Protein AF-0000000079727225 (afdb_homodimer)

Solvent-accessible surface area (backbone atoms only — not comparable to full-atom values): 52688 Å² total; per-residue (Å²): 137,75,89,69,78,77,81,80,72,80,73,79,75,78,78,81,75,81,82,76,79,78,75,78,70,72,70,68,65,68,72,63,69,74,69,68,72,76,72,72,73,70,74,70,75,73,70,70,72,76,72,73,74,66,84,67,77,77,66,85,70,72,76,70,79,67,77,74,70,81,67,80,70,71,79,64,81,68,39,66,40,71,60,50,73,67,57,44,50,53,45,14,68,73,59,11,62,71,57,50,56,55,53,46,53,43,55,54,35,50,50,49,28,54,58,34,61,52,75,71,73,68,43,81,42,82,45,74,48,79,50,81,36,58,94,89,49,74,53,50,53,57,29,42,28,49,28,41,35,35,59,41,75,83,80,51,49,45,66,47,39,24,52,33,31,44,30,50,32,54,17,40,49,24,48,44,50,34,46,48,45,52,49,52,36,52,45,52,42,37,49,47,49,38,51,43,28,49,51,48,30,54,51,32,45,52,51,36,54,51,41,51,54,49,48,57,53,45,51,54,37,35,76,73,64,77,44,59,67,65,57,50,54,52,52,50,52,51,38,52,53,39,42,51,53,26,53,50,31,47,53,52,33,51,56,40,47,52,50,42,26,67,56,38,52,52,49,74,87,74,25,41,87,35,65,68,67,77,67,78,52,94,67,55,52,72,77,71,66,54,63,87,78,63,75,68,65,74,71,73,24,34,64,52,45,16,44,53,30,44,39,52,22,33,52,47,43,31,56,44,36,53,45,56,28,56,60,53,41,33,37,32,40,34,39,33,36,37,65,86,34,45,29,40,29,41,35,41,35,39,50,45,58,72,60,39,54,33,60,17,58,31,48,21,31,50,31,49,32,52,21,41,52,26,40,44,55,35,46,53,51,40,48,51,36,47,37,51,37,31,49,52,41,36,51,53,41,50,36,25,51,51,28,44,60,71,68,39,54,66,62,55,34,48,50,48,29,52,52,34,47,54,32,36,76,71,66,75,43,55,64,67,61,30,52,51,35,44,52,50,32,51,51,51,51,52,38,50,47,50,52,50,40,52,37,54,42,32,50,43,48,32,31,42,54,65,54,55,66,79,67,66,77,72,78,76,70,75,83,72,73,87,115,129,85,75,80,76,90,86,79,86,74,78,75,79,83,77,89,76,84,85,80,83,81,84,85,74,86,75,72,75,83,72,71,79,70,75,72,74,77,74,71,76,70,74,73,72,76,68,66,75,74,72,74,76,66,81,68,75,75,68,84,67,53,36,43,50,26,88,75,80,86,76,88,72,79,77,69,83,67,43,68,41,74,58,52,73,67,58,44,50,54,46,14,70,74,59,10,31,57,56,52,24,56,54,28,54,43,48,31,35,49,15,48,28,49,47,34,61,40,52,72,46,39,34,42,35,38,36,37,35,39,38,50,39,53,96,88,50,77,51,50,51,57,29,42,30,51,28,44,36,37,60,40,75,83,78,50,48,46,66,47,42,25,51,34,31,46,28,49,34,54,17,41,50,23,48,44,50,34,48,50,44,52,51,52,38,53,46,53,41,38,48,46,48,38,50,42,29,49,51,48,29,52,52,30,46,52,51,33,54,50,40,52,52,48,47,55,52,42,51,54,35,35,76,71,64,76,44,57,68,63,57,50,53,54,52,49,52,51,36,20,33,39,21,13,46,25,52,50,31,46,44,52,33,39,53,40,47,34,50,40,26,56,56,37,53,54,49,76,90,74,26,38,86,36,66,66,69,77,68,79,53,94,68,55,53,73,78,72,68,55,61,82,81,66,65,66,64,75,69,73,24,34,64,51,45,17,44,52,31,44,38,51,23,34,53,48,42,30,56,44,36,53,42,54,28,54,59,52,41,34,38,33,40,36,39,35,36,39,65,92,47,75,47,77,45,73,49,75,47,65,64,77,59,79,86,63,54,34,60,67,61,31,51,50,30,49,52,50,31,52,52,42,51,51,49,44,54,51,48,54,53,50,50,52,51,47,38,51,52,32,50,52,51,34,52,53,42,49,52,51,50,52,50,48,58,71,66,37,53,65,62,53,34,48,51,47,30,54,53,35,49,54,33,36,77,73,65,75,43,53,67,66,59,31,52,50,36,43,49,49,33,51,51,52,50,53,47,50,49,49,50,52,40,52,39,55,43,32,51,44,48,35,31,41,56,62,54,55,66,80,67,66,77,71,76,75,69,76,82,71,73,86,114

Structure (mmCIF, N/CA/C/O backbone):
data_AF-0000000079727225-model_v1
#
loop_
_entity.id
_entity.type
_entity.pdbx_description
1 polymer 'TolC family protein'
#
loop_
_atom_site.group_PDB
_atom_site.id
_atom_site.type_symbol
_atom_site.label_atom_id
_atom_site.label_alt_id
_atom_site.label_comp_id
_atom_site.label_asym_id
_atom_site.label_entity_id
_atom_site.label_seq_id
_atom_site.pdbx_PDB_ins_code
_atom_site.Cartn_x
_atom_site.Cartn_y
_atom_site.Cartn_z
_atom_site.occupancy
_atom_site.B_iso_or_equiv
_atom_site.auth_seq_id
_atom_site.auth_comp_id
_atom_site.auth_asym_id
_atom_site.auth_atom_id
_atom_site.pdbx_PDB_model_num
ATOM 1 N N . MET A 1 1 ? -69.375 -62.938 -2.881 1 18.83 1 MET A N 1
ATOM 2 C CA . MET A 1 1 ? -69.438 -63.969 -3.912 1 18.83 1 MET A CA 1
ATOM 3 C C . MET A 1 1 ? -68.75 -63.469 -5.195 1 18.83 1 MET A C 1
ATOM 5 O O . MET A 1 1 ? -67.938 -64.188 -5.781 1 18.83 1 MET A O 1
ATOM 9 N N . ARG A 1 2 ? -69.5 -62.625 -5.953 1 15.84 2 ARG A N 1
ATOM 10 C CA . ARG A 1 2 ? -69.75 -62.938 -7.359 1 15.84 2 ARG A CA 1
ATOM 11 C C . ARG A 1 2 ? -68.5 -62.625 -8.188 1 15.84 2 ARG A C 1
ATOM 13 O O . ARG A 1 2 ? -68.125 -63.406 -9.07 1 15.84 2 ARG A O 1
ATOM 20 N N . VAL A 1 3 ? -68.312 -61.344 -8.43 1 19.22 3 VAL A N 1
ATOM 21 C CA . VAL A 1 3 ? -68.125 -60.75 -9.75 1 19.22 3 VAL A CA 1
ATOM 22 C C . VAL A 1 3 ? -66.688 -61.062 -10.273 1 19.22 3 VAL A C 1
ATOM 24 O O . VAL A 1 3 ? -65.688 -60.625 -9.703 1 19.22 3 VAL A O 1
ATOM 27 N N . HIS A 1 4 ? -66.562 -62.25 -10.906 1 19.44 4 HIS A N 1
ATOM 28 C CA . HIS A 1 4 ? -65.5 -62.938 -11.609 1 19.44 4 HIS A CA 1
ATOM 29 C C . HIS A 1 4 ? -65.062 -62.188 -12.867 1 19.44 4 HIS A C 1
ATOM 31 O O . HIS A 1 4 ? -64.375 -62.75 -13.719 1 19.44 4 HIS A O 1
ATOM 37 N N . ARG A 1 5 ? -65.688 -60.906 -12.953 1 19.59 5 ARG A N 1
ATOM 38 C CA . ARG A 1 5 ? -65.688 -60.562 -14.367 1 19.59 5 ARG A CA 1
ATOM 39 C C . ARG A 1 5 ? -64.312 -60.875 -15.016 1 19.59 5 ARG A C 1
ATOM 41 O O . ARG A 1 5 ? -63.312 -60.812 -14.367 1 19.59 5 ARG A O 1
ATOM 48 N N . SER A 1 6 ? -64.5 -61.406 -16.266 1 18.83 6 SER A N 1
ATOM 49 C CA . SER A 1 6 ? -63.844 -61.969 -17.438 1 18.83 6 SER A CA 1
ATOM 50 C C . SER A 1 6 ? -62.688 -61.125 -17.922 1 18.83 6 SER A C 1
ATOM 52 O O . SER A 1 6 ? -62.75 -59.875 -17.875 1 18.83 6 SER A O 1
ATOM 54 N N . LEU A 1 7 ? -61.438 -61.656 -18.016 1 20.05 7 LEU A N 1
ATOM 55 C CA . LEU A 1 7 ? -60 -61.5 -18.266 1 20.05 7 LEU A CA 1
ATOM 56 C C . LEU A 1 7 ? -59.719 -61.188 -19.734 1 20.05 7 LEU A C 1
ATOM 58 O O . LEU A 1 7 ? -59.25 -62.062 -20.469 1 20.05 7 LEU A O 1
ATOM 62 N N . GLN A 1 8 ? -60.906 -60.656 -20.469 1 18.94 8 GLN A N 1
ATOM 63 C CA . GLN A 1 8 ? -60.656 -60.781 -21.906 1 18.94 8 GLN A CA 1
ATOM 64 C C . GLN A 1 8 ? -59.344 -60.125 -22.297 1 18.94 8 GLN A C 1
ATOM 66 O O . GLN A 1 8 ? -59.031 -59.031 -21.891 1 18.94 8 GLN A O 1
ATOM 71 N N . GLN A 1 9 ? -58.375 -60.938 -22.859 1 19.84 9 GLN A N 1
ATOM 72 C CA . GLN A 1 9 ? -57 -60.969 -23.297 1 19.84 9 GLN A CA 1
ATOM 73 C C . GLN A 1 9 ? -56.781 -60.188 -24.594 1 19.84 9 GLN A C 1
ATOM 75 O O . GLN A 1 9 ? -56.656 -60.781 -25.656 1 19.84 9 GLN A O 1
ATOM 80 N N . ASN A 1 10 ? -57.781 -59.188 -24.875 1 19.62 10 ASN A N 1
ATOM 81 C CA . ASN A 1 10 ? -57.625 -58.781 -26.266 1 19.62 10 ASN A CA 1
ATOM 82 C C . ASN A 1 10 ? -56.188 -58.438 -26.625 1 19.62 10 ASN A C 1
ATOM 84 O O . ASN A 1 10 ? -55.5 -57.75 -25.875 1 19.62 10 ASN A O 1
ATOM 88 N N . GLU A 1 11 ? -55.594 -59.25 -27.547 1 20.03 11 GLU A N 1
ATOM 89 C CA . GLU A 1 11 ? -54.312 -59.438 -28.25 1 20.03 11 GLU A CA 1
ATOM 90 C C . GLU A 1 11 ? -54.031 -58.281 -29.188 1 20.03 11 GLU A C 1
ATOM 92 O O . GLU A 1 11 ? -54.219 -58.375 -30.391 1 20.03 11 GLU A O 1
ATOM 97 N N . THR A 1 12 ? -54.469 -57.031 -28.828 1 20.53 12 THR A N 1
ATOM 98 C CA . THR A 1 12 ? -54.312 -56.094 -29.922 1 20.53 12 THR A CA 1
ATOM 99 C C . THR A 1 12 ? -52.906 -56.125 -30.469 1 20.53 12 THR A C 1
ATOM 101 O O . THR A 1 12 ? -51.938 -56.094 -29.703 1 20.53 12 THR A O 1
ATOM 104 N N . ARG A 1 13 ? -52.75 -56.719 -31.719 1 21.73 13 ARG A N 1
ATOM 105 C CA . ARG A 1 13 ? -51.75 -56.938 -32.719 1 21.73 13 ARG A CA 1
ATOM 106 C C . ARG A 1 13 ? -51.031 -55.625 -33.125 1 21.73 13 ARG A C 1
ATOM 108 O O . ARG A 1 13 ? -51.688 -54.719 -33.656 1 21.73 13 ARG A O 1
ATOM 115 N N . PHE A 1 14 ? -50.25 -55 -32.25 1 20.84 14 PHE A N 1
ATOM 116 C CA . PHE A 1 14 ? -49.531 -53.781 -32.562 1 20.84 14 PHE A CA 1
ATOM 117 C C . PHE A 1 14 ? -48.75 -53.938 -33.844 1 20.84 14 PHE A C 1
ATOM 119 O O . PHE A 1 14 ? -47.969 -54.906 -34 1 20.84 14 PHE A O 1
ATOM 126 N N . ARG A 1 15 ? -49.406 -53.562 -35.031 1 19.38 15 ARG A N 1
ATOM 127 C CA . ARG A 1 15 ? -48.969 -53.438 -36.406 1 19.38 15 ARG A CA 1
ATOM 128 C C . ARG A 1 15 ? -47.594 -52.75 -36.469 1 19.38 15 ARG A C 1
ATOM 130 O O . ARG A 1 15 ? -47.438 -51.625 -36.031 1 19.38 15 ARG A O 1
ATOM 137 N N . CYS A 1 16 ? -46.469 -53.531 -36.5 1 19.56 16 CYS A N 1
ATOM 138 C CA . CYS A 1 16 ? -45.062 -53.219 -36.625 1 19.56 16 CYS A CA 1
ATOM 139 C C . CYS A 1 16 ? -44.781 -52.5 -37.938 1 19.56 16 CYS A C 1
ATOM 141 O O . CYS A 1 16 ? -44.75 -53.125 -39 1 19.56 16 CYS A O 1
ATOM 143 N N . SER A 1 17 ? -45.625 -51.469 -38.281 1 20.62 17 SER A N 1
ATOM 144 C CA . SER A 1 17 ? -45.406 -50.812 -39.594 1 20.62 17 SER A CA 1
ATOM 145 C C . SER A 1 17 ? -43.938 -50.594 -39.844 1 20.62 17 SER A C 1
ATOM 147 O O . SER A 1 17 ? -43.125 -50.562 -38.938 1 20.62 17 SER A O 1
ATOM 149 N N . GLY A 1 18 ? -43.594 -50.594 -41.25 1 19.61 18 GLY A N 1
ATOM 150 C CA . GLY A 1 18 ? -42.531 -50.688 -42.219 1 19.61 18 GLY A CA 1
ATOM 151 C C . GLY A 1 18 ? -41.5 -49.594 -42.062 1 19.61 18 GLY A C 1
ATOM 152 O O . GLY A 1 18 ? -41.781 -48.531 -41.531 1 19.61 18 GLY A O 1
ATOM 153 N N . GLU A 1 19 ? -40.188 -50.031 -42.094 1 23.97 19 GLU A N 1
ATOM 154 C CA . GLU A 1 19 ? -38.781 -49.594 -41.938 1 23.97 19 GLU A CA 1
ATOM 155 C C . GLU A 1 19 ? -38.438 -48.531 -43 1 23.97 19 GLU A C 1
ATOM 157 O O . GLU A 1 19 ? -38.25 -48.844 -44.156 1 23.97 19 GLU A O 1
ATOM 162 N N . ARG A 1 20 ? -39.406 -47.5 -43.25 1 24.22 20 ARG A N 1
ATOM 163 C CA . ARG A 1 20 ? -38.938 -46.562 -44.281 1 24.22 20 ARG A CA 1
ATOM 164 C C . ARG A 1 20 ? -37.469 -46.219 -44.094 1 24.22 20 ARG A C 1
ATOM 166 O O . ARG A 1 20 ? -37 -46.094 -42.969 1 24.22 20 ARG A O 1
ATOM 173 N N . GLY A 1 21 ? -36.688 -46.531 -45.219 1 20.44 21 GLY A N 1
ATOM 174 C CA . GLY A 1 21 ? -35.281 -46.375 -45.625 1 20.44 21 GLY A CA 1
ATOM 175 C C . GLY A 1 21 ? -34.75 -44.969 -45.438 1 20.44 21 GLY A C 1
ATOM 176 O O . GLY A 1 21 ? -35.094 -44.062 -46.188 1 20.44 21 GLY A O 1
ATOM 177 N N . ILE A 1 22 ? -35 -44.312 -44.281 1 23.67 22 ILE A N 1
ATOM 178 C CA . ILE A 1 22 ? -34.531 -42.938 -44.188 1 23.67 22 ILE A CA 1
ATOM 179 C C . ILE A 1 22 ? -33.062 -42.844 -44.625 1 23.67 22 ILE A C 1
ATOM 181 O O . ILE A 1 22 ? -32.219 -43.594 -44.125 1 23.67 22 ILE A O 1
ATOM 185 N N . SER A 1 23 ? -32.844 -42.375 -45.906 1 21.91 23 SER A N 1
ATOM 186 C CA . SER A 1 23 ? -31.703 -42 -46.75 1 21.91 23 SER A CA 1
ATOM 187 C C . SER A 1 23 ? -30.656 -41.219 -45.906 1 21.91 23 SER A C 1
ATOM 189 O O . SER A 1 23 ? -31 -40.438 -45.062 1 21.91 23 SER A O 1
ATOM 191 N N . PHE A 1 24 ? -29.359 -41.812 -45.875 1 24.41 24 PHE A N 1
ATOM 192 C CA . PHE A 1 24 ? -28.062 -41.562 -45.25 1 24.41 24 PHE A CA 1
ATOM 193 C C . PHE A 1 24 ? -27.547 -40.188 -45.594 1 24.41 24 PHE A C 1
ATOM 195 O O . PHE A 1 24 ? -26.391 -39.844 -45.281 1 24.41 24 PHE A O 1
ATOM 202 N N . SER A 1 25 ? -28.297 -39.406 -46.531 1 22.72 25 SER A N 1
ATOM 203 C CA . SER A 1 25 ? -27.562 -38.312 -47.125 1 22.72 25 SER A CA 1
ATOM 204 C C . SER A 1 25 ? -27.141 -37.281 -46.062 1 22.72 25 SER A C 1
ATOM 206 O O . SER A 1 25 ? -26.375 -36.375 -46.375 1 22.72 25 SER A O 1
ATOM 208 N N . ILE A 1 26 ? -27.984 -37.156 -45.094 1 22.94 26 ILE A N 1
ATOM 209 C CA . ILE A 1 26 ? -27.859 -35.812 -44.531 1 22.94 26 ILE A CA 1
ATOM 210 C C . ILE A 1 26 ? -26.562 -35.719 -43.719 1 22.94 26 ILE A C 1
ATOM 212 O O . ILE A 1 26 ? -26.328 -34.75 -43.031 1 22.94 26 ILE A O 1
ATOM 216 N N . LEU A 1 27 ? -25.828 -36.906 -43.625 1 21.53 27 LEU A N 1
ATOM 217 C CA . LEU A 1 27 ? -24.859 -36.812 -42.531 1 21.53 27 LEU A CA 1
ATOM 218 C C . LEU A 1 27 ? -23.812 -35.75 -42.812 1 21.53 27 LEU A C 1
ATOM 220 O O . LEU A 1 27 ? -22.984 -35.438 -41.938 1 21.53 27 LEU A O 1
ATOM 224 N N . LEU A 1 28 ? -23.641 -35.469 -44.156 1 22.44 28 LEU A N 1
ATOM 225 C CA . LEU A 1 28 ? -22.375 -34.812 -44.5 1 22.44 28 LEU A CA 1
ATOM 226 C C . LEU A 1 28 ? -22.281 -33.406 -43.906 1 22.44 28 LEU A C 1
ATOM 228 O O . LEU A 1 28 ? -21.188 -32.875 -43.75 1 22.44 28 LEU A O 1
ATOM 232 N N . VAL A 1 29 ? -23.484 -32.781 -43.969 1 22.5 29 VAL A N 1
ATOM 233 C CA . VAL A 1 29 ? -23.312 -31.328 -44.062 1 22.5 29 VAL A CA 1
ATOM 234 C C . VAL A 1 29 ? -22.703 -30.812 -42.75 1 22.5 29 VAL A C 1
ATOM 236 O O . VAL A 1 29 ? -22.188 -29.688 -42.719 1 22.5 29 VAL A O 1
ATOM 239 N N . VAL A 1 30 ? -22.938 -31.594 -41.719 1 23.19 30 VAL A N 1
ATOM 240 C CA . VAL A 1 30 ? -22.953 -30.734 -40.562 1 23.19 30 VAL A CA 1
ATOM 241 C C . VAL A 1 30 ? -21.531 -30.281 -40.219 1 23.19 30 VAL A C 1
ATOM 243 O O . VAL A 1 30 ? -21.297 -29.594 -39.25 1 23.19 30 VAL A O 1
ATOM 246 N N . CYS A 1 31 ? -20.547 -30.938 -40.906 1 23.95 31 CYS A N 1
ATOM 247 C CA . CYS A 1 31 ? -19.266 -30.734 -40.219 1 23.95 31 CYS A CA 1
ATOM 248 C C . CYS A 1 31 ? -18.859 -29.266 -40.25 1 23.95 31 CYS A C 1
ATOM 250 O O . CYS A 1 31 ? -17.766 -28.906 -39.812 1 23.95 31 CYS A O 1
ATOM 252 N N . GLY A 1 32 ? -19.531 -28.531 -41.25 1 20.78 32 GLY A N 1
ATOM 253 C CA . GLY A 1 32 ? -18.797 -27.344 -41.594 1 20.78 32 GLY A CA 1
ATOM 254 C C . GLY A 1 32 ? -18.547 -26.422 -40.406 1 20.78 32 GLY A C 1
ATOM 255 O O . GLY A 1 32 ? -17.469 -25.844 -40.281 1 20.78 32 GLY A O 1
ATOM 256 N N . PHE A 1 33 ? -19.672 -25.953 -39.906 1 23.08 33 PHE A N 1
ATOM 257 C CA . PHE A 1 33 ? -19.641 -24.531 -39.562 1 23.08 33 PHE A CA 1
ATOM 258 C C . PHE A 1 33 ? -18.859 -24.297 -38.281 1 23.08 33 PHE A C 1
ATOM 260 O O . PHE A 1 33 ? -18.859 -23.188 -37.75 1 23.08 33 PHE A O 1
ATOM 267 N N . LEU A 1 34 ? -18.422 -25.359 -37.594 1 23.19 34 LEU A N 1
ATOM 268 C CA . LEU A 1 34 ? -18.266 -24.938 -36.219 1 23.19 34 LEU A CA 1
ATOM 269 C C . LEU A 1 34 ? -17.125 -23.922 -36.094 1 23.19 34 LEU A C 1
ATOM 271 O O . LEU A 1 34 ? -16.688 -23.609 -34.969 1 23.19 34 LEU A O 1
ATOM 275 N N . PHE A 1 35 ? -16.516 -23.594 -37.219 1 23.83 35 PHE A N 1
ATOM 276 C CA . PHE A 1 35 ? -15.281 -22.859 -36.969 1 23.83 35 PHE A CA 1
ATOM 277 C C . PHE A 1 35 ? -15.562 -21.531 -36.281 1 23.83 35 PHE A C 1
ATOM 279 O O . PHE A 1 35 ? -15.875 -20.531 -36.938 1 23.83 35 PHE A O 1
ATOM 286 N N . PHE A 1 36 ? -16.516 -21.5 -35.375 1 22.73 36 PHE A N 1
ATOM 287 C CA . PHE A 1 36 ? -16.625 -20.156 -34.781 1 22.73 36 PHE A CA 1
ATOM 288 C C . PHE A 1 36 ? -15.273 -19.656 -34.312 1 22.73 36 PHE A C 1
ATOM 290 O O . PHE A 1 36 ? -14.68 -20.25 -33.406 1 22.73 36 PHE A O 1
ATOM 297 N N . SER A 1 37 ? -14.516 -19.156 -35.25 1 21.95 37 SER A N 1
ATOM 298 C CA . SER A 1 37 ? -13.305 -18.359 -35.062 1 21.95 37 SER A CA 1
ATOM 299 C C . SER A 1 37 ? -13.484 -17.359 -33.906 1 21.95 37 SER A C 1
ATOM 301 O O . SER A 1 37 ? -14.383 -16.516 -33.969 1 21.95 37 SER A O 1
ATOM 303 N N . SER A 1 38 ? -13.469 -17.875 -32.719 1 24.16 38 SER A N 1
ATOM 304 C CA . SER A 1 38 ? -13.414 -16.906 -31.609 1 24.16 38 SER A CA 1
ATOM 305 C C . SER A 1 38 ? -12.344 -15.844 -31.859 1 24.16 38 SER A C 1
ATOM 307 O O . SER A 1 38 ? -11.172 -16.172 -32.062 1 24.16 38 SER A O 1
ATOM 309 N N . SER A 1 39 ? -12.633 -14.93 -32.75 1 22.2 39 SER A N 1
ATOM 310 C CA . SER A 1 39 ? -11.867 -13.703 -32.938 1 22.2 39 SER A CA 1
ATOM 311 C C . SER A 1 39 ? -11.492 -13.07 -31.609 1 22.2 39 SER A C 1
ATOM 313 O O . SER A 1 39 ? -12.359 -12.734 -30.812 1 22.2 39 SER A O 1
ATOM 315 N N . GLY A 1 40 ? -10.469 -13.656 -31 1 22.12 40 GLY A N 1
ATOM 316 C CA . GLY A 1 40 ? -9.805 -12.969 -29.906 1 22.12 40 GLY A CA 1
ATOM 317 C C . GLY A 1 40 ? -9.539 -11.5 -30.188 1 22.12 40 GLY A C 1
ATOM 318 O O . GLY A 1 40 ? -8.773 -11.164 -31.094 1 22.12 40 GLY A O 1
ATOM 319 N N . ARG A 1 41 ? -10.602 -10.641 -30.375 1 25.05 41 ARG A N 1
ATOM 320 C CA . ARG A 1 41 ? -10.266 -9.219 -30.422 1 25.05 41 ARG A CA 1
ATOM 321 C C . ARG A 1 41 ? -9.148 -8.891 -29.438 1 25.05 41 ARG A C 1
ATOM 323 O O . ARG A 1 41 ? -9.273 -9.148 -28.234 1 25.05 41 ARG A O 1
ATOM 330 N N . LEU A 1 42 ? -7.926 -9.031 -29.891 1 22.59 42 LEU A N 1
ATOM 331 C CA . LEU A 1 42 ? -6.754 -8.336 -29.375 1 22.59 42 LEU A CA 1
ATOM 332 C C . LEU A 1 42 ? -7.102 -6.906 -28.969 1 22.59 42 LEU A C 1
ATOM 334 O O . LEU A 1 42 ? -7.566 -6.117 -29.797 1 22.59 42 LEU A O 1
ATOM 338 N N . LEU A 1 43 ? -7.848 -6.789 -27.875 1 23 43 LEU A N 1
ATOM 339 C CA . LEU A 1 43 ? -8.023 -5.414 -27.438 1 23 43 LEU A CA 1
ATOM 340 C C . LEU A 1 43 ? -6.723 -4.629 -27.578 1 23 43 LEU A C 1
ATOM 342 O O . LEU A 1 43 ? -5.664 -5.086 -27.141 1 23 43 LEU A O 1
ATOM 346 N N . SER A 1 44 ? -6.559 -4.055 -28.781 1 21.91 44 SER A N 1
ATOM 347 C CA . SER A 1 44 ? -5.527 -3.062 -29.078 1 21.91 44 SER A CA 1
ATOM 348 C C . SER A 1 44 ? -5.23 -2.188 -27.875 1 21.91 44 SER A C 1
ATOM 350 O O . SER A 1 44 ? -6.148 -1.773 -27.156 1 21.91 44 SER A O 1
ATOM 352 N N . SER A 1 45 ? -4.102 -2.537 -27.328 1 22.81 45 SER A N 1
ATOM 353 C CA . SER A 1 45 ? -3.416 -1.7 -26.359 1 22.81 45 SER A CA 1
ATOM 354 C C . SER A 1 45 ? -3.393 -0.24 -26.797 1 22.81 45 SER A C 1
ATOM 356 O O . SER A 1 45 ? -2.836 0.089 -27.844 1 22.81 45 SER A O 1
ATOM 358 N N . GLU A 1 46 ? -4.602 0.389 -26.875 1 24.88 46 GLU A N 1
ATOM 359 C CA . GLU A 1 46 ? -4.512 1.817 -27.172 1 24.88 46 GLU A CA 1
ATOM 360 C C . GLU A 1 46 ? -3.371 2.467 -26.391 1 24.88 46 GLU A C 1
ATOM 362 O O . GLU A 1 46 ? -3.332 2.395 -25.156 1 24.88 46 GLU A O 1
ATOM 367 N N . THR A 1 47 ? -2.229 2.311 -27.016 1 23.47 47 THR A N 1
ATOM 368 C CA . THR A 1 47 ? -1.063 3.092 -26.625 1 23.47 47 THR A CA 1
ATOM 369 C C . THR A 1 47 ? -1.463 4.523 -26.281 1 23.47 47 THR A C 1
ATOM 371 O O . THR A 1 47 ? -2.064 5.219 -27.109 1 23.47 47 THR A O 1
ATOM 374 N N . ILE A 1 48 ? -1.923 4.695 -25.094 1 25.3 48 ILE A N 1
ATOM 375 C CA . ILE A 1 48 ? -2.205 6.078 -24.734 1 25.3 48 ILE A CA 1
ATOM 376 C C . ILE A 1 48 ? -1.01 6.961 -25.094 1 25.3 48 ILE A C 1
ATOM 378 O O . ILE A 1 48 ? 0.11 6.715 -24.641 1 25.3 48 ILE A O 1
ATOM 382 N N . PRO A 1 49 ? -1.012 7.535 -26.297 1 24.44 49 PRO A N 1
ATOM 383 C CA . PRO A 1 49 ? 0.075 8.461 -26.625 1 24.44 49 PRO A CA 1
ATOM 384 C C . PRO A 1 49 ? 0.459 9.367 -25.453 1 24.44 49 PRO A C 1
ATOM 386 O O . PRO A 1 49 ? -0.407 9.781 -24.688 1 24.44 49 PRO A O 1
ATOM 389 N N . PHE A 1 50 ? 1.537 9.047 -24.922 1 25.45 50 PHE A N 1
ATOM 390 C CA . PHE A 1 50 ? 2.188 9.945 -23.969 1 25.45 50 PHE A CA 1
ATOM 391 C C . PHE A 1 50 ? 2.324 11.344 -24.562 1 25.45 50 PHE A C 1
ATOM 393 O O . PHE A 1 50 ? 3.156 11.57 -25.438 1 25.45 50 PHE A O 1
ATOM 400 N N . GLU A 1 51 ? 1.203 11.969 -25.094 1 24.22 51 GLU A N 1
ATOM 401 C CA . GLU A 1 51 ? 1.457 13.344 -25.516 1 24.22 51 GLU A CA 1
ATOM 402 C C . GLU A 1 51 ? 2.262 14.109 -24.469 1 24.22 51 GLU A C 1
ATOM 404 O O . GLU A 1 51 ? 1.902 14.117 -23.281 1 24.22 51 GLU A O 1
ATOM 409 N N . SER A 1 52 ? 3.57 14.148 -24.672 1 24.02 52 SER A N 1
ATOM 410 C CA . SER A 1 52 ? 4.516 15.062 -24.047 1 24.02 52 SER A CA 1
ATOM 411 C C . SER A 1 52 ? 3.961 16.484 -24 1 24.02 52 SER A C 1
ATOM 413 O O . SER A 1 52 ? 3.707 17.094 -25.031 1 24.02 52 SER A O 1
ATOM 415 N N . SER A 1 53 ? 2.879 16.719 -23.219 1 25.78 53 SER A N 1
ATOM 416 C CA . SER A 1 53 ? 2.418 18.094 -23.188 1 25.78 53 SER A CA 1
ATOM 417 C C . SER A 1 53 ? 3.58 19.062 -23 1 25.78 53 SER A C 1
ATOM 419 O O . SER A 1 53 ? 4.387 18.891 -22.078 1 25.78 53 SER A O 1
ATOM 421 N N . GLY A 1 54 ? 4.203 19.453 -24.078 1 23.05 54 GLY A N 1
ATOM 422 C CA . GLY A 1 54 ? 5.102 20.594 -24.172 1 23.05 54 GLY A CA 1
ATOM 423 C C . GLY A 1 54 ? 4.754 21.703 -23.203 1 23.05 54 GLY A C 1
ATOM 424 O O . GLY A 1 54 ? 3.623 21.781 -22.719 1 23.05 54 GLY A O 1
ATOM 425 N N . SER A 1 55 ? 5.793 22.141 -22.469 1 23.89 55 SER A N 1
ATOM 426 C CA . SER A 1 55 ? 5.828 23.312 -21.594 1 23.89 55 SER A CA 1
ATOM 427 C C . SER A 1 55 ? 5.238 24.531 -22.297 1 23.89 55 SER A C 1
ATOM 429 O O . SER A 1 55 ? 5.938 25.234 -23.031 1 23.89 55 SER A O 1
ATOM 431 N N . GLU A 1 56 ? 4.215 24.375 -23.188 1 25.08 56 GLU A N 1
ATOM 432 C CA . GLU A 1 56 ? 3.885 25.672 -23.75 1 25.08 56 GLU A CA 1
ATOM 433 C C . GLU A 1 56 ? 3.711 26.719 -22.656 1 25.08 56 GLU A C 1
ATOM 435 O O . GLU A 1 56 ? 3.182 26.422 -21.578 1 25.08 56 GLU A O 1
ATOM 440 N N . LYS A 1 57 ? 4.551 27.797 -22.812 1 27.38 57 LYS A N 1
ATOM 441 C CA . LYS A 1 57 ? 4.426 29.125 -22.219 1 27.38 57 LYS A CA 1
ATOM 442 C C . LYS A 1 57 ? 2.965 29.562 -22.141 1 27.38 57 LYS A C 1
ATOM 444 O O . LYS A 1 57 ? 2.277 29.609 -23.156 1 27.38 57 LYS A O 1
ATOM 449 N N . VAL A 1 58 ? 2.266 29.125 -21.188 1 26.84 58 VAL A N 1
ATOM 450 C CA . VAL A 1 58 ? 0.905 29.609 -20.969 1 26.84 58 VAL A CA 1
ATOM 451 C C . VAL A 1 58 ? 0.834 31.094 -21.266 1 26.84 58 VAL A C 1
ATOM 453 O O . VAL A 1 58 ? 1.501 31.906 -20.594 1 26.84 58 VAL A O 1
ATOM 456 N N . GLU A 1 59 ? 0.811 31.438 -22.531 1 23.95 59 GLU A N 1
ATOM 457 C CA . GLU A 1 59 ? 0.382 32.812 -22.828 1 23.95 59 GLU A CA 1
ATOM 458 C C . GLU A 1 59 ? -0.777 33.219 -21.938 1 23.95 59 GLU A C 1
ATOM 460 O O . GLU A 1 59 ? -1.512 32.375 -21.422 1 23.95 59 GLU A O 1
ATOM 465 N N . ASN A 1 60 ? -0.762 34.594 -21.547 1 23.22 60 ASN A N 1
ATOM 466 C CA . ASN A 1 60 ? -1.668 35.406 -20.734 1 23.22 60 ASN A CA 1
ATOM 467 C C . ASN A 1 60 ? -3.117 35.25 -21.188 1 23.22 60 ASN A C 1
ATOM 469 O O . ASN A 1 60 ? -3.586 35.969 -22.078 1 23.22 60 ASN A O 1
ATOM 473 N N . PHE A 1 61 ? -3.527 34.062 -21.641 1 24.72 61 PHE A N 1
ATOM 474 C CA . PHE A 1 61 ? -4.879 34.031 -22.188 1 24.72 61 PHE A CA 1
ATOM 475 C C . PHE A 1 61 ? -5.879 34.594 -21.172 1 24.72 61 PHE A C 1
ATOM 477 O O . PHE A 1 61 ? -6.02 34.062 -20.078 1 24.72 61 PHE A O 1
ATOM 484 N N . SER A 1 62 ? -6.188 35.906 -21.297 1 23.27 62 SER A N 1
ATOM 485 C CA . SER A 1 62 ? -7.262 36.625 -20.594 1 23.27 62 SER A CA 1
ATOM 486 C C . SER A 1 62 ? -8.586 35.875 -20.75 1 23.27 62 SER A C 1
ATOM 488 O O . SER A 1 62 ? -9.172 35.844 -21.828 1 23.27 62 SER A O 1
ATOM 490 N N . PRO A 1 63 ? -8.68 34.75 -20.156 1 26.14 63 PRO A N 1
ATOM 491 C CA . PRO A 1 63 ? -9.945 34.062 -20.438 1 26.14 63 PRO A CA 1
ATOM 492 C C . PRO A 1 63 ? -11.148 35 -20.391 1 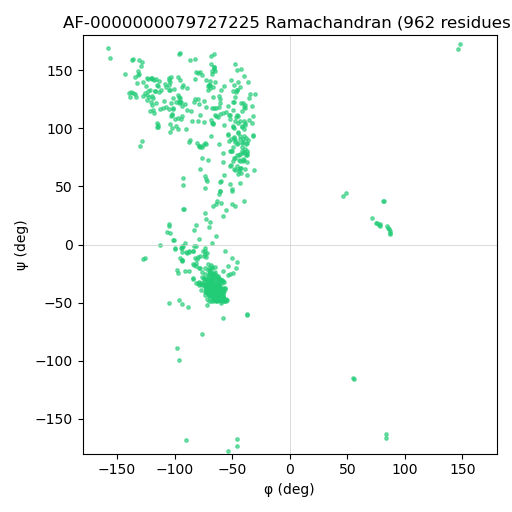26.14 63 PRO A C 1
ATOM 494 O O . PRO A 1 63 ? -11.328 35.75 -19.422 1 26.14 63 PRO A O 1
ATOM 497 N N . ARG A 1 64 ? -11.469 35.562 -21.516 1 28.61 64 ARG A N 1
ATOM 498 C CA . ARG A 1 64 ? -12.711 36.312 -21.625 1 28.61 64 ARG A CA 1
ATOM 499 C C . ARG A 1 64 ? -13.875 35.562 -21.016 1 28.61 64 ARG A C 1
ATOM 501 O O . ARG A 1 64 ? -14.039 34.344 -21.281 1 28.61 64 ARG A O 1
ATOM 508 N N . TYR A 1 65 ? -14.383 36.062 -19.938 1 25.05 65 TYR A N 1
ATOM 509 C CA . TYR A 1 65 ? -15.586 35.656 -19.219 1 25.05 65 TYR A CA 1
ATOM 510 C C . TYR A 1 65 ? -16.766 35.469 -20.172 1 25.05 65 TYR A C 1
ATOM 512 O O . TYR A 1 65 ? -17.203 36.438 -20.797 1 25.05 65 TYR A O 1
ATOM 520 N N . VAL A 1 66 ? -16.656 34.5 -21.078 1 29.8 66 VAL A N 1
ATOM 521 C CA . VAL A 1 66 ? -17.906 34.375 -21.828 1 29.8 66 VAL A CA 1
ATOM 522 C C . VAL A 1 66 ? -19.078 34.25 -20.859 1 29.8 66 VAL A C 1
ATOM 524 O O . VAL A 1 66 ? -19.047 33.406 -19.938 1 29.8 66 VAL A O 1
ATOM 527 N N . PRO A 1 67 ? -19.922 35.219 -20.781 1 25.77 67 PRO A N 1
ATOM 528 C CA . PRO A 1 67 ? -21.156 35.125 -19.969 1 25.77 67 PRO A CA 1
ATOM 529 C C . PRO A 1 67 ? -21.969 33.875 -20.281 1 25.77 67 PRO A C 1
ATOM 531 O O . PRO A 1 67 ? -22.266 33.594 -21.438 1 25.77 67 PRO A O 1
ATOM 534 N N . ILE A 1 68 ? -21.594 32.781 -19.734 1 29.2 68 ILE A N 1
ATOM 535 C CA . ILE A 1 68 ? -22.453 31.609 -19.938 1 29.2 68 ILE A CA 1
ATOM 536 C C . ILE A 1 68 ? -23.922 32.031 -19.859 1 29.2 68 ILE A C 1
ATOM 538 O O . ILE A 1 68 ? -24.344 32.656 -18.875 1 29.2 68 ILE A O 1
ATOM 542 N N . SER A 1 69 ? -24.5 32.312 -20.906 1 28.59 69 SER A N 1
ATOM 543 C CA . SER A 1 69 ? -25.938 32.531 -21.016 1 28.59 69 SER A CA 1
ATOM 544 C C . SER A 1 69 ? -26.719 31.609 -20.094 1 28.59 69 SER A C 1
ATOM 546 O O . SER A 1 69 ? -26.234 30.531 -19.75 1 28.59 69 SER A O 1
ATOM 548 N N . GLY A 1 70 ? -27.766 32.125 -19.453 1 29.05 70 GLY A N 1
ATOM 549 C CA . GLY A 1 70 ? -28.75 31.625 -18.5 1 29.05 70 GLY A CA 1
ATOM 550 C C . GLY A 1 70 ? -29.406 30.328 -18.938 1 29.05 70 GLY A C 1
ATOM 551 O O . GLY A 1 70 ? -30.312 30.328 -19.766 1 29.05 70 GLY A O 1
ATOM 552 N N . ALA A 1 71 ? -28.672 29.359 -19.359 1 31.11 71 ALA A N 1
ATOM 553 C CA . ALA A 1 71 ? -29.453 28.172 -19.719 1 31.11 71 ALA A CA 1
ATOM 554 C C . ALA A 1 71 ? -30.594 27.938 -18.719 1 31.11 71 ALA A C 1
ATOM 556 O O . ALA A 1 71 ? -30.438 28.219 -17.531 1 31.11 71 ALA A O 1
ATOM 557 N N . GLU A 1 72 ? -31.781 27.969 -19.125 1 31.33 72 GLU A N 1
ATOM 558 C CA . GLU A 1 72 ? -33.031 27.625 -18.469 1 31.33 72 GLU A CA 1
ATOM 559 C C . GLU A 1 72 ? -32.875 26.375 -17.609 1 31.33 72 GLU A C 1
ATOM 561 O O . GLU A 1 72 ? -32.594 25.297 -18.125 1 31.33 72 GLU A O 1
ATOM 566 N N . HIS A 1 73 ? -32.188 26.5 -16.484 1 31.92 73 HIS A N 1
ATOM 567 C CA . HIS A 1 73 ? -32.094 25.469 -15.461 1 31.92 73 HIS A CA 1
ATOM 568 C C . HIS A 1 73 ? -33.469 24.828 -15.211 1 31.92 73 HIS A C 1
ATOM 570 O O . HIS A 1 73 ? -34.406 25.5 -14.766 1 31.92 73 HIS A O 1
ATOM 576 N N . THR A 1 74 ? -33.906 24.062 -16.125 1 33.91 74 THR A N 1
ATOM 577 C CA . THR A 1 74 ? -35.062 23.25 -15.727 1 33.91 74 THR A CA 1
ATOM 578 C C . THR A 1 74 ? -34.938 22.844 -14.258 1 33.91 74 THR A C 1
ATOM 580 O O . THR A 1 74 ? -33.906 22.391 -13.812 1 33.91 74 THR A O 1
ATOM 583 N N . GLU A 1 75 ? -35.719 23.422 -13.398 1 34.62 75 GLU A N 1
ATOM 584 C CA . GLU A 1 75 ? -35.906 23.203 -11.969 1 34.62 75 GLU A CA 1
ATOM 585 C C . GLU A 1 75 ? -35.875 21.719 -11.617 1 34.62 75 GLU A C 1
ATOM 587 O O . GLU A 1 75 ? -36.906 21.031 -11.719 1 34.62 75 GLU A O 1
ATOM 592 N N . VAL A 1 76 ? -35.094 20.938 -12.203 1 37.69 76 VAL A N 1
ATOM 593 C CA . VAL A 1 76 ? -35.062 19.594 -11.633 1 37.69 76 VAL A CA 1
ATOM 594 C C . VAL A 1 76 ? -35.125 19.688 -10.109 1 37.69 76 VAL A C 1
ATOM 596 O O . VAL A 1 76 ? -34.375 20.438 -9.5 1 37.69 76 VAL A O 1
ATOM 599 N N . GLN A 1 77 ? -36.219 19.5 -9.492 1 39.91 77 GLN A N 1
ATOM 600 C CA . GLN A 1 77 ? -36.438 19.406 -8.055 1 39.91 77 GLN A CA 1
ATOM 601 C C . GLN A 1 77 ? -35.219 18.812 -7.355 1 39.91 77 GLN A C 1
ATOM 603 O O . GLN A 1 77 ? -34.969 17.609 -7.445 1 39.91 77 GLN A O 1
ATOM 608 N N . THR A 1 78 ? -34.094 19.359 -7.32 1 49.56 78 THR A N 1
ATOM 609 C CA . THR A 1 78 ? -32.844 18.984 -6.688 1 49.56 78 THR A CA 1
ATOM 610 C C . THR A 1 78 ? -33.094 18.5 -5.258 1 49.56 78 THR A C 1
ATOM 612 O O . THR A 1 78 ? -33.5 19.281 -4.398 1 49.56 78 THR A O 1
ATOM 615 N N . ARG A 1 79 ? -33.656 17.312 -5.109 1 54.34 79 ARG A N 1
ATOM 616 C CA . ARG A 1 79 ? -33.844 16.656 -3.824 1 54.34 79 ARG A CA 1
ATOM 617 C C . ARG A 1 79 ? -32.625 16.812 -2.92 1 54.34 79 ARG A C 1
ATOM 619 O O . ARG A 1 79 ? -31.5 16.625 -3.365 1 54.34 79 ARG A O 1
ATOM 626 N N . LEU A 1 80 ? -32.875 17.516 -1.836 1 61.88 80 LEU A N 1
ATOM 627 C CA . LEU A 1 80 ? -31.859 17.656 -0.81 1 61.88 80 LEU A CA 1
ATOM 628 C C . LEU A 1 80 ? -31.703 16.375 -0.007 1 61.88 80 LEU A C 1
ATOM 630 O O . LEU A 1 80 ? -32.688 15.766 0.395 1 61.88 80 LEU A O 1
ATOM 634 N N . ILE A 1 81 ? -30.719 15.688 -0.21 1 59.59 81 ILE A N 1
ATOM 635 C CA . ILE A 1 81 ? -30.391 14.484 0.55 1 59.59 81 ILE A CA 1
ATOM 636 C C . ILE A 1 81 ? -29.781 14.875 1.891 1 59.59 81 ILE A C 1
ATOM 638 O O . ILE A 1 81 ? -28.609 15.273 1.952 1 59.59 81 ILE A O 1
ATOM 642 N N . ASP A 1 82 ? -30.688 15.125 2.822 1 65.88 82 ASP A N 1
ATOM 643 C CA . ASP A 1 82 ? -30.203 15.352 4.184 1 65.88 82 ASP A CA 1
ATOM 644 C C . ASP A 1 82 ? -29.797 14.039 4.848 1 65.88 82 ASP A C 1
ATOM 646 O O . ASP A 1 82 ? -30.594 13.438 5.574 1 65.88 82 ASP A O 1
ATOM 650 N N . TRP A 1 83 ? -28.625 13.5 4.41 1 70.38 83 TRP A N 1
ATOM 651 C CA . TRP A 1 83 ? -28.219 12.18 4.887 1 70.38 83 TRP A CA 1
ATOM 652 C C . TRP A 1 83 ? -27.359 12.297 6.145 1 70.38 83 TRP A C 1
ATOM 654 O O . TRP A 1 83 ? -26.484 13.156 6.227 1 70.38 83 TRP A O 1
ATOM 664 N N . ASP A 1 84 ? -27.906 11.648 7.18 1 79.31 84 ASP A N 1
ATOM 665 C CA . ASP A 1 84 ? -27.031 11.359 8.32 1 79.31 84 ASP A CA 1
ATOM 666 C C . ASP A 1 84 ? -25.922 10.383 7.938 1 79.31 84 ASP A C 1
ATOM 668 O O . ASP A 1 84 ? -26.078 9.609 6.992 1 79.31 84 ASP A O 1
ATOM 672 N N . ILE A 1 85 ? -24.875 10.539 8.578 1 86.19 85 ILE A N 1
ATOM 673 C CA . ILE A 1 85 ? -23.688 9.75 8.25 1 86.19 85 ILE A CA 1
ATOM 674 C C . ILE A 1 85 ? -24.016 8.266 8.344 1 86.19 85 ILE A C 1
ATOM 676 O O . ILE A 1 85 ? -23.562 7.473 7.512 1 86.19 85 ILE A O 1
ATOM 680 N N . ASP A 1 86 ? -24.812 7.816 9.273 1 86.19 86 ASP A N 1
ATOM 681 C CA . ASP A 1 86 ? -25.141 6.406 9.453 1 86.19 86 ASP A CA 1
ATOM 682 C C . ASP A 1 86 ? -26.062 5.906 8.344 1 86.19 86 ASP A C 1
ATOM 684 O O . ASP A 1 86 ? -25.875 4.805 7.824 1 86.19 86 ASP A O 1
ATOM 688 N N . ARG A 1 87 ? -26.953 6.727 7.969 1 85.94 87 ARG A N 1
ATOM 689 C CA . ARG A 1 87 ? -27.875 6.367 6.895 1 85.94 87 ARG A CA 1
ATOM 690 C C . ARG A 1 87 ? -27.141 6.293 5.555 1 85.94 87 ARG A C 1
ATOM 692 O O . ARG A 1 87 ? -27.406 5.402 4.746 1 85.94 87 ARG A O 1
ATOM 699 N N . LEU A 1 88 ? -26.281 7.219 5.402 1 88.75 88 LEU A N 1
ATOM 700 C CA . LEU A 1 88 ? -25.516 7.223 4.168 1 88.75 88 LEU A CA 1
ATOM 701 C C . LEU A 1 88 ? -24.625 5.98 4.074 1 88.75 88 LEU A C 1
ATOM 703 O O . LEU A 1 88 ? -24.484 5.395 3 1 88.75 88 LEU A O 1
ATOM 707 N N . THR A 1 89 ? -24.094 5.594 5.199 1 92.19 89 THR A N 1
ATOM 708 C CA . THR A 1 89 ? -23.234 4.418 5.242 1 92.19 89 THR A CA 1
ATOM 709 C C . THR A 1 89 ? -24.016 3.154 4.918 1 92.19 89 THR A C 1
ATOM 711 O O . THR A 1 89 ? -23.578 2.314 4.137 1 92.19 89 THR A O 1
ATOM 714 N N . GLU A 1 90 ? -25.203 3.027 5.422 1 89.38 90 GLU A N 1
ATOM 715 C CA . GLU A 1 90 ? -26.031 1.852 5.176 1 89.38 90 GLU A CA 1
ATOM 716 C C . GLU A 1 90 ? -26.5 1.796 3.723 1 89.38 90 GLU A C 1
ATOM 718 O O . GLU A 1 90 ? -26.531 0.722 3.119 1 89.38 90 GLU A O 1
ATOM 723 N N . TYR A 1 91 ? -26.781 2.955 3.289 1 89.38 91 TYR A N 1
ATOM 724 C CA . TYR A 1 91 ? -27.188 3.008 1.889 1 89.38 91 TYR A CA 1
ATOM 725 C C . TYR A 1 91 ? -26.047 2.578 0.975 1 89.38 91 TYR A C 1
ATOM 727 O O . TYR A 1 91 ? -26.25 1.812 0.03 1 89.38 91 TYR A O 1
ATOM 735 N N . ALA A 1 92 ? -24.859 3.045 1.241 1 93 92 ALA A N 1
ATOM 736 C CA . ALA A 1 92 ? -23.688 2.748 0.417 1 93 92 ALA A CA 1
ATOM 737 C C . ALA A 1 92 ? -23.375 1.256 0.431 1 93 92 ALA A C 1
ATOM 739 O O . ALA A 1 92 ? -23.047 0.672 -0.608 1 93 92 ALA A O 1
ATOM 740 N N . VAL A 1 93 ? -23.5 0.611 1.579 1 93.12 93 VAL A N 1
ATOM 741 C CA . VAL A 1 93 ? -23.172 -0.801 1.72 1 93.12 93 VAL A CA 1
ATOM 742 C C . VAL A 1 93 ? -24.203 -1.657 0.996 1 93.12 93 VAL A C 1
ATOM 744 O O . VAL A 1 93 ? -23.891 -2.748 0.515 1 93.12 93 VAL A O 1
ATOM 747 N N . SER A 1 94 ? -25.359 -1.12 0.777 1 90.94 94 SER A N 1
ATOM 748 C CA . SER A 1 94 ? -26.422 -1.9 0.168 1 90.94 94 SER A CA 1
ATOM 749 C C . SER A 1 94 ? -26.5 -1.649 -1.334 1 90.94 94 SER A C 1
ATOM 751 O O . SER A 1 94 ? -26.938 -2.523 -2.092 1 90.94 94 SER A O 1
ATOM 753 N N . ASN A 1 95 ? -25.984 -0.438 -1.749 1 90.31 95 ASN A N 1
ATOM 754 C CA . ASN A 1 95 ? -26.312 -0.077 -3.127 1 90.31 95 ASN A CA 1
ATOM 755 C C . ASN A 1 95 ? -25.047 0.233 -3.932 1 90.31 95 ASN A C 1
ATOM 757 O O . ASN A 1 95 ? -25.094 0.287 -5.16 1 90.31 95 ASN A O 1
ATOM 761 N N . ASN A 1 96 ? -23.953 0.375 -3.371 1 93.25 96 ASN A N 1
ATOM 762 C CA . ASN A 1 96 ? -22.75 0.754 -4.094 1 93.25 96 ASN A CA 1
ATOM 763 C C . ASN A 1 96 ? -22.203 -0.407 -4.922 1 93.25 96 ASN A C 1
ATOM 765 O O . ASN A 1 96 ? -21.875 -1.459 -4.371 1 93.25 96 ASN A O 1
ATOM 769 N N . PRO A 1 97 ? -22.062 -0.193 -6.211 1 92.94 97 PRO A N 1
ATOM 770 C CA . PRO A 1 97 ? -21.609 -1.279 -7.078 1 92.94 97 PRO A CA 1
ATOM 771 C C . PRO A 1 97 ? -20.172 -1.719 -6.77 1 92.94 97 PRO A C 1
ATOM 773 O O . PRO A 1 97 ? -19.844 -2.896 -6.918 1 92.94 97 PRO A O 1
ATOM 776 N N . LEU A 1 98 ? -19.359 -0.808 -6.395 1 92.12 98 LEU A N 1
ATOM 777 C CA . LEU A 1 98 ? -18 -1.17 -6.039 1 92.12 98 LEU A CA 1
ATOM 778 C C . LEU A 1 98 ? -17.969 -2.074 -4.809 1 92.12 98 LEU A C 1
ATOM 780 O O . LEU A 1 98 ? -17.219 -3.047 -4.762 1 92.12 98 LEU A O 1
ATOM 784 N N . TYR A 1 99 ? -18.797 -1.75 -3.844 1 94.44 99 TYR A N 1
ATOM 785 C CA . TYR A 1 99 ? -18.938 -2.559 -2.637 1 94.44 99 TYR A CA 1
ATOM 786 C C . TYR A 1 99 ? -19.469 -3.947 -2.963 1 94.44 99 TYR A C 1
ATOM 788 O O . TYR A 1 99 ? -18.922 -4.953 -2.51 1 94.44 99 TYR A O 1
ATOM 796 N N . LEU A 1 100 ? -20.391 -4.031 -3.814 1 94.06 100 LEU A N 1
ATOM 797 C CA . LEU A 1 100 ? -21.047 -5.293 -4.164 1 94.06 100 LEU A CA 1
ATOM 798 C C . LEU A 1 100 ? -20.125 -6.145 -5.039 1 94.06 100 LEU A C 1
ATOM 800 O O . LEU A 1 100 ? -20.156 -7.375 -4.961 1 94.06 100 LEU A O 1
ATOM 804 N N . SER A 1 101 ? -19.344 -5.52 -5.891 1 94.12 101 SER A N 1
ATOM 805 C CA . SER A 1 101 ? -18.391 -6.254 -6.715 1 94.12 101 SER A CA 1
ATOM 806 C C . SER A 1 101 ? -17.359 -6.977 -5.848 1 94.12 101 SER A C 1
ATOM 808 O O . SER A 1 101 ? -17 -8.117 -6.141 1 94.12 101 SER A O 1
ATOM 810 N N . GLU A 1 102 ? -16.906 -6.34 -4.789 1 93.75 102 GLU A N 1
ATOM 811 C CA . GLU A 1 102 ? -15.945 -6.969 -3.885 1 93.75 102 GLU A CA 1
ATOM 812 C C . GLU A 1 102 ? -16.578 -8.125 -3.121 1 93.75 102 GLU A C 1
ATOM 814 O O . GLU A 1 102 ? -15.922 -9.109 -2.805 1 93.75 102 GLU A O 1
ATOM 819 N N . LYS A 1 103 ? -17.844 -7.996 -2.867 1 93.81 103 LYS A N 1
ATOM 820 C CA . LYS A 1 103 ? -18.562 -9.07 -2.184 1 93.81 103 LYS A CA 1
ATOM 821 C C . LYS A 1 103 ? -18.641 -10.32 -3.051 1 93.81 103 LYS A C 1
ATOM 823 O O . LYS A 1 103 ? -18.641 -11.438 -2.535 1 93.81 103 LYS A O 1
ATOM 828 N N . GLN A 1 104 ? -18.625 -10.102 -4.355 1 94.94 104 GLN A N 1
ATOM 829 C CA . GLN A 1 104 ? -18.719 -11.219 -5.285 1 94.94 104 GLN A CA 1
ATOM 830 C C . GLN A 1 104 ? -17.469 -12.094 -5.23 1 94.94 104 GLN A C 1
ATOM 832 O O . GLN A 1 104 ? -17.516 -13.258 -5.637 1 94.94 104 GLN A O 1
ATOM 837 N N . ASN A 1 105 ? -16.359 -11.594 -4.711 1 93.69 105 ASN A N 1
ATOM 838 C CA . ASN A 1 105 ? -15.148 -12.391 -4.562 1 93.69 105 ASN A CA 1
ATOM 839 C C . ASN A 1 105 ? -15.367 -13.562 -3.604 1 93.69 105 ASN A C 1
ATOM 841 O O . ASN A 1 105 ? -14.75 -14.617 -3.754 1 93.69 105 ASN A O 1
ATOM 845 N N . VAL A 1 106 ? -16.266 -13.391 -2.668 1 95.19 106 VAL A N 1
ATOM 846 C CA . VAL A 1 106 ? -16.609 -14.469 -1.749 1 95.19 106 VAL A CA 1
ATOM 847 C C . VAL A 1 106 ? -17.297 -15.594 -2.51 1 95.19 106 VAL A C 1
ATOM 849 O O . VAL A 1 106 ? -17.016 -16.781 -2.293 1 95.19 106 VAL A O 1
ATOM 852 N N . GLY A 1 107 ? -18.109 -15.18 -3.441 1 93.31 107 GLY A N 1
ATOM 853 C CA . GLY A 1 107 ? -18.781 -16.172 -4.277 1 93.31 107 GLY A CA 1
ATOM 854 C C . GLY A 1 107 ? -17.828 -16.922 -5.18 1 93.31 107 GLY A C 1
ATOM 855 O O . GLY A 1 107 ? -17.969 -18.141 -5.371 1 93.31 107 GLY A O 1
ATOM 856 N N . ILE A 1 108 ? -16.906 -16.234 -5.684 1 94.56 108 ILE A N 1
ATOM 857 C CA . ILE A 1 108 ? -15.914 -16.859 -6.547 1 94.56 108 ILE A CA 1
ATOM 858 C C . ILE A 1 108 ? -15.133 -17.906 -5.758 1 94.56 108 ILE A C 1
ATOM 860 O O . ILE A 1 108 ? -14.883 -19 -6.254 1 94.56 108 ILE A O 1
ATOM 864 N N . SER A 1 109 ? -14.773 -17.578 -4.531 1 95.44 109 SER A N 1
ATOM 865 C CA . SER A 1 109 ? -14.031 -18.516 -3.682 1 95.44 109 SER A CA 1
ATOM 866 C C . SER A 1 109 ? -14.891 -19.719 -3.311 1 95.44 109 SER A C 1
ATOM 868 O O . SER A 1 109 ? -14.375 -20.828 -3.121 1 95.44 109 SER A O 1
ATOM 870 N N . ARG A 1 110 ? -16.172 -19.547 -3.191 1 95.56 110 ARG A N 1
ATOM 871 C CA . ARG A 1 110 ? -17.078 -20.672 -2.945 1 95.56 110 ARG A CA 1
ATOM 872 C C . ARG A 1 110 ? -17.062 -21.641 -4.117 1 95.56 110 ARG A C 1
ATOM 874 O O . ARG A 1 110 ? -17.125 -22.859 -3.914 1 95.56 110 ARG A O 1
ATOM 881 N N . GLY A 1 111 ? -17 -21.047 -5.297 1 95 111 GLY A N 1
ATOM 882 C CA . GLY A 1 111 ? -16.875 -21.906 -6.469 1 95 111 GLY A CA 1
ATOM 883 C C . GLY A 1 111 ? -15.609 -22.75 -6.457 1 95 111 GLY A C 1
ATOM 884 O O . GLY A 1 111 ? -15.633 -23.906 -6.867 1 95 111 GLY A O 1
ATOM 885 N N . ALA A 1 112 ? -14.539 -22.219 -5.938 1 95.69 112 ALA A N 1
ATOM 886 C CA . ALA A 1 112 ? -13.273 -22.953 -5.84 1 95.69 112 ALA A CA 1
ATOM 887 C C . ALA A 1 112 ? -13.391 -24.109 -4.852 1 95.69 112 ALA A C 1
ATOM 889 O O . ALA A 1 112 ? -12.781 -25.156 -5.051 1 95.69 112 ALA A O 1
ATOM 890 N N . VAL A 1 113 ? -14.219 -23.938 -3.82 1 96.25 113 VAL A N 1
ATOM 891 C CA . VAL A 1 113 ? -14.43 -25.016 -2.852 1 96.25 113 VAL A CA 1
ATOM 892 C C . VAL A 1 113 ? -15.188 -26.156 -3.512 1 96.25 113 VAL A C 1
ATOM 894 O O . VAL A 1 113 ? -14.859 -27.328 -3.307 1 96.25 113 VAL A O 1
ATOM 897 N N . ILE A 1 114 ? -16.156 -25.844 -4.363 1 96.12 114 ILE A N 1
ATOM 898 C CA . ILE A 1 114 ? -16.922 -26.859 -5.07 1 96.12 114 ILE A CA 1
ATOM 899 C C . ILE A 1 114 ? -16 -27.656 -6 1 96.12 114 ILE A C 1
ATOM 901 O O . ILE A 1 114 ? -16.031 -28.891 -6.008 1 96.12 114 ILE A O 1
ATOM 905 N N . THR A 1 115 ? -15.211 -26.891 -6.695 1 95.62 115 THR A N 1
ATOM 906 C CA . THR A 1 115 ? -14.297 -27.547 -7.637 1 95.62 115 THR A CA 1
ATOM 907 C C . THR A 1 115 ? -13.312 -28.438 -6.898 1 95.62 115 THR A C 1
ATOM 909 O O . THR A 1 115 ? -13.023 -29.547 -7.348 1 95.62 115 THR A O 1
ATOM 912 N N . ALA A 1 116 ? -12.797 -27.953 -5.758 1 95.25 116 ALA A N 1
ATOM 913 C CA . ALA A 1 116 ? -11.805 -28.719 -4.992 1 95.25 116 ALA A CA 1
ATOM 914 C C . ALA A 1 116 ? -12.414 -29.984 -4.398 1 95.25 116 ALA A C 1
ATOM 916 O O . ALA A 1 116 ? -11.703 -30.953 -4.133 1 95.25 116 ALA A O 1
ATOM 917 N N . SER A 1 117 ? -13.781 -30.062 -4.262 1 95.19 117 SER A N 1
ATOM 918 C CA . SER A 1 117 ? -14.453 -31.188 -3.611 1 95.19 117 SER A CA 1
ATOM 919 C C . SER A 1 117 ? -14.852 -32.25 -4.625 1 95.19 117 SER A C 1
ATOM 921 O O . SER A 1 117 ? -15.328 -33.344 -4.25 1 95.19 117 SER A O 1
ATOM 923 N N . LEU A 1 118 ? -14.547 -31.969 -5.895 1 94.81 118 LEU A N 1
ATOM 924 C CA . LEU A 1 118 ? -15.016 -32.875 -6.93 1 94.81 118 LEU A CA 1
ATOM 925 C C . LEU A 1 118 ? -13.953 -33.938 -7.234 1 94.81 118 LEU A C 1
ATOM 927 O O . LEU A 1 118 ? -12.758 -33.656 -7.246 1 94.81 118 LEU A O 1
ATOM 931 N N . TYR A 1 119 ? -14.453 -35.156 -7.375 1 93.31 119 TYR A N 1
ATOM 932 C CA . TYR A 1 119 ? -13.602 -36.25 -7.82 1 93.31 119 TYR A CA 1
ATOM 933 C C . TYR A 1 119 ? -13.469 -36.25 -9.336 1 93.31 119 TYR A C 1
ATOM 935 O O . TYR A 1 119 ? -14.25 -35.625 -10.039 1 93.31 119 TYR A O 1
ATOM 943 N N . ARG A 1 120 ? -12.406 -36.906 -9.797 1 91.81 120 ARG A N 1
ATOM 944 C CA . ARG A 1 120 ? -12.188 -37 -11.242 1 91.81 120 ARG A CA 1
ATOM 945 C C . ARG A 1 120 ? -13.25 -37.844 -11.914 1 91.81 120 ARG A C 1
ATOM 947 O O . ARG A 1 120 ? -13.758 -38.812 -11.328 1 91.81 120 ARG A O 1
ATOM 954 N N . ASN A 1 121 ? -13.586 -37.438 -13.219 1 90.94 121 ASN A N 1
ATOM 955 C CA . ASN A 1 121 ? -14.578 -38.188 -14.008 1 90.94 121 ASN A CA 1
ATOM 956 C C . ASN A 1 121 ? -14.023 -39.469 -14.555 1 90.94 121 ASN A C 1
ATOM 958 O O . ASN A 1 121 ? -12.828 -39.562 -14.852 1 90.94 121 ASN A O 1
ATOM 962 N N . PRO A 1 122 ? -14.867 -40.531 -14.648 1 91.38 122 PRO A N 1
ATOM 963 C CA . PRO A 1 122 ? -14.445 -41.75 -15.336 1 91.38 122 PRO A CA 1
ATOM 964 C C . PRO A 1 122 ? -14.219 -41.531 -16.828 1 91.38 122 PRO A C 1
ATOM 966 O O . PRO A 1 122 ? -14.742 -40.562 -17.406 1 91.38 122 PRO A O 1
ATOM 969 N N . ILE A 1 123 ? -13.375 -42.312 -17.406 1 89.69 123 ILE A N 1
ATOM 970 C CA . ILE A 1 123 ? -13.047 -42.219 -18.812 1 89.69 123 ILE A CA 1
ATOM 971 C C . ILE A 1 123 ? -13.477 -43.5 -19.547 1 89.69 123 ILE A C 1
ATOM 973 O O . ILE A 1 123 ? -13.086 -44.594 -19.172 1 89.69 123 ILE A O 1
ATOM 977 N N . PHE A 1 124 ? -14.359 -43.219 -20.578 1 87.12 124 PHE A N 1
ATOM 978 C CA . PHE A 1 124 ? -14.773 -44.312 -21.438 1 87.12 124 PHE A CA 1
ATOM 979 C C . PHE A 1 124 ? -13.914 -44.344 -22.703 1 87.12 124 PHE A C 1
ATOM 981 O O . PHE A 1 124 ? -13.719 -43.344 -23.359 1 87.12 124 PHE A O 1
ATOM 988 N N . GLN A 1 125 ? -13.297 -45.531 -22.828 1 84.19 125 GLN A N 1
ATOM 989 C CA . GLN A 1 125 ? -12.477 -45.719 -24.016 1 84.19 125 GLN A CA 1
ATOM 990 C C . GLN A 1 125 ? -13.023 -46.844 -24.891 1 84.19 125 GLN A C 1
ATOM 992 O O . GLN A 1 125 ? -13.453 -47.875 -24.375 1 84.19 125 GLN A O 1
ATOM 997 N N . PHE A 1 126 ? -13.148 -46.594 -26.25 1 78.88 126 PHE A N 1
ATOM 998 C CA . PHE A 1 126 ? -13.57 -47.594 -27.234 1 78.88 126 PHE A CA 1
ATOM 999 C C . PHE A 1 126 ? -12.492 -47.844 -28.281 1 78.88 126 PHE A C 1
ATOM 1001 O O . PHE A 1 126 ? -12.008 -46.875 -28.906 1 78.88 126 PHE A O 1
ATOM 1008 N N . GLN A 1 127 ? -11.984 -49.125 -28.25 1 75 127 GLN A N 1
ATOM 1009 C CA . GLN A 1 127 ? -10.961 -49.469 -29.219 1 75 127 GLN A CA 1
ATOM 1010 C C . GLN A 1 127 ? -11.445 -50.562 -30.156 1 75 127 GLN A C 1
ATOM 1012 O O . GLN A 1 127 ? -12.07 -51.531 -29.703 1 75 127 GLN A O 1
ATOM 1017 N N . GLN A 1 128 ? -11.266 -50.406 -31.5 1 70.44 128 GLN A N 1
ATOM 1018 C CA . GLN A 1 128 ? -11.555 -51.438 -32.5 1 70.44 128 GLN A CA 1
ATOM 1019 C C . GLN A 1 128 ? -10.312 -51.781 -33.312 1 70.44 128 GLN A C 1
ATOM 1021 O O . GLN A 1 128 ? -9.656 -50.875 -33.844 1 70.44 128 GLN A O 1
ATOM 1026 N N . GLN A 1 129 ? -9.867 -53.031 -33.156 1 65.12 129 GLN A N 1
ATOM 1027 C CA . GLN A 1 129 ? -8.719 -53.469 -33.906 1 65.12 129 GLN A CA 1
ATOM 1028 C C . GLN A 1 129 ? -9.141 -54.406 -35.062 1 65.12 129 GLN A C 1
ATOM 1030 O O . GLN A 1 129 ? -10.008 -55.25 -34.875 1 65.12 129 GLN A O 1
ATOM 1035 N N . PHE A 1 130 ? -8.531 -54.062 -36.281 1 64.5 130 PHE A N 1
ATOM 1036 C CA . PHE A 1 130 ? -8.766 -54.906 -37.469 1 64.5 130 PHE A CA 1
ATOM 1037 C C . PHE A 1 130 ? -7.562 -55.781 -37.75 1 64.5 130 PHE A C 1
ATOM 1039 O O . PHE A 1 130 ? -6.438 -55.312 -37.844 1 64.5 130 PHE A O 1
ATOM 1046 N N . ILE A 1 131 ? -7.531 -57.062 -37.312 1 56.31 131 ILE A N 1
ATOM 1047 C CA . ILE A 1 131 ? -6.41 -57.969 -37.531 1 56.31 131 ILE A CA 1
ATOM 1048 C C . ILE A 1 131 ? -6.457 -58.5 -38.969 1 56.31 131 ILE A C 1
ATOM 1050 O O . ILE A 1 131 ? -7.477 -59.031 -39.406 1 56.31 131 ILE A O 1
ATOM 1054 N N . GLY A 1 132 ? -5.504 -58.094 -39.812 1 52.28 132 GLY A N 1
ATOM 1055 C CA . GLY A 1 132 ? -5.359 -58.625 -41.156 1 52.28 132 GLY A CA 1
ATOM 1056 C C . GLY A 1 132 ? -4.957 -60.094 -41.188 1 52.28 132 GLY A C 1
ATOM 1057 O O . GLY A 1 132 ? -4.277 -60.562 -40.281 1 52.28 132 GLY A O 1
ATOM 1058 N N . GLY A 1 133 ? -5.797 -61.031 -41.469 1 44.41 133 GLY A N 1
ATOM 1059 C CA . GLY A 1 133 ? -5.453 -62.438 -41.656 1 44.41 133 GLY A CA 1
ATOM 1060 C C . GLY A 1 133 ? -4.492 -62.688 -42.812 1 44.41 133 GLY A C 1
ATOM 1061 O O . GLY A 1 133 ? -4.336 -61.812 -43.688 1 44.41 133 GLY A O 1
ATOM 1062 N N . ASN A 1 134 ? -3.387 -63.375 -42.688 1 43.72 134 ASN A N 1
ATOM 1063 C CA . ASN A 1 134 ? -2.732 -63.938 -43.875 1 43.72 134 ASN A CA 1
ATOM 1064 C C . ASN A 1 134 ? -3.736 -64.625 -44.781 1 43.72 134 ASN A C 1
ATOM 1066 O O . ASN A 1 134 ? -4.793 -65.062 -44.344 1 43.72 134 ASN A O 1
ATOM 1070 N 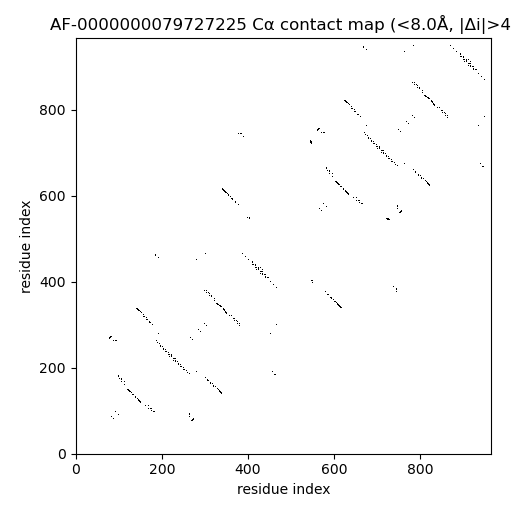N . PRO A 1 135 ? -3.541 -64.688 -46.188 1 44.91 135 PRO A N 1
ATOM 1071 C CA . PRO A 1 135 ? -4.398 -65.5 -47.094 1 44.91 135 PRO A CA 1
ATOM 1072 C C . PRO A 1 135 ? -4.82 -66.812 -46.5 1 44.91 135 PRO A C 1
ATOM 1074 O O . PRO A 1 135 ? -5.91 -67.312 -46.812 1 44.91 135 PRO A O 1
ATOM 1077 N N . ASN A 1 136 ? -3.893 -67.75 -46.125 1 43.78 136 ASN A N 1
ATOM 1078 C CA . ASN A 1 136 ? -4.25 -69.062 -45.656 1 43.78 136 ASN A CA 1
ATOM 1079 C C . ASN A 1 136 ? -4.957 -69 -44.312 1 43.78 136 ASN A C 1
ATOM 1081 O O . ASN A 1 136 ? -5.402 -70.062 -43.812 1 43.78 136 ASN A O 1
ATOM 1085 N N . THR A 1 137 ? -4.562 -68.188 -43.344 1 43.31 137 THR A N 1
ATOM 1086 C CA . THR A 1 137 ? -5.277 -68.188 -42.062 1 43.31 137 THR A CA 1
ATOM 1087 C C . THR A 1 137 ? -6.359 -67.125 -42.062 1 43.31 137 THR A C 1
ATOM 1089 O O . THR A 1 137 ? -6.184 -66.062 -42.656 1 43.31 137 THR A O 1
ATOM 1092 N N . GLN A 1 138 ? -7.688 -67.375 -41.906 1 42.75 138 GLN A N 1
ATOM 1093 C CA . GLN A 1 138 ? -8.938 -66.625 -41.781 1 42.75 138 GLN A CA 1
ATOM 1094 C C . GLN A 1 138 ? -8.719 -65.312 -41.094 1 42.75 138 GLN A C 1
ATOM 1096 O O . GLN A 1 138 ? -7.949 -65.188 -40.156 1 42.75 138 GLN A O 1
ATOM 1101 N N . GLY A 1 139 ? -8.82 -64.188 -41.75 1 47.91 139 GLY A N 1
ATOM 1102 C CA . GLY A 1 139 ? -8.836 -62.812 -41.219 1 47.91 139 GLY A CA 1
ATOM 1103 C C . GLY A 1 139 ? -9.461 -62.719 -39.844 1 47.91 139 GLY A C 1
ATOM 1104 O O . GLY A 1 139 ? -10.445 -63.406 -39.562 1 47.91 139 GLY A O 1
ATOM 1105 N N . GLY A 1 140 ? -8.781 -62.781 -38.781 1 53.88 140 GLY A N 1
ATOM 1106 C CA . GLY A 1 140 ? -9.367 -62.781 -37.469 1 53.88 140 GLY A CA 1
ATOM 1107 C C . GLY A 1 140 ? -10.445 -61.719 -37.281 1 53.88 140 GLY A C 1
ATOM 1108 O O . GLY A 1 140 ? -10.562 -60.812 -38.094 1 53.88 140 GLY A O 1
ATOM 1109 N N . SER A 1 141 ? -11.641 -62 -36.719 1 60.25 141 SER A N 1
ATOM 1110 C CA . SER A 1 141 ? -12.781 -61.125 -36.438 1 60.25 141 SER A CA 1
ATOM 1111 C C . SER A 1 141 ? -12.344 -59.844 -35.781 1 60.25 141 SER A C 1
ATOM 1113 O O . SER A 1 141 ? -11.359 -59.812 -35.031 1 60.25 141 SER A O 1
ATOM 1115 N N . PRO A 1 142 ? -12.914 -58.594 -36.406 1 65.81 142 PRO A N 1
ATOM 1116 C CA . PRO A 1 142 ? -12.648 -57.344 -35.719 1 65.81 142 PRO A CA 1
ATOM 1117 C C . PRO A 1 142 ? -12.82 -57.438 -34.219 1 65.81 142 PRO A C 1
ATOM 1119 O O . PRO A 1 142 ? -13.656 -58.219 -33.719 1 65.81 142 PRO A O 1
ATOM 1122 N N . GLU A 1 143 ? -11.883 -56.875 -33.594 1 73.69 143 GLU A N 1
ATOM 1123 C CA . GLU A 1 143 ? -11.93 -56.875 -32.125 1 73.69 143 GLU A CA 1
ATOM 1124 C C . GLU A 1 143 ? -12.391 -55.531 -31.594 1 73.69 143 GLU A C 1
ATOM 1126 O O . GLU A 1 143 ? -11.891 -54.469 -32 1 73.69 143 GLU A O 1
ATOM 1131 N N . THR A 1 144 ? -13.641 -55.531 -30.969 1 77.12 144 THR A N 1
ATOM 1132 C CA . THR A 1 144 ? -14.133 -54.344 -30.266 1 77.12 144 THR A CA 1
ATOM 1133 C C . THR A 1 144 ? -13.867 -54.469 -28.766 1 77.12 144 THR A C 1
ATOM 1135 O O . THR A 1 144 ? -14.156 -55.469 -28.156 1 77.12 144 THR A O 1
ATOM 1138 N N . ALA A 1 145 ? -13.234 -53.375 -28.281 1 78.25 145 ALA A N 1
ATOM 1139 C CA . ALA A 1 145 ? -12.875 -53.406 -26.875 1 78.25 145 ALA A CA 1
ATOM 1140 C C . ALA A 1 145 ? -13.32 -52.156 -26.141 1 78.25 145 ALA A C 1
ATOM 1142 O O . ALA A 1 145 ? -12.547 -51.188 -26 1 78.25 145 ALA A O 1
ATOM 1143 N N . PRO A 1 146 ? -14.625 -52.125 -25.656 1 82.06 146 PRO A N 1
ATOM 1144 C CA . PRO A 1 146 ? -14.984 -51.031 -24.734 1 82.06 146 PRO A CA 1
ATOM 1145 C C . PRO A 1 146 ? -14.258 -51.125 -23.391 1 82.06 146 PRO A C 1
ATOM 1147 O O . PRO A 1 146 ? -14.031 -52.219 -22.891 1 82.06 146 PRO A O 1
ATOM 1150 N N . ALA A 1 147 ? -13.75 -49.938 -22.953 1 85.69 147 ALA A N 1
ATOM 1151 C CA . ALA A 1 147 ? -13.023 -49.875 -21.672 1 85.69 147 ALA A CA 1
ATOM 1152 C C . ALA A 1 147 ? -13.477 -48.688 -20.828 1 85.69 147 ALA A C 1
ATOM 1154 O O . ALA A 1 147 ? -13.906 -47.656 -21.375 1 85.69 147 ALA A O 1
ATOM 1155 N N . LEU A 1 148 ? -13.516 -48.906 -19.516 1 88.94 148 LEU A N 1
ATOM 1156 C CA . LEU A 1 148 ? -13.82 -47.875 -18.547 1 88.94 148 LEU A CA 1
ATOM 1157 C C . LEU A 1 148 ? -12.68 -47.719 -17.547 1 88.94 148 LEU A C 1
ATOM 1159 O O . LEU A 1 148 ? -12.18 -48.688 -17.016 1 88.94 148 LEU A O 1
ATOM 1163 N N . TYR A 1 149 ? -12.266 -46.406 -17.469 1 90.38 149 TYR A N 1
ATOM 1164 C CA . TYR A 1 149 ? -11.188 -46.094 -16.547 1 90.38 149 TYR A CA 1
ATOM 1165 C C . TYR A 1 149 ? -11.648 -45.094 -15.492 1 90.38 149 TYR A C 1
ATOM 1167 O O . TYR A 1 149 ? -12.461 -44.219 -15.781 1 90.38 149 TYR A O 1
ATOM 1175 N N . GLN A 1 150 ? -11.164 -45.281 -14.227 1 92.19 150 GLN A N 1
ATOM 1176 C CA . GLN A 1 150 ? -11.484 -44.344 -13.141 1 92.19 150 GLN A CA 1
ATOM 1177 C C . GLN A 1 150 ? -10.258 -44.062 -12.281 1 92.19 150 GLN A C 1
ATOM 1179 O O . GLN A 1 150 ? -9.555 -45 -11.867 1 92.19 150 GLN A O 1
ATOM 1184 N N . ASP A 1 151 ? -10.062 -42.781 -12.078 1 91.69 151 ASP A N 1
ATOM 1185 C CA . ASP A 1 151 ? -9.023 -42.375 -11.141 1 91.69 151 ASP A CA 1
ATOM 1186 C C . ASP A 1 151 ? -9.531 -42.438 -9.703 1 91.69 151 ASP A C 1
ATOM 1188 O O . ASP A 1 151 ? -10.539 -41.781 -9.383 1 91.69 151 ASP A O 1
ATOM 1192 N N . LEU A 1 152 ? -8.828 -43.156 -8.852 1 91.69 152 LEU A N 1
ATOM 1193 C CA . LEU A 1 152 ? -9.234 -43.312 -7.453 1 91.69 152 LEU A CA 1
ATOM 1194 C C . LEU A 1 152 ? -8.305 -42.5 -6.539 1 91.69 152 LEU A C 1
ATOM 1196 O O . LEU A 1 152 ? -7.086 -42.531 -6.723 1 91.69 152 LEU A O 1
ATOM 1200 N N . ASP A 1 153 ? -8.938 -41.844 -5.633 1 91.94 153 ASP A N 1
ATOM 1201 C CA . ASP A 1 153 ? -8.188 -41.094 -4.629 1 91.94 153 ASP A CA 1
ATOM 1202 C C . ASP A 1 153 ? -7.832 -41.969 -3.434 1 91.94 153 ASP A C 1
ATOM 1204 O O . ASP A 1 153 ? -8.523 -41.938 -2.41 1 91.94 153 ASP A O 1
ATOM 1208 N N . VAL A 1 154 ? -6.746 -42.594 -3.553 1 90.56 154 VAL A N 1
ATOM 1209 C CA . VAL A 1 154 ? -6.387 -43.562 -2.525 1 90.56 154 VAL A CA 1
ATOM 1210 C C . VAL A 1 154 ? -5.645 -42.875 -1.39 1 90.56 154 VAL A C 1
ATOM 1212 O O . VAL A 1 154 ? -5.652 -43.344 -0.251 1 90.56 154 VAL A O 1
ATOM 1215 N N . TYR A 1 155 ? -5.062 -41.781 -1.66 1 92 155 TYR A N 1
ATOM 1216 C CA . TYR A 1 155 ? -4.215 -41.125 -0.663 1 92 155 TYR A CA 1
ATOM 1217 C C . TYR A 1 155 ? -4.957 -40 0.044 1 92 155 TYR A C 1
ATOM 1219 O O . TYR A 1 155 ? -4.395 -39.344 0.915 1 92 155 TYR A O 1
ATOM 1227 N N . GLY A 1 156 ? -6.18 -39.625 -0.25 1 93.62 156 GLY A N 1
ATOM 1228 C CA . GLY A 1 156 ? -6.973 -38.625 0.416 1 93.62 156 GLY A CA 1
ATOM 1229 C C . GLY A 1 156 ? -6.641 -37.219 -0.043 1 93.62 156 GLY A C 1
ATOM 1230 O O . GLY A 1 156 ? -6.586 -36.281 0.768 1 93.62 156 GLY A O 1
ATOM 1231 N N . VAL A 1 157 ? -6.359 -37 -1.296 1 94.69 157 VAL A N 1
ATOM 1232 C CA . VAL A 1 157 ? -6 -35.719 -1.862 1 94.69 157 VAL A CA 1
ATOM 1233 C C . VAL A 1 157 ? -7.23 -34.812 -1.925 1 94.69 157 VAL A C 1
ATOM 1235 O O . VAL A 1 157 ? -7.164 -33.625 -1.576 1 94.69 157 VAL A O 1
ATOM 1238 N N . VAL A 1 158 ? -8.352 -35.375 -2.279 1 95.25 158 VAL A N 1
ATOM 1239 C CA . VAL A 1 158 ? -9.547 -34.562 -2.512 1 95.25 158 VAL A CA 1
ATOM 1240 C C . VAL A 1 158 ? -10.047 -33.969 -1.188 1 95.25 158 VAL A C 1
ATOM 1242 O O . VAL A 1 158 ? -10.273 -32.781 -1.077 1 95.25 158 VAL A O 1
ATOM 1245 N N . PRO A 1 159 ? -10.18 -34.812 -0.098 1 95.5 159 PRO A N 1
ATOM 1246 C CA . PRO A 1 159 ? -10.617 -34.219 1.164 1 95.5 159 PRO A CA 1
ATOM 1247 C C . PRO A 1 159 ? -9.648 -33.156 1.679 1 95.5 159 PRO A C 1
ATOM 1249 O O . PRO A 1 159 ? -10.078 -32.156 2.232 1 95.5 159 PRO A O 1
ATOM 1252 N N . LEU A 1 160 ? -8.422 -33.406 1.521 1 96.44 160 LEU A N 1
ATOM 1253 C CA . LEU A 1 160 ? -7.445 -32.438 1.972 1 96.44 160 LEU A CA 1
ATOM 1254 C C . LEU A 1 160 ? -7.496 -31.172 1.104 1 96.44 160 LEU A C 1
ATOM 1256 O O . LEU A 1 160 ? -7.395 -30.062 1.613 1 96.44 160 LEU A O 1
ATOM 1260 N N . ARG A 1 161 ? -7.645 -31.297 -0.168 1 96.75 161 ARG A N 1
ATOM 1261 C CA . ARG A 1 161 ? -7.801 -30.172 -1.095 1 96.75 161 ARG A CA 1
ATOM 1262 C C . ARG A 1 161 ? -9.039 -29.359 -0.756 1 96.75 161 ARG A C 1
ATOM 1264 O O . ARG A 1 161 ? -9.008 -28.125 -0.843 1 96.75 161 ARG A O 1
ATOM 1271 N N . THR A 1 162 ? -10.039 -30.078 -0.387 1 97.12 162 THR A N 1
ATOM 1272 C CA . THR A 1 162 ? -11.266 -29.391 0.009 1 97.12 162 THR A CA 1
ATOM 1273 C C . THR A 1 162 ? -11.047 -28.578 1.277 1 97.12 162 THR A C 1
ATOM 1275 O O . THR A 1 162 ? -11.508 -27.438 1.376 1 97.12 162 THR A O 1
ATOM 1278 N N . ARG A 1 163 ? -10.336 -29.156 2.18 1 97 163 ARG A N 1
ATOM 1279 C CA . ARG A 1 163 ? -10.07 -28.453 3.426 1 97 163 ARG A CA 1
ATOM 1280 C C . ARG A 1 163 ? -9.211 -27.219 3.176 1 97 163 ARG A C 1
ATOM 1282 O O . ARG A 1 163 ? -9.438 -26.172 3.779 1 97 163 ARG A O 1
ATOM 1289 N N . VAL A 1 164 ? -8.211 -27.297 2.309 1 97.06 164 VAL A N 1
ATOM 1290 C CA . VAL A 1 164 ? -7.355 -26.172 1.947 1 97.06 164 VAL A CA 1
ATOM 1291 C C . VAL A 1 164 ? -8.195 -25.078 1.291 1 97.06 164 VAL A C 1
ATOM 1293 O O . VAL A 1 164 ? -8.062 -23.906 1.628 1 97.06 164 VAL A O 1
ATOM 1296 N N . ALA A 1 165 ? -9.086 -25.469 0.385 1 97.25 165 ALA A N 1
ATOM 1297 C CA . ALA A 1 165 ? -9.945 -24.516 -0.307 1 97.25 165 ALA A CA 1
ATOM 1298 C C . ALA A 1 165 ? -10.906 -23.844 0.665 1 97.25 165 ALA A C 1
ATOM 1300 O O . ALA A 1 165 ? -11.242 -22.672 0.505 1 97.25 165 ALA A O 1
ATOM 1301 N N . LYS A 1 166 ? -11.383 -24.625 1.619 1 97.31 166 LYS A N 1
ATOM 1302 C CA . LYS A 1 166 ? -12.273 -24.047 2.619 1 97.31 166 LYS A CA 1
ATOM 1303 C C . LYS A 1 166 ? -11.57 -22.969 3.434 1 97.31 166 LYS A C 1
ATOM 1305 O O . LYS A 1 166 ? -12.172 -21.938 3.758 1 97.31 166 LYS A O 1
ATOM 1310 N N . LYS A 1 167 ? -10.336 -23.234 3.752 1 96.88 167 LYS A N 1
ATOM 1311 C CA . LYS A 1 167 ? -9.578 -22.203 4.469 1 96.88 167 LYS A CA 1
ATOM 1312 C C . LYS A 1 167 ? -9.383 -20.969 3.604 1 96.88 167 LYS A C 1
ATOM 1314 O O . LYS A 1 167 ? -9.438 -19.844 4.102 1 96.88 167 LYS A O 1
ATOM 1319 N N . SER A 1 168 ? -9.172 -21.125 2.355 1 96.31 168 SER A N 1
ATOM 1320 C CA . SER A 1 168 ? -9.07 -20 1.429 1 96.31 168 SER A CA 1
ATOM 1321 C C . SER A 1 168 ? -10.383 -19.234 1.341 1 96.31 168 SER A C 1
ATOM 1323 O O . SER A 1 168 ? -10.383 -18 1.218 1 96.31 168 SER A O 1
ATOM 1325 N N . PHE A 1 169 ? -11.461 -20.047 1.455 1 97.56 169 PHE A N 1
ATOM 1326 C CA . PHE A 1 169 ? -12.781 -19.422 1.447 1 97.56 169 PHE A CA 1
ATOM 1327 C C . PHE A 1 169 ? -12.984 -18.562 2.693 1 97.56 169 PHE A C 1
ATOM 1329 O O . PHE A 1 169 ? -13.438 -17.422 2.602 1 97.56 169 PHE A O 1
ATOM 1336 N N . GLU A 1 170 ? -12.609 -19.078 3.83 1 97.19 170 GLU A N 1
ATOM 1337 C CA . GLU A 1 170 ? -12.711 -18.328 5.078 1 97.19 170 GLU A CA 1
ATOM 1338 C C . GLU A 1 170 ? -11.836 -17.078 5.043 1 97.19 170 GLU A C 1
ATOM 1340 O O . GLU A 1 170 ? -12.219 -16.031 5.566 1 97.19 170 GLU A O 1
ATOM 1345 N N . ALA A 1 171 ? -10.656 -17.172 4.457 1 96.31 171 ALA A N 1
ATOM 1346 C CA . ALA A 1 171 ? -9.781 -16.016 4.301 1 96.31 171 ALA A CA 1
ATOM 1347 C C . ALA A 1 171 ? -10.438 -14.945 3.422 1 96.31 171 ALA A C 1
ATOM 1349 O O . ALA A 1 171 ? -10.297 -13.75 3.684 1 96.31 171 ALA A O 1
ATOM 1350 N N . SER A 1 172 ? -11.18 -15.406 2.422 1 96.31 172 SER A N 1
ATOM 1351 C CA . SER A 1 172 ? -11.836 -14.461 1.521 1 96.31 172 SER A CA 1
ATOM 1352 C C . SER A 1 172 ? -12.961 -13.711 2.229 1 96.31 172 SER A C 1
ATOM 1354 O O . SER A 1 172 ? -13.195 -12.531 1.954 1 96.31 172 SER A O 1
ATOM 1356 N N . ILE A 1 173 ? -13.625 -14.414 3.137 1 96.31 173 ILE A N 1
ATOM 1357 C CA . ILE A 1 173 ? -14.664 -13.766 3.936 1 96.31 173 ILE A CA 1
ATOM 1358 C C . ILE A 1 173 ? -14.039 -12.688 4.82 1 96.31 173 ILE A C 1
ATOM 1360 O O . ILE A 1 173 ? -14.555 -11.578 4.91 1 96.31 173 ILE A O 1
ATOM 1364 N N . ALA A 1 174 ? -12.906 -13.031 5.367 1 95.56 174 ALA A N 1
ATOM 1365 C CA . ALA A 1 174 ? -12.211 -12.07 6.215 1 95.56 174 ALA A CA 1
ATOM 1366 C C . ALA A 1 174 ? -11.688 -10.898 5.391 1 95.56 174 ALA A C 1
ATOM 1368 O O . ALA A 1 174 ? -11.688 -9.758 5.855 1 95.56 174 ALA A O 1
ATOM 1369 N N . ASP A 1 175 ? -11.266 -11.117 4.184 1 95.44 175 ASP A N 1
ATOM 1370 C CA . ASP A 1 175 ? -10.82 -10.062 3.283 1 95.44 175 ASP A CA 1
ATOM 1371 C C . ASP A 1 175 ? -11.961 -9.094 2.971 1 95.44 175 ASP A C 1
ATOM 1373 O O . ASP A 1 175 ? -11.75 -7.879 2.9 1 95.44 175 ASP A O 1
ATOM 1377 N N . PHE A 1 176 ? -13.125 -9.633 2.842 1 96.12 176 PHE A N 1
ATOM 1378 C CA . PHE A 1 176 ? -14.273 -8.773 2.564 1 96.12 176 PHE A CA 1
ATOM 1379 C C . PHE A 1 176 ? -14.617 -7.922 3.779 1 96.12 176 PHE A C 1
ATOM 1381 O O . PHE A 1 176 ? -14.969 -6.746 3.641 1 96.12 176 PHE A O 1
ATOM 1388 N N . ARG A 1 177 ? -14.516 -8.516 4.953 1 94.5 177 ARG A N 1
ATOM 1389 C CA . ARG A 1 177 ? -14.773 -7.75 6.172 1 94.5 177 ARG A CA 1
ATOM 1390 C C . ARG A 1 177 ? -13.766 -6.613 6.328 1 94.5 177 ARG A C 1
ATOM 1392 O O . ARG A 1 177 ? -14.109 -5.539 6.824 1 94.5 177 ARG A O 1
ATOM 1399 N N . ASN A 1 178 ? -12.539 -6.895 5.922 1 94.62 178 ASN A N 1
ATOM 1400 C CA . ASN A 1 178 ? -11.531 -5.84 5.953 1 94.62 178 ASN A CA 1
ATOM 1401 C C . ASN A 1 178 ? -11.828 -4.75 4.926 1 94.62 178 ASN A C 1
ATOM 1403 O O . ASN A 1 178 ? -11.617 -3.566 5.195 1 94.62 178 ASN A O 1
ATOM 1407 N N . PHE A 1 179 ? -12.312 -5.168 3.83 1 95.44 179 PHE A N 1
ATOM 1408 C CA . PHE A 1 179 ? -12.719 -4.195 2.822 1 95.44 179 PHE A CA 1
ATOM 1409 C C . PHE A 1 179 ? -13.859 -3.322 3.34 1 95.44 179 PHE A C 1
ATOM 1411 O O . PHE A 1 179 ? -13.844 -2.104 3.158 1 95.44 179 PHE A O 1
ATOM 1418 N N . ASP A 1 180 ? -14.75 -3.986 3.953 1 95.31 180 ASP A N 1
ATOM 1419 C CA . ASP A 1 180 ? -15.875 -3.266 4.535 1 95.31 180 ASP A CA 1
ATOM 1420 C C . ASP A 1 180 ? -15.398 -2.227 5.547 1 95.31 180 ASP A C 1
ATOM 1422 O O . ASP A 1 180 ? -15.852 -1.078 5.523 1 95.31 180 ASP A O 1
ATOM 1426 N N . ARG A 1 181 ? -14.516 -2.633 6.395 1 93.94 181 ARG A N 1
ATOM 1427 C CA . ARG A 1 181 ? -13.953 -1.743 7.402 1 93.94 181 ARG A CA 1
ATOM 1428 C C . ARG A 1 181 ? -13.336 -0.507 6.754 1 93.94 181 ARG A C 1
ATOM 1430 O O . ARG A 1 181 ? -13.617 0.621 7.164 1 93.94 181 ARG A O 1
ATOM 1437 N N . MET A 1 182 ? -12.516 -0.712 5.715 1 94.62 182 MET A N 1
ATOM 1438 C CA . MET A 1 182 ? -11.828 0.383 5.043 1 94.62 182 MET A CA 1
ATOM 1439 C C . MET A 1 182 ? -12.805 1.236 4.246 1 94.62 182 MET A C 1
ATOM 1441 O O . MET A 1 182 ? -12.656 2.459 4.176 1 94.62 182 MET A O 1
ATOM 1445 N N . PHE A 1 183 ? -13.773 0.58 3.691 1 95.31 183 PHE A N 1
ATOM 1446 C CA . PHE A 1 183 ? -14.773 1.278 2.895 1 95.31 183 PHE A CA 1
ATOM 1447 C C . PHE A 1 183 ? -15.586 2.234 3.76 1 95.31 183 PHE A C 1
ATOM 1449 O O . PHE A 1 183 ? -15.789 3.395 3.393 1 95.31 183 PHE A O 1
ATOM 1456 N N . ARG A 1 184 ? -15.977 1.816 4.898 1 95.19 184 ARG A N 1
ATOM 1457 C CA . ARG A 1 184 ? -16.75 2.641 5.82 1 95.19 184 ARG A CA 1
ATOM 1458 C C . ARG A 1 184 ? -15.93 3.82 6.328 1 95.19 184 ARG A C 1
ATOM 1460 O O . ARG A 1 184 ? -16.438 4.938 6.438 1 95.19 184 ARG A O 1
ATOM 1467 N N . MET A 1 185 ? -14.695 3.537 6.617 1 94.38 185 MET A N 1
ATOM 1468 C CA . MET A 1 185 ? -13.812 4.605 7.086 1 94.38 185 MET A CA 1
ATOM 1469 C C . MET A 1 185 ? -13.672 5.695 6.027 1 94.38 185 MET A C 1
ATOM 1471 O O . MET A 1 185 ? -13.828 6.879 6.328 1 94.38 185 MET A O 1
ATOM 1475 N N . ARG A 1 186 ? -13.453 5.277 4.77 1 95.69 186 ARG A N 1
ATOM 1476 C CA . ARG A 1 186 ? -13.25 6.242 3.693 1 95.69 186 ARG A CA 1
ATOM 1477 C C . ARG A 1 186 ? -14.523 7.035 3.42 1 95.69 186 ARG A C 1
ATOM 1479 O O . ARG A 1 186 ? -14.469 8.25 3.199 1 95.69 186 ARG A O 1
ATOM 1486 N N . LEU A 1 187 ? -15.602 6.367 3.451 1 95.44 187 LEU A N 1
ATOM 1487 C CA . LEU A 1 187 ? -16.875 7.027 3.213 1 95.44 187 LEU A CA 1
ATOM 1488 C C . LEU A 1 187 ? -17.156 8.07 4.289 1 95.44 187 LEU A C 1
ATOM 1490 O O . LEU A 1 187 ? -17.5 9.219 3.979 1 95.44 187 LEU A O 1
ATOM 1494 N N . ARG A 1 188 ? -16.984 7.719 5.516 1 94.06 188 ARG A N 1
ATOM 1495 C CA . ARG A 1 188 ? -17.281 8.609 6.625 1 94.06 188 ARG A CA 1
ATOM 1496 C C . ARG A 1 188 ? -16.297 9.781 6.676 1 94.06 188 ARG A C 1
ATOM 1498 O O . ARG A 1 188 ? -16.688 10.906 6.984 1 94.06 188 ARG A O 1
ATOM 1505 N N . GLN A 1 189 ? -15.031 9.516 6.359 1 94.12 189 GLN A N 1
ATOM 1506 C CA . GLN A 1 189 ? -14.055 10.594 6.289 1 94.12 189 GLN A CA 1
ATOM 1507 C C . GLN A 1 189 ? -14.406 11.586 5.184 1 94.12 189 GLN A C 1
ATOM 1509 O O . GLN A 1 189 ? -14.273 12.797 5.371 1 94.12 189 GLN A O 1
ATOM 1514 N N . ASN A 1 190 ? -14.852 11.039 4.098 1 94.12 190 ASN A N 1
ATOM 1515 C CA . ASN A 1 190 ? -15.25 11.93 3.008 1 94.12 190 ASN A CA 1
ATOM 1516 C C . ASN A 1 190 ? -16.516 12.703 3.352 1 94.12 190 ASN A C 1
ATOM 1518 O O . ASN A 1 190 ? -16.688 13.844 2.914 1 94.12 190 ASN A O 1
ATOM 1522 N N . TYR A 1 191 ? -17.359 12.086 4.145 1 92.62 191 TYR A N 1
ATOM 1523 C CA . TYR A 1 191 ? -18.547 12.781 4.617 1 92.62 191 TYR A CA 1
ATOM 1524 C C . TYR A 1 191 ? -18.172 14 5.457 1 92.62 191 TYR A C 1
ATOM 1526 O O . TYR A 1 191 ? -18.672 15.102 5.215 1 92.62 191 TYR A O 1
ATOM 1534 N N . TRP A 1 192 ? -17.281 13.828 6.383 1 93.31 192 TRP A N 1
ATOM 1535 C CA . TRP A 1 192 ? -16.875 14.922 7.25 1 93.31 192 TRP A CA 1
ATOM 1536 C C . TRP A 1 192 ? -16.109 15.977 6.461 1 93.31 192 TRP A C 1
ATOM 1538 O O . TRP A 1 192 ? -16.219 17.172 6.746 1 93.31 192 TRP A O 1
ATOM 1548 N N . ALA A 1 193 ? -15.336 15.539 5.484 1 93.81 193 ALA A N 1
ATOM 1549 C CA . ALA A 1 193 ? -14.641 16.5 4.633 1 93.81 193 ALA A CA 1
ATOM 1550 C C . ALA A 1 193 ? -15.625 17.375 3.857 1 93.81 193 ALA A C 1
ATOM 1552 O O . ALA A 1 193 ? -15.43 18.578 3.73 1 93.81 193 ALA A O 1
ATOM 1553 N N . PHE A 1 194 ? -16.641 16.75 3.428 1 92.88 194 PHE A N 1
ATOM 1554 C CA . PHE A 1 194 ? -17.656 17.484 2.676 1 92.88 194 PHE A CA 1
ATOM 1555 C C . PHE A 1 194 ? -18.359 18.5 3.568 1 92.88 194 PHE A C 1
ATOM 1557 O O . PHE A 1 194 ? -18.578 19.656 3.166 1 92.88 194 PHE A O 1
ATOM 1564 N N . VAL A 1 195 ? -18.719 18.078 4.75 1 92.06 195 VAL A N 1
ATOM 1565 C CA . VAL A 1 195 ? -19.391 18.969 5.691 1 92.06 195 VAL A CA 1
ATOM 1566 C C . VAL A 1 195 ? -18.453 20.141 6.047 1 92.06 195 VAL A C 1
ATOM 1568 O O . VAL A 1 195 ? -18.891 21.297 6.07 1 92.06 195 VAL A O 1
ATOM 1571 N N . PHE A 1 196 ? -17.156 19.828 6.305 1 93.06 196 PHE A N 1
ATOM 1572 C CA . PHE A 1 196 ? -16.141 20.828 6.633 1 93.06 196 PHE A CA 1
ATOM 1573 C C . PHE A 1 196 ? -16.016 21.859 5.52 1 93.06 196 PHE A C 1
ATOM 1575 O O . PHE A 1 196 ? -16.078 23.062 5.77 1 93.06 196 PHE A O 1
ATOM 1582 N N . LEU A 1 197 ? -15.969 21.359 4.301 1 92.94 197 LEU A N 1
ATOM 1583 C CA . LEU A 1 197 ? -15.766 22.266 3.168 1 92.94 197 LEU A CA 1
ATOM 1584 C C . LEU A 1 197 ? -17.031 23.062 2.877 1 92.94 197 LEU A C 1
ATOM 1586 O O . LEU A 1 197 ? -16.953 24.203 2.438 1 92.94 197 LEU A O 1
ATOM 1590 N N . THR A 1 198 ? -18.188 22.5 3.168 1 91.62 198 THR A N 1
ATOM 1591 C CA . THR A 1 198 ? -19.438 23.234 3.021 1 91.62 198 THR A CA 1
ATOM 1592 C C . THR A 1 198 ? -19.5 24.391 4.023 1 91.62 198 THR A C 1
ATOM 1594 O O . THR A 1 198 ? -19.891 25.5 3.672 1 91.62 198 THR A O 1
ATOM 1597 N N . LEU A 1 199 ? -19.031 24.078 5.223 1 91.81 199 LEU A N 1
ATOM 1598 C CA . LEU A 1 199 ? -18.984 25.125 6.238 1 91.81 199 LEU A CA 1
ATOM 1599 C C . LEU A 1 199 ? -18.016 26.234 5.824 1 91.81 199 LEU A C 1
ATOM 1601 O O . LEU A 1 199 ? -18.312 27.422 5.996 1 91.81 199 LEU A O 1
ATOM 1605 N N . LEU A 1 200 ? -16.922 25.828 5.215 1 92.5 200 LEU A N 1
ATOM 1606 C CA . LEU A 1 200 ? -15.93 26.812 4.773 1 92.5 200 LEU A CA 1
ATOM 1607 C C . LEU A 1 200 ? -16.469 27.656 3.623 1 92.5 200 LEU A C 1
ATOM 1609 O O . LEU A 1 200 ? -16.25 28.859 3.586 1 92.5 200 LEU A O 1
ATOM 1613 N N . VAL A 1 201 ? -17.188 27.031 2.75 1 93 201 VAL A N 1
ATOM 1614 C CA . VAL A 1 201 ? -17.75 27.75 1.611 1 93 201 VAL A CA 1
ATOM 1615 C C . VAL A 1 201 ? -18.812 28.75 2.098 1 93 201 VAL A C 1
ATOM 1617 O O . VAL A 1 201 ? -18.797 29.906 1.703 1 93 201 VAL A O 1
ATOM 1620 N N . ASP A 1 202 ? -19.656 28.359 2.979 1 91.12 202 ASP A N 1
ATOM 1621 C CA . ASP A 1 202 ? -20.719 29.219 3.482 1 91.12 202 ASP A CA 1
ATOM 1622 C C . ASP A 1 202 ? -20.141 30.391 4.27 1 91.12 202 ASP A C 1
ATOM 1624 O O . ASP A 1 202 ? -20.594 31.531 4.098 1 91.12 202 ASP A O 1
ATOM 1628 N N . THR A 1 203 ? -19.156 30.078 5.059 1 90.94 203 THR A N 1
ATOM 1629 C CA . THR A 1 203 ? -18.531 31.109 5.871 1 90.94 203 THR A CA 1
ATOM 1630 C C . THR A 1 203 ? -17.812 32.125 4.992 1 90.94 203 THR A C 1
ATOM 1632 O O . THR A 1 203 ? -18 33.344 5.141 1 90.94 203 THR A O 1
ATOM 1635 N N . ASN A 1 204 ? -17.062 31.656 4.062 1 92.75 204 ASN A N 1
ATOM 1636 C CA . ASN A 1 204 ? -16.312 32.562 3.195 1 92.75 204 ASN A CA 1
ATOM 1637 C C . ASN A 1 204 ? -17.25 33.344 2.26 1 92.75 204 ASN A C 1
ATOM 1639 O O . ASN A 1 204 ? -16.969 34.5 1.915 1 92.75 204 ASN A O 1
ATOM 1643 N N . LYS A 1 205 ? -18.312 32.75 1.896 1 93.88 205 LYS A N 1
ATOM 1644 C CA . LYS A 1 205 ? -19.312 33.438 1.081 1 93.88 205 LYS A CA 1
ATOM 1645 C C . LYS A 1 205 ? -19.922 34.625 1.839 1 93.88 205 LYS A C 1
ATOM 1647 O O . LYS A 1 205 ? -20.047 35.719 1.29 1 93.88 205 LYS A O 1
ATOM 1652 N N . GLU A 1 206 ? -20.203 34.375 3.064 1 92.06 206 GLU A N 1
ATOM 1653 C CA . GLU A 1 206 ? -20.766 35.438 3.902 1 92.06 206 GLU A CA 1
ATOM 1654 C C . GLU A 1 206 ? -19.797 36.594 4.043 1 92.06 206 GLU A C 1
ATOM 1656 O O . GLU A 1 206 ? -20.188 37.75 3.906 1 92.06 206 GLU A O 1
ATOM 1661 N N . PHE A 1 207 ? -18.594 36.312 4.25 1 92.06 207 PHE A N 1
ATOM 1662 C CA . PHE A 1 207 ? -17.594 37.344 4.402 1 92.06 207 PHE A CA 1
ATOM 1663 C C . PHE A 1 207 ? -17.344 38.062 3.078 1 92.06 207 PHE A C 1
ATOM 1665 O O . PHE A 1 207 ? -17.156 39.281 3.049 1 92.06 207 PHE A O 1
ATOM 1672 N N . TYR A 1 208 ? -17.391 37.344 2.029 1 93.38 208 TYR A N 1
ATOM 1673 C CA . TYR A 1 208 ? -17.219 37.938 0.705 1 93.38 208 TYR A CA 1
ATOM 1674 C C . TYR A 1 208 ? -18.328 38.938 0.397 1 93.38 208 TYR A C 1
ATOM 1676 O O . TYR A 1 208 ? -18.078 40.031 -0.072 1 93.38 208 TYR A O 1
ATOM 1684 N N . GLU A 1 209 ? -19.516 38.562 0.704 1 92.94 209 GLU A N 1
ATOM 1685 C CA . GLU A 1 209 ? -20.656 39.438 0.468 1 92.94 209 GLU A CA 1
ATOM 1686 C C . GLU A 1 209 ? -20.609 40.656 1.366 1 92.94 209 GLU A C 1
ATOM 1688 O O . GLU A 1 209 ? -20.906 41.781 0.922 1 92.94 209 GLU A O 1
ATOM 1693 N N . ASN A 1 210 ? -20.156 40.438 2.605 1 88.62 210 ASN A N 1
ATOM 1694 C CA . ASN A 1 210 ? -20.016 41.562 3.535 1 88.62 210 ASN A CA 1
ATOM 1695 C C . ASN A 1 210 ? -18.969 42.562 3.068 1 88.62 210 ASN A C 1
ATOM 1697 O O . ASN A 1 210 ? -19.188 43.75 3.129 1 88.62 210 ASN A O 1
ATOM 1701 N N . TYR A 1 211 ? -17.828 42.031 2.578 1 90.44 211 TYR A N 1
ATOM 1702 C CA . TYR A 1 211 ? -16.781 42.906 2.074 1 90.44 211 TYR A CA 1
ATOM 1703 C C . TYR A 1 211 ? -17.234 43.625 0.81 1 90.44 211 TYR A C 1
ATOM 1705 O O . TYR A 1 211 ? -16.875 44.812 0.59 1 90.44 211 TYR A O 1
ATOM 1713 N N . SER A 1 212 ? -18.016 43.031 0.049 1 90.5 212 SER A N 1
ATOM 1714 C CA . SER A 1 212 ? -18.531 43.625 -1.168 1 90.5 212 SER A CA 1
ATOM 1715 C C . SER A 1 212 ? -19.469 44.781 -0.845 1 90.5 212 SER A C 1
ATOM 1717 O O . SER A 1 212 ? -19.406 45.844 -1.469 1 90.5 212 SER A O 1
ATOM 1719 N N . ASP A 1 213 ? -20.266 44.594 0.158 1 89.62 213 ASP A N 1
ATOM 1720 C CA . ASP A 1 213 ? -21.188 45.656 0.593 1 89.62 213 ASP A CA 1
ATOM 1721 C C . ASP A 1 213 ? -20.406 46.812 1.188 1 89.62 213 ASP A C 1
ATOM 1723 O O . ASP A 1 213 ? -20.719 47.969 0.907 1 89.62 213 ASP A O 1
ATOM 1727 N N . LEU A 1 214 ? -19.422 46.438 1.94 1 87.62 214 LEU A N 1
ATOM 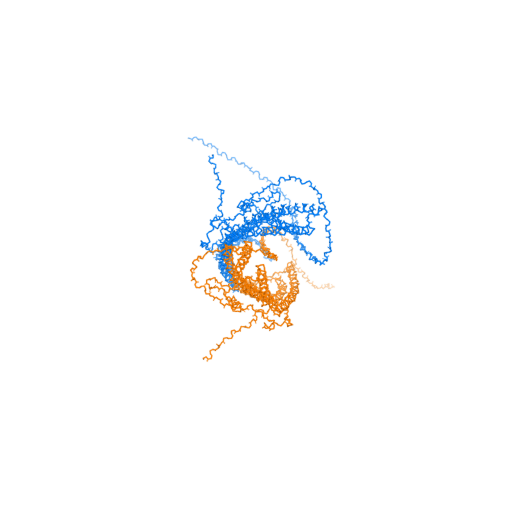1728 C CA . LEU A 1 214 ? -18.625 47.5 2.566 1 87.62 214 LEU A CA 1
ATOM 1729 C C . LEU A 1 214 ? -17.828 48.25 1.52 1 87.62 214 LEU A C 1
ATOM 1731 O O . LEU A 1 214 ? -17.609 49.469 1.66 1 87.62 214 LEU A O 1
ATOM 1735 N N . LEU A 1 215 ? -17.406 47.594 0.504 1 90.38 215 LEU A N 1
ATOM 1736 C CA . LEU A 1 215 ? -16.641 48.219 -0.566 1 90.38 215 LEU A CA 1
ATOM 1737 C C . LEU A 1 215 ? -17.5 49.219 -1.326 1 90.38 215 LEU A C 1
ATOM 1739 O O . LEU A 1 215 ? -17.047 50.312 -1.679 1 90.38 215 LEU A O 1
ATOM 1743 N N . GLU A 1 216 ? -18.75 48.938 -1.559 1 88.88 216 GLU A N 1
ATOM 1744 C CA . GLU A 1 216 ? -19.656 49.844 -2.236 1 88.88 216 GLU A CA 1
ATOM 1745 C C . GLU A 1 216 ? -19.906 51.094 -1.396 1 88.88 216 GLU A C 1
ATOM 1747 O O . GLU A 1 216 ? -19.938 52.219 -1.92 1 88.88 216 GLU A O 1
ATOM 1752 N N . LEU A 1 217 ? -20 50.906 -0.116 1 84.31 217 LEU A N 1
ATOM 1753 C CA . LEU A 1 217 ? -20.219 52.031 0.788 1 84.31 217 LEU A CA 1
ATOM 1754 C C . LEU A 1 217 ? -18.969 52.906 0.85 1 84.31 217 LEU A C 1
ATOM 1756 O O . LEU A 1 217 ? -19.078 54.125 0.843 1 84.31 217 LEU A O 1
ATOM 1760 N N . THR A 1 218 ? -17.828 52.281 0.89 1 85.94 218 THR A N 1
ATOM 1761 C CA . THR A 1 218 ? -16.578 53.031 0.992 1 85.94 218 THR A CA 1
ATOM 1762 C C . THR A 1 218 ? -16.297 53.781 -0.302 1 85.94 218 THR A C 1
ATOM 1764 O O . THR A 1 218 ? -15.727 54.875 -0.275 1 85.94 218 THR A O 1
ATOM 1767 N N . LYS A 1 219 ? -16.688 53.219 -1.378 1 87.94 219 LYS A N 1
ATOM 1768 C CA . LYS A 1 219 ? -16.531 53.906 -2.658 1 87.94 219 LYS A CA 1
ATOM 1769 C C . LYS A 1 219 ? -17.297 55.219 -2.672 1 87.94 219 LYS A C 1
ATOM 1771 O O . LYS A 1 219 ? -16.766 56.25 -3.104 1 87.94 219 LYS A O 1
ATOM 1776 N N . PHE A 1 220 ? -18.438 55.156 -2.107 1 86.88 220 PHE A N 1
ATOM 1777 C CA . PHE A 1 220 ? -19.281 56.344 -2.045 1 86.88 220 PHE A CA 1
ATOM 1778 C C . PHE A 1 220 ? -18.672 57.406 -1.122 1 86.88 220 PHE A C 1
ATOM 1780 O O . PHE A 1 220 ? -18.672 58.594 -1.437 1 86.88 220 PHE A O 1
ATOM 1787 N N . ARG A 1 221 ? -18.094 56.969 -0.039 1 85.38 221 ARG A N 1
ATOM 1788 C CA . ARG A 1 221 ? -17.5 57.906 0.937 1 85.38 221 ARG A CA 1
ATOM 1789 C C . ARG A 1 221 ? -16.219 58.531 0.397 1 85.38 221 ARG A C 1
ATOM 1791 O O . ARG A 1 221 ? -15.922 59.688 0.703 1 85.38 221 ARG A O 1
ATOM 1798 N N . VAL A 1 222 ? -15.484 57.812 -0.391 1 86.94 222 VAL A N 1
ATOM 1799 C CA . VAL A 1 222 ? -14.258 58.344 -0.993 1 86.94 222 VAL A CA 1
ATOM 1800 C C . VAL A 1 222 ? -14.609 59.406 -2.039 1 86.94 222 VAL A C 1
ATOM 1802 O O . VAL A 1 222 ? -13.93 60.438 -2.141 1 86.94 222 VAL A O 1
ATOM 1805 N N . GLN A 1 223 ? -15.672 59.094 -2.783 1 86.62 223 GLN A N 1
ATOM 1806 C CA . GLN A 1 223 ? -16.109 60.031 -3.812 1 86.62 223 GLN A CA 1
ATOM 1807 C C . GLN A 1 223 ? -16.562 61.344 -3.195 1 86.62 223 GLN A C 1
ATOM 1809 O O . GLN A 1 223 ? -16.359 62.406 -3.773 1 86.62 223 GLN A O 1
ATOM 1814 N N . LYS A 1 224 ? -17 61.25 -1.949 1 87.62 224 LYS A N 1
ATOM 1815 C CA . LYS A 1 224 ? -17.469 62.438 -1.245 1 87.62 224 LYS A CA 1
ATOM 1816 C C . LYS A 1 224 ? -16.312 63.125 -0.513 1 87.62 224 LYS A C 1
ATOM 1818 O O . LYS A 1 224 ? -16.469 64.25 0.02 1 87.62 224 LYS A O 1
ATOM 1823 N N . GLY A 1 225 ? -15.062 62.469 -0.481 1 80.88 225 GLY A N 1
ATOM 1824 C CA . GLY A 1 225 ? -13.867 63.031 0.124 1 80.88 225 GLY A CA 1
ATOM 1825 C C . GLY A 1 225 ? -13.773 62.781 1.614 1 80.88 225 GLY A C 1
ATOM 1826 O O . GLY A 1 225 ? -12.961 63.375 2.309 1 80.88 225 GLY A O 1
ATOM 1827 N N . ASP A 1 226 ? -14.586 61.875 2.156 1 79.5 226 ASP A N 1
ATOM 1828 C CA . ASP A 1 226 ? -14.641 61.594 3.592 1 79.5 226 ASP A CA 1
ATOM 1829 C C . ASP A 1 226 ? -13.5 60.688 4.027 1 79.5 226 ASP A C 1
ATOM 1831 O O . ASP A 1 226 ? -13.008 60.781 5.156 1 79.5 226 ASP A O 1
ATOM 1835 N N . ILE A 1 227 ? -13.109 59.781 3.088 1 80.62 227 ILE A N 1
ATOM 1836 C CA . ILE A 1 227 ? -12.094 58.812 3.469 1 80.62 227 ILE A CA 1
ATOM 1837 C C . ILE A 1 227 ? -11 58.781 2.4 1 80.62 227 ILE A C 1
ATOM 1839 O O . ILE A 1 227 ? -11.203 59.219 1.275 1 80.62 227 ILE A O 1
ATOM 1843 N N . SER A 1 228 ? -9.844 58.312 2.783 1 84 228 SER A N 1
ATOM 1844 C CA . SER A 1 228 ? -8.688 58.219 1.894 1 84 228 SER A CA 1
ATOM 1845 C C . SER A 1 228 ? -8.859 57.094 0.877 1 84 228 SER A C 1
ATOM 1847 O O . SER A 1 228 ? -9.445 56.031 1.186 1 84 228 SER A O 1
ATOM 1849 N N . PRO A 1 229 ? -8.422 57.344 -0.301 1 86.94 229 PRO A N 1
ATOM 1850 C CA . PRO A 1 229 ? -8.453 56.312 -1.318 1 86.94 229 PRO A CA 1
ATOM 1851 C C . PRO A 1 229 ? -7.664 55.062 -0.906 1 86.94 229 PRO A C 1
ATOM 1853 O O . PRO A 1 229 ? -7.938 53.969 -1.396 1 86.94 229 PRO A O 1
ATOM 1856 N N . LEU A 1 230 ? -6.77 55.25 -0.03 1 85.12 230 LEU A N 1
ATOM 1857 C CA . LEU A 1 230 ? -5.965 54.125 0.446 1 85.12 230 LEU A CA 1
ATOM 1858 C C . LEU A 1 230 ? -6.828 53.125 1.216 1 85.12 230 LEU A C 1
ATOM 1860 O O . LEU A 1 230 ? -6.59 51.906 1.161 1 85.12 230 LEU A O 1
ATOM 1864 N N . GLU A 1 231 ? -7.84 53.719 1.798 1 85.25 231 GLU A N 1
ATOM 1865 C CA . GLU A 1 231 ? -8.742 52.844 2.553 1 85.25 231 GLU A CA 1
ATOM 1866 C C . GLU A 1 231 ? -9.562 51.969 1.624 1 85.25 231 GLU A C 1
ATOM 1868 O O . GLU A 1 231 ? -9.805 50.781 1.934 1 85.25 231 GLU A O 1
ATOM 1873 N N . TYR A 1 232 ? -9.836 52.5 0.531 1 87.5 232 TYR A N 1
ATOM 1874 C CA . TYR A 1 232 ? -10.57 51.719 -0.463 1 87.5 232 TYR A CA 1
ATOM 1875 C C . TYR A 1 232 ? -9.711 50.594 -1.026 1 87.5 232 TYR A C 1
ATOM 1877 O O . TYR A 1 232 ? -10.18 49.469 -1.169 1 87.5 232 TYR A O 1
ATOM 1885 N N . GLU A 1 233 ? -8.492 50.875 -1.295 1 88.44 233 GLU A N 1
ATOM 1886 C CA . GLU A 1 233 ? -7.582 49.875 -1.866 1 88.44 233 GLU A CA 1
ATOM 1887 C C . GLU A 1 233 ? -7.316 48.719 -0.883 1 88.44 233 GLU A C 1
ATOM 1889 O O . GLU A 1 233 ? -7.23 47.562 -1.28 1 88.44 233 GLU A O 1
ATOM 1894 N N . ARG A 1 234 ? -7.207 48.969 0.313 1 88.62 234 ARG A N 1
ATOM 1895 C CA . ARG A 1 234 ? -6.98 47.969 1.333 1 88.62 234 ARG A CA 1
ATOM 1896 C C . ARG A 1 234 ? -8.18 47.031 1.446 1 88.62 234 ARG A C 1
ATOM 1898 O O . ARG A 1 234 ? -8.016 45.812 1.581 1 88.62 234 ARG A O 1
ATOM 1905 N N . LEU A 1 235 ? -9.312 47.625 1.423 1 88.75 235 LEU A N 1
ATOM 1906 C CA . LEU A 1 235 ? -10.523 46.844 1.51 1 88.75 235 LEU A CA 1
ATOM 1907 C C . LEU A 1 235 ? -10.688 45.969 0.273 1 88.75 235 LEU A C 1
ATOM 1909 O O . LEU A 1 235 ? -11.133 44.812 0.374 1 88.75 235 LEU A O 1
ATOM 1913 N N . GLU A 1 236 ? -10.273 46.531 -0.813 1 90.12 236 GLU A N 1
ATOM 1914 C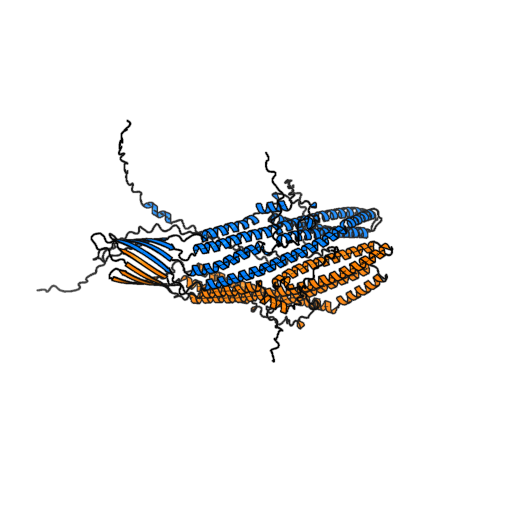 CA . GLU A 1 236 ? -10.352 45.781 -2.053 1 90.12 236 GLU A CA 1
ATOM 1915 C C . GLU A 1 236 ? -9.398 44.562 -2.027 1 90.12 236 GLU A C 1
ATOM 1917 O O . GLU A 1 236 ? -9.75 43.5 -2.494 1 90.12 236 GLU A O 1
ATOM 1922 N N . LEU A 1 237 ? -8.258 44.781 -1.533 1 90.62 237 LEU A N 1
ATOM 1923 C CA . LEU A 1 237 ? -7.285 43.688 -1.426 1 90.62 237 LEU A CA 1
ATOM 1924 C C . LEU A 1 237 ? -7.801 42.594 -0.517 1 90.62 237 LEU A C 1
ATOM 1926 O O . LEU A 1 237 ? -7.645 41.406 -0.825 1 90.62 237 LEU A O 1
ATOM 1930 N N . GLU A 1 238 ? -8.406 42.969 0.56 1 90.19 238 GLU A N 1
ATOM 1931 C CA . GLU A 1 238 ? -8.953 41.969 1.472 1 90.19 238 GLU A CA 1
ATOM 1932 C C . GLU A 1 238 ? -10.109 41.188 0.825 1 90.19 238 GLU A C 1
ATOM 1934 O O . GLU A 1 238 ? -10.25 40 1.03 1 90.19 238 GLU A O 1
ATOM 1939 N N . ARG A 1 239 ? -10.891 41.906 0.15 1 91.5 239 ARG A N 1
ATOM 1940 C CA . ARG A 1 239 ? -11.992 41.25 -0.55 1 91.5 239 ARG A CA 1
ATOM 1941 C C . ARG A 1 239 ? -11.477 40.219 -1.54 1 91.5 239 ARG A C 1
ATOM 1943 O O . ARG A 1 239 ? -12.023 39.125 -1.639 1 91.5 239 ARG A O 1
ATOM 1950 N N . ILE A 1 240 ? -10.391 40.562 -2.242 1 92.31 240 ILE A N 1
ATOM 1951 C CA . ILE A 1 240 ? -9.812 39.656 -3.217 1 92.31 240 ILE A CA 1
ATOM 1952 C C . ILE A 1 240 ? -9.25 38.406 -2.502 1 92.31 240 ILE A C 1
ATOM 1954 O O . ILE A 1 240 ? -9.359 37.281 -2.998 1 92.31 240 ILE A O 1
ATOM 1958 N N . GLN A 1 241 ? -8.672 38.594 -1.361 1 91.44 241 GLN A N 1
ATOM 1959 C CA . GLN A 1 241 ? -8.117 37.469 -0.6 1 91.44 241 GLN A CA 1
ATOM 1960 C C . GLN A 1 241 ? -9.219 36.531 -0.134 1 91.44 241 GLN A C 1
ATOM 1962 O O . GLN A 1 241 ? -9.086 35.312 -0.237 1 91.44 241 GLN A O 1
ATOM 1967 N N . VAL A 1 242 ? -10.25 37.062 0.332 1 92.06 242 VAL A N 1
ATOM 1968 C CA . VAL A 1 242 ? -11.359 36.25 0.8 1 92.06 242 VAL A CA 1
ATOM 1969 C C . VAL A 1 242 ? -12.016 35.531 -0.384 1 92.06 242 VAL A C 1
ATOM 1971 O O . VAL A 1 242 ? -12.43 34.375 -0.27 1 92.06 242 VAL A O 1
ATOM 1974 N N . GLU A 1 243 ? -12.039 36.281 -1.492 1 91.94 243 GLU A N 1
ATOM 1975 C CA . GLU A 1 243 ? -12.594 35.656 -2.697 1 91.94 243 GLU A CA 1
ATOM 1976 C C . GLU A 1 243 ? -11.75 34.469 -3.148 1 91.94 243 GLU A C 1
ATOM 1978 O O . GLU A 1 243 ? -12.297 33.469 -3.576 1 91.94 243 GLU A O 1
ATOM 1983 N N . ARG A 1 244 ? -10.57 34.656 -3.1 1 93 244 ARG A N 1
ATOM 1984 C CA . ARG A 1 244 ? -9.68 33.562 -3.453 1 93 244 ARG A CA 1
ATOM 1985 C C . ARG A 1 244 ? -9.938 32.312 -2.578 1 93 244 ARG A C 1
ATOM 1987 O O . ARG A 1 244 ? -10.062 31.203 -3.086 1 93 244 ARG A O 1
ATOM 1994 N N . PHE A 1 245 ? -10.008 32.469 -1.288 1 92.44 245 PHE A N 1
ATOM 1995 C CA . PHE A 1 245 ? -10.273 31.375 -0.371 1 92.44 245 PHE A CA 1
ATOM 1996 C C . PHE A 1 245 ? -11.641 30.75 -0.644 1 92.44 245 PHE A C 1
ATOM 1998 O O . PHE A 1 245 ? -11.797 29.531 -0.574 1 92.44 245 PHE A O 1
ATOM 2005 N N . TYR A 1 246 ? -12.539 31.656 -0.933 1 93.25 246 TYR A N 1
ATOM 2006 C CA . TYR A 1 246 ? -13.891 31.234 -1.242 1 93.25 246 TYR A CA 1
ATOM 2007 C C . TYR A 1 246 ? -13.914 30.328 -2.475 1 93.25 246 TYR A C 1
ATOM 2009 O O . TYR A 1 246 ? -14.461 29.234 -2.441 1 93.25 246 TYR A O 1
ATOM 2017 N N . ARG A 1 247 ? -13.289 30.688 -3.469 1 93.75 247 ARG A N 1
ATOM 2018 C CA . ARG A 1 247 ? -13.25 29.922 -4.711 1 93.75 247 ARG A CA 1
ATOM 2019 C C . ARG A 1 247 ? -12.461 28.625 -4.531 1 93.75 247 ARG A C 1
ATOM 2021 O O . ARG A 1 247 ? -12.82 27.594 -5.09 1 93.75 247 ARG A O 1
ATOM 2028 N N . ASP A 1 248 ? -11.438 28.688 -3.791 1 92.62 248 ASP A N 1
ATOM 2029 C CA . ASP A 1 248 ? -10.656 27.5 -3.498 1 92.62 248 ASP A CA 1
ATOM 2030 C C . ASP A 1 248 ? -11.492 26.469 -2.729 1 92.62 248 ASP A C 1
ATOM 2032 O O . ASP A 1 248 ? -11.43 25.266 -3.008 1 92.62 248 ASP A O 1
ATOM 2036 N N . ALA A 1 249 ? -12.203 26.938 -1.779 1 94.31 249 ALA A N 1
ATOM 2037 C CA . ALA A 1 249 ? -13.055 26.047 -0.989 1 94.31 249 ALA A CA 1
ATOM 2038 C C . ALA A 1 249 ? -14.109 25.375 -1.863 1 94.31 249 ALA A C 1
ATOM 2040 O O . ALA A 1 249 ? -14.422 24.203 -1.675 1 94.31 249 ALA A O 1
ATOM 2041 N N . ILE A 1 250 ? -14.555 26.125 -2.834 1 94.62 250 ILE A N 1
ATOM 2042 C CA . ILE A 1 250 ? -15.555 25.578 -3.74 1 94.62 250 ILE A CA 1
ATOM 2043 C C . ILE A 1 250 ? -14.945 24.453 -4.57 1 94.62 250 ILE A C 1
ATOM 2045 O O . ILE A 1 250 ? -15.562 23.406 -4.746 1 94.62 250 ILE A O 1
ATOM 2049 N N . VAL A 1 251 ? -13.812 24.688 -5.027 1 94.31 251 VAL A N 1
ATOM 2050 C CA . VAL A 1 251 ? -13.133 23.688 -5.848 1 94.31 251 VAL A CA 1
ATOM 2051 C C . VAL A 1 251 ? -12.852 22.453 -5.012 1 94.31 251 VAL A C 1
ATOM 2053 O O . VAL A 1 251 ? -13.086 21.328 -5.469 1 94.31 251 VAL A O 1
ATOM 2056 N N . ARG A 1 252 ? -12.391 22.594 -3.859 1 95.12 252 ARG A N 1
ATOM 2057 C CA . ARG A 1 252 ? -12.109 21.453 -2.979 1 95.12 252 ARG A CA 1
ATOM 2058 C C . ARG A 1 252 ? -13.383 20.703 -2.633 1 95.12 252 ARG A C 1
ATOM 2060 O O . ARG A 1 252 ? -13.383 19.469 -2.568 1 95.12 252 ARG A O 1
ATOM 2067 N N . ARG A 1 253 ? -14.422 21.453 -2.404 1 94.31 253 ARG A N 1
ATOM 2068 C CA . ARG A 1 253 ? -15.695 20.812 -2.094 1 94.31 253 ARG A CA 1
ATOM 2069 C C . ARG A 1 253 ? -16.188 19.969 -3.264 1 94.31 253 ARG A C 1
ATOM 2071 O O . ARG A 1 253 ? -16.703 18.875 -3.064 1 94.31 253 ARG A O 1
ATOM 2078 N N . GLN A 1 254 ? -15.969 20.469 -4.445 1 93.38 254 GLN A N 1
ATOM 2079 C CA . GLN A 1 254 ? -16.375 19.719 -5.629 1 93.38 254 GLN A CA 1
ATOM 2080 C C . GLN A 1 254 ? -15.57 18.438 -5.773 1 93.38 254 GLN A C 1
ATOM 2082 O O . GLN A 1 254 ? -16.109 17.406 -6.176 1 93.38 254 GLN A O 1
ATOM 2087 N N . ALA A 1 255 ? -14.375 18.547 -5.473 1 92.69 255 ALA A N 1
ATOM 2088 C CA . ALA A 1 255 ? -13.523 17.359 -5.551 1 92.69 255 ALA A CA 1
ATOM 2089 C C . ALA A 1 255 ? -13.977 16.281 -4.562 1 92.69 255 ALA A C 1
ATOM 2091 O O . ALA A 1 255 ? -14.062 15.109 -4.91 1 92.69 255 ALA A O 1
ATOM 2092 N N . ILE A 1 256 ? -14.281 16.688 -3.41 1 94.81 256 ILE A N 1
ATOM 2093 C CA . ILE A 1 256 ? -14.703 15.742 -2.381 1 94.81 256 ILE A CA 1
ATOM 2094 C C . ILE A 1 256 ? -16.094 15.219 -2.703 1 94.81 256 ILE A C 1
ATOM 2096 O O . ILE A 1 256 ? -16.422 14.062 -2.42 1 94.81 256 ILE A O 1
ATOM 2100 N N . GLU A 1 257 ? -16.891 16.094 -3.213 1 92.56 257 GLU A N 1
ATOM 2101 C CA . GLU A 1 257 ? -18.234 15.664 -3.613 1 92.56 257 GLU A CA 1
ATOM 2102 C C . GLU A 1 257 ? -18.172 14.539 -4.645 1 92.56 257 GLU A C 1
ATOM 2104 O O . GLU A 1 257 ? -18.969 13.602 -4.602 1 92.56 257 GLU A O 1
ATOM 2109 N N . LYS A 1 258 ? -17.328 14.672 -5.566 1 92.81 258 LYS A N 1
ATOM 2110 C CA . LYS A 1 258 ? -17.109 13.609 -6.551 1 92.81 258 LYS A CA 1
ATOM 2111 C C . LYS A 1 258 ? -16.781 12.281 -5.867 1 92.81 258 LYS A C 1
ATOM 2113 O O . LYS A 1 258 ? -17.375 11.25 -6.184 1 92.81 258 LYS A O 1
ATOM 2118 N N . ASP A 1 259 ? -15.867 12.312 -4.922 1 92.88 259 ASP A N 1
ATOM 2119 C CA . ASP A 1 259 ? -15.469 11.102 -4.211 1 92.88 259 ASP A CA 1
ATOM 2120 C C . ASP A 1 259 ? -16.625 10.531 -3.4 1 92.88 259 ASP A C 1
ATOM 2122 O O . ASP A 1 259 ? -16.828 9.312 -3.355 1 92.88 259 ASP A O 1
ATOM 2126 N N . LEU A 1 260 ? -17.312 11.406 -2.762 1 93.12 260 LEU A N 1
ATOM 2127 C CA . LEU A 1 260 ? -18.438 10.977 -1.949 1 93.12 260 LEU A CA 1
ATOM 2128 C C . LEU A 1 260 ? -19.5 10.312 -2.812 1 93.12 260 LEU A C 1
ATOM 2130 O O . LEU A 1 260 ? -20.109 9.328 -2.396 1 93.12 260 LEU A O 1
ATOM 2134 N N . ARG A 1 261 ? -19.672 10.805 -3.947 1 92.44 261 ARG A N 1
ATOM 2135 C CA . ARG A 1 261 ? -20.641 10.211 -4.863 1 92.44 261 ARG A CA 1
ATOM 2136 C C . ARG A 1 261 ? -20.188 8.828 -5.328 1 92.44 261 ARG A C 1
ATOM 2138 O O . ARG A 1 261 ? -21 7.902 -5.422 1 92.44 261 ARG A O 1
ATOM 2145 N N . ILE A 1 262 ? -18.938 8.703 -5.621 1 93.12 262 ILE A N 1
ATOM 2146 C CA . ILE A 1 262 ? -18.391 7.41 -6.02 1 93.12 262 ILE A CA 1
ATOM 2147 C C . ILE A 1 262 ? -18.547 6.406 -4.879 1 93.12 262 ILE A C 1
ATOM 2149 O O . ILE A 1 262 ? -18.969 5.27 -5.102 1 93.12 262 ILE A O 1
ATOM 2153 N N . LEU A 1 263 ? -18.328 6.832 -3.67 1 94.06 263 LEU A N 1
ATOM 2154 C CA . LEU A 1 263 ? -18.359 5.938 -2.518 1 94.06 263 LEU A CA 1
ATOM 2155 C C . LEU A 1 263 ? -19.797 5.625 -2.104 1 94.06 263 LEU A C 1
ATOM 2157 O O . LEU A 1 263 ? -20.078 4.527 -1.619 1 94.06 263 LEU A O 1
ATOM 2161 N N . SER A 1 264 ? -20.656 6.547 -2.26 1 91.69 264 SER A N 1
ATOM 2162 C CA . SER A 1 264 ? -22.047 6.332 -1.854 1 91.69 264 SER A CA 1
ATOM 2163 C C . SER A 1 264 ? -22.844 5.613 -2.943 1 91.69 264 SER A C 1
ATOM 2165 O O . SER A 1 264 ? -23.812 4.922 -2.654 1 91.69 264 SER A O 1
ATOM 2167 N N . GLY A 1 265 ? -22.484 5.809 -4.156 1 88.88 265 GLY A N 1
ATOM 2168 C CA . GLY A 1 265 ? -23.219 5.242 -5.27 1 88.88 265 GLY A CA 1
ATOM 2169 C C . GLY A 1 265 ? -24.359 6.129 -5.734 1 88.88 265 GLY A C 1
ATOM 2170 O O . GLY A 1 265 ? -25.172 5.719 -6.578 1 88.88 265 GLY A O 1
ATOM 2171 N N . LEU A 1 266 ? -24.328 7.352 -5.129 1 86.94 266 LEU A N 1
ATOM 2172 C CA . LEU A 1 266 ? -25.391 8.281 -5.48 1 86.94 266 LEU A CA 1
ATOM 2173 C C . LEU A 1 266 ? -25 9.125 -6.691 1 86.94 266 LEU A C 1
ATOM 2175 O O . LEU A 1 266 ? -23.859 9.547 -6.816 1 86.94 266 LEU A O 1
ATOM 2179 N N . THR A 1 267 ? -25.969 9.203 -7.559 1 83.12 267 THR A N 1
ATOM 2180 C CA . THR A 1 267 ? -25.734 10.039 -8.734 1 83.12 267 THR A CA 1
ATOM 2181 C C . THR A 1 267 ? -26.297 11.438 -8.516 1 83.12 267 THR A C 1
ATOM 2183 O O . THR A 1 267 ? -27.016 11.688 -7.543 1 83.12 267 THR A O 1
ATOM 2186 N N . GLU A 1 268 ? -25.906 12.352 -9.328 1 80.69 268 GLU A N 1
ATOM 2187 C CA . GLU A 1 268 ? -26.359 13.734 -9.25 1 80.69 268 GLU A CA 1
ATOM 2188 C C . GLU A 1 268 ? -27.859 13.836 -9.438 1 80.69 268 GLU A C 1
ATOM 2190 O O . GLU A 1 268 ? -28.516 14.727 -8.891 1 80.69 268 GLU A O 1
ATOM 2195 N N . ARG A 1 269 ? -28.359 12.914 -10.156 1 77.38 269 ARG A N 1
ATOM 2196 C CA . ARG A 1 269 ? -29.781 12.906 -10.438 1 77.38 269 ARG A CA 1
ATOM 2197 C C . ARG A 1 269 ? -30.594 12.578 -9.188 1 77.38 269 ARG A C 1
ATOM 2199 O O . ARG A 1 269 ? -31.734 13.016 -9.047 1 77.38 269 ARG A O 1
ATOM 2206 N N . GLU A 1 270 ? -29.938 11.859 -8.25 1 74.62 270 GLU A N 1
ATOM 2207 C CA . GLU A 1 270 ? -30.641 11.414 -7.051 1 74.62 270 GLU A CA 1
ATOM 2208 C C . GLU A 1 270 ? -30.719 12.523 -6.008 1 74.62 270 GLU A C 1
ATOM 2210 O O . GLU A 1 270 ? -31.547 12.477 -5.105 1 74.62 270 GLU A O 1
ATOM 2215 N N . GLY A 1 271 ? -29.922 13.523 -6.16 1 73.44 271 GLY A N 1
ATOM 2216 C CA . GLY A 1 271 ? -30.047 14.641 -5.242 1 73.44 271 GLY A CA 1
ATOM 2217 C C . GLY A 1 271 ? -28.719 15.312 -4.938 1 73.44 271 GLY A C 1
ATOM 2218 O O . GLY A 1 271 ? -27.672 14.883 -5.434 1 73.44 271 GLY A O 1
ATOM 2219 N N . ILE A 1 272 ? -28.938 16.484 -4.301 1 76.38 272 ILE A N 1
ATOM 2220 C CA . ILE A 1 272 ? -27.766 17.25 -3.883 1 76.38 272 ILE A CA 1
ATOM 2221 C C . ILE A 1 272 ? -27.516 17.031 -2.393 1 76.38 272 ILE A C 1
ATOM 2223 O O . ILE A 1 272 ? -28.453 16.984 -1.596 1 76.38 272 ILE A O 1
ATOM 2227 N N . PHE A 1 273 ? -26.25 16.781 -2.135 1 79.81 273 PHE A N 1
ATOM 2228 C CA . PHE A 1 273 ? -25.875 16.562 -0.741 1 79.81 273 PHE A CA 1
ATOM 2229 C C . PHE A 1 273 ? -26.141 17.812 0.091 1 79.81 273 PHE A C 1
ATOM 2231 O O . PHE A 1 273 ? -25.703 18.906 -0.269 1 79.81 273 PHE A O 1
ATOM 2238 N N . ALA A 1 274 ? -27.109 17.766 0.943 1 75.44 274 ALA A N 1
ATOM 2239 C CA . ALA A 1 274 ? -27.359 18.828 1.912 1 75.44 274 ALA A CA 1
ATOM 2240 C C . ALA A 1 274 ? -27.156 18.328 3.34 1 75.44 274 ALA A C 1
ATOM 2242 O O . ALA A 1 274 ? -27.641 17.25 3.701 1 75.44 274 ALA A O 1
ATOM 2243 N N . PHE A 1 275 ? -26.078 18.734 3.822 1 69.56 275 PHE A N 1
ATOM 2244 C CA . PHE A 1 275 ? -25.828 18.219 5.164 1 69.56 275 PHE A CA 1
ATOM 2245 C C . PHE A 1 275 ? -26.078 19.297 6.211 1 69.56 275 PHE A C 1
ATOM 2247 O O . PHE A 1 275 ? -25.953 20.484 5.922 1 69.56 275 PHE A O 1
ATOM 2254 N N . GLN A 1 276 ? -26.672 18.719 7.293 1 63.75 276 GLN A N 1
ATOM 2255 C CA . GLN A 1 276 ? -26.906 19.625 8.406 1 63.75 276 GLN A CA 1
ATOM 2256 C C . GLN A 1 276 ? -25.594 20.078 9.039 1 63.75 276 GLN A C 1
ATOM 2258 O O . GLN A 1 276 ? -24.891 19.281 9.664 1 63.75 276 GLN A O 1
ATOM 2263 N N . VAL A 1 277 ? -25.188 21.188 8.82 1 65.69 277 VAL A N 1
ATOM 2264 C CA . VAL A 1 277 ? -23.953 21.797 9.297 1 65.69 277 VAL A CA 1
ATOM 2265 C C . VAL A 1 277 ? -23.875 21.688 10.812 1 65.69 277 VAL A C 1
ATOM 2267 O O . VAL A 1 277 ? -22.781 21.547 11.375 1 65.69 277 VAL A O 1
ATOM 2270 N N . GLU A 1 278 ? -25.047 21.609 11.398 1 64.31 278 GLU A N 1
ATOM 2271 C CA . GLU A 1 278 ? -25.094 21.562 12.859 1 64.31 278 GLU A CA 1
ATOM 2272 C C . GLU A 1 278 ? -24.594 20.219 13.383 1 64.31 278 GLU A C 1
ATOM 2274 O O . GLU A 1 278 ? -24.234 20.109 14.555 1 64.31 278 GLU A O 1
ATOM 2279 N N . SER A 1 279 ? -24.406 19.438 12.398 1 69.88 279 SER A N 1
ATOM 2280 C CA . SER A 1 279 ? -23.984 18.109 12.805 1 69.88 279 SER A CA 1
ATOM 2281 C C . SER A 1 279 ? -22.5 18.094 13.172 1 69.88 279 SER A C 1
ATOM 2283 O O . SER A 1 279 ? -22.062 17.234 13.945 1 69.88 279 SER A O 1
ATOM 2285 N N . MET A 1 280 ? -21.75 19 12.75 1 79.75 280 MET A N 1
ATOM 2286 C CA . MET A 1 280 ? -20.312 19.016 13.047 1 79.75 280 MET A CA 1
ATOM 2287 C C . MET A 1 280 ? -20.031 19.828 14.305 1 79.75 280 MET A C 1
ATOM 2289 O O . MET A 1 280 ? -19.406 20.891 14.234 1 79.75 280 MET A O 1
ATOM 2293 N N . ARG A 1 281 ? -20.766 19.469 15.328 1 82.81 281 ARG A N 1
ATOM 2294 C CA . ARG A 1 281 ? -20.516 20.078 16.625 1 82.81 281 ARG A CA 1
ATOM 2295 C C . ARG A 1 281 ? -19.625 19.172 17.5 1 82.81 281 ARG A C 1
ATOM 2297 O O . ARG A 1 281 ? -19.719 17.953 17.406 1 82.81 281 ARG A O 1
ATOM 2304 N N . PHE A 1 282 ? -18.859 19.859 18.188 1 87 282 PHE A N 1
ATOM 2305 C CA . PHE A 1 282 ? -17.922 19.109 19.016 1 87 282 PHE A CA 1
ATOM 2306 C C . PHE A 1 282 ? -18.672 18.219 20.016 1 87 282 PHE A C 1
ATOM 2308 O O . PHE A 1 282 ? -19.594 18.688 20.703 1 87 282 PHE A O 1
ATOM 2315 N N . ARG A 1 283 ? -18.391 16.938 19.922 1 85.62 283 ARG A N 1
ATOM 2316 C CA . ARG A 1 283 ? -18.844 15.938 20.891 1 85.62 283 ARG A CA 1
ATOM 2317 C C . ARG A 1 283 ? -17.672 15.234 21.547 1 85.62 283 ARG A C 1
ATOM 2319 O O . ARG A 1 283 ? -16.734 14.812 20.859 1 85.62 283 ARG A O 1
ATOM 2326 N N . SER A 1 284 ? -17.719 15.234 22.844 1 86.69 284 SER A N 1
ATOM 2327 C CA . SER A 1 284 ? -16.625 14.578 23.547 1 86.69 284 SER A CA 1
ATOM 2328 C C . SER A 1 284 ? -16.609 13.078 23.281 1 86.69 284 SER A C 1
ATOM 2330 O O . SER A 1 284 ? -17.594 12.516 22.781 1 86.69 284 SER A O 1
ATOM 2332 N N . LEU A 1 285 ? -15.5 12.508 23.594 1 87.25 285 LEU A N 1
ATOM 2333 C CA . LEU A 1 285 ? -15.328 11.07 23.391 1 87.25 285 LEU A CA 1
ATOM 2334 C C . LEU A 1 285 ? -16.359 10.281 24.188 1 87.25 285 LEU A C 1
ATOM 2336 O O . LEU A 1 285 ? -16.859 9.258 23.703 1 87.25 285 LEU A O 1
ATOM 2340 N N . GLU A 1 286 ? -16.641 10.758 25.328 1 82.5 286 GLU A N 1
ATOM 2341 C CA . GLU A 1 286 ? -17.625 10.117 26.188 1 82.5 286 GLU A CA 1
ATOM 2342 C C . GLU A 1 286 ? -19.016 10.164 25.547 1 82.5 286 GLU A C 1
ATOM 2344 O O . GLU A 1 286 ? -19.766 9.18 25.594 1 82.5 286 GLU A O 1
ATOM 2349 N N . ASP A 1 287 ? -19.266 11.25 24.922 1 82.88 287 ASP A N 1
ATOM 2350 C CA . ASP A 1 287 ? -20.562 11.422 24.266 1 82.88 287 ASP A CA 1
ATOM 2351 C C . ASP A 1 287 ? -20.688 10.5 23.047 1 82.88 287 ASP A C 1
ATOM 2353 O O . ASP A 1 287 ? -21.781 10.086 22.688 1 82.88 287 ASP A O 1
ATOM 2357 N N . LEU A 1 288 ? -19.531 10.234 22.422 1 82.31 288 LEU A N 1
ATOM 2358 C CA . LEU A 1 288 ? -19.516 9.383 21.234 1 82.31 288 LEU A CA 1
ATOM 2359 C C . LEU A 1 288 ? -19.469 7.91 21.609 1 82.31 288 LEU A C 1
ATOM 2361 O O . LEU A 1 288 ? -19.5 7.035 20.75 1 82.31 288 LEU A O 1
ATOM 2365 N N . GLY A 1 289 ? -19.344 7.648 22.891 1 77.75 289 GLY A N 1
ATOM 2366 C CA . GLY A 1 289 ? -19.312 6.281 23.375 1 77.75 289 GLY A CA 1
ATOM 2367 C C . GLY A 1 289 ? -17.984 5.59 23.156 1 77.75 289 GLY A C 1
ATOM 2368 O O . GLY A 1 289 ? -17.922 4.363 23.047 1 77.75 289 GLY A O 1
ATOM 2369 N N . LEU A 1 290 ? -16.969 6.363 22.891 1 81.06 290 LEU A N 1
ATOM 2370 C CA . LEU A 1 290 ? -15.656 5.777 22.656 1 81.06 290 LEU A CA 1
ATOM 2371 C C . LEU A 1 290 ? -14.836 5.738 23.938 1 81.06 290 LEU A C 1
ATOM 2373 O O . LEU A 1 290 ? -14.672 6.766 24.594 1 81.06 290 LEU A O 1
ATOM 2377 N N . ARG A 1 291 ? -14.648 4.469 24.422 1 75.19 291 ARG A N 1
ATOM 2378 C CA . ARG A 1 291 ? -13.781 4.285 25.578 1 75.19 291 ARG A CA 1
ATOM 2379 C C . ARG A 1 291 ? -12.391 3.832 25.156 1 75.19 291 ARG A C 1
ATOM 2381 O O . ARG A 1 291 ? -12.219 2.719 24.656 1 75.19 291 ARG A O 1
ATOM 2388 N N . LEU A 1 292 ? -11.383 4.781 25.141 1 76.62 292 LEU A N 1
ATOM 2389 C CA . LEU A 1 292 ? -10.031 4.555 24.641 1 76.62 292 LEU A CA 1
ATOM 2390 C C . LEU A 1 292 ? -9.32 3.473 25.438 1 76.62 292 LEU A C 1
ATOM 2392 O O . LEU A 1 292 ? -8.414 2.807 24.938 1 76.62 292 LEU A O 1
ATOM 2396 N N . LYS A 1 293 ? -9.703 3.342 26.781 1 65.75 293 LYS A N 1
ATOM 2397 C CA . LYS A 1 293 ? -9.016 2.383 27.625 1 65.75 293 LYS A CA 1
ATOM 2398 C C . LYS A 1 293 ? -9.461 0.956 27.344 1 65.75 293 LYS A C 1
ATOM 2400 O O . LYS A 1 293 ? -8.75 -0.002 27.641 1 65.75 293 LYS A O 1
ATOM 2405 N N . GLU A 1 294 ? -10.648 0.835 26.812 1 58.97 294 GLU A N 1
ATOM 2406 C CA . GLU A 1 294 ? -11.141 -0.523 26.594 1 58.97 294 GLU A CA 1
ATOM 2407 C C . GLU A 1 294 ? -10.352 -1.231 25.5 1 58.97 294 GLU A C 1
ATOM 2409 O O . GLU A 1 294 ? -10.211 -0.708 24.391 1 58.97 294 GLU A O 1
ATOM 2414 N N . ALA A 1 295 ? -9.344 -1.961 25.875 1 54.28 295 ALA A N 1
ATOM 2415 C CA . ALA A 1 295 ? -8.289 -2.727 25.219 1 54.28 295 ALA A CA 1
ATOM 2416 C C . ALA A 1 295 ? -8.852 -3.582 24.094 1 54.28 295 ALA A C 1
ATOM 2418 O O . ALA A 1 295 ? -9.531 -4.582 24.328 1 54.28 295 ALA A O 1
ATOM 2419 N N . THR A 1 296 ? -9.336 -3.07 23.031 1 60.53 296 THR A N 1
ATOM 2420 C CA . THR A 1 296 ? -9.719 -4.012 21.984 1 60.53 296 THR A CA 1
ATOM 2421 C C . THR A 1 296 ? -8.508 -4.805 21.5 1 60.53 296 THR A C 1
ATOM 2423 O O . THR A 1 296 ? -7.422 -4.246 21.328 1 60.53 296 THR A O 1
ATOM 2426 N N . SER A 1 297 ? -8.609 -6.082 21.703 1 64.56 297 SER A N 1
ATOM 2427 C CA . SER A 1 297 ? -7.574 -7.023 21.281 1 64.56 297 SER A CA 1
ATOM 2428 C C . SER A 1 297 ? -7.281 -6.891 19.781 1 64.56 297 SER A C 1
ATOM 2430 O O . SER A 1 297 ? -8.18 -7.02 18.953 1 64.56 297 SER A O 1
ATOM 2432 N N . PRO A 1 298 ? -6.098 -6.465 19.422 1 71.75 298 PRO A N 1
ATOM 2433 C CA . PRO A 1 298 ? -5.668 -6.359 18.031 1 71.75 298 PRO A CA 1
ATOM 2434 C C . PRO A 1 298 ? -5.926 -7.637 17.234 1 71.75 298 PRO A C 1
ATOM 2436 O O . PRO A 1 298 ? -6.055 -7.586 16 1 71.75 298 PRO A O 1
ATOM 2439 N N . GLY A 1 299 ? -6.262 -8.68 17.922 1 74.5 299 GLY A N 1
ATOM 2440 C CA . GLY A 1 299 ? -6.344 -9.969 17.25 1 74.5 299 GLY A CA 1
ATOM 2441 C C . GLY A 1 299 ? -7.652 -10.18 16.516 1 74.5 299 GLY A C 1
ATOM 2442 O O . GLY A 1 299 ? -7.738 -11.023 15.617 1 74.5 299 GLY A O 1
ATOM 2443 N N . ASP A 1 300 ? -8.633 -9.352 16.719 1 81.19 300 ASP A N 1
ATOM 2444 C CA . ASP A 1 300 ? -9.938 -9.586 16.109 1 81.19 300 ASP A CA 1
ATOM 2445 C C . ASP A 1 300 ? -10.133 -8.711 14.875 1 81.19 300 ASP A C 1
ATOM 2447 O O . ASP A 1 300 ? -11.18 -8.773 14.227 1 81.19 300 ASP A O 1
ATOM 2451 N N . ARG A 1 301 ? -9.133 -8.016 14.555 1 90.88 301 ARG A N 1
ATOM 2452 C CA . ARG A 1 301 ? -9.266 -7.203 13.352 1 90.88 301 ARG A CA 1
ATOM 2453 C C . ARG A 1 301 ? -9.289 -8.07 12.094 1 90.88 301 ARG A C 1
ATOM 2455 O O . ARG A 1 301 ? -8.539 -9.055 12 1 90.88 301 ARG A O 1
ATOM 2462 N N . PRO A 1 302 ? -10.164 -7.773 11.164 1 92.94 302 PRO A N 1
ATOM 2463 C CA . PRO A 1 302 ? -10.375 -8.641 10 1 92.94 302 PRO A CA 1
ATOM 2464 C C . PRO A 1 302 ? -9.109 -8.859 9.188 1 92.94 302 PRO A C 1
ATOM 2466 O O . PRO A 1 302 ? -8.945 -9.906 8.555 1 92.94 302 PRO A O 1
ATOM 2469 N N . ASP A 1 303 ? -8.18 -7.969 9.086 1 93.19 303 ASP A N 1
ATOM 2470 C CA . ASP A 1 303 ? -6.949 -8.148 8.328 1 93.19 303 ASP A CA 1
ATOM 2471 C C . ASP A 1 303 ? -6.062 -9.211 8.969 1 93.19 303 ASP A C 1
ATOM 2473 O O . ASP A 1 303 ? -5.453 -10.031 8.273 1 93.19 303 ASP A O 1
ATOM 2477 N N . ILE A 1 304 ? -6.039 -9.242 10.336 1 94.75 304 ILE A N 1
ATOM 2478 C CA . ILE A 1 304 ? -5.27 -10.258 11.047 1 94.75 304 ILE A CA 1
ATOM 2479 C C . ILE A 1 304 ? -5.941 -11.617 10.891 1 94.75 304 ILE A C 1
ATOM 2481 O O . ILE A 1 304 ? -5.27 -12.625 10.648 1 94.75 304 ILE A O 1
ATOM 2485 N N . VAL A 1 305 ? -7.262 -11.609 10.953 1 94.5 305 VAL A N 1
ATOM 2486 C CA . VAL A 1 305 ? -8.008 -12.852 10.82 1 94.5 305 VAL A CA 1
ATOM 2487 C C . VAL A 1 305 ? -7.785 -13.445 9.43 1 94.5 305 VAL A C 1
ATOM 2489 O O . VAL A 1 305 ? -7.594 -14.656 9.289 1 94.5 305 VAL A O 1
ATOM 2492 N N . ALA A 1 306 ? -7.789 -12.617 8.422 1 95.81 306 ALA A N 1
ATOM 2493 C CA . ALA A 1 306 ? -7.562 -13.086 7.059 1 95.81 306 ALA A CA 1
ATOM 2494 C C . ALA A 1 306 ? -6.188 -13.727 6.918 1 95.81 306 ALA A C 1
ATOM 2496 O O . ALA A 1 306 ? -6.051 -14.797 6.32 1 95.81 306 ALA A O 1
ATOM 2497 N N . LEU A 1 307 ? -5.184 -13.117 7.5 1 96.31 307 LEU A N 1
ATOM 2498 C CA . LEU A 1 307 ? -3.822 -13.625 7.398 1 96.31 307 LEU A CA 1
ATOM 2499 C C . LEU A 1 307 ? -3.658 -14.906 8.211 1 96.31 307 LEU A C 1
ATOM 2501 O O . LEU A 1 307 ? -2.898 -15.797 7.828 1 96.31 307 LEU A O 1
ATOM 2505 N N . GLU A 1 308 ? -4.363 -15.008 9.305 1 96.56 308 GLU A N 1
ATOM 2506 C CA . GLU A 1 308 ? -4.336 -16.234 10.102 1 96.56 308 GLU A CA 1
ATOM 2507 C C . GLU A 1 308 ? -4.934 -17.406 9.328 1 96.56 308 GLU A C 1
ATOM 2509 O O . GLU A 1 308 ? -4.391 -18.516 9.344 1 96.56 308 GLU A O 1
ATOM 2514 N N . GLN A 1 309 ? -6.035 -17.078 8.664 1 96.62 309 GLN A N 1
ATOM 2515 C CA . GLN A 1 309 ? -6.652 -18.125 7.844 1 96.62 309 GLN A CA 1
ATOM 2516 C C . GLN A 1 309 ? -5.738 -18.531 6.691 1 96.62 309 GLN A C 1
ATOM 2518 O O . GLN A 1 309 ? -5.629 -19.719 6.367 1 96.62 309 GLN A O 1
ATOM 2523 N N . ARG A 1 310 ? -5.035 -17.641 6.109 1 96.81 310 ARG A N 1
ATOM 2524 C CA . ARG A 1 310 ? -4.113 -17.938 5.023 1 96.81 310 ARG A CA 1
ATOM 2525 C C . ARG A 1 310 ? -2.918 -18.75 5.527 1 96.81 310 ARG A C 1
ATOM 2527 O O . ARG A 1 310 ? -2.398 -19.609 4.816 1 96.81 310 ARG A O 1
ATOM 2534 N N . LEU A 1 311 ? -2.506 -18.438 6.754 1 97.12 311 LEU A N 1
ATOM 2535 C CA . LEU A 1 311 ? -1.421 -19.203 7.352 1 97.12 311 LEU A CA 1
ATOM 2536 C C . LEU A 1 311 ? -1.815 -20.672 7.508 1 97.12 311 LEU A C 1
ATOM 2538 O O . LEU A 1 311 ? -1.032 -21.578 7.184 1 97.12 311 LEU A O 1
ATOM 2542 N N . GLN A 1 312 ? -3.012 -20.859 7.898 1 97.31 312 GLN A N 1
ATOM 2543 C CA . GLN A 1 312 ? -3.498 -22.219 8.039 1 97.31 312 GLN A CA 1
ATOM 2544 C C . GLN A 1 312 ? -3.625 -22.906 6.684 1 97.31 312 GLN A C 1
ATOM 2546 O O . GLN A 1 312 ? -3.326 -24.094 6.547 1 97.31 312 GLN A O 1
ATOM 2551 N N . GLU A 1 313 ? -4.078 -22.109 5.688 1 97.19 313 GLU A N 1
ATOM 2552 C CA . GLU A 1 313 ? -4.152 -22.609 4.32 1 97.19 313 GLU A CA 1
ATOM 2553 C C . GLU A 1 313 ? -2.787 -23.078 3.828 1 97.19 313 GLU A C 1
ATOM 2555 O O . GLU A 1 313 ? -2.66 -24.172 3.262 1 97.19 313 GLU A O 1
ATOM 2560 N N . LYS A 1 314 ? -1.761 -22.234 4.086 1 97.25 314 LYS A N 1
ATOM 2561 C CA . LYS A 1 314 ? -0.417 -22.562 3.619 1 97.25 314 LYS A CA 1
ATOM 2562 C C . LYS A 1 314 ? 0.155 -23.75 4.379 1 97.25 314 LYS A C 1
ATOM 2564 O O . LYS A 1 314 ? 0.891 -24.562 3.811 1 97.25 314 LYS A O 1
ATOM 2569 N N . LYS A 1 315 ? -0.197 -23.922 5.633 1 97 315 LYS A N 1
ATOM 2570 C CA . LYS A 1 315 ? 0.234 -25.062 6.418 1 97 315 LYS A CA 1
ATOM 2571 C C . LYS A 1 315 ? -0.348 -26.359 5.855 1 97 315 LYS A C 1
ATOM 2573 O O . LYS A 1 315 ? 0.377 -27.344 5.652 1 97 315 LYS A O 1
ATOM 2578 N N . MET A 1 316 ? -1.599 -26.297 5.555 1 97.06 316 MET A N 1
ATOM 2579 C CA . MET A 1 316 ? -2.273 -27.469 5.016 1 97.06 316 MET A CA 1
ATOM 2580 C C . MET A 1 316 ? -1.799 -27.766 3.596 1 97.06 316 MET A C 1
ATOM 2582 O O . MET A 1 316 ? -1.803 -28.922 3.16 1 97.06 316 MET A O 1
ATOM 2586 N N . ASN A 1 317 ? -1.349 -26.719 2.912 1 96.06 317 ASN A N 1
ATOM 2587 C CA . ASN A 1 317 ? -0.878 -26.875 1.54 1 96.06 317 ASN A CA 1
ATOM 2588 C C . ASN A 1 317 ? 0.411 -27.688 1.479 1 96.06 317 ASN A C 1
ATOM 2590 O O . ASN A 1 317 ? 0.687 -28.344 0.477 1 96.06 317 ASN A O 1
ATOM 2594 N N . ILE A 1 318 ? 1.204 -27.703 2.559 1 97.12 318 ILE A N 1
ATOM 2595 C CA . ILE A 1 318 ? 2.414 -28.516 2.609 1 97.12 318 ILE A CA 1
ATOM 2596 C C . ILE A 1 318 ? 2.043 -30 2.537 1 97.12 318 ILE A C 1
ATOM 2598 O O . ILE A 1 318 ? 2.604 -30.75 1.731 1 97.12 318 ILE A O 1
ATOM 2602 N N . GLU A 1 319 ? 1.052 -30.328 3.309 1 96.31 319 GLU A N 1
ATOM 2603 C CA . GLU A 1 319 ? 0.604 -31.719 3.309 1 96.31 319 GLU A CA 1
ATOM 2604 C C . GLU A 1 319 ? -0.073 -32.094 1.989 1 96.31 319 GLU A C 1
ATOM 2606 O O . GLU A 1 319 ? 0.078 -33.188 1.495 1 96.31 319 GLU A O 1
ATOM 2611 N N . LEU A 1 320 ? -0.776 -31.094 1.438 1 96.62 320 LEU A N 1
ATOM 2612 C CA . LEU A 1 320 ? -1.433 -31.344 0.159 1 96.62 320 LEU A CA 1
ATOM 2613 C C . LEU A 1 320 ? -0.407 -31.625 -0.933 1 96.62 320 LEU A C 1
ATOM 2615 O O . LEU A 1 320 ? -0.583 -32.562 -1.729 1 96.62 320 LEU A O 1
ATOM 2619 N N . GLN A 1 321 ? 0.694 -30.906 -0.931 1 95.19 321 GLN A N 1
ATOM 2620 C CA . GLN A 1 321 ? 1.732 -31.125 -1.933 1 95.19 321 GLN A CA 1
ATOM 2621 C C . GLN A 1 321 ? 2.412 -32.469 -1.732 1 95.19 321 GLN A C 1
ATOM 2623 O O . GLN A 1 321 ? 2.783 -33.125 -2.703 1 95.19 321 GLN A O 1
ATOM 2628 N N . ARG A 1 322 ? 2.508 -32.938 -0.512 1 94.75 322 ARG A N 1
ATOM 2629 C CA . ARG A 1 322 ? 3.086 -34.25 -0.217 1 94.75 322 ARG A CA 1
ATOM 2630 C C . ARG A 1 322 ? 2.203 -35.344 -0.753 1 94.75 322 ARG A C 1
ATOM 2632 O O . ARG A 1 322 ? 2.697 -36.312 -1.377 1 94.75 322 ARG A O 1
ATOM 2639 N N . LYS A 1 323 ? 0.937 -35.156 -0.573 1 93.81 323 LYS A N 1
ATOM 2640 C CA . LYS A 1 323 ? 0.007 -36.188 -1.011 1 93.81 323 LYS A CA 1
ATOM 2641 C C . LYS A 1 323 ? -0.181 -36.156 -2.525 1 93.81 323 LYS A C 1
ATOM 2643 O O . LYS A 1 323 ? -0.332 -37.219 -3.16 1 93.81 323 LYS A O 1
ATOM 2648 N N . GLU A 1 324 ? -0.119 -34.969 -3.102 1 92.31 324 GLU A N 1
ATOM 2649 C CA . GLU A 1 324 ? -0.284 -34.844 -4.547 1 92.31 324 GLU A CA 1
ATOM 2650 C C . GLU A 1 324 ? 0.908 -35.438 -5.293 1 92.31 324 GLU A C 1
ATOM 2652 O O . GLU A 1 324 ? 0.773 -35.875 -6.438 1 92.31 324 GLU A O 1
ATOM 2657 N N . ALA A 1 325 ? 2.057 -35.5 -4.598 1 90.94 325 ALA A N 1
ATOM 2658 C CA . ALA A 1 325 ? 3.264 -36.031 -5.227 1 90.94 325 ALA A CA 1
ATOM 2659 C C . ALA A 1 325 ? 3.16 -37.531 -5.426 1 90.94 325 ALA A C 1
ATOM 2661 O O . ALA A 1 325 ? 3.844 -38.094 -6.281 1 90.94 325 ALA A O 1
ATOM 2662 N N . LEU A 1 326 ? 2.215 -38.188 -4.727 1 89.44 326 LEU A N 1
ATOM 2663 C CA . LEU A 1 326 ? 2.08 -39.625 -4.809 1 89.44 326 LEU A CA 1
ATOM 2664 C C . LEU A 1 326 ? 1.252 -40.031 -6.023 1 89.44 326 LEU A C 1
ATOM 2666 O O . LEU A 1 326 ? 1.339 -41.156 -6.488 1 89.44 326 LEU A O 1
ATOM 2670 N N . GLY A 1 327 ? 0.47 -39.062 -6.613 1 86.5 327 GLY A N 1
ATOM 2671 C CA . GLY A 1 327 ? -0.293 -39.344 -7.824 1 86.5 327 GLY A CA 1
ATOM 2672 C C . GLY A 1 327 ? -1.624 -40 -7.555 1 86.5 327 GLY A C 1
ATOM 2673 O O . GLY A 1 327 ? -2.129 -39.969 -6.434 1 86.5 327 GLY A O 1
ATOM 2674 N N . TRP A 1 328 ? -2.197 -40.531 -8.711 1 88.12 328 TRP A N 1
ATOM 2675 C CA . TRP A 1 328 ? -3.512 -41.156 -8.664 1 88.12 328 TRP A CA 1
ATOM 2676 C C . TRP A 1 328 ? -3.434 -42.625 -9.117 1 88.12 328 TRP A C 1
ATOM 2678 O O . TRP A 1 328 ? -2.613 -42.969 -9.977 1 88.12 328 TRP A O 1
ATOM 2688 N N . LEU A 1 329 ? -4.258 -43.438 -8.445 1 90.19 329 LEU A N 1
ATOM 2689 C CA . LEU A 1 329 ? -4.418 -44.812 -8.914 1 90.19 329 LEU A CA 1
ATOM 2690 C C . LEU A 1 329 ? -5.539 -44.906 -9.938 1 90.19 329 LEU A C 1
ATOM 2692 O O . LEU A 1 329 ? -6.684 -44.562 -9.656 1 90.19 329 LEU A O 1
ATOM 2696 N N . GLN A 1 330 ? -5.188 -45.25 -11.133 1 91.44 330 GLN A N 1
ATOM 2697 C CA . GLN A 1 330 ? -6.195 -45.469 -12.164 1 91.44 330 GLN A CA 1
ATOM 2698 C C . GLN A 1 330 ? -6.566 -46.938 -12.312 1 91.44 330 GLN A C 1
ATOM 2700 O O . GLN A 1 330 ? -5.688 -47.781 -12.453 1 91.44 330 GLN A O 1
ATOM 2705 N N . VAL A 1 331 ? -7.844 -47.188 -12.172 1 91.19 331 VAL A N 1
ATOM 2706 C CA . VAL A 1 331 ? -8.344 -48.562 -12.352 1 91.19 331 VAL A CA 1
ATOM 2707 C C . VAL A 1 331 ? -9.359 -48.594 -13.492 1 91.19 331 VAL A C 1
ATOM 2709 O O . VAL A 1 331 ? -10.023 -47.594 -13.766 1 91.19 331 VAL A O 1
ATOM 2712 N N . GLY A 1 332 ? -9.312 -49.625 -14.188 1 89.25 332 GLY A N 1
ATOM 2713 C CA . GLY A 1 332 ? -10.281 -49.75 -15.266 1 89.25 332 GLY A CA 1
ATOM 2714 C C . GLY A 1 332 ? -10.516 -51.188 -15.695 1 89.25 332 GLY A C 1
ATOM 2715 O O . GLY A 1 332 ? -9.945 -52.125 -15.125 1 89.25 332 GLY A O 1
ATOM 2716 N N . GLY A 1 333 ? -11.594 -51.344 -16.531 1 84.75 333 GLY A N 1
ATOM 2717 C CA . GLY A 1 333 ? -11.953 -52.625 -17.125 1 84.75 333 GLY A CA 1
ATOM 2718 C C . GLY A 1 333 ? -12.234 -52.531 -18.609 1 84.75 333 GLY A C 1
ATOM 2719 O O . GLY A 1 333 ? -12.633 -51.469 -19.109 1 84.75 333 GLY A O 1
ATOM 2720 N N . GLU A 1 334 ? -11.727 -53.531 -19.234 1 83 334 GLU A N 1
ATOM 2721 C CA . GLU A 1 334 ? -11.977 -53.625 -20.672 1 83 334 GLU A CA 1
ATOM 2722 C C . GLU A 1 334 ? -12.648 -54.938 -21.062 1 83 334 GLU A C 1
ATOM 2724 O O . GLU A 1 334 ? -12.5 -55.938 -20.359 1 83 334 GLU A O 1
ATOM 2729 N N . TRP A 1 335 ? -13.586 -54.844 -22.047 1 79.94 335 TRP A N 1
ATOM 2730 C CA . TRP A 1 335 ? -14.219 -56 -22.656 1 79.94 335 TRP A CA 1
ATOM 2731 C C . TRP A 1 335 ? -13.914 -56.094 -24.141 1 79.94 335 TRP A C 1
ATOM 2733 O O . TRP A 1 335 ? -14.18 -55.156 -24.891 1 79.94 335 TRP A O 1
ATOM 2743 N N . ARG A 1 336 ? -13.164 -57.125 -24.484 1 76.75 336 ARG A N 1
ATOM 2744 C CA . ARG A 1 336 ? -12.805 -57.281 -25.891 1 76.75 336 ARG A CA 1
ATOM 2745 C C . ARG A 1 336 ? -13.633 -58.375 -26.562 1 76.75 336 ARG A C 1
ATOM 2747 O O . ARG A 1 336 ? -13.703 -59.5 -26.062 1 76.75 336 ARG A O 1
ATOM 2754 N N . MET A 1 337 ? -14.328 -58.031 -27.562 1 72.44 337 MET A N 1
ATOM 2755 C CA . MET A 1 337 ? -15.102 -59 -28.359 1 72.44 337 MET A CA 1
ATOM 2756 C C . MET A 1 337 ? -14.383 -59.312 -29.672 1 72.44 337 MET A C 1
ATOM 2758 O O . MET A 1 337 ? -14.133 -58.406 -30.484 1 72.44 337 MET A O 1
ATOM 2762 N N . LYS A 1 338 ? -13.93 -60.531 -29.656 1 70.06 338 LYS A N 1
ATOM 2763 C CA . LYS A 1 338 ? -13.297 -61 -30.875 1 70.06 338 LYS A CA 1
ATOM 2764 C C . LYS A 1 338 ? -14.102 -62.125 -31.516 1 70.06 338 LYS A C 1
ATOM 2766 O O . LYS A 1 338 ? -13.984 -63.281 -31.109 1 70.06 338 LYS A O 1
ATOM 2771 N N . GLY A 1 339 ? -14.789 -61.75 -32.469 1 64.31 339 GLY A N 1
ATOM 2772 C CA . GLY A 1 339 ? -15.609 -62.75 -33.094 1 64.31 339 GLY A CA 1
ATOM 2773 C C . GLY A 1 339 ? -16.531 -63.469 -32.125 1 64.31 339 GLY A C 1
ATOM 2774 O O . GLY A 1 339 ? -17.375 -62.844 -31.484 1 64.31 339 GLY A O 1
ATOM 2775 N N . SER A 1 340 ? -16.25 -64.812 -31.969 1 60.81 340 SER A N 1
ATOM 2776 C CA . SER A 1 340 ? -17.062 -65.625 -31.062 1 60.81 340 SER A CA 1
ATOM 2777 C C . SER A 1 340 ? -16.438 -65.688 -29.672 1 60.81 340 SER A C 1
ATOM 2779 O O . SER A 1 340 ? -17.047 -66.188 -28.75 1 60.81 340 SER A O 1
ATOM 2781 N N . GLU A 1 341 ? -15.203 -65 -29.5 1 63.88 341 GLU A N 1
ATOM 2782 C CA . GLU A 1 341 ? -14.547 -65.062 -28.203 1 63.88 341 GLU A CA 1
ATOM 2783 C C . GLU A 1 341 ? -14.602 -63.688 -27.5 1 63.88 341 GLU A C 1
ATOM 2785 O O . GLU A 1 341 ? -14.391 -62.656 -28.141 1 63.88 341 GLU A O 1
ATOM 2790 N N . ASN A 1 342 ? -15.266 -63.688 -26.359 1 67.5 342 ASN A N 1
ATOM 2791 C CA . ASN A 1 342 ? -15.281 -62.5 -25.516 1 67.5 342 ASN A CA 1
ATOM 2792 C C . ASN A 1 342 ? -14.211 -62.531 -24.438 1 67.5 342 ASN A C 1
ATOM 2794 O O . ASN A 1 342 ? -13.961 -63.594 -23.859 1 67.5 342 ASN A O 1
ATOM 2798 N N . TYR A 1 343 ? -13.383 -61.438 -24.516 1 72.25 343 TYR A N 1
ATOM 2799 C CA . TYR A 1 343 ? -12.367 -61.344 -23.469 1 72.25 343 TYR A CA 1
ATOM 2800 C C . TYR A 1 343 ? -12.633 -60.125 -22.562 1 72.25 343 TYR A C 1
ATOM 2802 O O . TYR A 1 343 ? -13.164 -59.125 -23.016 1 72.25 343 TYR A O 1
ATOM 2810 N N . GLY A 1 344 ? -12.586 -60.438 -21.172 1 75.44 344 GLY A N 1
ATOM 2811 C CA . GLY A 1 344 ? -12.625 -59.344 -20.203 1 75.44 344 GLY A CA 1
ATOM 2812 C C . GLY A 1 344 ? -11.281 -59.062 -19.562 1 75.44 344 GLY A C 1
ATOM 2813 O O . GLY A 1 344 ? -10.43 -59.938 -19.484 1 75.44 344 GLY A O 1
ATOM 2814 N N . GLY A 1 345 ? -11.008 -57.75 -19.312 1 80.38 345 GLY A N 1
ATOM 2815 C CA . GLY A 1 345 ? -9.758 -57.406 -18.656 1 80.38 345 GLY A CA 1
ATOM 2816 C C . GLY A 1 345 ? -9.883 -56.25 -17.688 1 80.38 345 GLY A C 1
ATOM 2817 O O . GLY A 1 345 ? -10.836 -55.469 -17.766 1 80.38 345 GLY A O 1
ATOM 2818 N N . VAL A 1 346 ? -9.016 -56.406 -16.594 1 82.81 346 VAL A N 1
ATOM 2819 C CA . VAL A 1 346 ? -8.898 -55.312 -15.617 1 82.81 346 VAL A CA 1
ATOM 2820 C C . VAL A 1 346 ? -7.496 -54.719 -15.688 1 82.81 346 VAL A C 1
ATOM 2822 O O . VAL A 1 346 ? -6.535 -55.375 -16.047 1 82.81 346 VAL A O 1
ATOM 2825 N N . PHE A 1 347 ? -7.496 -53.375 -15.57 1 86.19 347 PHE A N 1
ATOM 2826 C CA . PHE A 1 347 ? -6.188 -52.75 -15.57 1 86.19 347 PHE A CA 1
ATOM 2827 C C . PHE A 1 347 ? -6.074 -51.75 -14.406 1 86.19 347 PHE A C 1
ATOM 2829 O O . PHE A 1 347 ? -7.086 -51.312 -13.867 1 86.19 347 PHE A O 1
ATOM 2836 N N . ALA A 1 348 ? -4.785 -51.594 -13.891 1 88.5 348 ALA A N 1
ATOM 2837 C CA . ALA A 1 348 ? -4.406 -50.625 -12.867 1 88.5 348 ALA A CA 1
ATOM 2838 C C . ALA A 1 348 ? -3.111 -49.906 -13.25 1 88.5 348 ALA A C 1
ATOM 2840 O O . ALA A 1 348 ? -2.199 -50.531 -13.812 1 88.5 348 ALA A O 1
ATOM 2841 N N . MET A 1 349 ? -3.236 -48.594 -13.148 1 89.38 349 MET A N 1
ATOM 2842 C CA . MET A 1 349 ? -2.053 -47.781 -13.438 1 89.38 349 MET A CA 1
ATOM 2843 C C . MET A 1 349 ? -1.728 -46.844 -12.266 1 89.38 349 MET A C 1
ATOM 2845 O O . MET A 1 349 ? -2.625 -46.25 -11.672 1 89.38 349 MET A O 1
ATOM 2849 N N . ILE A 1 350 ? -0.4 -46.844 -11.812 1 87.56 350 ILE A N 1
ATOM 2850 C CA . ILE A 1 350 ? 0.036 -45.969 -10.727 1 87.56 350 ILE A CA 1
ATOM 2851 C C . ILE A 1 350 ? 1.408 -45.375 -11.047 1 87.56 350 ILE A C 1
ATOM 2853 O O . ILE A 1 350 ? 2.316 -46.094 -11.469 1 87.56 350 ILE A O 1
ATOM 2857 N N . PRO A 1 351 ? 1.49 -44.125 -10.984 1 87.62 351 PRO A N 1
ATOM 2858 C CA . PRO A 1 351 ? 2.83 -43.562 -11.141 1 87.62 351 PRO A CA 1
ATOM 2859 C C . PRO A 1 351 ? 3.742 -43.875 -9.953 1 87.62 351 PRO A C 1
ATOM 2861 O O . PRO A 1 351 ? 3.283 -43.906 -8.805 1 87.62 351 PRO A O 1
ATOM 2864 N N . ILE A 1 352 ? 4.973 -44.156 -10.219 1 89.5 352 ILE A N 1
ATOM 2865 C CA . ILE A 1 352 ? 5.953 -44.438 -9.172 1 89.5 352 ILE A CA 1
ATOM 2866 C C . ILE A 1 352 ? 6.832 -43.219 -8.961 1 89.5 352 ILE A C 1
ATOM 2868 O O . ILE A 1 352 ? 7.645 -42.875 -9.82 1 89.5 352 ILE A O 1
ATOM 2872 N N . PRO A 1 353 ? 6.664 -42.625 -7.836 1 89.38 353 PRO A N 1
ATOM 2873 C CA . PRO A 1 353 ? 7.43 -41.406 -7.566 1 89.38 353 PRO A CA 1
ATOM 2874 C C . PRO A 1 353 ? 8.898 -41.688 -7.277 1 89.38 353 PRO A C 1
ATOM 2876 O O . PRO A 1 353 ? 9.312 -41.688 -6.113 1 89.38 353 PRO A O 1
ATOM 2879 N N . LEU A 1 354 ? 9.734 -41.75 -8.289 1 89 354 LEU A N 1
ATOM 2880 C CA . LEU A 1 354 ? 11.156 -42.031 -8.133 1 89 354 LEU A CA 1
ATOM 2881 C C . LEU A 1 354 ? 11.969 -40.75 -8.312 1 89 354 LEU A C 1
ATOM 2883 O O . LEU A 1 354 ? 12.742 -40.375 -7.43 1 89 354 LEU A O 1
ATOM 2887 N N . ASN A 1 355 ? 11.695 -40.062 -9.391 1 88.88 355 ASN A N 1
ATOM 2888 C CA . ASN A 1 355 ? 12.438 -38.844 -9.703 1 88.88 355 ASN A CA 1
ATOM 2889 C C . ASN A 1 355 ? 11.797 -37.625 -9.07 1 88.88 355 ASN A C 1
ATOM 2891 O O . ASN A 1 355 ? 12.469 -36.844 -8.383 1 88.88 355 ASN A O 1
ATOM 2895 N N . ASP A 1 356 ? 10.547 -37.469 -9.344 1 89.12 356 ASP A N 1
ATOM 2896 C CA . ASP A 1 356 ? 9.781 -36.344 -8.805 1 89.12 356 ASP A CA 1
ATOM 2897 C C . ASP A 1 356 ? 8.883 -36.812 -7.656 1 89.12 356 ASP A C 1
ATOM 2899 O O . ASP A 1 356 ? 7.82 -37.375 -7.883 1 89.12 356 ASP A O 1
ATOM 2903 N N . ARG A 1 357 ? 9.305 -36.5 -6.484 1 90.69 357 ARG A N 1
ATOM 2904 C CA . ARG A 1 357 ? 8.516 -36.781 -5.289 1 90.69 357 ARG A CA 1
ATOM 2905 C C . ARG A 1 357 ? 7.879 -35.531 -4.738 1 90.69 357 ARG A C 1
ATOM 2907 O O . ARG A 1 357 ? 7.523 -35.469 -3.559 1 90.69 357 ARG A O 1
ATOM 2914 N N . GLY A 1 358 ? 7.875 -34.562 -5.574 1 92.25 358 GLY A N 1
ATOM 2915 C CA . GLY A 1 358 ? 7.32 -33.281 -5.152 1 92.25 358 GLY A CA 1
ATOM 2916 C C . GLY A 1 358 ? 8.234 -32.5 -4.223 1 92.25 358 GLY A C 1
ATOM 2917 O O . GLY A 1 358 ? 7.773 -31.656 -3.461 1 92.25 358 GLY A O 1
ATOM 2918 N N . GLN A 1 359 ? 9.508 -32.844 -4.207 1 93.31 359 GLN A N 1
ATOM 2919 C CA . GLN A 1 359 ? 10.445 -32.25 -3.26 1 93.31 359 GLN A CA 1
ATOM 2920 C C . GLN A 1 359 ? 10.562 -30.734 -3.475 1 93.31 359 GLN A C 1
ATOM 2922 O O . GLN A 1 359 ? 10.633 -29.969 -2.51 1 93.31 359 GLN A O 1
ATOM 2927 N N . GLY A 1 360 ? 10.609 -30.312 -4.695 1 93.81 360 GLY A N 1
ATOM 2928 C CA . GLY A 1 360 ? 10.664 -28.891 -4.957 1 93.81 360 GLY A CA 1
ATOM 2929 C C . GLY A 1 360 ? 9.406 -28.141 -4.531 1 93.81 360 GLY A C 1
ATOM 2930 O O . GLY A 1 360 ? 9.484 -27.078 -3.922 1 93.81 360 GLY A O 1
ATOM 2931 N N . LYS A 1 361 ? 8.281 -28.688 -4.824 1 94.31 361 LYS A N 1
ATOM 2932 C CA . LYS A 1 361 ? 7.004 -28.078 -4.477 1 94.31 361 LYS A CA 1
ATOM 2933 C C . LYS A 1 361 ? 6.805 -28.031 -2.965 1 94.31 361 LYS A C 1
ATOM 2935 O O . LYS A 1 361 ? 6.27 -27.062 -2.43 1 94.31 361 LYS A O 1
ATOM 2940 N N . ILE A 1 362 ? 7.215 -29.125 -2.291 1 95.69 362 ILE A N 1
ATOM 2941 C CA . ILE A 1 362 ? 7.105 -29.172 -0.838 1 95.69 362 ILE A CA 1
ATOM 2942 C C . ILE A 1 362 ? 8.016 -28.125 -0.217 1 95.69 362 ILE A C 1
ATOM 2944 O O . ILE A 1 362 ? 7.609 -27.406 0.706 1 95.69 362 ILE A O 1
ATOM 2948 N N . TYR A 1 363 ? 9.211 -28.062 -0.749 1 95.44 363 TYR A N 1
ATOM 2949 C CA . TYR A 1 363 ? 10.148 -27.062 -0.256 1 95.44 363 TYR A CA 1
ATOM 2950 C C . TYR A 1 363 ? 9.602 -25.656 -0.451 1 95.44 363 TYR A C 1
ATOM 2952 O O . TYR A 1 363 ? 9.648 -24.828 0.465 1 95.44 363 TYR A O 1
ATOM 2960 N N . ALA A 1 364 ? 9.055 -25.375 -1.6 1 94.62 364 ALA A N 1
ATOM 2961 C CA . ALA A 1 364 ? 8.453 -24.062 -1.88 1 94.62 364 ALA A CA 1
ATOM 2962 C C . ALA A 1 364 ? 7.281 -23.797 -0.947 1 94.62 364 ALA A C 1
ATOM 2964 O O . ALA A 1 364 ? 7.102 -22.656 -0.482 1 94.62 364 ALA A O 1
ATOM 2965 N N . ALA A 1 365 ? 6.504 -24.797 -0.712 1 96.25 365 ALA A N 1
ATOM 2966 C CA . ALA A 1 365 ? 5.352 -24.641 0.168 1 96.25 365 ALA A CA 1
ATOM 2967 C C . ALA A 1 365 ? 5.789 -24.328 1.598 1 96.25 365 ALA A C 1
ATOM 2969 O O . ALA A 1 365 ? 5.152 -23.531 2.289 1 96.25 365 ALA A O 1
ATOM 2970 N N . LYS A 1 366 ? 6.867 -24.953 2.053 1 96.81 366 LYS A N 1
ATOM 2971 C CA . LYS A 1 366 ? 7.391 -24.688 3.391 1 96.81 366 LYS A CA 1
ATOM 2972 C C . LYS A 1 366 ? 7.906 -23.25 3.508 1 96.81 366 LYS A C 1
ATOM 2974 O O . LYS A 1 366 ? 7.664 -22.578 4.512 1 96.81 366 LYS A O 1
ATOM 2979 N N . GLU A 1 367 ? 8.586 -22.844 2.488 1 95.69 367 GLU A N 1
ATOM 2980 C CA . GLU A 1 367 ? 9.078 -21.469 2.484 1 95.69 367 GLU A CA 1
ATOM 2981 C C . GLU A 1 367 ? 7.93 -20.469 2.443 1 95.69 367 GLU A C 1
ATOM 2983 O O . GLU A 1 367 ? 8.008 -19.406 3.059 1 95.69 367 GLU A O 1
ATOM 2988 N N . GLU A 1 368 ? 6.887 -20.781 1.732 1 95.62 368 GLU A N 1
ATOM 2989 C CA . GLU A 1 368 ? 5.711 -19.922 1.687 1 95.62 368 GLU A CA 1
ATOM 2990 C C . GLU A 1 368 ? 5.039 -19.828 3.053 1 95.62 368 GLU A C 1
ATOM 2992 O O . GLU A 1 368 ? 4.574 -18.766 3.453 1 95.62 368 GLU A O 1
ATOM 2997 N N . TYR A 1 369 ? 4.969 -20.984 3.699 1 96.88 369 TYR A N 1
ATOM 2998 C CA . TYR A 1 369 ? 4.418 -20.984 5.051 1 96.88 369 TYR A CA 1
ATOM 2999 C C . TYR A 1 369 ? 5.211 -20.062 5.969 1 96.88 369 TYR A C 1
ATOM 3001 O O . TYR A 1 369 ? 4.633 -19.25 6.695 1 96.88 369 TYR A O 1
ATOM 3009 N N . LYS A 1 370 ? 6.496 -20.141 5.902 1 96 370 LYS A N 1
ATOM 3010 C CA . LYS A 1 370 ? 7.348 -19.297 6.727 1 96 370 LYS A CA 1
ATOM 3011 C C . LYS A 1 370 ? 7.164 -17.812 6.371 1 96 370 LYS A C 1
ATOM 3013 O O . LYS A 1 370 ? 7.156 -16.953 7.254 1 96 370 LYS A O 1
ATOM 3018 N N . LYS A 1 371 ? 7.035 -17.562 5.137 1 95.31 371 LYS A N 1
ATOM 3019 C CA . LYS A 1 371 ? 6.797 -16.203 4.68 1 95.31 371 LYS A CA 1
ATOM 3020 C C . LYS A 1 371 ? 5.531 -15.617 5.305 1 95.31 371 LYS A C 1
ATOM 3022 O O . LYS A 1 371 ? 5.543 -14.5 5.812 1 95.31 371 LYS A O 1
ATOM 3027 N N . PHE A 1 372 ? 4.465 -16.422 5.312 1 95.88 372 PHE A N 1
ATOM 3028 C CA . PHE A 1 372 ? 3.186 -15.938 5.82 1 95.88 372 PHE A CA 1
ATOM 3029 C C . PHE A 1 372 ? 3.203 -15.852 7.344 1 95.88 372 PHE A C 1
ATOM 3031 O O . PHE A 1 372 ? 2.525 -15.008 7.93 1 95.88 372 PHE A O 1
ATOM 3038 N N . GLU A 1 373 ? 3.994 -16.719 7.957 1 96.06 373 GLU A N 1
ATOM 3039 C CA . GLU A 1 373 ? 4.164 -16.641 9.406 1 96.06 373 GLU A CA 1
ATOM 3040 C C . GLU A 1 373 ? 4.824 -15.328 9.812 1 96.06 373 GLU A C 1
ATOM 3042 O O . GLU A 1 373 ? 4.355 -14.641 10.719 1 96.06 373 GLU A O 1
ATOM 3047 N N . LEU A 1 374 ? 5.816 -14.992 9.094 1 94.12 374 LEU A N 1
ATOM 3048 C CA . LEU A 1 374 ? 6.52 -13.734 9.344 1 94.12 374 LEU A CA 1
ATOM 3049 C C . LEU A 1 374 ? 5.645 -12.539 8.984 1 94.12 374 LEU A C 1
ATOM 3051 O O . LEU A 1 374 ? 5.645 -11.531 9.688 1 94.12 374 LEU A O 1
ATOM 3055 N N . ALA A 1 375 ? 4.902 -12.672 7.938 1 93.44 375 ALA A N 1
ATOM 3056 C CA . ALA A 1 375 ? 3.994 -11.609 7.527 1 93.44 375 ALA A CA 1
ATOM 3057 C C . ALA A 1 375 ? 2.922 -11.367 8.586 1 93.44 375 ALA A C 1
ATOM 3059 O O . ALA A 1 375 ? 2.535 -10.219 8.836 1 93.44 375 ALA A O 1
ATOM 3060 N N . LEU A 1 376 ? 2.428 -12.43 9.18 1 94.44 376 LEU A N 1
ATOM 3061 C CA . LEU A 1 376 ? 1.436 -12.305 10.242 1 94.44 376 LEU A CA 1
ATOM 3062 C C . LEU A 1 376 ? 2.025 -11.602 11.461 1 94.44 376 LEU A C 1
ATOM 3064 O O . LEU A 1 376 ? 1.39 -10.711 12.039 1 94.44 376 LEU A O 1
ATOM 3068 N N . ASP A 1 377 ? 3.191 -11.93 11.773 1 92.56 377 ASP A N 1
ATOM 3069 C CA . ASP A 1 377 ? 3.863 -11.281 12.898 1 92.56 377 ASP A CA 1
ATOM 3070 C C . ASP A 1 377 ? 4.07 -9.789 12.617 1 92.56 377 ASP A C 1
ATOM 3072 O O . ASP A 1 377 ? 3.84 -8.953 13.492 1 92.56 377 ASP A O 1
ATOM 3076 N N . ALA A 1 378 ? 4.504 -9.492 11.445 1 91.75 378 ALA A N 1
ATOM 3077 C CA . ALA A 1 378 ? 4.695 -8.094 11.047 1 91.75 378 ALA A CA 1
ATOM 3078 C C . ALA A 1 378 ? 3.379 -7.324 11.094 1 91.75 378 ALA A C 1
ATOM 3080 O O . ALA A 1 378 ? 3.336 -6.184 11.555 1 91.75 378 ALA A O 1
ATOM 3081 N N . LYS A 1 379 ? 2.338 -7.98 10.656 1 92.56 379 LYS A N 1
ATOM 3082 C CA . LYS A 1 379 ? 1.035 -7.32 10.625 1 92.56 379 LYS A CA 1
ATOM 3083 C C . LYS A 1 379 ? 0.516 -7.062 12.031 1 92.56 379 LYS A C 1
ATOM 3085 O O . LYS A 1 379 ? -0.097 -6.023 12.297 1 92.56 379 LYS A O 1
ATOM 3090 N N . LYS A 1 380 ? 0.695 -7.973 12.898 1 90.94 380 LYS A N 1
ATOM 3091 C CA . LYS A 1 380 ? 0.283 -7.785 14.281 1 90.94 380 LYS A CA 1
ATOM 3092 C C . LYS A 1 380 ? 0.986 -6.586 14.914 1 90.94 380 LYS A C 1
ATOM 3094 O O . LYS A 1 380 ? 0.357 -5.781 15.602 1 90.94 380 LYS A O 1
ATOM 3099 N N . ARG A 1 381 ? 2.213 -6.414 14.609 1 87.44 381 ARG A N 1
ATOM 3100 C CA . ARG A 1 381 ? 2.973 -5.277 15.125 1 87.44 381 ARG A CA 1
ATOM 3101 C C . ARG A 1 381 ? 2.498 -3.973 14.492 1 87.44 381 ARG A C 1
ATOM 3103 O O . ARG A 1 381 ? 2.41 -2.947 15.172 1 87.44 381 ARG A O 1
ATOM 3110 N N . GLU A 1 382 ? 2.268 -4.043 13.211 1 89.62 382 GLU A N 1
ATOM 3111 C CA . GLU A 1 382 ? 1.759 -2.869 12.508 1 89.62 382 GLU A CA 1
ATOM 3112 C C . GLU A 1 382 ? 0.419 -2.418 13.086 1 89.62 382 GLU A C 1
ATOM 3114 O O . GLU A 1 382 ? 0.2 -1.225 13.297 1 89.62 382 GLU A O 1
ATOM 3119 N N . VAL A 1 383 ? -0.46 -3.369 13.344 1 90.69 383 VAL A N 1
ATOM 3120 C CA . VAL A 1 383 ? -1.792 -3.055 13.852 1 90.69 383 VAL A CA 1
ATOM 3121 C C . VAL A 1 383 ? -1.684 -2.479 15.266 1 90.69 383 VAL A C 1
ATOM 3123 O O . VAL A 1 383 ? -2.371 -1.511 15.602 1 90.69 383 VAL A O 1
ATOM 3126 N N . ASP A 1 384 ? -0.791 -2.982 16.062 1 87.62 384 ASP A N 1
ATOM 3127 C CA . ASP A 1 384 ? -0.578 -2.457 17.406 1 87.62 384 ASP A CA 1
ATOM 3128 C C . ASP A 1 384 ? -0.087 -1.012 17.359 1 87.62 384 ASP A C 1
ATOM 3130 O O . ASP A 1 384 ? -0.574 -0.161 18.109 1 87.62 384 ASP A O 1
ATOM 3134 N N . ALA A 1 385 ? 0.84 -0.795 16.453 1 87 385 ALA A N 1
ATOM 3135 C CA . ALA A 1 385 ? 1.365 0.56 16.312 1 87 385 ALA A CA 1
ATOM 3136 C C . ALA A 1 385 ? 0.292 1.508 15.781 1 87 385 ALA A C 1
ATOM 3138 O O . ALA A 1 385 ? 0.22 2.666 16.203 1 87 385 ALA A O 1
ATOM 3139 N N . GLU A 1 386 ? -0.541 1.036 14.922 1 89.06 386 GLU A N 1
ATOM 3140 C CA . GLU A 1 386 ? -1.612 1.845 14.344 1 89.06 386 GLU A CA 1
ATOM 3141 C C . GLU A 1 386 ? -2.646 2.223 15.398 1 89.06 386 GLU A C 1
ATOM 3143 O O . GLU A 1 386 ? -3.098 3.367 15.453 1 89.06 386 GLU A O 1
ATOM 3148 N N . ILE A 1 387 ? -2.998 1.311 16.219 1 89.31 387 ILE A N 1
ATOM 3149 C CA . ILE A 1 387 ? -3.992 1.555 17.25 1 89.31 387 ILE A CA 1
ATOM 3150 C C . ILE A 1 387 ? -3.447 2.562 18.266 1 89.31 387 ILE A C 1
ATOM 3152 O O . ILE A 1 387 ? -4.141 3.508 18.641 1 89.31 387 ILE A O 1
ATOM 3156 N N . GLU A 1 388 ? -2.223 2.42 18.641 1 86.56 388 GLU A N 1
ATOM 3157 C CA . GLU A 1 388 ? -1.621 3.342 19.594 1 86.56 388 GLU A CA 1
ATOM 3158 C C . GLU A 1 388 ? -1.494 4.742 19.016 1 86.56 388 GLU A C 1
ATOM 3160 O O . GLU A 1 388 ? -1.773 5.734 19.688 1 86.56 388 GLU A O 1
ATOM 3165 N N . ALA A 1 389 ? -1.054 4.797 17.797 1 87 389 ALA A N 1
ATOM 3166 C CA . ALA A 1 389 ? -0.936 6.098 17.141 1 87 389 ALA A CA 1
ATOM 3167 C C . ALA A 1 389 ? -2.299 6.77 17 1 87 389 ALA A C 1
ATOM 3169 O O . ALA A 1 389 ? -2.422 7.98 17.219 1 87 389 ALA A O 1
ATOM 3170 N N . ALA A 1 390 ? -3.289 5.984 16.656 1 90.06 390 ALA A N 1
ATOM 3171 C CA . ALA A 1 390 ? -4.633 6.535 16.516 1 90.06 390 ALA A CA 1
ATOM 3172 C C . ALA A 1 390 ? -5.176 7.023 17.859 1 90.06 390 ALA A C 1
ATOM 3174 O O . ALA A 1 390 ? -5.844 8.055 17.922 1 90.06 390 ALA A O 1
ATOM 3175 N N . LYS A 1 391 ? -4.895 6.297 18.906 1 89.12 391 LYS A N 1
ATOM 3176 C CA . LYS A 1 391 ? -5.316 6.684 20.25 1 89.12 391 LYS A CA 1
ATOM 3177 C C . LYS A 1 391 ? -4.664 8 20.656 1 89.12 391 LYS A C 1
ATOM 3179 O O . LYS A 1 391 ? -5.344 8.906 21.141 1 89.12 391 LYS A O 1
ATOM 3184 N N . LYS A 1 392 ? -3.414 8.062 20.453 1 85.94 392 LYS A N 1
ATOM 3185 C CA . LYS A 1 392 ? -2.684 9.266 20.844 1 85.94 392 LYS A CA 1
ATOM 3186 C C . LYS A 1 392 ? -3.139 10.477 20.031 1 85.94 392 LYS A C 1
ATOM 3188 O O . LYS A 1 392 ? -3.266 11.578 20.578 1 85.94 392 LYS A O 1
ATOM 3193 N N . GLU A 1 393 ? -3.361 10.266 18.766 1 89.12 393 GLU A N 1
ATOM 3194 C CA . GLU A 1 393 ? -3.846 11.344 17.922 1 89.12 393 GLU A CA 1
ATOM 3195 C C . GLU A 1 393 ? -5.227 11.82 18.375 1 89.12 393 GLU A C 1
ATOM 3197 O O . GLU A 1 393 ? -5.473 13.023 18.469 1 89.12 393 GLU A O 1
ATOM 3202 N N . LEU A 1 394 ? -6.055 10.914 18.641 1 91 394 LEU A N 1
ATOM 3203 C CA . LEU A 1 394 ? -7.41 11.25 19.062 1 91 394 LEU A CA 1
ATOM 3204 C C . LEU A 1 394 ? -7.395 12.016 20.391 1 91 394 LEU A C 1
ATOM 3206 O O . LEU A 1 394 ? -8.094 13.016 20.531 1 91 394 LEU A O 1
ATOM 3210 N N . LEU A 1 395 ? -6.578 11.625 21.25 1 89.06 395 LEU A N 1
ATOM 3211 C CA . LEU A 1 395 ? -6.477 12.289 22.547 1 89.06 395 LEU A CA 1
ATOM 3212 C C . LEU A 1 395 ? -5.918 13.703 22.391 1 89.06 395 LEU A C 1
ATOM 3214 O O . LEU A 1 395 ? -6.402 14.641 23.031 1 89.06 395 LEU A O 1
ATOM 3218 N N . ALA A 1 396 ? -4.938 13.82 21.531 1 85.94 396 ALA A N 1
ATOM 3219 C CA . ALA A 1 396 ? -4.344 15.133 21.297 1 85.94 396 ALA A CA 1
ATOM 3220 C C . ALA A 1 396 ? -5.352 16.094 20.672 1 85.94 396 ALA A C 1
ATOM 3222 O O . ALA A 1 396 ? -5.438 17.266 21.062 1 85.94 396 ALA A O 1
ATOM 3223 N N . ARG A 1 397 ? -6.133 15.625 19.766 1 89 397 ARG A N 1
ATOM 3224 C CA . ARG A 1 397 ? -7.117 16.469 19.094 1 89 397 ARG A CA 1
ATOM 3225 C C . ARG A 1 397 ? -8.266 16.828 20.031 1 89 397 ARG A C 1
ATOM 3227 O O . ARG A 1 397 ? -8.766 17.953 20.016 1 89 397 ARG A O 1
ATOM 3234 N N . GLU A 1 398 ? -8.695 15.891 20.859 1 89.75 398 GLU A N 1
ATOM 3235 C CA . GLU A 1 398 ? -9.766 16.156 21.812 1 89.75 398 GLU A CA 1
ATOM 3236 C C . GLU A 1 398 ? -9.344 17.203 22.844 1 89.75 398 GLU A C 1
ATOM 3238 O O . GLU A 1 398 ? -10.117 18.109 23.172 1 89.75 398 GLU A O 1
ATOM 3243 N N . GLU A 1 399 ? -8.156 17.062 23.266 1 85 399 GLU A N 1
ATOM 3244 C CA . GLU A 1 399 ? -7.652 18.016 24.25 1 85 399 GLU A CA 1
ATOM 3245 C C . GLU A 1 399 ? -7.605 19.422 23.672 1 85 399 GLU A C 1
ATOM 3247 O O . GLU A 1 399 ? -7.977 20.391 24.344 1 85 399 GLU A O 1
ATOM 3252 N N . LEU A 1 400 ? -7.184 19.531 22.453 1 84.38 400 LEU A N 1
ATOM 3253 C CA . LEU A 1 400 ? -7.094 20.828 21.797 1 84.38 400 LEU A CA 1
ATOM 3254 C C . LEU A 1 400 ? -8.484 21.438 21.609 1 84.38 400 LEU A C 1
ATOM 3256 O O . LEU A 1 400 ? -8.695 22.609 21.891 1 84.38 400 LEU A O 1
ATOM 3260 N N . LEU A 1 401 ? -9.398 20.672 21.25 1 87.75 401 LEU A N 1
ATOM 3261 C CA . LEU A 1 401 ? -10.742 21.156 21 1 87.75 401 LEU A CA 1
ATOM 3262 C C . LEU A 1 401 ? -11.445 21.516 22.312 1 87.75 401 LEU A C 1
ATOM 3264 O O . LEU A 1 401 ? -12.195 22.5 22.375 1 87.75 401 LEU A O 1
ATOM 3268 N N . THR A 1 402 ? -11.219 20.719 23.312 1 86.69 402 THR A N 1
ATOM 3269 C CA . THR A 1 402 ? -11.805 21 24.625 1 86.69 402 THR A CA 1
ATOM 3270 C C . THR A 1 402 ? -11.289 22.328 25.156 1 86.69 402 THR A C 1
ATOM 3272 O O . THR A 1 402 ? -12.047 23.109 25.734 1 86.69 402 THR A O 1
ATOM 3275 N N . LYS A 1 403 ? -10.07 22.578 24.938 1 79.88 403 LYS A N 1
ATOM 3276 C CA . LYS A 1 403 ? -9.492 23.844 25.375 1 79.88 403 LYS A CA 1
ATOM 3277 C C . LYS A 1 403 ? -10.062 25.016 24.594 1 79.88 403 LYS A C 1
ATOM 3279 O O . LYS A 1 403 ? -10.367 26.078 25.156 1 79.88 403 LYS A O 1
ATOM 3284 N N . TYR A 1 404 ? -10.195 24.797 23.328 1 81.12 404 TYR A N 1
ATOM 3285 C CA . TYR A 1 404 ? -10.766 25.828 22.469 1 81.12 404 TYR A CA 1
ATOM 3286 C C . TYR A 1 404 ? -12.188 26.172 22.906 1 81.12 404 TYR A C 1
ATOM 3288 O O . TYR A 1 404 ? -12.578 27.344 22.922 1 81.12 404 TYR A O 1
ATOM 3296 N N . GLU A 1 405 ? -12.938 25.203 23.281 1 82.38 405 GLU A N 1
ATOM 3297 C CA . GLU A 1 405 ? -14.32 25.391 23.703 1 82.38 405 GLU A CA 1
ATOM 3298 C C . GLU A 1 405 ? -14.383 26.047 25.078 1 82.38 405 GLU A C 1
ATOM 3300 O O . GLU A 1 405 ? -15.266 26.875 25.344 1 82.38 405 GLU A O 1
ATOM 3305 N N . ARG A 1 406 ? -13.492 25.703 25.844 1 79.5 406 ARG A N 1
ATOM 3306 C CA . ARG A 1 406 ? -13.477 26.25 27.203 1 79.5 406 ARG A CA 1
ATOM 3307 C C . ARG A 1 406 ? -13.18 27.734 27.188 1 79.5 406 ARG A C 1
ATOM 3309 O O . ARG A 1 406 ? -13.812 28.516 27.922 1 79.5 406 ARG A O 1
ATOM 3316 N N . ILE A 1 407 ? -12.227 28.172 26.312 1 73 407 ILE A N 1
ATOM 3317 C CA . ILE A 1 407 ? -11.844 29.578 26.234 1 73 407 ILE A CA 1
ATOM 3318 C C . ILE A 1 407 ? -12.883 30.359 25.453 1 73 407 ILE A C 1
ATOM 3320 O O . ILE A 1 407 ? -12.961 31.594 25.547 1 73 407 ILE A O 1
ATOM 3324 N N . ASN A 1 408 ? -13.828 29.688 24.797 1 79.56 408 ASN A N 1
ATOM 3325 C CA . ASN A 1 408 ? -14.867 30.312 23.984 1 79.56 408 ASN A CA 1
ATOM 3326 C C . ASN A 1 408 ? -14.297 31.375 23.062 1 79.56 408 ASN A C 1
ATOM 3328 O O . ASN A 1 408 ? -14.82 32.5 22.984 1 79.56 408 ASN A O 1
ATOM 3332 N N . LEU A 1 409 ? -13.203 31.047 22.5 1 75.62 409 LEU A N 1
ATOM 3333 C CA . LEU A 1 409 ? -12.461 31.984 21.656 1 75.62 409 LEU A CA 1
ATOM 3334 C C . LEU A 1 409 ? -13.32 32.438 20.484 1 75.62 409 LEU A C 1
ATOM 3336 O O . LEU A 1 409 ? -13.234 33.594 20.062 1 75.62 409 LEU A O 1
ATOM 3340 N N . LEU A 1 410 ? -14.172 31.625 20.031 1 84.38 410 LEU A N 1
ATOM 3341 C CA . LEU A 1 410 ? -15 31.953 18.875 1 84.38 410 LEU A CA 1
ATOM 3342 C C . LEU A 1 410 ? -16.016 33.031 19.219 1 84.38 410 LEU A C 1
ATOM 3344 O O . LEU A 1 410 ? -16.125 34.031 18.5 1 84.38 410 LEU A O 1
ATOM 3348 N N . GLN A 1 411 ? -16.625 32.906 20.328 1 84.94 411 GLN A N 1
ATOM 3349 C CA . GLN A 1 411 ? -17.641 33.875 20.719 1 84.94 411 GLN A CA 1
ATOM 3350 C C . GLN A 1 411 ? -17 35.219 21.094 1 84.94 411 GLN A C 1
ATOM 3352 O O . GLN A 1 411 ? -17.531 36.281 20.734 1 84.94 411 GLN A O 1
ATOM 3357 N N . LYS A 1 412 ? -15.914 35.156 21.688 1 81.38 412 LYS A N 1
ATOM 3358 C CA . LYS A 1 412 ? -15.227 36.375 22.078 1 81.38 412 LYS A CA 1
ATOM 3359 C C . LYS A 1 412 ? -14.781 37.188 20.844 1 81.38 412 LYS A C 1
ATOM 3361 O O . LYS A 1 412 ? -14.953 38.406 20.797 1 81.38 412 LYS A O 1
ATOM 3366 N N . ASN A 1 413 ? -14.289 36.469 19.875 1 82.12 413 ASN A N 1
ATOM 3367 C CA . ASN A 1 413 ? -13.812 37.156 18.688 1 82.12 413 ASN A CA 1
ATOM 3368 C C . ASN A 1 413 ? -14.969 37.625 17.797 1 82.12 413 ASN A C 1
ATOM 3370 O O . ASN A 1 413 ? -14.867 38.625 17.094 1 82.12 413 ASN A O 1
ATOM 3374 N N . LYS A 1 414 ? -16.016 36.938 17.875 1 87.69 414 LYS A N 1
ATOM 3375 C CA . LYS A 1 414 ? -17.203 37.375 17.156 1 87.69 414 LYS A CA 1
ATOM 3376 C C . LYS A 1 414 ? -17.734 38.688 17.734 1 87.69 414 LYS A C 1
ATOM 3378 O O . LYS A 1 414 ? -18.062 39.594 16.969 1 87.69 414 LYS A O 1
ATOM 3383 N N . GLN A 1 415 ? -17.719 38.75 19.047 1 86.62 415 GLN A N 1
ATOM 3384 C CA . GLN A 1 415 ? -18.172 39.969 19.703 1 86.62 415 GLN A CA 1
ATOM 3385 C C . GLN A 1 415 ? -17.234 41.156 19.391 1 86.62 415 GLN A C 1
ATOM 3387 O O . GLN A 1 415 ? -17.703 42.281 19.141 1 86.62 415 GLN A O 1
ATOM 3392 N N . LEU A 1 416 ? -16.047 40.781 19.344 1 82.44 416 LEU A N 1
ATOM 3393 C CA . LEU A 1 416 ? -15.07 41.812 19.047 1 82.44 416 LEU A CA 1
ATOM 3394 C C . LEU A 1 416 ? -15.242 42.312 17.609 1 82.44 416 LEU A C 1
ATOM 3396 O O . LEU A 1 416 ? -15.141 43.5 17.344 1 82.44 416 LEU A O 1
ATOM 3400 N N . GLU A 1 417 ? -15.453 41.406 16.734 1 86.69 417 GLU A N 1
ATOM 3401 C CA . GLU A 1 417 ? -15.68 41.781 15.344 1 86.69 417 GLU A CA 1
ATOM 3402 C C . GLU A 1 417 ? -16.922 42.625 15.18 1 86.69 417 GLU A C 1
ATOM 3404 O O . GLU A 1 417 ? -16.906 43.625 14.469 1 86.69 417 GLU A O 1
ATOM 3409 N N . GLU A 1 418 ? -17.969 42.312 15.945 1 87.31 418 GLU A N 1
ATOM 3410 C CA . GLU A 1 418 ? -19.219 43.094 15.859 1 87.31 418 GLU A CA 1
ATOM 3411 C C . GLU A 1 418 ? -19.062 44.469 16.453 1 87.31 418 GLU A C 1
ATOM 3413 O O . GLU A 1 418 ? -19.531 45.469 15.867 1 87.31 418 GLU A O 1
ATOM 3418 N N . LYS A 1 419 ? -18.359 44.562 17.5 1 85.31 419 LYS A N 1
ATOM 3419 C CA . LYS A 1 419 ? -18.109 45.844 18.125 1 85.31 419 LYS A CA 1
ATOM 3420 C C . LYS A 1 419 ? -17.25 46.75 17.234 1 85.31 419 LYS A C 1
ATOM 3422 O O . LYS A 1 419 ? -17.516 47.938 17.109 1 85.31 419 LYS A O 1
ATOM 3427 N N . SER A 1 420 ? -16.281 46.156 16.641 1 85.69 420 SER A N 1
ATOM 3428 C CA . SER A 1 420 ? -15.383 46.906 15.781 1 85.69 420 SER A CA 1
ATOM 3429 C C . SER A 1 420 ? -16.094 47.375 14.516 1 85.69 420 SER A C 1
ATOM 3431 O O . SER A 1 420 ? -15.836 48.469 14.008 1 85.69 420 SER A O 1
ATOM 3433 N N . ARG A 1 421 ? -16.953 46.562 14.055 1 85.94 421 ARG A N 1
ATOM 3434 C CA . ARG A 1 421 ? -17.734 46.938 12.875 1 85.94 421 ARG A CA 1
ATOM 3435 C C . ARG A 1 421 ? -18.641 48.125 13.156 1 85.94 421 ARG A C 1
ATOM 3437 O O . ARG A 1 421 ? -18.688 49.062 12.383 1 85.94 421 ARG A O 1
ATOM 3444 N N . ILE A 1 422 ? -19.266 48.125 14.281 1 83.88 422 ILE A N 1
ATOM 3445 C CA . ILE A 1 422 ? -20.172 49.188 14.664 1 83.88 422 ILE A CA 1
ATOM 3446 C C . ILE A 1 422 ? -19.359 50.469 14.898 1 83.88 422 ILE A C 1
ATOM 3448 O O . ILE A 1 422 ? -19.766 51.562 14.469 1 83.88 422 ILE A O 1
ATOM 3452 N N . ALA A 1 423 ? -18.188 50.312 15.461 1 85.69 423 ALA A N 1
ATOM 3453 C CA . ALA A 1 423 ? -17.344 51.469 15.734 1 85.69 423 ALA A CA 1
ATOM 3454 C C . ALA A 1 423 ? -16.828 52.094 14.438 1 85.69 423 ALA A C 1
ATOM 3456 O O . ALA A 1 423 ? -16.734 53.312 14.328 1 85.69 423 ALA A O 1
ATOM 3457 N N . TYR A 1 424 ? -16.562 51.312 13.492 1 84.19 424 TYR A N 1
ATOM 3458 C CA . TYR A 1 424 ? -16.047 51.812 12.219 1 84.19 424 TYR A CA 1
ATOM 3459 C C . TYR A 1 424 ? -17.141 52.5 11.422 1 84.19 424 TYR A C 1
ATOM 3461 O O . TYR A 1 424 ? -16.938 53.594 10.875 1 84.19 424 TYR A O 1
ATOM 3469 N N . VAL A 1 425 ? -18.328 51.938 11.43 1 79.62 425 VAL A N 1
ATOM 3470 C CA . VAL A 1 425 ? -19.438 52.5 10.672 1 79.62 425 VAL A CA 1
ATOM 3471 C C . VAL A 1 425 ? -19.859 53.844 11.281 1 79.62 425 VAL A C 1
ATOM 3473 O O . VAL A 1 425 ? -20.234 54.781 10.57 1 79.62 425 VAL A O 1
ATOM 3476 N N . ARG A 1 426 ? -19.562 53.938 12.609 1 80.88 426 ARG A N 1
ATOM 3477 C CA . ARG A 1 426 ? -19.953 55.156 13.312 1 80.88 426 ARG A CA 1
ATOM 3478 C C . ARG A 1 426 ? -18.828 56.219 13.25 1 80.88 426 ARG A C 1
ATOM 3480 O O . ARG A 1 426 ? -19 57.344 13.688 1 80.88 426 ARG A O 1
ATOM 3487 N N . GLY A 1 427 ? -17.672 55.812 12.703 1 77.06 427 GLY A N 1
ATOM 3488 C CA . GLY A 1 427 ? -16.562 56.75 12.562 1 77.06 427 GLY A CA 1
ATOM 3489 C C . GLY A 1 427 ? -15.695 56.844 13.805 1 77.06 427 GLY A C 1
ATOM 3490 O O . GLY A 1 427 ? -14.859 57.75 13.914 1 77.06 427 GLY A O 1
ATOM 3491 N N . ALA A 1 428 ? -15.828 55.969 14.703 1 76.25 428 ALA A N 1
ATOM 3492 C CA . ALA A 1 428 ? -15.141 56.031 15.984 1 76.25 428 ALA A CA 1
ATOM 3493 C C . ALA A 1 428 ? -13.828 55.25 15.953 1 76.25 428 ALA A C 1
ATOM 3495 O O . ALA A 1 428 ? -13.008 55.375 16.859 1 76.25 428 ALA A O 1
ATOM 3496 N N . SER A 1 429 ? -13.68 54.438 14.883 1 77.31 429 SER A N 1
ATOM 3497 C CA . SER A 1 429 ? -12.469 53.625 14.828 1 77.31 429 SER A CA 1
ATOM 3498 C C . SER A 1 429 ? -11.875 53.625 13.422 1 77.31 429 SER A C 1
ATOM 3500 O O . SER A 1 429 ? -12.555 53.969 12.453 1 77.31 429 SER A O 1
ATOM 3502 N N . ASP A 1 430 ? -10.609 53.312 13.406 1 81.06 430 ASP A N 1
ATOM 3503 C CA . ASP A 1 430 ? -9.883 53.25 12.141 1 81.06 430 ASP A CA 1
ATOM 3504 C C . ASP A 1 430 ? -10.172 51.969 11.391 1 81.06 430 ASP A C 1
ATOM 3506 O O . ASP A 1 430 ? -10.602 50.969 11.992 1 81.06 430 ASP A O 1
ATOM 3510 N N . GLN A 1 431 ? -10.141 52.062 10.117 1 81.94 431 GLN A N 1
ATOM 3511 C CA . GLN A 1 431 ? -10.391 50.938 9.227 1 81.94 431 GLN A CA 1
ATOM 3512 C C . GLN A 1 431 ? -9.438 49.781 9.523 1 81.94 431 GLN A C 1
ATOM 3514 O O . GLN A 1 431 ? -9.82 48.625 9.438 1 81.94 431 GLN A O 1
ATOM 3519 N N . VAL A 1 432 ? -8.234 50.125 9.836 1 79.38 432 VAL A N 1
ATOM 3520 C CA . VAL A 1 432 ? -7.219 49.125 10.078 1 79.38 432 VAL A CA 1
ATOM 3521 C C . VAL A 1 432 ? -7.625 48.25 11.266 1 79.38 432 VAL A C 1
ATOM 3523 O O . VAL A 1 432 ? -7.48 47.031 11.227 1 79.38 432 VAL A O 1
ATOM 3526 N N . THR A 1 433 ? -8.203 48.938 12.273 1 80.69 433 THR A N 1
ATOM 3527 C CA . THR A 1 433 ? -8.641 48.188 13.453 1 80.69 433 THR A CA 1
ATOM 3528 C C . THR A 1 433 ? -9.812 47.281 13.125 1 80.69 433 THR A C 1
ATOM 3530 O O . THR A 1 433 ? -9.875 46.156 13.602 1 80.69 433 THR A O 1
ATOM 3533 N N . PHE A 1 434 ? -10.703 47.688 12.312 1 84.5 434 PHE A N 1
ATOM 3534 C CA . PHE A 1 434 ? -11.852 46.875 11.898 1 84.5 434 PHE A CA 1
ATOM 3535 C C . PHE A 1 434 ? -11.406 45.688 11.07 1 84.5 434 PHE A C 1
ATOM 3537 O O . PHE A 1 434 ? -11.812 44.562 11.336 1 84.5 434 PHE A O 1
ATOM 3544 N N . LEU A 1 435 ? -10.57 45.969 10.094 1 84.94 435 LEU A N 1
ATOM 3545 C CA . LEU A 1 435 ? -10.117 44.906 9.203 1 84.94 435 LEU A CA 1
ATOM 3546 C C . LEU A 1 435 ? -9.328 43.844 9.969 1 84.94 435 LEU A C 1
ATOM 3548 O O . LEU A 1 435 ? -9.438 42.656 9.68 1 84.94 435 LEU A O 1
ATOM 3552 N N . GLN A 1 436 ? -8.57 44.281 10.922 1 82.62 436 GLN A N 1
ATOM 3553 C CA . GLN A 1 436 ? -7.793 43.344 11.734 1 82.62 436 GLN A CA 1
ATOM 3554 C C . GLN A 1 436 ? -8.703 42.469 12.578 1 82.62 436 GLN A C 1
ATOM 3556 O O . GLN A 1 436 ? -8.461 41.281 12.727 1 82.62 436 GLN A O 1
ATOM 3561 N N . ALA A 1 437 ? -9.727 43.062 13.133 1 82.31 437 ALA A N 1
ATOM 3562 C CA . ALA A 1 437 ? -10.68 42.281 13.938 1 82.31 437 ALA A CA 1
ATOM 3563 C C . ALA A 1 437 ? -11.43 41.281 13.07 1 82.31 437 ALA A C 1
ATOM 3565 O O . ALA A 1 437 ? -11.664 40.156 13.492 1 82.31 437 ALA A O 1
ATOM 3566 N N . GLU A 1 438 ? -11.727 41.688 11.914 1 86.38 438 GLU A N 1
ATOM 3567 C CA . GLU A 1 438 ? -12.438 40.812 11 1 86.38 438 GLU A CA 1
ATOM 3568 C C . GLU A 1 438 ? -11.547 39.656 10.531 1 86.38 438 GLU A C 1
ATOM 3570 O O . GLU A 1 438 ? -11.992 38.5 10.469 1 86.38 438 GLU A O 1
ATOM 3575 N N . LYS A 1 439 ? -10.406 39.969 10.203 1 86.38 439 LYS A N 1
ATOM 3576 C CA . LYS A 1 439 ? -9.453 38.938 9.781 1 86.38 439 LYS A CA 1
ATOM 3577 C C . LYS A 1 439 ? -9.195 37.938 10.891 1 86.38 439 LYS A C 1
ATOM 3579 O O . LYS A 1 439 ? -9.086 36.719 10.633 1 86.38 439 LYS A O 1
ATOM 3584 N N . ASN A 1 440 ? -9.078 38.438 12.039 1 80.94 440 ASN A N 1
ATOM 3585 C CA . ASN A 1 440 ? -8.844 37.562 13.18 1 80.94 440 ASN A CA 1
ATOM 3586 C C . ASN A 1 440 ? -10.023 36.625 13.422 1 80.94 440 ASN A C 1
ATOM 3588 O O . ASN A 1 440 ? -9.828 35.438 13.688 1 80.94 440 ASN A O 1
ATOM 3592 N N . TYR A 1 441 ? -11.156 37.219 13.336 1 85.94 441 TYR A N 1
ATOM 3593 C CA . TYR A 1 441 ? -12.344 36.375 13.516 1 85.94 441 TYR A CA 1
ATOM 3594 C C . TYR A 1 441 ? -12.43 35.281 12.438 1 85.94 441 TYR A C 1
ATOM 3596 O O . TYR A 1 441 ? -12.672 34.125 12.742 1 85.94 441 TYR A O 1
ATOM 3604 N N . LEU A 1 442 ? -12.18 35.656 11.258 1 88.81 442 LEU A N 1
ATOM 3605 C CA . LEU A 1 442 ? -12.234 34.688 10.148 1 88.81 442 LEU A CA 1
ATOM 3606 C C . LEU A 1 442 ? -11.18 33.625 10.312 1 88.81 442 LEU A C 1
ATOM 3608 O O . LEU A 1 442 ? -11.445 32.438 10.047 1 88.81 442 LEU A O 1
ATOM 3612 N N . PHE A 1 443 ? -10.008 33.969 10.703 1 83.88 443 PHE A N 1
ATOM 3613 C CA . PHE A 1 443 ? -8.922 33.031 10.922 1 83.88 443 PHE A CA 1
ATOM 3614 C C . PHE A 1 443 ? -9.289 32.031 12 1 83.88 443 PHE A C 1
ATOM 3616 O O . PHE A 1 443 ? -9.094 30.828 11.828 1 83.88 443 PHE A O 1
ATOM 3623 N N . ILE A 1 444 ? -9.844 32.469 13.109 1 83.62 444 ILE A N 1
ATOM 3624 C CA . ILE A 1 444 ? -10.195 31.609 14.219 1 83.62 444 ILE A CA 1
ATOM 3625 C C . ILE A 1 444 ? -11.344 30.688 13.805 1 83.62 444 ILE A C 1
ATOM 3627 O O . ILE A 1 444 ? -11.375 29.516 14.188 1 83.62 444 ILE A O 1
ATOM 3631 N N . LEU A 1 445 ? -12.211 31.281 13.094 1 88.38 445 LEU A N 1
ATOM 3632 C CA . LEU A 1 445 ? -13.336 30.484 12.625 1 88.38 445 LEU A CA 1
ATOM 3633 C C . LEU A 1 445 ? -12.859 29.359 11.711 1 88.38 445 LEU A C 1
ATOM 3635 O O . LEU A 1 445 ? -13.273 28.203 11.875 1 88.38 445 LEU A O 1
ATOM 3639 N N . ARG A 1 446 ? -12.039 29.656 10.797 1 89.12 446 ARG A N 1
ATOM 3640 C CA . ARG A 1 446 ? -11.477 28.656 9.898 1 89.12 446 ARG A CA 1
ATOM 3641 C C . ARG A 1 446 ? -10.688 27.609 10.672 1 89.12 446 ARG A C 1
ATOM 3643 O O . ARG A 1 446 ? -10.766 26.406 10.367 1 89.12 446 ARG A O 1
ATOM 3650 N N . GLU A 1 447 ? -9.969 28.031 11.609 1 84.62 447 GLU A N 1
ATOM 3651 C CA . GLU A 1 447 ? -9.172 27.125 12.438 1 84.62 447 GLU A CA 1
ATOM 3652 C C . GLU A 1 447 ? -10.07 26.188 13.234 1 84.62 447 GLU A C 1
ATOM 3654 O O . GLU A 1 447 ? -9.773 25 13.367 1 84.62 447 GLU A O 1
ATOM 3659 N N . TYR A 1 448 ? -11.047 26.812 13.742 1 87.94 448 TYR A N 1
ATOM 3660 C CA . TYR A 1 448 ? -11.977 26 14.523 1 87.94 448 TYR A CA 1
ATOM 3661 C C . TYR A 1 448 ? -12.594 24.906 13.672 1 87.94 448 TYR A C 1
ATOM 3663 O O . TYR A 1 448 ? -12.672 23.75 14.086 1 87.94 448 TYR A O 1
ATOM 3671 N N . TYR A 1 449 ? -13.008 25.234 12.516 1 90.5 449 TYR A N 1
ATOM 3672 C CA . TYR A 1 449 ? -13.578 24.25 11.609 1 90.5 449 TYR A CA 1
ATOM 3673 C C . TYR A 1 449 ? -12.555 23.188 11.242 1 90.5 449 TYR A C 1
ATOM 3675 O O . TYR A 1 449 ? -12.883 22 11.125 1 90.5 449 TYR A O 1
ATOM 3683 N N . ASP A 1 450 ? -11.375 23.562 11.031 1 90.62 450 ASP A N 1
ATOM 3684 C CA . ASP A 1 450 ? -10.297 22.625 10.719 1 90.62 450 ASP A CA 1
ATOM 3685 C C . ASP A 1 450 ? -10.07 21.656 11.875 1 90.62 450 ASP A C 1
ATOM 3687 O O . ASP A 1 450 ? -9.883 20.453 11.648 1 90.62 450 ASP A O 1
ATOM 3691 N N . LEU A 1 451 ? -10.047 22.188 13.07 1 88.94 451 LEU A N 1
ATOM 3692 C CA . LEU A 1 451 ? -9.859 21.344 14.25 1 88.94 451 LEU A CA 1
ATOM 3693 C C . LEU A 1 451 ? -10.992 20.344 14.391 1 88.94 451 LEU A C 1
ATOM 3695 O O . LEU A 1 451 ? -10.766 19.172 14.727 1 88.94 451 LEU A O 1
ATOM 3699 N N . LEU A 1 452 ? -12.148 20.859 14.094 1 91.56 452 LEU A N 1
ATOM 3700 C CA . LEU A 1 452 ? -13.305 19.969 14.164 1 91.56 452 LEU A CA 1
ATOM 3701 C C . LEU A 1 452 ? -13.195 18.859 13.125 1 91.56 452 LEU A C 1
ATOM 3703 O O . LEU A 1 452 ? -13.43 17.688 13.43 1 91.56 452 LEU A O 1
ATOM 3707 N N . TYR A 1 453 ? -12.844 19.203 11.969 1 93.12 453 TYR A N 1
ATOM 3708 C CA . TYR A 1 453 ? -12.68 18.25 10.883 1 93.12 453 TYR A CA 1
ATOM 3709 C C . TYR A 1 453 ? -11.633 17.188 11.242 1 93.12 453 TYR A C 1
ATOM 3711 O O . TYR A 1 453 ? -11.875 15.992 11.102 1 93.12 453 TYR A O 1
ATOM 3719 N N . LEU A 1 454 ? -10.5 17.625 11.734 1 91.69 454 LEU A N 1
ATOM 3720 C CA . LEU A 1 454 ? -9.414 16.719 12.094 1 91.69 454 LEU A CA 1
ATOM 3721 C C . LEU A 1 454 ? -9.82 15.812 13.242 1 91.69 454 LEU A C 1
ATOM 3723 O O . LEU A 1 454 ? -9.414 14.648 13.289 1 91.69 454 LEU A O 1
ATOM 3727 N N . TYR A 1 455 ? -10.594 16.375 14.117 1 93 455 TYR A N 1
ATOM 3728 C CA . TYR A 1 455 ? -11.078 15.594 15.234 1 93 455 TYR A CA 1
ATOM 3729 C C . TYR A 1 455 ? -12 14.469 14.758 1 93 455 TYR A C 1
ATOM 3731 O O . TYR A 1 455 ? -11.805 13.305 15.117 1 93 455 TYR A O 1
ATOM 3739 N N . PHE A 1 456 ? -12.938 14.75 13.922 1 93.19 456 PHE A N 1
ATOM 3740 C CA . PHE A 1 456 ? -13.867 13.734 13.445 1 93.19 456 PHE A CA 1
ATOM 3741 C C . PHE A 1 456 ? -13.148 12.719 12.57 1 93.19 456 PHE A C 1
ATOM 3743 O O . PHE A 1 456 ? -13.492 11.531 12.578 1 93.19 456 PHE A O 1
ATOM 3750 N N . ASN A 1 457 ? -12.211 13.188 11.812 1 93.31 457 ASN A N 1
ATOM 3751 C CA . ASN A 1 457 ? -11.398 12.258 11.031 1 93.31 457 ASN A CA 1
ATOM 3752 C C . ASN A 1 457 ? -10.609 11.305 11.922 1 93.31 457 ASN A C 1
ATOM 3754 O O . ASN A 1 457 ? -10.469 10.125 11.609 1 93.31 457 ASN A O 1
ATOM 3758 N N . ALA A 1 458 ? -10.086 11.812 13.023 1 92.62 458 ALA A N 1
ATOM 3759 C CA . ALA A 1 458 ? -9.344 10.992 13.977 1 92.62 458 ALA A CA 1
ATOM 3760 C C . ALA A 1 458 ? -10.258 9.977 14.648 1 92.62 458 ALA A C 1
ATOM 3762 O O . ALA A 1 458 ? -9.844 8.852 14.945 1 92.62 458 ALA A O 1
ATOM 3763 N N . VAL A 1 459 ? -11.484 10.375 14.883 1 92.44 459 VAL A N 1
ATOM 3764 C CA . VAL A 1 459 ? -12.461 9.477 15.492 1 92.44 459 VAL A CA 1
ATOM 3765 C C . VAL A 1 459 ? -12.719 8.289 14.562 1 92.44 459 VAL A C 1
ATOM 3767 O O . VAL A 1 459 ? -12.68 7.137 14.992 1 92.44 459 VAL A O 1
ATOM 3770 N N . GLU A 1 460 ? -12.945 8.609 13.281 1 93.12 460 GLU A N 1
ATOM 3771 C CA . GLU A 1 460 ? -13.195 7.551 12.312 1 93.12 460 GLU A CA 1
ATOM 3772 C C . GLU A 1 460 ? -11.969 6.668 12.125 1 93.12 460 GLU A C 1
ATOM 3774 O O . GLU A 1 460 ? -12.086 5.453 11.961 1 93.12 460 GLU A O 1
ATOM 3779 N N . ALA A 1 461 ? -10.828 7.262 12.164 1 91 461 ALA A N 1
ATOM 3780 C CA . ALA A 1 461 ? -9.578 6.5 12.047 1 91 461 ALA A CA 1
ATOM 3781 C C . ALA A 1 461 ? -9.398 5.559 13.234 1 91 461 ALA A C 1
ATOM 3783 O O . ALA A 1 461 ? -8.93 4.43 13.07 1 91 461 ALA A O 1
ATOM 3784 N N . PHE A 1 462 ? -9.734 6.051 14.383 1 91.94 462 PHE A N 1
ATOM 3785 C CA . PHE A 1 462 ? -9.609 5.23 15.586 1 91.94 462 PHE A CA 1
ATOM 3786 C C . PHE A 1 462 ? -10.586 4.062 15.547 1 91.94 462 PHE A C 1
ATOM 3788 O O . PHE A 1 462 ? -10.227 2.93 15.859 1 91.94 462 PHE A O 1
ATOM 3795 N N . ARG A 1 463 ? -11.781 4.301 15.125 1 90.75 463 ARG A N 1
ATOM 3796 C CA . ARG A 1 463 ? -12.773 3.236 15.008 1 90.75 463 ARG A CA 1
ATOM 3797 C C . ARG A 1 463 ? -12.312 2.17 14.016 1 90.75 463 ARG A C 1
ATOM 3799 O O . ARG A 1 463 ? -12.469 0.974 14.266 1 90.75 463 ARG A O 1
ATOM 3806 N N . ALA A 1 464 ? -11.781 2.631 12.93 1 91.19 464 ALA A N 1
ATOM 3807 C CA . ALA A 1 464 ? -11.297 1.704 11.914 1 91.19 464 ALA A CA 1
ATOM 3808 C C . ALA A 1 464 ? -10.086 0.922 12.414 1 91.19 464 ALA A C 1
ATOM 3810 O O . ALA A 1 464 ? -9.938 -0.266 12.117 1 91.19 464 ALA A O 1
ATOM 3811 N N . ALA A 1 465 ? -9.211 1.62 13.125 1 90.12 465 ALA A N 1
ATOM 3812 C CA . ALA A 1 465 ? -8.008 0.974 13.641 1 90.12 465 ALA A CA 1
ATOM 3813 C C . ALA A 1 465 ? -8.359 -0.129 14.633 1 90.12 465 ALA A C 1
ATOM 3815 O O . ALA A 1 465 ? -7.668 -1.148 14.703 1 90.12 465 ALA A O 1
ATOM 3816 N N . THR A 1 466 ? -9.484 -0.009 15.383 1 87.5 466 THR A N 1
ATOM 3817 C CA . THR A 1 466 ? -9.898 -0.992 16.375 1 87.5 466 THR A CA 1
ATOM 3818 C C . THR A 1 466 ? -10.867 -2.004 15.773 1 87.5 466 THR A C 1
ATOM 3820 O O . THR A 1 466 ? -11.219 -2.996 16.422 1 87.5 466 THR A O 1
ATOM 3823 N N . GLY A 1 467 ? -11.281 -1.828 14.602 1 81.44 467 GLY A N 1
ATOM 3824 C CA . GLY A 1 467 ? -12.172 -2.758 13.922 1 81.44 467 GLY A CA 1
ATOM 3825 C C . GLY A 1 467 ? -13.617 -2.619 14.344 1 81.44 467 GLY A C 1
ATOM 3826 O O . GLY A 1 467 ? -14.414 -3.543 14.172 1 81.44 467 GLY A O 1
ATOM 3827 N N . LYS A 1 468 ? -14.047 -1.581 14.984 1 73.5 468 LYS A N 1
ATOM 3828 C CA . LYS A 1 468 ? -15.375 -1.438 15.562 1 73.5 468 LYS A CA 1
ATOM 3829 C C . LYS A 1 468 ? -16.25 -0.52 14.711 1 73.5 468 LYS A C 1
ATOM 3831 O O . LYS A 1 468 ? -17.312 -0.08 15.156 1 73.5 468 LYS A O 1
ATOM 3836 N N . ASN A 1 469 ? -15.836 -0.166 13.562 1 70.06 469 ASN A N 1
ATOM 3837 C CA . ASN A 1 469 ? -16.641 0.794 12.812 1 70.06 469 ASN A CA 1
ATOM 3838 C C . ASN A 1 469 ? -17.812 0.112 12.102 1 70.06 469 ASN A C 1
ATOM 3840 O O . ASN A 1 469 ? -18.609 0.774 11.445 1 70.06 469 ASN A O 1
ATOM 3844 N N . SER A 1 470 ? -17.906 -1.178 12.234 1 62.97 470 SER A N 1
ATOM 3845 C CA . SER A 1 470 ? -19.047 -1.871 11.664 1 62.97 470 SER A CA 1
ATOM 3846 C C . SER A 1 470 ? -20.172 -2.035 12.695 1 62.97 470 SER A C 1
ATOM 3848 O O . SER A 1 470 ? -21.297 -2.379 12.344 1 62.97 470 SER A O 1
ATOM 3850 N N . ASP A 1 471 ? -19.922 -1.826 13.992 1 59.5 471 ASP A N 1
ATOM 3851 C CA . ASP A 1 471 ? -20.891 -2.082 15.055 1 59.5 471 ASP A CA 1
ATOM 3852 C C . ASP A 1 471 ? -21.719 -0.83 15.367 1 59.5 471 ASP A C 1
ATOM 3854 O O . ASP A 1 471 ? -22.141 -0.624 16.5 1 59.5 471 ASP A O 1
ATOM 3858 N N . TYR A 1 472 ? -21.938 -0.031 14.414 1 51.16 472 TYR A N 1
ATOM 3859 C CA . TYR A 1 472 ? -22.766 1.117 14.773 1 51.16 472 TYR A CA 1
ATOM 3860 C C . TYR A 1 472 ? -24.172 0.681 15.141 1 51.16 472 TYR A C 1
ATOM 3862 O O . TYR A 1 472 ? -24.75 -0.188 14.484 1 51.16 472 TYR A O 1
ATOM 3870 N N . PRO A 1 473 ? -24.656 0.891 16.375 1 46.69 473 PRO A N 1
ATOM 3871 C CA . PRO A 1 473 ? -26.031 0.547 16.734 1 46.69 473 PRO A CA 1
ATOM 3872 C C . PRO A 1 473 ? -27.062 1.072 15.727 1 46.69 473 PRO A C 1
ATOM 3874 O O . PRO A 1 473 ? -26.922 2.201 15.25 1 46.69 473 PRO A O 1
ATOM 3877 N N . SER A 1 474 ? -27.547 0.252 14.906 1 42.66 474 SER A N 1
ATOM 3878 C CA . SER A 1 474 ? -28.672 0.637 14.062 1 42.66 474 SER A CA 1
ATOM 3879 C C . SER A 1 474 ? -29.781 1.307 14.875 1 42.66 474 SER A C 1
ATOM 3881 O O . SER A 1 474 ? -30.328 0.706 15.805 1 42.66 474 SER A O 1
ATOM 3883 N N . LYS A 1 475 ? -29.844 2.51 15.117 1 39.28 475 LYS A N 1
ATOM 3884 C CA . LYS A 1 475 ? -31 3.146 15.742 1 39.28 475 LYS A CA 1
ATOM 3885 C C . LYS A 1 475 ? -32.281 2.734 15.047 1 39.28 475 LYS A C 1
ATOM 3887 O O . LYS A 1 475 ? -33.375 3.152 15.445 1 39.28 475 LYS A O 1
ATOM 3892 N N . THR A 1 476 ? -32.375 2.322 13.844 1 36.47 476 THR A N 1
ATOM 3893 C CA . THR A 1 476 ? -33.688 2.088 13.266 1 36.47 476 THR A CA 1
ATOM 3894 C C . THR A 1 476 ? -34.312 0.812 13.828 1 36.47 476 THR A C 1
ATOM 3896 O O . THR A 1 476 ? -33.938 -0.294 13.445 1 36.47 476 THR A O 1
ATOM 3899 N N . GLN A 1 477 ? -34.562 0.594 15.102 1 33.41 477 GLN A N 1
ATOM 3900 C CA . GLN A 1 477 ? -35.656 -0.313 15.461 1 33.41 477 GLN A CA 1
ATOM 3901 C C . GLN A 1 477 ? -36.906 -0.03 14.633 1 33.41 477 GLN A C 1
ATOM 3903 O O . GLN A 1 477 ? -37.438 1.08 14.664 1 33.41 477 GLN A O 1
ATOM 3908 N N . SER A 1 478 ? -37.125 -0.75 13.594 1 30.78 478 SER A N 1
ATOM 3909 C CA . SER A 1 478 ? -38.438 -0.812 12.961 1 30.78 478 SER A CA 1
ATOM 3910 C C . SER A 1 478 ? -39.562 -0.979 14.008 1 30.78 478 SER A C 1
ATOM 3912 O O . SER A 1 478 ? -39.438 -1.794 14.922 1 30.78 478 SER A O 1
ATOM 3914 N N . LYS A 1 479 ? -40.5 -0.016 14.336 1 31.88 479 LYS A N 1
ATOM 3915 C CA . LYS A 1 479 ? -41.875 -0.161 14.852 1 31.88 479 LYS A CA 1
ATOM 3916 C C . LYS A 1 479 ? -42.562 -1.351 14.211 1 31.88 479 LYS A C 1
ATOM 3918 O O . LYS A 1 479 ? -42.812 -1.356 13 1 31.88 479 LYS A O 1
ATOM 3923 N N . GLY A 1 480 ? -42.312 -2.619 14.578 1 25.12 480 GLY A N 1
ATOM 3924 C CA . GLY A 1 480 ? -43.219 -3.746 14.312 1 25.12 480 GLY A CA 1
ATOM 3925 C C . GLY A 1 480 ? -44.688 -3.379 14.367 1 25.12 480 GLY A C 1
ATOM 3926 O O . GLY A 1 480 ? -45.062 -2.428 15.055 1 25.12 480 GLY A O 1
ATOM 3927 N N . ASP A 1 481 ? -45.5 -3.744 13.328 1 31.5 481 ASP A N 1
ATOM 3928 C CA . ASP A 1 481 ? -46.938 -3.748 13.086 1 31.5 481 ASP A CA 1
ATOM 3929 C C . ASP A 1 481 ? -47.688 -4.297 14.297 1 31.5 481 ASP A C 1
ATOM 3931 O O . ASP A 1 481 ? -47.594 -5.484 14.602 1 31.5 481 ASP A O 1
ATOM 3935 N N . GLU A 1 482 ? -47.656 -3.783 15.43 1 26.02 482 GLU A N 1
ATOM 3936 C CA . GLU A 1 482 ? -48.781 -4.152 16.266 1 26.02 482 GLU A CA 1
ATOM 3937 C C . GLU A 1 482 ? -50.094 -3.768 15.609 1 26.02 482 GLU A C 1
ATOM 3939 O O . GLU A 1 482 ? -51.156 -3.939 16.203 1 26.02 482 GLU A O 1
ATOM 3944 N N . ARG A 1 483 ? -50.156 -3.631 14.172 1 20.55 483 ARG A N 1
ATOM 3945 C CA . ARG A 1 483 ? -51.531 -3.904 13.766 1 20.55 483 ARG A CA 1
ATOM 3946 C C . ARG A 1 483 ? -51.719 -5.391 13.484 1 20.55 483 ARG A C 1
ATOM 3948 O O . ARG A 1 483 ? -50.875 -6.039 12.898 1 20.55 483 ARG A O 1
ATOM 3955 N N . MET B 1 1 ? 12.75 -82.5 -91.375 1 18.78 1 MET B N 1
ATOM 3956 C CA . MET B 1 1 ? 13.281 -82.812 -90.062 1 18.78 1 MET B CA 1
ATOM 3957 C C . MET B 1 1 ? 13.414 -81.5 -89.25 1 18.78 1 MET B C 1
ATOM 3959 O O . MET B 1 1 ? 14.07 -81.5 -88.25 1 18.78 1 MET B O 1
ATOM 3963 N N . ARG B 1 2 ? 13.086 -80.438 -89.938 1 19.98 2 ARG B N 1
ATOM 3964 C CA . ARG B 1 2 ? 13.328 -79.062 -89.625 1 19.98 2 ARG B CA 1
ATOM 3965 C C . ARG B 1 2 ? 12.836 -78.688 -88.25 1 19.98 2 ARG B C 1
ATOM 3967 O O . ARG B 1 2 ? 11.641 -78.812 -87.938 1 19.98 2 ARG B O 1
ATOM 3974 N N . VAL B 1 3 ? 13.766 -78.875 -87.25 1 20.47 3 VAL B N 1
ATOM 3975 C CA . VAL B 1 3 ? 13.883 -78.875 -85.812 1 20.47 3 VAL B CA 1
ATOM 3976 C C . VAL B 1 3 ? 13.43 -77.5 -85.25 1 20.47 3 VAL B C 1
ATOM 3978 O O . VAL B 1 3 ? 14.031 -76.5 -85.5 1 20.47 3 VAL B O 1
ATOM 3981 N N . HIS B 1 4 ? 12.109 -77.25 -85.312 1 22.17 4 HIS B N 1
ATOM 3982 C CA . HIS B 1 4 ? 11.25 -76.188 -84.75 1 22.17 4 HIS B CA 1
ATOM 3983 C C . HIS B 1 4 ? 11.695 -75.812 -83.312 1 22.17 4 HIS B C 1
ATOM 3985 O O . HIS B 1 4 ? 11.82 -76.688 -82.438 1 22.17 4 HIS B O 1
ATOM 3991 N N . ARG B 1 5 ? 12.359 -74.688 -83.312 1 17.5 5 ARG B N 1
ATOM 3992 C CA . ARG B 1 5 ? 13.219 -73.938 -82.375 1 17.5 5 ARG B CA 1
ATOM 3993 C C . ARG B 1 5 ? 12.641 -73.875 -81 1 17.5 5 ARG B C 1
ATOM 3995 O O . ARG B 1 5 ? 11.438 -74.125 -80.812 1 17.5 5 ARG B O 1
ATOM 4002 N N . SER B 1 6 ? 13.156 -73.062 -80.188 1 18.97 6 SER B N 1
ATOM 4003 C CA . SER B 1 6 ? 13.828 -72.875 -78.875 1 18.97 6 SER B CA 1
ATOM 4004 C C . SER B 1 6 ? 12.828 -72.625 -77.75 1 18.97 6 SER B C 1
ATOM 4006 O O . SER B 1 6 ? 11.68 -72.25 -78.062 1 18.97 6 SER B O 1
ATOM 4008 N N . LEU B 1 7 ? 13.375 -72.188 -76.562 1 18 7 LEU B N 1
ATOM 4009 C CA . LEU B 1 7 ? 13.516 -72.5 -75.125 1 18 7 LEU B CA 1
ATOM 4010 C C . LEU B 1 7 ? 12.469 -71.75 -74.312 1 18 7 LEU B C 1
ATOM 4012 O O . LEU B 1 7 ? 11.742 -72.312 -73.5 1 18 7 LEU B O 1
ATOM 4016 N N . GLN B 1 8 ? 12.875 -70.5 -73.625 1 17.56 8 GLN B N 1
ATOM 4017 C CA . GLN B 1 8 ? 13.234 -70.375 -72.25 1 17.56 8 GLN B CA 1
ATOM 4018 C C . GLN B 1 8 ? 12.047 -69.875 -71.375 1 17.56 8 GLN B C 1
ATOM 4020 O O . GLN B 1 8 ? 11.703 -70.438 -70.375 1 17.56 8 GLN B O 1
ATOM 4025 N N . GLN B 1 9 ? 11.922 -68.438 -71.25 1 18.86 9 GLN B N 1
ATOM 4026 C CA . GLN B 1 9 ? 12.016 -67.75 -69.938 1 18.86 9 GLN B CA 1
ATOM 4027 C C . GLN B 1 9 ? 10.656 -67.75 -69.25 1 18.86 9 GLN B C 1
ATOM 4029 O O . GLN B 1 9 ? 9.656 -67.312 -69.812 1 18.86 9 GLN B O 1
ATOM 4034 N N . ASN B 1 10 ? 10.414 -68.5 -68.25 1 19.89 10 ASN B N 1
ATOM 4035 C CA . ASN B 1 10 ? 9.32 -68.812 -67.375 1 19.89 10 ASN B CA 1
ATOM 4036 C C . ASN B 1 10 ? 8.906 -67.625 -66.562 1 19.89 10 ASN B C 1
ATOM 4038 O O . ASN B 1 10 ? 9.484 -67.375 -65.5 1 19.89 10 ASN B O 1
ATOM 4042 N N . GLU B 1 11 ? 8.953 -66.375 -67.062 1 19.41 11 GLU B N 1
ATOM 4043 C CA . GLU B 1 11 ? 8.789 -65.312 -66.125 1 19.41 11 GLU B CA 1
ATOM 4044 C C . GLU B 1 11 ? 7.508 -65.5 -65.312 1 19.41 11 GLU B C 1
ATOM 4046 O O . GLU B 1 11 ? 6.414 -65.562 -65.875 1 19.41 11 GLU B O 1
ATOM 4051 N N . THR B 1 12 ? 7.562 -66.125 -64.125 1 19.28 12 THR B N 1
ATOM 4052 C CA . THR B 1 12 ? 6.582 -66.438 -63.125 1 19.28 12 THR B CA 1
ATOM 4053 C C . THR B 1 12 ? 5.934 -65.188 -62.562 1 19.28 12 THR B C 1
ATOM 4055 O O . THR B 1 12 ? 6.562 -64.438 -61.812 1 19.28 12 THR B O 1
ATOM 4058 N N . ARG B 1 13 ? 5.355 -64.25 -63.344 1 21 13 ARG B N 1
ATOM 4059 C CA . ARG B 1 13 ? 4.832 -63.031 -62.781 1 21 13 ARG B CA 1
ATOM 4060 C C . ARG B 1 13 ? 3.967 -63.312 -61.562 1 21 13 ARG B C 1
ATOM 4062 O O . ARG B 1 13 ? 3.041 -64.125 -61.594 1 21 13 ARG B O 1
ATOM 4069 N N . PHE B 1 14 ? 4.48 -63 -60.281 1 18.58 14 PHE B N 1
ATOM 4070 C CA . PHE B 1 14 ? 3.971 -63.094 -58.906 1 18.58 14 PHE B CA 1
ATOM 4071 C C . PHE B 1 14 ? 2.553 -62.562 -58.812 1 18.58 14 PHE B C 1
ATOM 4073 O O . PHE B 1 14 ? 2.119 -61.781 -59.688 1 18.58 14 PHE B O 1
ATOM 4080 N N . ARG B 1 15 ? 1.895 -62.438 -57.438 1 20.27 15 ARG B N 1
ATOM 4081 C CA . ARG B 1 15 ? 0.875 -62.781 -56.469 1 20.27 15 ARG B CA 1
ATOM 4082 C C . ARG B 1 15 ? -0.026 -61.594 -56.188 1 20.27 15 ARG B C 1
ATOM 4084 O O . ARG B 1 15 ? -0.877 -61.656 -55.281 1 20.27 15 ARG B O 1
ATOM 4091 N N . CYS B 1 16 ? 0.073 -60.312 -56.75 1 21.16 16 CYS B N 1
ATOM 4092 C CA . CYS B 1 16 ? -0.375 -59.25 -55.875 1 21.16 16 CYS B CA 1
ATOM 4093 C C . CYS B 1 16 ? -1.889 -59.281 -55.719 1 21.16 16 CYS B C 1
ATOM 4095 O O . CYS B 1 16 ? -2.635 -59 -56.656 1 21.16 16 CYS B O 1
ATOM 4097 N N . SER B 1 17 ? -2.461 -60.219 -55 1 19.5 17 SER B N 1
ATOM 4098 C CA . SER B 1 17 ? -3.9 -60.406 -54.812 1 19.5 17 SER B CA 1
ATOM 4099 C C . SER B 1 17 ? -4.559 -59.125 -54.312 1 19.5 17 SER B C 1
ATOM 4101 O O . SER B 1 17 ? -3.885 -58.219 -53.812 1 19.5 17 SER B O 1
ATOM 4103 N N . GLY B 1 18 ? -5.957 -59.156 -54.031 1 20.47 18 GLY B N 1
ATOM 4104 C CA . GLY B 1 18 ? -7.23 -58.469 -54.031 1 20.47 18 GLY B CA 1
ATOM 4105 C C . GLY B 1 18 ? -7.406 -57.531 -52.844 1 20.47 18 GLY B C 1
ATOM 4106 O O . GLY B 1 18 ? -6.883 -57.812 -51.781 1 20.47 18 GLY B O 1
ATOM 4107 N N . GLU B 1 19 ? -7.723 -56.188 -53.031 1 25.59 19 GLU B N 1
ATOM 4108 C CA . GLU B 1 19 ? -8.008 -54.875 -52.438 1 25.59 19 GLU B CA 1
ATOM 4109 C C . GLU B 1 19 ? -9.188 -54.938 -51.469 1 25.59 19 GLU B C 1
ATOM 4111 O O . GLU B 1 19 ? -10.336 -55.094 -51.906 1 25.59 19 GLU B O 1
ATOM 4116 N N . ARG B 1 20 ? -9.188 -55.75 -50.344 1 25.39 20 ARG B N 1
ATOM 4117 C CA . ARG B 1 20 ? -10.367 -55.812 -49.5 1 25.39 20 ARG B CA 1
ATOM 4118 C C . ARG B 1 20 ? -10.719 -54.469 -48.906 1 25.39 20 ARG B C 1
ATOM 4120 O O . ARG B 1 20 ? -9.844 -53.75 -48.406 1 25.39 20 ARG B O 1
ATOM 4127 N N . GLY B 1 21 ? -11.852 -53.781 -49.25 1 22.97 21 GLY B N 1
ATOM 4128 C CA . GLY B 1 21 ? -12.578 -52.562 -49 1 22.97 21 GLY B CA 1
ATOM 4129 C C . GLY B 1 21 ? -12.992 -52.406 -47.531 1 22.97 21 GLY B C 1
ATOM 4130 O O . GLY B 1 21 ? -13.945 -53.031 -47.094 1 22.97 21 GLY B O 1
ATOM 4131 N N . ILE B 1 22 ? -12.094 -52.469 -46.5 1 23.53 22 ILE B N 1
ATOM 4132 C CA . ILE B 1 22 ? -12.5 -52.344 -45.094 1 23.53 22 ILE B CA 1
ATOM 4133 C C . ILE B 1 22 ? -13.219 -51.031 -44.844 1 23.53 22 ILE B C 1
ATOM 4135 O O . ILE B 1 22 ? -12.688 -49.969 -45.188 1 23.53 22 ILE B O 1
ATOM 4139 N N . SER B 1 23 ? -14.57 -51 -44.5 1 22.89 23 SER B N 1
ATOM 4140 C CA . SER B 1 23 ? -15.672 -50.062 -44.25 1 22.89 23 SER B CA 1
ATOM 4141 C C . SER B 1 23 ? -15.391 -49.188 -43.031 1 22.89 23 SER B C 1
ATOM 4143 O O . SER B 1 23 ? -15 -49.688 -41.969 1 22.89 23 SER B O 1
ATOM 4145 N N . PHE B 1 24 ? -15.25 -47.75 -43.094 1 25.16 24 PHE B N 1
ATOM 4146 C CA . PHE B 1 24 ? -14.898 -46.5 -42.469 1 25.16 24 PHE B CA 1
ATOM 4147 C C . PHE B 1 24 ? -15.93 -46.125 -41.406 1 25.16 24 PHE B C 1
ATOM 4149 O O . PHE B 1 24 ? -16.047 -44.938 -41.062 1 25.16 24 PHE B O 1
ATOM 4156 N N . SER B 1 25 ? -16.875 -46.938 -40.844 1 23.41 25 SER B N 1
ATOM 4157 C CA . SER B 1 25 ? -18.062 -46.344 -40.188 1 23.41 25 SER B CA 1
ATOM 4158 C C . SER B 1 25 ? -17.719 -45.688 -38.875 1 23.41 25 SER B C 1
ATOM 4160 O O . SER B 1 25 ? -18.469 -44.875 -38.344 1 23.41 25 SER B O 1
ATOM 4162 N N . ILE B 1 26 ? -16.984 -46.188 -37.906 1 23.44 26 ILE B N 1
ATOM 4163 C CA . ILE B 1 26 ? -17.297 -46 -36.5 1 23.44 26 ILE B CA 1
ATOM 4164 C C . ILE B 1 26 ? -16.75 -44.656 -36.031 1 23.44 26 ILE B C 1
ATOM 4166 O O . ILE B 1 26 ? -16.5 -44.438 -34.844 1 23.44 26 ILE B O 1
ATOM 4170 N N . LEU B 1 27 ? -16.297 -43.688 -36.875 1 22.02 27 LEU B N 1
ATOM 4171 C CA . LEU B 1 27 ? -15.469 -42.594 -36.375 1 22.02 27 LEU B CA 1
ATOM 4172 C C . LEU B 1 27 ? -16.297 -41.594 -35.594 1 22.02 27 LEU B C 1
ATOM 4174 O O . LEU B 1 27 ? -15.773 -40.594 -35.094 1 22.02 27 LEU B O 1
ATOM 4178 N N . LEU B 1 28 ? -17.656 -41.562 -35.531 1 23.25 28 LEU B N 1
ATOM 4179 C CA . LEU B 1 28 ? -18.359 -40.312 -35.312 1 23.25 28 LEU B CA 1
ATOM 4180 C C . LEU B 1 28 ? -18.312 -39.875 -33.875 1 23.25 28 LEU B C 1
ATOM 4182 O O . LEU B 1 28 ? -18.438 -38.688 -33.562 1 23.25 28 LEU B O 1
ATOM 4186 N N . VAL B 1 29 ? -18.422 -40.688 -32.875 1 23.53 29 VAL B N 1
ATOM 4187 C CA . VAL B 1 29 ? -19.156 -40.25 -31.688 1 23.53 29 VAL B CA 1
ATOM 4188 C C . VAL B 1 29 ? -18.281 -39.344 -30.844 1 23.53 29 VAL B C 1
ATOM 4190 O O . VAL B 1 29 ? -18.781 -38.594 -30 1 23.53 29 VAL B O 1
ATOM 4193 N N . VAL B 1 30 ? -16.969 -39.469 -30.766 1 22.72 30 VAL B N 1
ATOM 4194 C CA . VAL B 1 30 ? -16.375 -39.094 -29.484 1 22.72 30 VAL B CA 1
ATOM 4195 C C . VAL B 1 30 ? -16.203 -37.594 -29.406 1 22.72 30 VAL B C 1
ATOM 4197 O O . VAL B 1 30 ? -15.492 -37.094 -28.547 1 22.72 30 VAL B O 1
ATOM 4200 N N . CYS B 1 31 ? -16.828 -36.719 -30.219 1 23.22 31 CYS B N 1
ATOM 4201 C CA . CYS B 1 31 ? -16.25 -35.375 -30.328 1 23.22 31 CYS B CA 1
ATOM 4202 C C . CYS B 1 31 ? -16.516 -34.562 -29.062 1 23.22 31 CYS B C 1
ATOM 4204 O O . CYS B 1 31 ? -15.953 -33.5 -28.875 1 23.22 31 CYS B O 1
ATOM 4206 N N . GLY B 1 32 ? -17.672 -34.688 -28.406 1 21.86 32 GLY B N 1
ATOM 4207 C CA . GLY B 1 32 ? -18.266 -33.469 -27.906 1 21.86 32 GLY B CA 1
ATOM 4208 C C . GLY B 1 32 ? -17.516 -32.875 -26.703 1 21.86 32 GLY B C 1
ATOM 4209 O O . GLY B 1 32 ? -17.469 -31.656 -26.531 1 21.86 32 GLY B O 1
ATOM 4210 N N . PHE B 1 33 ? -17.234 -33.594 -25.656 1 23.95 33 PHE B N 1
ATOM 4211 C CA . PHE B 1 33 ? -17.422 -32.969 -24.344 1 23.95 33 PHE B CA 1
ATOM 4212 C C . PHE B 1 33 ? -16.25 -32.031 -24.016 1 23.95 33 PHE B C 1
ATOM 4214 O O . PHE B 1 33 ? -16.141 -31.578 -22.875 1 23.95 33 PHE B O 1
ATOM 4221 N N . LEU B 1 34 ? -15.305 -31.781 -24.844 1 21.34 34 LEU B N 1
ATOM 4222 C CA . LEU B 1 34 ? -14.062 -31.344 -24.203 1 21.34 34 LEU B CA 1
ATOM 4223 C C . LEU B 1 34 ? -14.195 -29.922 -23.688 1 21.34 34 LEU B C 1
ATOM 4225 O O . LEU B 1 34 ? -13.211 -29.312 -23.25 1 21.34 34 LEU B O 1
ATOM 4229 N N . PHE B 1 35 ? -15.242 -29.188 -23.969 1 24.27 35 PHE B N 1
ATOM 4230 C CA . PHE B 1 35 ? -14.922 -27.766 -23.875 1 24.27 35 PHE B CA 1
ATOM 4231 C C . PHE B 1 35 ? -14.781 -27.344 -22.406 1 24.27 35 PHE B C 1
ATOM 4233 O O . PHE B 1 35 ? -15.719 -26.812 -21.812 1 24.27 35 PHE B O 1
ATOM 4240 N N . PHE B 1 36 ? -14.422 -28.172 -21.469 1 22.61 36 PHE B N 1
ATOM 4241 C CA . PHE B 1 36 ? -14.461 -27.562 -20.156 1 22.61 36 PHE B CA 1
ATOM 4242 C C . PHE B 1 36 ? -13.578 -26.328 -20.094 1 22.61 36 PHE B C 1
ATOM 4244 O O . PHE B 1 36 ? -12.414 -26.359 -20.5 1 22.61 36 PHE B O 1
ATOM 4251 N N . SER B 1 37 ? -14.203 -25.156 -20.141 1 22.28 37 SER B N 1
ATOM 4252 C CA . SER B 1 37 ? -13.828 -23.75 -20.016 1 22.28 37 SER B CA 1
ATOM 4253 C C . SER B 1 37 ? -12.984 -23.516 -18.766 1 22.28 37 SER B C 1
ATOM 4255 O O . SER B 1 37 ? -13.391 -23.859 -17.656 1 22.28 37 SER B O 1
ATOM 4257 N N . SER B 1 38 ? -11.688 -23.812 -18.812 1 22.77 38 SER B N 1
ATOM 4258 C CA . SER B 1 38 ? -10.742 -23.328 -17.797 1 22.77 38 SER B CA 1
ATOM 4259 C C . SER B 1 38 ? -10.945 -21.859 -17.5 1 22.77 38 SER B C 1
ATOM 4261 O O . SER B 1 38 ? -10.867 -21.016 -18.406 1 22.77 38 SER B O 1
ATOM 4263 N N . SER B 1 39 ? -11.969 -21.547 -16.734 1 23.72 39 SER B N 1
ATOM 4264 C CA . SER B 1 39 ? -12.203 -20.219 -16.172 1 23.72 39 SER B CA 1
ATOM 4265 C C . SER B 1 39 ? -10.938 -19.672 -15.516 1 23.72 39 SER B C 1
ATOM 4267 O O . SER B 1 39 ? -10.438 -20.25 -14.555 1 23.72 39 SER B O 1
ATOM 4269 N N . GLY B 1 40 ? -9.906 -19.422 -16.266 1 21.2 40 GLY B N 1
ATOM 4270 C CA . GLY B 1 40 ? -8.789 -18.656 -15.734 1 21.2 40 GLY B CA 1
ATOM 4271 C C . GLY B 1 40 ? -9.227 -17.453 -14.938 1 21.2 40 GLY B C 1
ATOM 4272 O O . GLY B 1 40 ? -9.922 -16.578 -15.453 1 21.2 40 GLY B O 1
ATOM 4273 N N . ARG B 1 41 ? -9.688 -17.641 -13.695 1 25.48 41 ARG B N 1
ATOM 4274 C CA . ARG B 1 41 ? -9.828 -16.469 -12.82 1 25.48 41 ARG B CA 1
ATOM 4275 C C . ARG B 1 41 ? -8.641 -15.523 -12.977 1 25.48 41 ARG B C 1
ATOM 4277 O O . ARG B 1 41 ? -7.496 -15.914 -12.742 1 25.48 41 ARG B O 1
ATOM 4284 N N . LEU B 1 42 ? -8.594 -14.719 -14.023 1 22.47 42 LEU B N 1
ATOM 4285 C CA . LEU B 1 42 ? -7.758 -13.531 -14.086 1 22.47 42 LEU B CA 1
ATOM 4286 C C . LEU B 1 42 ? -7.719 -12.82 -12.734 1 22.47 42 LEU B C 1
ATOM 4288 O O . LEU B 1 42 ? -8.766 -12.555 -12.141 1 22.47 42 LEU B O 1
ATOM 4292 N N . LEU B 1 43 ? -6.832 -13.234 -11.922 1 20.55 43 LEU B N 1
ATOM 4293 C CA . LEU B 1 43 ? -6.52 -12.492 -10.703 1 20.55 43 LEU B CA 1
ATOM 4294 C C . LEU B 1 43 ? -6.527 -10.992 -10.961 1 20.55 43 LEU B C 1
ATOM 4296 O O . LEU B 1 43 ? -5.84 -10.508 -11.859 1 20.55 43 LEU B O 1
ATOM 4300 N N . SER B 1 44 ? -7.73 -10.477 -10.984 1 22.69 44 SER B N 1
ATOM 4301 C CA . SER B 1 44 ? -7.855 -9.023 -10.984 1 22.69 44 SER B CA 1
ATOM 4302 C C . SER B 1 44 ? -6.84 -8.383 -10.039 1 22.69 44 SER B C 1
ATOM 4304 O O . SER B 1 44 ? -6.691 -8.812 -8.898 1 22.69 44 SER B O 1
ATOM 4306 N N . SER B 1 45 ? -5.695 -8.07 -10.594 1 21.27 45 SER B N 1
ATOM 4307 C CA . SER B 1 45 ? -4.727 -7.219 -9.914 1 21.27 45 SER B CA 1
ATOM 4308 C C . SER B 1 45 ? -5.406 -6.047 -9.219 1 21.27 45 SER B C 1
ATOM 4310 O O . SER B 1 45 ? -6.195 -5.324 -9.828 1 21.27 45 SER B O 1
ATOM 4312 N N . GLU B 1 46 ? -5.941 -6.285 -8.102 1 23.62 46 GLU B N 1
ATOM 4313 C CA . GLU B 1 46 ? -6.395 -5.176 -7.27 1 23.62 46 GLU B CA 1
ATOM 4314 C C . GLU B 1 46 ? -5.422 -4 -7.344 1 23.62 46 GLU B C 1
ATOM 4316 O O . GLU B 1 46 ? -4.281 -4.102 -6.895 1 23.62 46 GLU B O 1
ATOM 4321 N N . THR B 1 47 ? -5.309 -3.416 -8.5 1 22.78 47 THR B N 1
ATOM 4322 C CA . THR B 1 47 ? -4.52 -2.189 -8.516 1 22.78 47 THR B CA 1
ATOM 4323 C C . THR B 1 47 ? -4.965 -1.246 -7.402 1 22.78 47 THR B C 1
ATOM 4325 O O . THR B 1 47 ? -6.117 -0.81 -7.375 1 22.78 47 THR B O 1
ATOM 4328 N N . ILE B 1 48 ? -4.711 -1.496 -6.258 1 22.77 48 ILE B N 1
ATOM 4329 C CA . ILE B 1 48 ? -5.004 -0.409 -5.328 1 22.77 48 ILE B CA 1
ATOM 4330 C C . ILE B 1 48 ? -4.414 0.896 -5.863 1 22.77 48 ILE B C 1
ATOM 4332 O O . ILE B 1 48 ? -3.217 0.978 -6.137 1 22.77 48 ILE B O 1
ATOM 4336 N N . PRO B 1 49 ? -5.203 1.627 -6.578 1 23.34 49 PRO B N 1
ATOM 4337 C CA . PRO B 1 49 ? -4.652 2.898 -7.059 1 23.34 49 PRO B CA 1
ATOM 4338 C C . PRO B 1 49 ? -3.822 3.619 -6 1 23.34 49 PRO B C 1
ATOM 4340 O O . PRO B 1 49 ? -4.148 3.566 -4.812 1 23.34 49 PRO B O 1
ATOM 4343 N N . PHE B 1 50 ? -2.559 3.52 -6.129 1 22.7 50 PHE B N 1
ATOM 4344 C CA . PHE B 1 50 ? -1.694 4.367 -5.316 1 22.7 50 PHE B CA 1
ATOM 4345 C C . PHE B 1 50 ? -2.172 5.816 -5.348 1 22.7 50 PHE B C 1
ATOM 4347 O O . PHE B 1 50 ? -2.367 6.387 -6.426 1 22.7 50 PHE B O 1
ATOM 4354 N N . GLU B 1 51 ? -3.025 6.188 -4.441 1 24.02 51 GLU B N 1
ATOM 4355 C CA . GLU B 1 51 ? -3.328 7.594 -4.191 1 24.02 51 GLU B CA 1
ATOM 4356 C C . GLU B 1 51 ? -2.076 8.461 -4.305 1 24.02 51 GLU B C 1
ATOM 4358 O O . GLU B 1 51 ? -1.04 8.141 -3.717 1 24.02 51 GLU B O 1
ATOM 4363 N N . SER B 1 52 ? -1.821 8.977 -5.492 1 23.62 52 SER B N 1
ATOM 4364 C CA . SER B 1 52 ? -0.853 10.062 -5.613 1 23.62 52 SER B CA 1
ATOM 4365 C C . SER B 1 52 ? -0.92 11 -4.414 1 23.62 52 SER B C 1
ATOM 4367 O O . SER B 1 52 ? -1.998 11.477 -4.051 1 23.62 52 SER B O 1
ATOM 4369 N N . SER B 1 53 ? -0.157 10.711 -3.41 1 24.61 53 SER B N 1
ATOM 4370 C CA . SER B 1 53 ? 0.035 11.664 -2.322 1 24.61 53 SER B CA 1
ATOM 4371 C C . SER B 1 53 ? 0.234 13.078 -2.855 1 24.61 53 SER B C 1
ATOM 4373 O O . SER B 1 53 ? 1.209 13.344 -3.561 1 24.61 53 SER B O 1
ATOM 4375 N N . GLY B 1 54 ? -0.826 13.609 -3.473 1 23.34 54 GLY B N 1
ATOM 4376 C CA . GLY B 1 54 ? -0.723 15.047 -3.686 1 23.34 54 GLY B CA 1
ATOM 4377 C C . GLY B 1 54 ? 0.04 15.758 -2.584 1 23.34 54 GLY B C 1
ATOM 4378 O O . GLY B 1 54 ? 0.052 15.305 -1.438 1 23.34 54 GLY B O 1
ATOM 4379 N N . SER B 1 55 ? 1.137 16.391 -3 1 24.81 55 SER B N 1
ATOM 4380 C CA . SER B 1 55 ? 1.833 17.344 -2.152 1 24.81 55 SER B CA 1
ATOM 4381 C C . SER B 1 55 ? 0.85 18.266 -1.436 1 24.81 55 SER B C 1
ATOM 4383 O O . SER B 1 55 ? 0.242 19.141 -2.059 1 24.81 55 SER B O 1
ATOM 4385 N N . GLU B 1 56 ? -0.149 17.734 -0.735 1 25.36 56 GLU B N 1
ATOM 4386 C CA . GLU B 1 56 ? -0.924 18.688 0.038 1 25.36 56 GLU B CA 1
ATOM 4387 C C . GLU B 1 56 ? -0.013 19.719 0.72 1 25.36 56 GLU B C 1
ATOM 4389 O O . GLU B 1 56 ? 0.934 19.344 1.414 1 25.36 56 GLU B O 1
ATOM 4394 N N . LYS B 1 57 ? 0.061 20.906 0.132 1 27.06 57 LYS B N 1
ATOM 4395 C CA . LYS B 1 57 ? 0.449 22.094 0.877 1 27.06 57 LYS B CA 1
ATOM 4396 C C . LYS B 1 57 ? -0.196 22.125 2.26 1 27.06 57 LYS B C 1
ATOM 4398 O O . LYS B 1 57 ? -1.422 22.078 2.379 1 27.06 57 LYS B O 1
ATOM 4403 N N . VAL B 1 58 ? 0.486 21.5 3.18 1 27.47 58 VAL B N 1
ATOM 4404 C CA . VAL B 1 58 ? 0.213 21.688 4.598 1 27.47 58 VAL B CA 1
ATOM 4405 C C . VAL B 1 58 ? -0.077 23.172 4.867 1 27.47 58 VAL B C 1
ATOM 4407 O O . VAL B 1 58 ? 0.793 24.016 4.684 1 27.47 58 VAL B O 1
ATOM 4410 N N . GLU B 1 59 ? -1.221 23.594 4.422 1 23.09 59 GLU B N 1
ATOM 4411 C CA . GLU B 1 59 ? -1.552 24.875 5.027 1 23.09 59 GLU B CA 1
ATOM 4412 C C . GLU B 1 59 ? -1.359 24.844 6.543 1 23.09 59 GLU B C 1
ATOM 4414 O O . GLU B 1 59 ? -1.53 23.797 7.168 1 23.09 59 GLU B O 1
ATOM 4419 N N . ASN B 1 60 ? -0.777 25.922 7.035 1 23.47 60 ASN B N 1
ATOM 4420 C CA . ASN B 1 60 ? -0.318 26.375 8.344 1 23.47 60 ASN B CA 1
ATOM 4421 C C . ASN B 1 60 ? -1.465 26.453 9.352 1 23.47 60 ASN B C 1
ATOM 4423 O O . ASN B 1 60 ? -2.176 27.453 9.422 1 23.47 60 ASN B O 1
ATOM 4427 N N . PHE B 1 61 ? -2.34 25.406 9.438 1 21 61 PHE B N 1
ATOM 4428 C CA . PHE B 1 61 ? -3.404 25.641 10.406 1 21 61 PHE B CA 1
ATOM 4429 C C . PHE B 1 61 ? -2.84 25.75 11.82 1 21 61 PHE B C 1
ATOM 4431 O O . PHE B 1 61 ? -2.107 24.859 12.266 1 21 61 PHE B O 1
ATOM 4438 N N . SER B 1 62 ? -2.881 26.906 12.422 1 21.12 62 SER B N 1
ATOM 4439 C CA . SER B 1 62 ? -2.396 27.422 13.695 1 21.12 62 SER B CA 1
ATOM 4440 C C . SER B 1 62 ? -3.232 26.891 14.859 1 21.12 62 SER B C 1
ATOM 4442 O O . SER B 1 62 ? -4.277 27.453 15.188 1 21.12 62 SER B O 1
ATOM 4444 N N . PRO B 1 63 ? -3.395 25.562 15.07 1 22.12 63 PRO B N 1
ATOM 4445 C CA . PRO B 1 63 ? -4.418 25.25 16.078 1 22.12 63 PRO B CA 1
ATOM 4446 C C . PRO B 1 63 ? -3.99 25.641 17.484 1 22.12 63 PRO B C 1
ATOM 4448 O O . PRO B 1 63 ? -2.797 25.625 17.797 1 22.12 63 PRO B O 1
ATOM 4451 N N . ARG B 1 64 ? -4.844 26.25 18.344 1 23.28 64 ARG B N 1
ATOM 4452 C CA . ARG B 1 64 ? -4.766 26.828 19.672 1 23.28 64 ARG B CA 1
ATOM 4453 C C . ARG B 1 64 ? -4.801 25.734 20.75 1 23.28 64 ARG B C 1
ATOM 4455 O O . ARG B 1 64 ? -5.633 24.828 20.688 1 23.28 64 ARG B O 1
ATOM 4462 N N . TYR B 1 65 ? -3.779 25.562 21.656 1 20.98 65 TYR B N 1
ATOM 4463 C CA . TYR B 1 65 ? -3.248 24.625 22.625 1 20.98 65 TYR B CA 1
ATOM 4464 C C . TYR B 1 65 ? -4.047 24.672 23.922 1 20.98 65 TYR B C 1
ATOM 4466 O O . TYR B 1 65 ? -4.055 25.688 24.625 1 20.98 65 TYR B O 1
ATOM 4474 N N . VAL B 1 66 ? -5.176 23.984 24.078 1 22.55 66 VAL B N 1
ATOM 4475 C CA . VAL B 1 66 ? -5.75 24.141 25.422 1 22.55 66 VAL B CA 1
ATOM 4476 C C . VAL B 1 66 ? -5.062 23.188 26.391 1 22.55 66 VAL B C 1
ATOM 4478 O O . VAL B 1 66 ? -4.77 22.031 26.031 1 22.55 66 VAL B O 1
ATOM 4481 N N . PRO B 1 67 ? -4.762 23.5 27.672 1 21.95 67 PRO B N 1
ATOM 4482 C CA . PRO B 1 67 ? -3.881 22.953 28.703 1 21.95 67 PRO B CA 1
ATOM 4483 C C . PRO B 1 67 ? -4.457 21.719 29.391 1 21.95 67 PRO B C 1
ATOM 4485 O O . PRO B 1 67 ? -5.574 21.75 29.906 1 21.95 67 PRO B O 1
ATOM 4488 N N . ILE B 1 68 ? -4.305 20.438 28.859 1 23.69 68 ILE B N 1
ATOM 4489 C CA . ILE B 1 68 ? -4.875 19.234 29.484 1 23.69 68 ILE B CA 1
ATOM 4490 C C . ILE B 1 68 ? -4.18 18.969 30.812 1 23.69 68 ILE B C 1
ATOM 4492 O O . ILE B 1 68 ? -2.951 19.016 30.891 1 23.69 68 ILE B O 1
ATOM 4496 N N . SER B 1 69 ? -4.793 18.812 31.938 1 25.7 69 SER B N 1
ATOM 4497 C CA . SER B 1 69 ? -4.438 18.578 33.312 1 25.7 69 SER B CA 1
ATOM 4498 C C . SER B 1 69 ? -3.777 17.219 33.5 1 25.7 69 SER B C 1
ATOM 4500 O O . SER B 1 69 ? -3.994 16.297 32.719 1 25.7 69 SER B O 1
ATOM 4502 N N . GLY B 1 70 ? -2.861 16.938 34.531 1 26.03 70 GLY B N 1
ATOM 4503 C CA . GLY B 1 70 ? -1.75 16.094 34.969 1 26.03 70 GLY B CA 1
ATOM 4504 C C . GLY B 1 70 ? -2.172 14.695 35.344 1 26.03 70 GLY B C 1
ATOM 4505 O O . GLY B 1 70 ? -2.561 14.461 36.5 1 26.03 70 GLY B O 1
ATOM 4506 N N . ALA B 1 71 ? -2.936 13.898 34.625 1 29.23 71 ALA B N 1
ATOM 4507 C CA . ALA B 1 71 ? -3.213 12.594 35.219 1 29.23 71 ALA B CA 1
ATOM 4508 C C . ALA B 1 71 ? -1.92 11.844 35.531 1 29.23 71 ALA B C 1
ATOM 4510 O O . ALA B 1 71 ? -0.909 12.039 34.844 1 29.23 71 ALA B O 1
ATOM 4511 N N . GLU B 1 72 ? -1.684 11.164 36.656 1 29.88 72 GLU B N 1
ATOM 4512 C CA . GLU B 1 72 ? -0.656 10.398 37.375 1 29.88 72 GLU B CA 1
ATOM 4513 C C . GLU B 1 72 ? -0.189 9.211 36.531 1 29.88 72 GLU B C 1
ATOM 4515 O O . GLU B 1 72 ? -0.966 8.289 36.25 1 29.88 72 GLU B O 1
ATOM 4520 N N . HIS B 1 73 ? 0.671 9.352 35.531 1 30.23 73 HIS B N 1
ATOM 4521 C CA . HIS B 1 73 ? 1.294 8.43 34.562 1 30.23 73 HIS B CA 1
ATOM 4522 C C . HIS B 1 73 ? 2.133 7.383 35.312 1 30.23 73 HIS B C 1
ATOM 4524 O O . HIS B 1 73 ? 3.041 7.723 36.062 1 30.23 73 HIS B O 1
ATOM 4530 N N . THR B 1 74 ? 1.585 6.293 35.75 1 33 74 THR B N 1
ATOM 4531 C CA . THR B 1 74 ? 2.361 5.156 36.25 1 33 74 THR B CA 1
ATOM 4532 C C . THR B 1 74 ? 3.617 4.957 35.406 1 33 74 THR B C 1
ATOM 4534 O O . THR B 1 74 ? 3.549 4.938 34.156 1 33 74 THR B O 1
ATOM 4537 N N . GLU B 1 75 ? 4.855 5.074 35.906 1 33.34 75 GLU B N 1
ATOM 4538 C CA . GLU B 1 75 ? 6.242 5.113 35.438 1 33.34 75 GLU B CA 1
ATOM 4539 C C . GLU B 1 75 ? 6.605 3.834 34.688 1 33.34 75 GLU B C 1
ATOM 4541 O O . GLU B 1 75 ? 7.004 2.842 35.312 1 33.34 75 GLU B O 1
ATOM 4546 N N . VAL B 1 76 ? 5.852 3.152 33.938 1 36.69 76 VAL B N 1
ATOM 4547 C CA . VAL B 1 76 ? 6.445 2.049 33.188 1 36.69 76 VAL B CA 1
ATOM 4548 C C . VAL B 1 76 ? 7.824 2.457 32.688 1 36.69 76 VAL B C 1
ATOM 4550 O O . VAL B 1 76 ? 7.98 3.533 32.094 1 36.69 76 VAL B O 1
ATOM 4553 N N . GLN B 1 77 ? 8.953 1.979 33.281 1 39.47 77 GLN B N 1
ATOM 4554 C CA . GLN B 1 77 ? 10.352 2.229 32.938 1 39.47 77 GLN B CA 1
ATOM 4555 C C . GLN B 1 77 ? 10.539 2.307 31.422 1 39.47 77 GLN B C 1
ATOM 4557 O O . GLN B 1 77 ? 10.57 1.281 30.734 1 39.47 77 GLN B O 1
ATOM 4562 N N . THR B 1 78 ? 10.039 3.053 30.688 1 49.66 78 THR B N 1
ATOM 4563 C CA . THR B 1 78 ? 10.109 3.324 29.25 1 49.66 78 THR B CA 1
ATOM 4564 C C . THR B 1 78 ? 11.562 3.43 28.797 1 49.66 78 THR B C 1
ATOM 4566 O O . THR B 1 78 ? 12.289 4.328 29.219 1 49.66 78 THR B O 1
ATOM 4569 N N . ARG B 1 79 ? 12.297 2.203 28.703 1 55.31 79 ARG B N 1
ATOM 4570 C CA . ARG B 1 79 ? 13.656 2.102 28.188 1 55.31 79 ARG B CA 1
ATOM 4571 C C . ARG B 1 79 ? 13.859 3.031 27 1 55.31 79 ARG B C 1
ATOM 4573 O O . ARG B 1 79 ? 13.023 3.078 26.094 1 55.31 79 ARG B O 1
ATOM 4580 N N . LEU B 1 80 ? 14.797 3.936 27.156 1 62.56 80 LEU B N 1
ATOM 4581 C CA . LEU B 1 80 ? 15.18 4.859 26.094 1 62.56 80 LEU B CA 1
ATOM 4582 C C . LEU B 1 80 ? 16.109 4.184 25.094 1 62.56 80 LEU B C 1
ATOM 4584 O O . LEU B 1 80 ? 17.062 3.498 25.5 1 62.56 80 LEU B O 1
ATOM 4588 N N . ILE B 1 81 ? 15.711 3.873 24.016 1 60.62 81 ILE B N 1
ATOM 4589 C CA . ILE B 1 81 ? 16.5 3.301 22.922 1 60.62 81 ILE B CA 1
ATOM 4590 C C . ILE B 1 81 ? 17.25 4.41 22.188 1 60.62 81 ILE B C 1
ATOM 4592 O O . ILE B 1 81 ? 16.656 5.164 21.422 1 60.62 81 ILE B O 1
ATOM 4596 N N . ASP B 1 82 ? 18.453 4.707 22.734 1 66.69 82 ASP B N 1
ATOM 4597 C CA . ASP B 1 82 ? 19.312 5.641 22.016 1 66.69 82 ASP B CA 1
ATOM 4598 C C . ASP B 1 82 ? 19.984 4.965 20.812 1 66.69 82 ASP B C 1
ATOM 4600 O O . ASP B 1 82 ? 21.047 4.371 20.938 1 66.69 82 ASP B O 1
ATOM 4604 N N . TRP B 1 83 ? 19.203 4.922 19.656 1 72.38 83 TRP B N 1
ATOM 4605 C CA . TRP B 1 83 ? 19.719 4.188 18.5 1 72.38 83 TRP B CA 1
ATOM 4606 C C . TRP B 1 83 ? 20.359 5.137 17.484 1 72.38 83 TRP B C 1
ATOM 4608 O O . TRP B 1 83 ? 19.812 6.207 17.203 1 72.38 83 TRP B O 1
ATOM 4618 N N . ASP B 1 84 ? 21.641 4.797 17.25 1 80.69 84 ASP B N 1
ATOM 4619 C CA . ASP B 1 84 ? 22.25 5.383 16.047 1 80.69 84 ASP B CA 1
ATOM 4620 C C . ASP B 1 84 ? 21.609 4.828 14.781 1 80.69 84 ASP B C 1
ATOM 4622 O O . ASP B 1 84 ? 21.062 3.723 14.781 1 80.69 84 ASP B O 1
ATOM 4626 N N . ILE B 1 85 ? 21.609 5.645 13.812 1 86.38 85 ILE B N 1
ATOM 4627 C CA . ILE B 1 85 ? 20.953 5.297 12.562 1 86.38 85 ILE B CA 1
ATOM 4628 C C . ILE B 1 85 ? 21.531 3.99 12.016 1 86.38 85 ILE B C 1
ATOM 4630 O O . ILE B 1 85 ? 20.781 3.143 11.508 1 86.38 85 ILE B O 1
ATOM 4634 N N . ASP B 1 86 ? 22.812 3.734 12.125 1 86.62 86 ASP B N 1
ATOM 4635 C CA . ASP B 1 86 ? 23.453 2.535 11.586 1 86.62 86 ASP B CA 1
ATOM 4636 C C . ASP B 1 86 ? 23.078 1.304 12.422 1 86.62 86 ASP B C 1
ATOM 4638 O O . ASP B 1 86 ? 22.812 0.238 11.867 1 86.62 86 ASP B O 1
ATOM 4642 N N . ARG B 1 87 ? 23.016 1.478 13.648 1 86.69 87 ARG B N 1
ATOM 4643 C CA . ARG B 1 87 ? 22.641 0.375 14.531 1 86.69 87 ARG B CA 1
ATOM 4644 C C . ARG B 1 87 ? 21.188 -0.007 14.344 1 86.69 87 ARG B C 1
ATOM 4646 O O . ARG B 1 87 ? 20.844 -1.19 14.344 1 86.69 87 ARG B O 1
ATOM 4653 N N . LEU B 1 88 ? 20.406 1.026 14.188 1 89.44 88 LEU B N 1
ATOM 4654 C CA . LEU B 1 88 ? 19 0.771 13.969 1 89.44 88 LEU B CA 1
ATOM 4655 C C . LEU B 1 88 ? 18.766 0.035 12.648 1 89.44 88 LEU B C 1
ATOM 4657 O O . LEU B 1 88 ? 17.938 -0.867 12.57 1 89.44 88 LEU B O 1
ATOM 4661 N N . THR B 1 89 ? 19.531 0.405 11.703 1 92.25 89 THR B N 1
ATOM 4662 C CA . THR B 1 89 ? 19.422 -0.228 10.398 1 92.25 89 THR B CA 1
ATOM 4663 C C . THR B 1 89 ? 19.828 -1.697 10.461 1 92.25 89 THR B C 1
ATOM 4665 O O . THR B 1 89 ? 19.125 -2.564 9.922 1 92.25 89 THR B O 1
ATOM 4668 N N . GLU B 1 90 ? 20.859 -2.01 11.141 1 89.88 90 GLU B N 1
ATOM 4669 C CA . GLU B 1 90 ? 21.328 -3.387 11.266 1 89.88 90 GLU B CA 1
ATOM 4670 C C . GLU B 1 90 ? 20.359 -4.234 12.07 1 89.88 90 GLU B C 1
ATOM 4672 O O . GLU B 1 90 ? 20.109 -5.395 11.734 1 89.88 90 GLU B O 1
ATOM 4677 N N . TYR B 1 91 ? 19.844 -3.598 13.031 1 90.06 91 TYR B N 1
ATOM 4678 C CA . TYR B 1 91 ? 18.859 -4.312 13.836 1 90.06 91 TYR B CA 1
ATOM 4679 C C . TYR B 1 91 ? 17.625 -4.645 13.008 1 90.06 91 TYR B C 1
ATOM 4681 O O . TYR B 1 91 ? 17.109 -5.762 13.078 1 90.06 91 TYR B O 1
ATOM 4689 N N . ALA B 1 92 ? 17.156 -3.699 12.211 1 92.94 92 ALA B N 1
ATOM 4690 C CA . ALA B 1 92 ? 15.953 -3.875 11.406 1 92.94 92 ALA B CA 1
ATOM 4691 C C . ALA B 1 92 ? 16.141 -4.98 10.367 1 92.94 92 ALA B C 1
ATOM 4693 O O . ALA B 1 92 ? 15.242 -5.797 10.156 1 92.94 92 ALA B O 1
ATOM 4694 N N . VAL B 1 93 ? 17.359 -5.051 9.797 1 92.88 93 VAL B N 1
ATOM 4695 C CA . VAL B 1 93 ? 17.609 -6.031 8.75 1 92.88 93 VAL B CA 1
ATOM 4696 C C . VAL B 1 93 ? 17.703 -7.43 9.359 1 92.88 93 VAL B C 1
ATOM 4698 O O . VAL B 1 93 ? 17.359 -8.422 8.703 1 92.88 93 VAL B O 1
ATOM 4701 N N . SER B 1 94 ? 17.953 -7.516 10.617 1 90.81 94 SER B N 1
ATOM 4702 C CA . SER B 1 94 ? 18.141 -8.82 11.25 1 90.81 94 SER B CA 1
ATOM 4703 C C . SER B 1 94 ? 16.859 -9.297 11.938 1 90.81 94 SER B C 1
ATOM 4705 O O . SER B 1 94 ? 16.641 -10.5 12.07 1 90.81 94 SER B O 1
ATOM 4707 N N . ASN B 1 95 ? 15.992 -8.281 12.25 1 89.44 95 ASN B N 1
ATOM 4708 C CA . ASN B 1 95 ? 14.914 -8.695 13.133 1 89.44 95 ASN B CA 1
ATOM 4709 C C . ASN B 1 95 ? 13.547 -8.32 12.562 1 89.44 95 ASN B C 1
ATOM 4711 O O . ASN B 1 95 ? 12.516 -8.789 13.047 1 89.44 95 ASN B O 1
ATOM 4715 N N . ASN B 1 96 ? 13.492 -7.52 11.578 1 92.38 96 ASN B N 1
ATOM 4716 C CA . ASN B 1 96 ? 12.211 -7.074 11.047 1 92.38 96 ASN B CA 1
ATOM 4717 C C . ASN B 1 96 ? 11.508 -8.188 10.273 1 92.38 96 ASN B C 1
ATOM 4719 O O . ASN B 1 96 ? 12.031 -8.68 9.273 1 92.38 96 ASN B O 1
ATOM 4723 N N . PRO B 1 97 ? 10.352 -8.562 10.766 1 92.62 97 PRO B N 1
ATOM 4724 C CA . PRO B 1 97 ? 9.648 -9.672 10.117 1 92.62 97 PRO B CA 1
ATOM 4725 C C . PRO B 1 97 ? 9.281 -9.375 8.672 1 92.62 97 PRO B C 1
ATOM 4727 O O . PRO B 1 97 ? 9.266 -10.281 7.832 1 92.62 97 PRO B O 1
ATOM 4730 N N . LEU B 1 98 ? 8.984 -8.188 8.391 1 91.56 98 LEU B N 1
ATOM 4731 C CA . LEU B 1 98 ? 8.664 -7.832 7.008 1 91.56 98 LEU B CA 1
ATOM 4732 C C . LEU B 1 98 ? 9.867 -8.047 6.102 1 91.56 98 LEU B C 1
ATOM 4734 O O . LEU B 1 98 ? 9.734 -8.555 4.988 1 91.56 98 LEU B O 1
ATOM 4738 N N . TYR B 1 99 ? 11.039 -7.652 6.605 1 94.62 99 TYR B N 1
ATOM 4739 C CA . TYR B 1 99 ? 12.289 -7.852 5.871 1 94.62 99 TYR B CA 1
ATOM 4740 C C . TYR B 1 99 ? 12.57 -9.336 5.672 1 94.62 99 TYR B C 1
ATOM 4742 O O . TYR B 1 99 ? 12.883 -9.773 4.559 1 94.62 99 TYR B O 1
ATOM 4750 N N . LEU B 1 100 ? 12.32 -10.078 6.641 1 94.44 100 LEU B N 1
ATOM 4751 C CA . LEU B 1 100 ? 12.625 -11.508 6.605 1 94.44 100 LEU B CA 1
ATOM 4752 C C . LEU B 1 100 ? 11.609 -12.258 5.742 1 94.44 100 LEU B C 1
ATOM 4754 O O . LEU B 1 100 ? 11.953 -13.25 5.094 1 94.44 100 LEU B O 1
ATOM 4758 N N . SER B 1 101 ? 10.375 -11.781 5.746 1 94.12 101 SER B N 1
ATOM 4759 C CA . SER B 1 101 ? 9.359 -12.391 4.895 1 94.12 101 SER B CA 1
ATOM 4760 C C . SER B 1 101 ? 9.719 -12.25 3.42 1 94.12 101 SER B C 1
ATOM 4762 O O . SER B 1 101 ? 9.523 -13.188 2.639 1 94.12 101 SER B O 1
ATOM 4764 N N . GLU B 1 102 ? 10.258 -11.109 3.062 1 93.19 102 GLU B N 1
ATOM 4765 C CA . GLU B 1 102 ? 10.641 -10.891 1.673 1 93.19 102 GLU B CA 1
ATOM 4766 C C . GLU B 1 102 ? 11.852 -11.734 1.294 1 93.19 102 GLU B C 1
ATOM 4768 O O . GLU B 1 102 ? 11.992 -12.148 0.14 1 93.19 102 GLU B O 1
ATOM 4773 N N . LYS B 1 103 ? 12.711 -12.023 2.221 1 93.75 103 LYS B N 1
ATOM 4774 C CA . LYS B 1 103 ? 13.875 -12.875 1.978 1 93.75 103 LYS B CA 1
ATOM 4775 C C . LYS B 1 103 ? 13.453 -14.305 1.642 1 93.75 103 LYS B C 1
ATOM 4777 O O . LYS B 1 103 ? 14.133 -14.992 0.881 1 93.75 103 LYS B O 1
ATOM 4782 N N . GLN B 1 104 ? 12.266 -14.633 2.125 1 94.06 104 GLN B N 1
ATOM 4783 C CA . GLN B 1 104 ? 11.773 -15.992 1.897 1 94.06 104 GLN B CA 1
ATOM 4784 C C . GLN B 1 104 ? 11.414 -16.203 0.43 1 94.06 104 GLN B C 1
ATOM 4786 O O . GLN B 1 104 ? 11.352 -17.344 -0.036 1 94.06 104 GLN B O 1
ATOM 4791 N N . ASN B 1 105 ? 11.18 -15.164 -0.333 1 94.12 105 ASN B N 1
ATOM 4792 C CA . ASN B 1 105 ? 10.906 -15.297 -1.76 1 94.12 105 ASN B CA 1
ATOM 4793 C C . ASN B 1 105 ? 12.062 -15.953 -2.498 1 94.12 105 ASN B C 1
ATOM 4795 O O . ASN B 1 105 ? 11.859 -16.641 -3.502 1 94.12 105 ASN B O 1
ATOM 4799 N N . VAL B 1 106 ? 13.32 -15.727 -1.983 1 94.94 106 VAL B N 1
ATOM 4800 C CA . VAL B 1 106 ? 14.492 -16.359 -2.566 1 94.94 106 VAL B CA 1
ATOM 4801 C C . VAL B 1 106 ? 14.422 -17.875 -2.35 1 94.94 106 VAL B C 1
ATOM 4803 O O . VAL B 1 106 ? 14.727 -18.656 -3.256 1 94.94 106 VAL B O 1
ATOM 4806 N N . GLY B 1 107 ? 13.898 -18.219 -1.188 1 93.69 107 GLY B N 1
ATOM 4807 C CA . GLY B 1 107 ? 13.727 -19.641 -0.912 1 93.69 107 GLY B CA 1
ATOM 4808 C C . GLY B 1 107 ? 12.664 -20.281 -1.783 1 93.69 107 GLY B C 1
ATOM 4809 O O . GLY B 1 107 ? 12.844 -21.422 -2.24 1 93.69 107 GLY B O 1
ATOM 4810 N N . ILE B 1 108 ? 11.633 -19.609 -2.057 1 95 108 ILE B N 1
ATOM 4811 C CA . ILE B 1 108 ? 10.555 -20.125 -2.902 1 95 108 ILE B CA 1
ATOM 4812 C C . ILE B 1 108 ? 11.086 -20.359 -4.316 1 95 108 ILE B C 1
ATOM 4814 O O . ILE B 1 108 ? 10.789 -21.375 -4.938 1 95 108 ILE B O 1
ATOM 4818 N N . SER B 1 109 ? 11.922 -19.406 -4.789 1 95.5 109 SER B N 1
ATOM 4819 C CA . SER B 1 109 ? 12.5 -19.547 -6.125 1 95.5 109 SER B CA 1
ATOM 4820 C C . SER B 1 109 ? 13.492 -20.703 -6.176 1 95.5 109 SER B C 1
ATOM 4822 O O . SER B 1 109 ? 13.641 -21.344 -7.215 1 95.5 109 SER B O 1
ATOM 4824 N N . ARG B 1 110 ? 14.156 -21 -5.086 1 95.62 110 ARG B N 1
ATOM 4825 C CA . ARG B 1 110 ? 15.031 -22.172 -5.02 1 95.62 110 ARG B CA 1
ATOM 4826 C C . ARG B 1 110 ? 14.242 -23.453 -5.176 1 95.62 110 ARG B C 1
ATOM 4828 O O . ARG B 1 110 ? 14.703 -24.391 -5.832 1 95.62 110 ARG B O 1
ATOM 4835 N N . GLY B 1 111 ? 13.086 -23.438 -4.582 1 95.19 111 GLY B N 1
ATOM 4836 C CA . GLY B 1 111 ? 12.219 -24.578 -4.773 1 95.19 111 GLY B CA 1
ATOM 4837 C C . GLY B 1 111 ? 11.82 -24.797 -6.223 1 95.19 111 GLY B C 1
ATOM 4838 O O . GLY B 1 111 ? 11.727 -25.938 -6.684 1 95.19 111 GLY B O 1
ATOM 4839 N N . ALA B 1 112 ? 11.664 -23.75 -6.949 1 95.44 112 ALA B N 1
ATOM 4840 C CA . ALA B 1 112 ? 11.312 -23.828 -8.367 1 95.44 112 ALA B CA 1
ATOM 4841 C C . ALA B 1 112 ? 12.469 -24.406 -9.18 1 95.44 112 ALA B C 1
ATOM 4843 O O . ALA B 1 112 ? 12.25 -25.141 -10.148 1 95.44 112 ALA B O 1
ATOM 4844 N N . VAL B 1 113 ? 13.734 -24.109 -8.797 1 96.44 113 VAL B N 1
ATOM 4845 C CA . VAL B 1 113 ? 14.906 -24.672 -9.469 1 96.44 113 VAL B CA 1
ATOM 4846 C C . VAL B 1 113 ? 14.969 -26.172 -9.242 1 96.44 113 VAL B C 1
ATOM 4848 O O . VAL B 1 113 ? 15.242 -26.938 -10.18 1 96.44 113 VAL B O 1
ATOM 4851 N N . ILE B 1 114 ? 14.625 -26.594 -8.031 1 96.12 114 ILE B N 1
ATOM 4852 C CA . ILE B 1 114 ? 14.625 -28.016 -7.719 1 96.12 114 ILE B CA 1
ATOM 4853 C C . ILE B 1 114 ? 13.57 -28.734 -8.562 1 96.12 114 ILE B C 1
ATOM 4855 O O . ILE B 1 114 ? 13.859 -29.766 -9.172 1 96.12 114 ILE B O 1
ATOM 4859 N N . THR B 1 115 ? 12.414 -28.125 -8.656 1 94.81 115 THR B N 1
ATOM 4860 C CA . THR B 1 115 ? 11.328 -28.734 -9.422 1 94.81 115 THR B CA 1
ATOM 4861 C C . THR B 1 115 ? 11.688 -28.812 -10.906 1 94.81 115 THR B C 1
ATOM 4863 O O . THR B 1 115 ? 11.414 -29.812 -11.562 1 94.81 115 THR B O 1
ATOM 4866 N N . ALA B 1 116 ? 12.336 -27.766 -11.391 1 95.19 116 ALA B N 1
ATOM 4867 C CA . ALA B 1 116 ? 12.688 -27.703 -12.805 1 95.19 116 ALA B CA 1
ATOM 4868 C C . ALA B 1 116 ? 13.766 -28.734 -13.148 1 95.19 116 ALA B C 1
ATOM 4870 O O . ALA B 1 116 ? 13.883 -29.156 -14.297 1 95.19 116 ALA B O 1
ATOM 4871 N N . SER B 1 117 ? 14.578 -29.25 -12.203 1 95 117 SER B N 1
ATOM 4872 C CA . SER B 1 117 ? 15.703 -30.156 -12.438 1 95 117 SER B CA 1
ATOM 4873 C C . SER B 1 117 ? 15.273 -31.609 -12.367 1 95 117 SER B C 1
ATOM 4875 O O . SER B 1 117 ? 16.078 -32.531 -12.633 1 95 117 SER B O 1
ATOM 4877 N N . LEU B 1 118 ? 13.992 -31.812 -12.148 1 93.94 118 LEU B N 1
ATOM 4878 C CA . LEU B 1 118 ? 13.531 -33.188 -11.953 1 93.94 118 LEU B CA 1
ATOM 4879 C C . LEU B 1 118 ? 13.016 -33.781 -13.258 1 93.94 118 LEU B C 1
ATOM 4881 O O . LEU B 1 118 ? 12.383 -33.062 -14.055 1 93.94 118 LEU B O 1
ATOM 4885 N N . TYR B 1 119 ? 13.328 -35.031 -13.422 1 93.06 119 TYR B N 1
ATOM 4886 C CA . TYR B 1 119 ? 12.797 -35.781 -14.555 1 93.06 119 TYR B CA 1
ATOM 4887 C C . TYR B 1 119 ? 11.422 -36.375 -14.227 1 93.06 119 TYR B C 1
ATOM 4889 O O . TYR B 1 119 ? 11.031 -3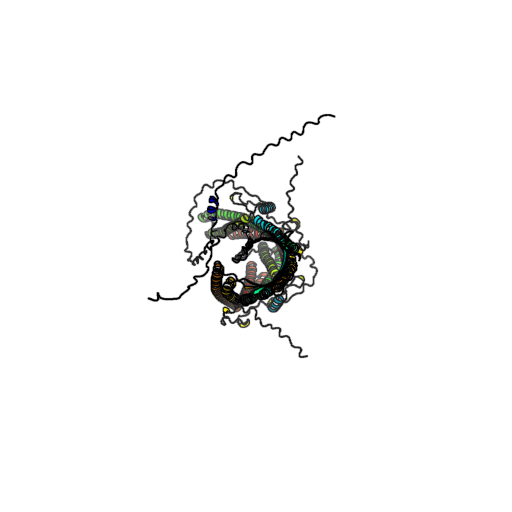6.438 -13.062 1 93.06 119 TYR B O 1
ATOM 4897 N N . ARG B 1 120 ? 10.664 -36.688 -15.297 1 90.62 120 ARG B N 1
ATOM 4898 C CA . ARG B 1 120 ? 9.336 -37.281 -15.102 1 90.62 120 ARG B CA 1
ATOM 4899 C C . ARG B 1 120 ? 9.43 -38.656 -14.477 1 90.62 120 ARG B C 1
ATOM 4901 O O . ARG B 1 120 ? 10.422 -39.375 -14.68 1 90.62 120 ARG B O 1
ATOM 4908 N N . ASN B 1 121 ? 8.422 -39.062 -13.727 1 90.69 121 ASN B N 1
ATOM 4909 C CA . ASN B 1 121 ? 8.391 -40.375 -13.055 1 90.69 121 ASN B CA 1
ATOM 4910 C C . ASN B 1 121 ? 7.961 -41.469 -14.008 1 90.69 121 ASN B C 1
ATOM 4912 O O . ASN B 1 121 ? 7.211 -41.219 -14.961 1 90.69 121 ASN B O 1
ATOM 4916 N N . PRO B 1 122 ? 8.461 -42.625 -13.805 1 91.88 122 PRO B N 1
ATOM 4917 C CA . PRO B 1 122 ? 7.961 -43.781 -14.562 1 91.88 122 PRO B CA 1
ATOM 4918 C C . PRO B 1 122 ? 6.531 -44.156 -14.18 1 91.88 122 PRO B C 1
ATOM 4920 O O . PRO B 1 122 ? 6.082 -43.875 -13.07 1 91.88 122 PRO B O 1
ATOM 4923 N N . ILE B 1 123 ? 5.84 -44.812 -15.102 1 89.56 123 ILE B N 1
ATOM 4924 C CA . ILE B 1 123 ? 4.457 -45.219 -14.883 1 89.56 123 ILE B CA 1
ATOM 4925 C C . ILE B 1 123 ? 4.348 -46.75 -14.992 1 89.56 123 ILE B C 1
ATOM 4927 O O . ILE B 1 123 ? 4.805 -47.344 -15.977 1 89.56 123 ILE B O 1
ATOM 4931 N N . PHE B 1 124 ? 3.842 -47.375 -13.906 1 90.25 124 PHE B N 1
ATOM 4932 C CA . PHE B 1 124 ? 3.594 -48.812 -13.898 1 90.25 124 PHE B CA 1
ATOM 4933 C C . PHE B 1 124 ? 2.145 -49.125 -14.258 1 90.25 124 PHE B C 1
ATOM 4935 O O . PHE B 1 124 ? 1.224 -48.5 -13.727 1 90.25 124 PHE B O 1
ATOM 4942 N N . GLN B 1 125 ? 1.983 -49.938 -15.219 1 87.44 125 GLN B N 1
ATOM 4943 C CA . GLN B 1 125 ? 0.647 -50.344 -15.633 1 87.44 125 GLN B CA 1
ATOM 4944 C C . GLN B 1 125 ? 0.48 -51.875 -15.531 1 87.44 125 GLN B C 1
ATOM 4946 O O . GLN B 1 125 ? 1.41 -52.625 -15.828 1 87.44 125 GLN B O 1
ATOM 4951 N N . PHE B 1 126 ? -0.619 -52.281 -14.945 1 85.19 126 PHE B N 1
ATOM 4952 C CA . PHE B 1 126 ? -0.968 -53.688 -14.836 1 85.19 126 PHE B CA 1
ATOM 4953 C C . PHE B 1 126 ? -2.285 -54 -15.547 1 85.19 126 PHE B C 1
ATOM 4955 O O . PHE B 1 126 ? -3.264 -53.25 -15.375 1 85.19 126 PHE B O 1
ATOM 4962 N N . GLN B 1 127 ? -2.221 -54.969 -16.438 1 81 127 GLN B N 1
ATOM 4963 C CA . GLN B 1 127 ? -3.428 -55.375 -17.156 1 81 127 GLN B CA 1
ATOM 4964 C C . GLN B 1 127 ? -3.654 -56.875 -17.062 1 81 127 GLN B C 1
ATOM 4966 O O . GLN B 1 127 ? -2.713 -57.656 -17.172 1 81 127 GLN B O 1
ATOM 4971 N N . GLN B 1 128 ? -4.852 -57.219 -16.641 1 79 128 GLN B N 1
ATOM 4972 C CA . GLN B 1 128 ? -5.238 -58.625 -16.609 1 79 128 GLN B CA 1
ATOM 4973 C C . GLN B 1 128 ? -6.457 -58.906 -17.5 1 79 128 GLN B C 1
ATOM 4975 O O . GLN B 1 128 ? -7.477 -58.219 -17.359 1 79 128 GLN B O 1
ATOM 4980 N N . GLN B 1 129 ? -6.258 -59.75 -18.438 1 75.88 129 GLN B N 1
ATOM 4981 C CA . GLN B 1 129 ? -7.34 -60.094 -19.359 1 75.88 129 GLN B CA 1
ATOM 4982 C C . GLN B 1 129 ? -7.793 -61.562 -19.156 1 75.88 129 GLN B C 1
ATOM 4984 O O . GLN B 1 129 ? -6.965 -62.438 -18.922 1 75.88 129 GLN B O 1
ATOM 4989 N N . PHE B 1 130 ? -9.211 -61.719 -19.078 1 72.81 130 PHE B N 1
ATOM 4990 C CA . PHE B 1 130 ? -9.805 -63.031 -18.953 1 72.81 130 PHE B CA 1
ATOM 4991 C C . PHE B 1 130 ? -10.43 -63.469 -20.281 1 72.81 130 PHE B C 1
ATOM 4993 O O . PHE B 1 130 ? -11.211 -62.719 -20.875 1 72.81 130 PHE B O 1
ATOM 5000 N N . ILE B 1 131 ? -9.984 -64.5 -20.906 1 60.25 131 ILE B N 1
ATOM 5001 C CA . ILE B 1 131 ? -10.477 -65 -22.203 1 60.25 131 ILE B CA 1
ATOM 5002 C C . ILE B 1 131 ? -11.609 -66 -21.969 1 60.25 131 ILE B C 1
ATOM 5004 O O . ILE B 1 131 ? -11.422 -67 -21.281 1 60.25 131 ILE B O 1
ATOM 5008 N N . GLY B 1 132 ? -12.898 -65.625 -22.094 1 54.72 132 GLY B N 1
ATOM 5009 C CA . GLY B 1 132 ? -14.008 -66.562 -22.047 1 54.72 132 GLY B CA 1
ATOM 5010 C C . GLY B 1 132 ? -14.062 -67.5 -23.234 1 54.72 132 GLY B C 1
ATOM 5011 O O . GLY B 1 132 ? -13.703 -67.125 -24.344 1 54.72 132 GLY B O 1
ATOM 5012 N N . GLY B 1 133 ? -13.711 -68.812 -23.062 1 45.22 133 GLY B N 1
ATOM 5013 C CA . GLY B 1 133 ? -13.867 -69.812 -24.109 1 45.22 133 GLY B CA 1
ATOM 5014 C C . GLY B 1 133 ? -15.32 -70.062 -24.469 1 45.22 133 GLY B C 1
ATOM 5015 O O . GLY B 1 133 ? -16.234 -69.688 -23.734 1 45.22 133 GLY B O 1
ATOM 5016 N N . ASN B 1 134 ? -15.82 -70.25 -25.703 1 44.59 134 ASN B N 1
ATOM 5017 C CA . ASN B 1 134 ? -17.031 -71 -26.016 1 44.59 134 ASN B CA 1
ATOM 5018 C C . ASN B 1 134 ? -17.062 -72.375 -25.297 1 44.59 134 ASN B C 1
ATOM 5020 O O . ASN B 1 134 ? -16.016 -72.875 -24.922 1 44.59 134 ASN B O 1
ATOM 5024 N N . PRO B 1 135 ? -18.297 -73.062 -25 1 41.97 135 PRO B N 1
ATOM 5025 C CA . PRO B 1 135 ? -18.375 -74.438 -24.531 1 41.97 135 PRO B CA 1
ATOM 5026 C C . PRO B 1 135 ? -17.344 -75.312 -25.188 1 41.97 135 PRO B C 1
ATOM 5028 O O . PRO B 1 135 ? -16.891 -76.312 -24.594 1 41.97 135 PRO B O 1
ATOM 5031 N N . ASN B 1 136 ? -17.281 -75.5 -26.516 1 41.84 136 ASN B N 1
ATOM 5032 C CA . ASN B 1 136 ? -16.438 -76.5 -27.188 1 41.84 136 ASN B CA 1
ATOM 5033 C C . ASN B 1 136 ? -14.969 -76.062 -27.156 1 41.84 136 ASN B C 1
ATOM 5035 O O . ASN B 1 136 ? -14.102 -76.875 -27.578 1 41.84 136 ASN B O 1
ATOM 5039 N N . THR B 1 137 ? -14.531 -74.875 -27.391 1 43 137 THR B N 1
ATOM 5040 C CA . THR B 1 137 ? -13.102 -74.562 -27.391 1 43 137 THR B CA 1
ATOM 5041 C C . THR B 1 137 ? -12.664 -74 -26.047 1 43 137 THR B C 1
ATOM 5043 O O . THR B 1 137 ? -13.43 -73.312 -25.375 1 43 137 THR B O 1
ATOM 5046 N N . GLN B 1 138 ? -11.625 -74.5 -25.312 1 41.94 138 GLN B N 1
ATOM 5047 C CA . GLN B 1 138 ? -10.945 -74.375 -24.031 1 41.94 138 GLN B CA 1
ATOM 5048 C C . GLN B 1 138 ? -10.773 -72.875 -23.656 1 41.94 138 GLN B C 1
ATOM 5050 O O . GLN B 1 138 ? -10.43 -72.062 -24.516 1 41.94 138 GLN B O 1
ATOM 5055 N N . GLY B 1 139 ? -11.477 -72.312 -22.75 1 49.38 139 GLY B N 1
ATOM 5056 C CA . GLY B 1 139 ? -11.328 -71 -22.078 1 49.38 139 GLY B CA 1
ATOM 5057 C C . GLY B 1 139 ? -9.883 -70.562 -21.938 1 49.38 139 GLY B C 1
ATOM 5058 O O . GLY B 1 139 ? -9 -71.375 -21.703 1 49.38 139 GLY B O 1
ATOM 5059 N N . GLY B 1 140 ? -9.328 -69.812 -22.797 1 54.25 140 GLY B N 1
ATOM 5060 C CA . GLY B 1 140 ? -7.91 -69.5 -22.766 1 54.25 140 GLY B CA 1
ATOM 5061 C C . GLY B 1 140 ? -7.449 -69 -21.422 1 54.25 140 GLY B C 1
ATOM 5062 O O . GLY B 1 140 ? -8.273 -68.688 -20.547 1 54.25 140 GLY B O 1
ATOM 5063 N N . SER B 1 141 ? -6.219 -69.375 -20.906 1 61.94 141 SER B N 1
ATOM 5064 C CA . SER B 1 141 ? -5.562 -68.938 -19.656 1 61.94 141 SER B CA 1
ATOM 5065 C C . SER B 1 141 ? -5.562 -67.438 -19.5 1 61.94 141 SER B C 1
ATOM 5067 O O . SER B 1 141 ? -5.473 -66.688 -20.484 1 61.94 141 SER B O 1
ATOM 5069 N N . PRO B 1 142 ? -6 -66.875 -18.203 1 69.12 142 PRO B N 1
ATOM 5070 C CA . PRO B 1 142 ? -5.891 -65.438 -17.938 1 69.12 142 PRO B CA 1
ATOM 5071 C C . PRO B 1 142 ? -4.539 -64.812 -18.344 1 69.12 142 PRO B C 1
ATOM 5073 O O . PRO B 1 142 ? -3.521 -65.562 -18.281 1 69.12 142 PRO B O 1
ATOM 5076 N N . GLU B 1 143 ? -4.664 -63.719 -19 1 77.5 143 GLU B N 1
ATOM 5077 C CA . GLU B 1 143 ? -3.434 -63.031 -19.422 1 77.5 143 GLU B CA 1
ATOM 5078 C C . GLU B 1 143 ? -3.119 -61.844 -18.5 1 77.5 143 GLU B C 1
ATOM 5080 O O . GLU B 1 143 ? -4 -61.031 -18.203 1 77.5 143 GLU B O 1
ATOM 5085 N N . THR B 1 144 ? -1.89 -61.969 -17.781 1 79.75 144 THR B N 1
ATOM 5086 C CA . THR B 1 144 ? -1.38 -60.875 -16.984 1 79.75 144 THR B CA 1
ATOM 5087 C C . THR B 1 144 ? -0.265 -60.125 -17.719 1 79.75 144 THR B C 1
ATOM 5089 O O . THR B 1 144 ? 0.667 -60.75 -18.234 1 79.75 144 THR B O 1
ATOM 5092 N N . ALA B 1 145 ? -0.485 -58.844 -17.812 1 81.19 145 ALA B N 1
ATOM 5093 C CA . ALA B 1 145 ? 0.513 -58.062 -18.562 1 81.19 145 ALA B CA 1
ATOM 5094 C C . ALA B 1 145 ? 0.992 -56.875 -17.75 1 81.19 145 ALA B C 1
ATOM 5096 O O . ALA B 1 145 ? 0.456 -55.75 -17.891 1 81.19 145 ALA B O 1
ATOM 5097 N N . PRO B 1 146 ? 2.078 -57.031 -16.906 1 85 146 PRO B N 1
ATOM 5098 C CA . PRO B 1 146 ? 2.727 -55.844 -16.312 1 85 146 PRO B CA 1
ATOM 5099 C C . PRO B 1 146 ? 3.52 -55.031 -17.344 1 85 146 PRO B C 1
ATOM 5101 O O . PRO B 1 146 ? 4.125 -55.594 -18.25 1 85 146 PRO B O 1
ATOM 5104 N N . ALA B 1 147 ? 3.283 -53.719 -17.281 1 87.56 147 ALA B N 1
ATOM 5105 C CA . ALA B 1 147 ? 3.994 -52.844 -18.203 1 87.56 147 ALA B CA 1
ATOM 5106 C C . ALA B 1 147 ? 4.613 -51.656 -17.469 1 87.56 147 ALA B C 1
ATOM 5108 O O . ALA B 1 147 ? 4.102 -51.219 -16.422 1 87.56 147 ALA B O 1
ATOM 5109 N N . LEU B 1 148 ? 5.777 -51.219 -17.938 1 89.69 148 LEU B N 1
ATOM 5110 C CA . LEU B 1 148 ? 6.492 -50.062 -17.422 1 89.69 148 LEU B CA 1
ATOM 5111 C C . LEU B 1 148 ? 6.773 -49.031 -18.531 1 89.69 148 LEU B C 1
ATOM 5113 O O . LEU B 1 148 ? 7.234 -49.406 -19.609 1 89.69 148 LEU B O 1
ATOM 5117 N N . TYR B 1 149 ? 6.297 -47.75 -18.25 1 90.62 149 TYR B N 1
ATOM 5118 C CA . TYR B 1 149 ? 6.512 -46.688 -19.203 1 90.62 149 TYR B CA 1
ATOM 5119 C C . TYR B 1 149 ? 7.395 -45.594 -18.609 1 90.62 149 TYR B C 1
ATOM 5121 O O . TYR B 1 149 ? 7.309 -45.281 -17.422 1 90.62 149 TYR B O 1
ATOM 5129 N N . GLN B 1 150 ? 8.297 -45 -19.453 1 91.69 150 GLN B N 1
ATOM 5130 C CA . GLN B 1 150 ? 9.156 -43.906 -19.031 1 91.69 150 GLN B CA 1
ATOM 5131 C C . GLN B 1 150 ? 9.289 -42.844 -20.125 1 91.69 150 GLN B C 1
ATOM 5133 O O . GLN B 1 150 ? 9.547 -43.188 -21.281 1 91.69 150 GLN B O 1
ATOM 5138 N N . ASP B 1 151 ? 9.078 -41.625 -19.688 1 91.38 151 ASP B N 1
ATOM 5139 C CA . ASP B 1 151 ? 9.328 -40.5 -20.594 1 91.38 151 ASP B CA 1
ATOM 5140 C C . ASP B 1 151 ? 10.805 -40.125 -20.609 1 91.38 151 ASP B C 1
ATOM 5142 O O . ASP B 1 151 ? 11.375 -39.812 -19.547 1 91.38 151 ASP B O 1
ATOM 5146 N N . LEU B 1 152 ? 11.406 -40.156 -21.75 1 91.69 152 LEU B N 1
ATOM 5147 C CA . LEU B 1 152 ? 12.828 -39.844 -21.875 1 91.69 152 LEU B CA 1
ATOM 5148 C C . LEU B 1 152 ? 13.016 -38.469 -22.469 1 91.69 152 LEU B C 1
ATOM 5150 O O . LEU B 1 152 ? 12.305 -38.062 -23.406 1 91.69 152 LEU B O 1
ATOM 5154 N N . ASP B 1 153 ? 13.953 -37.75 -21.875 1 92.5 153 ASP B N 1
ATOM 5155 C CA . ASP B 1 153 ? 14.305 -36.438 -22.359 1 92.5 153 ASP B CA 1
ATOM 5156 C C . ASP B 1 153 ? 15.367 -36.5 -23.453 1 92.5 153 ASP B C 1
ATOM 5158 O O . ASP B 1 153 ? 16.562 -36.312 -23.172 1 92.5 153 ASP B O 1
ATOM 5162 N N . VAL B 1 154 ? 14.922 -36.594 -24.641 1 91.06 154 VAL B N 1
ATOM 5163 C CA . VAL B 1 154 ? 15.867 -36.812 -25.734 1 91.06 154 VAL B CA 1
ATOM 5164 C C . VAL B 1 154 ? 16.328 -35.469 -26.297 1 91.06 154 VAL B C 1
ATOM 5166 O O . VAL B 1 154 ? 17.422 -35.375 -26.859 1 91.06 154 VAL B O 1
ATOM 5169 N N . TYR B 1 155 ? 15.531 -34.469 -26.094 1 92.25 155 TYR B N 1
ATOM 5170 C CA . TYR B 1 155 ? 15.828 -33.188 -26.719 1 92.25 155 TYR B CA 1
ATOM 5171 C C . TYR B 1 155 ? 16.516 -32.219 -25.734 1 92.25 155 TYR B C 1
ATOM 5173 O O . TYR B 1 155 ? 16.828 -31.094 -26.094 1 92.25 155 TYR B O 1
ATOM 5181 N N . GLY B 1 156 ? 16.703 -32.562 -24.484 1 93.81 156 GLY B N 1
ATOM 5182 C CA . GLY B 1 156 ? 17.391 -31.75 -23.5 1 93.81 156 GLY B CA 1
ATOM 5183 C C . GLY B 1 156 ? 16.516 -30.672 -22.906 1 93.81 156 GLY B C 1
ATOM 5184 O O . GLY B 1 156 ? 16.969 -29.547 -22.688 1 93.81 156 GLY B O 1
ATOM 5185 N N . VAL B 1 157 ? 15.281 -30.922 -22.672 1 94.81 157 VAL B N 1
ATOM 5186 C CA . VAL B 1 157 ? 14.32 -29.969 -22.125 1 94.81 157 VAL B CA 1
ATOM 5187 C C . VAL B 1 157 ? 14.617 -29.719 -20.656 1 94.81 157 VAL B C 1
ATOM 5189 O O . VAL B 1 157 ? 14.609 -28.578 -20.188 1 94.81 157 VAL B O 1
ATOM 5192 N N . VAL B 1 158 ? 14.992 -30.766 -19.875 1 95.38 158 VAL B N 1
ATOM 5193 C CA . VAL B 1 158 ? 15.156 -30.656 -18.422 1 95.38 158 VAL B CA 1
ATOM 5194 C C . VAL B 1 158 ? 16.391 -29.797 -18.125 1 95.38 158 VAL B C 1
ATOM 5196 O O . VAL B 1 158 ? 16.297 -28.844 -17.344 1 95.38 158 VAL B O 1
ATOM 5199 N N . PRO B 1 159 ? 17.578 -30.047 -18.766 1 95.69 159 PRO B N 1
ATOM 5200 C CA . PRO B 1 159 ? 18.719 -29.172 -18.484 1 95.69 159 PRO B CA 1
ATOM 5201 C C . PRO B 1 159 ? 18.469 -27.719 -18.859 1 95.69 159 PRO B C 1
ATOM 5203 O O . PRO B 1 159 ? 18.891 -26.797 -18.156 1 95.69 159 PRO B O 1
ATOM 5206 N N . LEU B 1 160 ? 17.781 -27.516 -19.953 1 96.5 160 LEU B N 1
ATOM 5207 C CA . LEU B 1 160 ? 17.484 -26.141 -20.359 1 96.5 160 LEU B CA 1
ATOM 5208 C C . LEU B 1 160 ? 16.484 -25.5 -19.406 1 96.5 160 LEU B C 1
ATOM 5210 O O . LEU B 1 160 ? 16.609 -24.328 -19.062 1 96.5 160 LEU B O 1
ATOM 5214 N N . ARG B 1 161 ? 15.484 -26.203 -19.016 1 96.75 161 ARG B N 1
ATOM 5215 C CA . ARG B 1 161 ? 14.516 -25.734 -18.031 1 96.75 161 ARG B CA 1
ATOM 5216 C C . ARG B 1 161 ? 15.195 -25.359 -16.719 1 96.75 161 ARG B C 1
ATOM 5218 O O . ARG B 1 161 ? 14.828 -24.375 -16.078 1 96.75 161 ARG B O 1
ATOM 5225 N N . THR B 1 162 ? 16.172 -26.172 -16.328 1 97.06 162 THR B N 1
ATOM 5226 C CA . THR B 1 162 ? 16.922 -25.906 -15.125 1 97.06 162 THR B CA 1
ATOM 5227 C C . THR B 1 162 ? 17.719 -24.609 -15.258 1 97.06 162 THR B C 1
ATOM 5229 O O . THR B 1 162 ? 17.766 -23.797 -14.328 1 97.06 162 THR B O 1
ATOM 5232 N N . ARG B 1 163 ? 18.234 -24.422 -16.406 1 97 163 ARG B N 1
ATOM 5233 C CA . ARG B 1 163 ? 19.016 -23.203 -16.641 1 97 163 ARG B CA 1
ATOM 5234 C C . ARG B 1 163 ? 18.109 -21.984 -16.609 1 97 163 ARG B C 1
ATOM 5236 O O . ARG B 1 163 ? 18.484 -20.938 -16.062 1 97 163 ARG B O 1
ATOM 5243 N N . VAL B 1 164 ? 16.922 -22.062 -17.188 1 97 164 VAL B N 1
ATOM 5244 C CA . VAL B 1 164 ? 15.945 -20.969 -17.172 1 97 164 VAL B CA 1
ATOM 5245 C C . VAL B 1 164 ? 15.539 -20.672 -15.734 1 97 164 VAL B C 1
ATOM 5247 O O . VAL B 1 164 ? 15.492 -19.5 -15.328 1 97 164 VAL B O 1
ATOM 5250 N N . ALA B 1 165 ? 15.273 -21.703 -14.938 1 97.31 165 ALA B N 1
ATOM 5251 C CA . ALA B 1 165 ? 14.875 -21.531 -13.539 1 97.31 165 ALA B CA 1
ATOM 5252 C C . ALA B 1 165 ? 16.016 -20.922 -12.719 1 97.31 165 ALA B C 1
ATOM 5254 O O . ALA B 1 165 ? 15.758 -20.141 -11.797 1 97.31 165 ALA B O 1
ATOM 5255 N N . LYS B 1 166 ? 17.234 -21.312 -13.039 1 97.31 166 LYS B N 1
ATOM 5256 C CA . LYS B 1 166 ? 18.375 -20.75 -12.336 1 97.31 166 LYS B CA 1
ATOM 5257 C C . LYS B 1 166 ? 18.5 -19.25 -12.586 1 97.31 166 LYS B C 1
ATOM 5259 O O . LYS B 1 166 ? 18.812 -18.484 -11.68 1 97.31 166 LYS B O 1
ATOM 5264 N N . LYS B 1 167 ? 18.203 -18.875 -13.828 1 96.69 167 LYS B N 1
ATOM 5265 C CA . LYS B 1 167 ? 18.234 -17.438 -14.125 1 96.69 167 LYS B CA 1
ATOM 5266 C C . LYS B 1 167 ? 17.125 -16.719 -13.375 1 96.69 167 LYS B C 1
ATOM 5268 O O . LYS B 1 167 ? 17.312 -15.586 -12.906 1 96.69 167 LYS B O 1
ATOM 5273 N N . SER B 1 168 ? 15.992 -17.297 -13.234 1 96.19 168 SER B N 1
ATOM 5274 C CA . SER B 1 168 ? 14.898 -16.734 -12.453 1 96.19 168 SER B CA 1
ATOM 5275 C C . SER B 1 168 ? 15.273 -16.625 -10.977 1 96.19 168 SER B C 1
ATOM 5277 O O . SER B 1 168 ? 14.891 -15.664 -10.305 1 96.19 168 SER B O 1
ATOM 5279 N N . PHE B 1 169 ? 16.078 -17.641 -10.547 1 97.12 169 PHE B N 1
ATOM 5280 C CA . PHE B 1 169 ? 16.562 -17.625 -9.172 1 97.12 169 PHE B CA 1
ATOM 5281 C C . PHE B 1 169 ? 17.516 -16.469 -8.938 1 97.12 169 PHE B C 1
ATOM 5283 O O . PHE B 1 169 ? 17.391 -15.734 -7.957 1 97.12 169 PHE B O 1
ATOM 5290 N N . GLU B 1 170 ? 18.391 -16.266 -9.891 1 97.06 170 GLU B N 1
ATOM 5291 C CA . GLU B 1 170 ? 19.328 -15.148 -9.797 1 97.06 170 GLU B CA 1
ATOM 5292 C C . GLU B 1 170 ? 18.594 -13.812 -9.836 1 97.06 170 GLU B C 1
ATOM 5294 O O . GLU B 1 170 ? 18.984 -12.867 -9.148 1 97.06 170 GLU B O 1
ATOM 5299 N N . ALA B 1 171 ? 17.562 -13.711 -10.648 1 96.19 171 ALA B N 1
ATOM 5300 C CA . ALA B 1 171 ? 16.734 -12.5 -10.695 1 96.19 171 ALA B CA 1
ATOM 5301 C C . ALA B 1 171 ? 16.062 -12.242 -9.352 1 96.19 171 ALA B C 1
ATOM 5303 O O . ALA B 1 171 ? 15.945 -11.094 -8.914 1 96.19 171 ALA B O 1
ATOM 5304 N N . SER B 1 172 ? 15.641 -13.297 -8.672 1 96.25 172 SER B N 1
ATOM 5305 C CA . SER B 1 172 ? 14.984 -13.156 -7.379 1 96.25 172 SER B CA 1
ATOM 5306 C C . SER B 1 172 ? 15.953 -12.648 -6.316 1 96.25 172 SER B C 1
ATOM 5308 O O . SER B 1 172 ? 15.562 -11.883 -5.43 1 96.25 172 SER B O 1
ATOM 5310 N N . ILE B 1 173 ? 17.219 -13.094 -6.418 1 96.06 173 ILE B N 1
ATOM 5311 C CA . ILE B 1 173 ? 18.25 -12.602 -5.5 1 96.06 173 ILE B CA 1
ATOM 5312 C C . ILE B 1 173 ? 18.453 -11.102 -5.711 1 96.06 173 ILE B C 1
ATOM 5314 O O . ILE B 1 173 ? 18.516 -10.336 -4.746 1 96.06 173 ILE B O 1
ATOM 5318 N N . ALA B 1 174 ? 18.438 -10.719 -6.984 1 95.31 174 ALA B N 1
ATOM 5319 C CA . ALA B 1 174 ? 18.609 -9.297 -7.297 1 95.31 174 ALA B CA 1
ATOM 5320 C C . ALA B 1 174 ? 17.391 -8.492 -6.852 1 95.31 174 ALA B C 1
ATOM 5322 O O . ALA B 1 174 ? 17.516 -7.352 -6.406 1 95.31 174 ALA B O 1
ATOM 5323 N N . ASP B 1 175 ? 16.219 -9.062 -6.945 1 95.38 175 ASP B N 1
ATOM 5324 C CA . ASP B 1 175 ? 15.008 -8.414 -6.461 1 95.38 175 ASP B CA 1
ATOM 5325 C C . ASP B 1 175 ? 15.078 -8.172 -4.953 1 95.38 175 ASP B C 1
ATOM 5327 O O . ASP B 1 175 ? 14.648 -7.121 -4.465 1 95.38 175 ASP B O 1
ATOM 5331 N N . PHE B 1 176 ? 15.664 -9.102 -4.246 1 96.12 176 PHE B N 1
ATOM 5332 C CA . PHE B 1 176 ? 15.789 -8.945 -2.803 1 96.12 176 PHE B CA 1
ATOM 5333 C C . PHE B 1 176 ? 16.797 -7.848 -2.461 1 96.12 176 PHE B C 1
ATOM 5335 O O . PHE B 1 176 ? 16.578 -7.074 -1.526 1 96.12 176 PHE B O 1
ATOM 5342 N N . ARG B 1 177 ? 17.844 -7.777 -3.219 1 94.56 177 ARG B N 1
ATOM 5343 C CA . ARG B 1 177 ? 18.828 -6.719 -2.998 1 94.56 177 ARG B CA 1
ATOM 5344 C C . ARG B 1 177 ? 18.219 -5.348 -3.252 1 94.56 177 ARG B C 1
ATOM 5346 O O . ARG B 1 177 ? 18.547 -4.375 -2.572 1 94.56 177 ARG B O 1
ATOM 5353 N N . ASN B 1 178 ? 17.359 -5.277 -4.25 1 94.06 178 ASN B N 1
ATOM 5354 C CA . ASN B 1 178 ? 16.656 -4.023 -4.508 1 94.06 178 ASN B CA 1
ATOM 5355 C C . ASN B 1 178 ? 15.695 -3.684 -3.381 1 94.06 178 ASN B C 1
ATOM 5357 O O . ASN B 1 178 ? 15.555 -2.52 -3.004 1 94.06 178 ASN B O 1
ATOM 5361 N N . PHE B 1 179 ? 15.062 -4.699 -2.848 1 95.62 179 PHE B N 1
ATOM 5362 C CA . PHE B 1 179 ? 14.195 -4.492 -1.693 1 95.62 179 PHE B CA 1
ATOM 5363 C C . PHE B 1 179 ? 14.992 -3.973 -0.504 1 95.62 179 PHE B C 1
ATOM 5365 O O . PHE B 1 179 ? 14.562 -3.049 0.187 1 95.62 179 PHE B O 1
ATOM 5372 N N . ASP B 1 180 ? 16.094 -4.57 -0.356 1 95 180 ASP B N 1
ATOM 5373 C CA . ASP B 1 180 ? 16.984 -4.152 0.727 1 95 180 ASP B CA 1
ATOM 5374 C C . ASP B 1 180 ? 17.375 -2.688 0.576 1 95 180 ASP B C 1
ATOM 5376 O O . ASP B 1 180 ? 17.312 -1.919 1.538 1 95 180 ASP B O 1
ATOM 5380 N N . ARG B 1 181 ? 17.734 -2.291 -0.614 1 93.81 181 ARG B N 1
ATOM 5381 C CA . ARG B 1 181 ? 18.094 -0.912 -0.917 1 93.81 181 ARG B CA 1
ATOM 5382 C C . ARG B 1 181 ? 16.969 0.051 -0.55 1 93.81 181 ARG B C 1
ATOM 5384 O O . ARG B 1 181 ? 17.203 1.049 0.136 1 93.81 181 ARG B O 1
ATOM 5391 N N . MET B 1 182 ? 15.766 -0.288 -0.971 1 94.38 182 MET B N 1
ATOM 5392 C CA . MET B 1 182 ? 14.609 0.576 -0.738 1 94.38 182 MET B CA 1
ATOM 5393 C C . MET B 1 182 ? 14.211 0.57 0.734 1 94.38 182 MET B C 1
ATOM 5395 O O . MET B 1 182 ? 13.812 1.602 1.278 1 94.38 182 MET B O 1
ATOM 5399 N N . PHE B 1 183 ? 14.352 -0.576 1.379 1 95.5 183 PHE B N 1
ATOM 5400 C CA . PHE B 1 183 ? 14.008 -0.711 2.789 1 95.5 183 PHE B CA 1
ATOM 5401 C C . PHE B 1 183 ? 14.922 0.149 3.654 1 95.5 183 PHE B C 1
ATOM 5403 O O . PHE B 1 183 ? 14.453 0.87 4.535 1 95.5 183 PHE B O 1
ATOM 5410 N N . ARG B 1 184 ? 16.156 0.147 3.357 1 94.75 184 ARG B N 1
ATOM 5411 C CA . ARG B 1 184 ? 17.125 0.936 4.105 1 94.75 184 ARG B CA 1
ATOM 5412 C C . ARG B 1 184 ? 16.875 2.43 3.914 1 94.75 184 ARG B C 1
ATOM 5414 O O . ARG B 1 184 ? 16.969 3.205 4.867 1 94.75 184 ARG B O 1
ATOM 5421 N N . MET B 1 185 ? 16.609 2.799 2.699 1 94.12 185 MET B N 1
ATOM 5422 C CA . MET B 1 185 ? 16.328 4.203 2.418 1 94.12 185 MET B CA 1
ATOM 5423 C C . MET B 1 185 ? 15.117 4.688 3.217 1 94.12 185 MET B C 1
ATOM 5425 O O . MET B 1 185 ? 15.18 5.73 3.871 1 94.12 185 MET B O 1
ATOM 5429 N N . ARG B 1 186 ? 14.039 3.871 3.227 1 95.44 186 ARG B N 1
ATOM 5430 C CA . ARG B 1 186 ? 12.812 4.254 3.92 1 95.44 186 ARG B CA 1
ATOM 5431 C C . ARG B 1 186 ? 13.039 4.32 5.426 1 95.44 186 ARG B C 1
ATOM 5433 O O . ARG B 1 186 ? 12.539 5.23 6.094 1 95.44 186 ARG B O 1
ATOM 5440 N N . LEU B 1 187 ? 13.766 3.373 5.938 1 95.31 187 LEU B N 1
ATOM 5441 C CA . LEU B 1 187 ? 14.047 3.344 7.367 1 95.31 187 LEU B CA 1
ATOM 5442 C C . LEU B 1 187 ? 14.852 4.57 7.789 1 95.31 187 LEU B C 1
ATOM 5444 O O . LEU B 1 187 ? 14.5 5.25 8.75 1 95.31 187 LEU B O 1
ATOM 5448 N N . ARG B 1 188 ? 15.867 4.898 7.051 1 94.06 188 ARG B N 1
ATOM 5449 C CA . ARG B 1 188 ? 16.734 6.012 7.402 1 94.06 188 ARG B CA 1
ATOM 5450 C C . ARG B 1 188 ? 16.016 7.348 7.23 1 94.06 188 ARG B C 1
ATOM 5452 O O . ARG B 1 188 ? 16.203 8.266 8.031 1 94.06 188 ARG B O 1
ATOM 5459 N N . GLN B 1 189 ? 15.18 7.438 6.207 1 94.06 189 GLN B N 1
ATOM 5460 C CA . GLN B 1 189 ? 14.383 8.648 6.023 1 94.06 189 GLN B CA 1
ATOM 5461 C C . GLN B 1 189 ? 13.406 8.844 7.176 1 94.06 189 GLN B C 1
ATOM 5463 O O . GLN B 1 189 ? 13.211 9.969 7.648 1 94.06 189 GLN B O 1
ATOM 5468 N N . ASN B 1 190 ? 12.797 7.758 7.578 1 94.31 190 ASN B N 1
ATOM 5469 C CA . ASN B 1 190 ? 11.875 7.855 8.711 1 94.31 190 ASN B CA 1
ATOM 5470 C C . ASN B 1 190 ? 12.609 8.18 10 1 94.31 190 ASN B C 1
ATOM 5472 O O . ASN B 1 190 ? 12.07 8.852 10.883 1 94.31 190 ASN B O 1
ATOM 5476 N N . TYR B 1 191 ? 13.875 7.766 10.094 1 93.12 191 TYR B N 1
ATOM 5477 C CA . TYR B 1 191 ? 14.703 8.102 11.242 1 93.12 191 TYR B CA 1
ATOM 5478 C C . TYR B 1 191 ? 14.938 9.609 11.32 1 93.12 191 TYR B C 1
ATOM 5480 O O . TYR B 1 191 ? 14.711 10.227 12.367 1 93.12 191 TYR B O 1
ATOM 5488 N N . TRP B 1 192 ? 15.305 10.203 10.211 1 93.38 192 TRP B N 1
ATOM 5489 C CA . TRP B 1 192 ? 15.57 11.641 10.188 1 93.38 192 TRP B CA 1
ATOM 5490 C C . TRP B 1 192 ? 14.281 12.438 10.383 1 93.38 192 TRP B C 1
ATOM 5492 O O . TRP B 1 192 ? 14.297 13.508 11 1 93.38 192 TRP B O 1
ATOM 5502 N N . ALA B 1 193 ? 13.18 11.898 9.867 1 93.94 193 ALA B N 1
ATOM 5503 C CA . ALA B 1 193 ? 11.898 12.555 10.086 1 93.94 193 ALA B CA 1
ATOM 5504 C C . ALA B 1 193 ? 11.531 12.57 11.57 1 93.94 193 ALA B C 1
ATOM 5506 O O . ALA B 1 193 ? 11.031 13.57 12.086 1 93.94 193 ALA B O 1
ATOM 5507 N N . PHE B 1 194 ? 11.828 11.477 12.18 1 93.06 194 PHE B N 1
ATOM 5508 C CA . PHE B 1 194 ? 11.523 11.383 13.602 1 93.06 194 PHE B CA 1
ATOM 5509 C C . PHE B 1 194 ? 12.367 12.367 14.406 1 93.06 194 PHE B C 1
ATOM 5511 O O . PHE B 1 194 ? 11.859 13.055 15.289 1 93.06 194 PHE B O 1
ATOM 5518 N N . VAL B 1 195 ? 13.625 12.438 14.094 1 92 195 VAL B N 1
ATOM 5519 C CA . VAL B 1 195 ? 14.531 13.352 14.781 1 92 195 VAL B CA 1
ATOM 5520 C C . VAL B 1 195 ? 14.086 14.789 14.539 1 92 195 VAL B C 1
ATOM 5522 O O . VAL B 1 195 ? 14.023 15.594 15.469 1 92 195 VAL B O 1
ATOM 5525 N N . PHE B 1 196 ? 13.719 15.102 13.297 1 93 196 PHE B N 1
ATOM 5526 C CA . PHE B 1 196 ? 13.25 16.422 12.906 1 93 196 PHE B CA 1
ATOM 5527 C C . PHE B 1 196 ? 12.008 16.812 13.695 1 93 196 PHE B C 1
ATOM 5529 O O . PHE B 1 196 ? 11.953 17.891 14.289 1 93 196 PHE B O 1
ATOM 5536 N N . LEU B 1 197 ? 11.062 15.883 13.742 1 93 197 LEU B N 1
ATOM 5537 C CA . LEU B 1 197 ? 9.797 16.188 14.414 1 93 197 LEU B CA 1
ATOM 5538 C C . LEU B 1 197 ? 9.992 16.266 15.922 1 93 197 LEU B C 1
ATOM 5540 O O . LEU B 1 197 ? 9.312 17.047 16.594 1 93 197 LEU B O 1
ATOM 5544 N N . THR B 1 198 ? 10.938 15.484 16.453 1 91.38 198 THR B N 1
ATOM 5545 C CA . THR B 1 198 ? 11.25 15.586 17.875 1 91.38 198 THR B CA 1
ATOM 5546 C C . THR B 1 198 ? 11.836 16.953 18.219 1 91.38 198 THR B C 1
ATOM 5548 O O . THR B 1 198 ? 11.461 17.562 19.219 1 91.38 198 THR B O 1
ATOM 5551 N N . LEU B 1 199 ? 12.68 17.453 17.312 1 91.81 199 LEU B N 1
ATOM 5552 C CA . LEU B 1 199 ? 13.234 18.781 17.484 1 91.81 199 LEU B CA 1
ATOM 5553 C C . LEU B 1 199 ? 12.141 19.844 17.422 1 91.81 199 LEU B C 1
ATOM 5555 O O . LEU B 1 199 ? 12.133 20.781 18.219 1 91.81 199 LEU B O 1
ATOM 5559 N N . LEU B 1 200 ? 11.188 19.609 16.547 1 92 200 LEU B N 1
ATOM 5560 C CA . LEU B 1 200 ? 10.086 20.547 16.406 1 92 200 LEU B CA 1
ATOM 5561 C C . LEU B 1 200 ? 9.188 20.531 17.641 1 92 200 LEU B C 1
ATOM 5563 O O . LEU B 1 200 ? 8.75 21.578 18.109 1 92 200 LEU B O 1
ATOM 5567 N N . VAL B 1 201 ? 8.961 19.359 18.141 1 91.94 201 VAL B N 1
ATOM 5568 C CA . VAL B 1 201 ? 8.117 19.219 19.328 1 91.94 201 VAL B CA 1
ATOM 5569 C C . VAL B 1 201 ? 8.805 19.891 20.531 1 91.94 201 VAL B C 1
ATOM 5571 O O . VAL B 1 201 ? 8.18 20.672 21.25 1 91.94 201 VAL B O 1
ATOM 5574 N N . ASP B 1 202 ? 10.055 19.703 20.703 1 90.56 202 ASP B N 1
ATOM 5575 C CA . ASP B 1 202 ? 10.797 20.25 21.844 1 90.56 202 ASP B CA 1
ATOM 5576 C C . ASP B 1 202 ? 10.875 21.766 21.75 1 90.56 202 ASP B C 1
ATOM 5578 O O . ASP B 1 202 ? 10.672 22.469 22.75 1 90.56 202 ASP B O 1
ATOM 5582 N N . THR B 1 203 ? 11.125 22.234 20.547 1 90.88 203 THR B N 1
ATOM 5583 C CA . THR B 1 203 ? 11.234 23.688 20.344 1 90.88 203 THR B CA 1
ATOM 5584 C C . THR B 1 203 ? 9.883 24.359 20.578 1 90.88 203 THR B C 1
ATOM 5586 O O . THR B 1 203 ? 9.805 25.344 21.328 1 90.88 203 THR B O 1
ATOM 5589 N N . ASN B 1 204 ? 8.844 23.828 20.047 1 91.94 204 ASN B N 1
ATOM 5590 C CA . ASN B 1 204 ? 7.531 24.422 20.219 1 91.94 204 ASN B CA 1
ATOM 5591 C C . ASN B 1 204 ? 7.027 24.297 21.641 1 91.94 204 ASN B C 1
ATOM 5593 O O . ASN B 1 204 ? 6.324 25.172 22.141 1 91.94 204 ASN B O 1
ATOM 5597 N N . LYS B 1 205 ? 7.41 23.25 22.281 1 92.75 205 LYS B N 1
ATOM 5598 C CA . LYS B 1 205 ? 7.055 23.094 23.688 1 92.75 205 LYS B CA 1
ATOM 5599 C C . LYS B 1 205 ? 7.699 24.188 24.547 1 92.75 205 LYS B C 1
ATOM 5601 O O . LYS B 1 205 ? 7.039 24.781 25.406 1 92.75 205 LYS B O 1
ATOM 5606 N N . GLU B 1 206 ? 8.945 24.438 24.281 1 91.62 206 GLU B N 1
ATOM 5607 C CA . GLU B 1 206 ? 9.664 25.484 25 1 91.62 206 GLU B CA 1
ATOM 5608 C C . GLU B 1 206 ? 9 26.844 24.797 1 91.62 206 GLU B C 1
ATOM 5610 O O . GLU B 1 206 ? 8.797 27.594 25.766 1 91.62 206 GLU B O 1
ATOM 5615 N N . PHE B 1 207 ? 8.633 27.141 23.625 1 91.31 207 PHE B N 1
ATOM 5616 C CA . PHE B 1 207 ? 7.992 28.422 23.328 1 91.31 207 PHE B CA 1
ATOM 5617 C C . PHE B 1 207 ? 6.598 28.484 23.938 1 91.31 207 PHE B C 1
ATOM 5619 O O . PHE B 1 207 ? 6.18 29.531 24.438 1 91.31 207 PHE B O 1
ATOM 5626 N N . TYR B 1 208 ? 5.941 27.359 23.891 1 91.88 208 TYR B N 1
ATOM 5627 C CA . TYR B 1 208 ? 4.613 27.297 24.484 1 91.88 208 TYR B CA 1
ATOM 5628 C C . TYR B 1 208 ? 4.68 27.562 25.984 1 91.88 208 TYR B C 1
ATOM 5630 O O . TYR B 1 208 ? 3.887 28.344 26.516 1 91.88 208 TYR B O 1
ATOM 5638 N N . GLU B 1 209 ? 5.594 26.984 26.672 1 91.81 209 GLU B N 1
ATOM 5639 C CA . GLU B 1 209 ? 5.754 27.188 28.109 1 91.81 209 GLU B CA 1
ATOM 5640 C C . GLU B 1 209 ? 6.168 28.625 28.422 1 91.81 209 GLU B C 1
ATOM 5642 O O . GLU B 1 209 ? 5.672 29.219 29.375 1 91.81 209 GLU B O 1
ATOM 5647 N N . ASN B 1 210 ? 7.035 29.172 27.547 1 87.75 210 ASN B N 1
ATOM 5648 C CA . ASN B 1 210 ? 7.465 30.562 27.734 1 87.75 210 ASN B CA 1
ATOM 5649 C C . ASN B 1 210 ? 6.297 31.531 27.578 1 87.75 210 ASN B C 1
ATOM 5651 O O . ASN B 1 210 ? 6.156 32.469 28.359 1 87.75 210 ASN B O 1
ATOM 5655 N N . TYR B 1 211 ? 5.461 31.281 26.562 1 89.5 211 TYR B N 1
ATOM 5656 C CA . TYR B 1 211 ? 4.297 32.125 26.359 1 89.5 211 TYR B CA 1
ATOM 5657 C C . TYR B 1 211 ? 3.297 31.984 27.5 1 89.5 211 TYR B C 1
ATOM 5659 O O . TYR B 1 211 ? 2.646 32.969 27.891 1 89.5 211 TYR B O 1
ATOM 5667 N N . SER B 1 212 ? 3.195 30.844 28.016 1 89 212 SER B N 1
ATOM 5668 C CA . SER B 1 212 ? 2.283 30.609 29.141 1 89 212 SER B CA 1
ATOM 5669 C C . SER B 1 212 ? 2.738 31.359 30.391 1 89 212 SER B C 1
ATOM 5671 O O . SER B 1 212 ? 1.922 31.969 31.078 1 89 212 SER B O 1
ATOM 5673 N N . ASP B 1 213 ? 4.02 31.391 30.594 1 88.62 213 ASP B N 1
ATOM 5674 C CA . ASP B 1 213 ? 4.574 32.125 31.719 1 88.62 213 ASP B CA 1
ATOM 5675 C C . ASP B 1 213 ? 4.395 33.625 31.516 1 88.62 213 ASP B C 1
ATOM 5677 O O . ASP B 1 213 ? 4.027 34.344 32.469 1 88.62 213 ASP B O 1
ATOM 5681 N N . LEU B 1 214 ? 4.613 34.031 30.312 1 86.88 214 LEU B N 1
ATOM 5682 C CA . LEU B 1 214 ? 4.469 35.438 30 1 86.88 214 LEU B CA 1
ATOM 5683 C C . LEU B 1 214 ? 3.012 35.875 30.125 1 86.88 214 LEU B C 1
ATOM 5685 O O . LEU B 1 214 ? 2.727 37 30.547 1 86.88 214 LEU B O 1
ATOM 5689 N N . LEU B 1 215 ? 2.137 35.031 29.766 1 88.75 215 LEU B N 1
ATOM 5690 C CA . LEU B 1 215 ? 0.712 35.312 29.859 1 88.75 215 LEU B CA 1
ATOM 5691 C C . LEU B 1 215 ? 0.276 35.469 31.297 1 88.75 215 LEU B C 1
ATOM 5693 O O . LEU B 1 215 ? -0.514 36.375 31.625 1 88.75 215 LEU B O 1
ATOM 5697 N N . GLU B 1 216 ? 0.756 34.688 32.188 1 87.62 216 GLU B N 1
ATOM 5698 C CA . GLU B 1 216 ? 0.429 34.781 33.594 1 87.62 216 GLU B CA 1
ATOM 5699 C C . GLU B 1 216 ? 0.949 36.094 34.188 1 87.62 216 GLU B C 1
ATOM 5701 O O . GLU B 1 216 ? 0.246 36.781 34.938 1 87.62 216 GLU B O 1
ATOM 5706 N N . LEU B 1 217 ? 2.105 36.5 33.75 1 83.19 217 LEU B N 1
ATOM 5707 C CA . LEU B 1 217 ? 2.686 37.75 34.188 1 83.19 217 LEU B CA 1
ATOM 5708 C C . LEU B 1 217 ? 1.898 38.938 33.656 1 83.19 217 LEU B C 1
ATOM 5710 O O . LEU B 1 217 ? 1.636 39.906 34.375 1 83.19 217 LEU B O 1
ATOM 5714 N N . THR B 1 218 ? 1.529 38.812 32.375 1 84.94 218 THR B N 1
ATOM 5715 C CA . THR B 1 218 ? 0.801 39.906 31.75 1 84.94 218 THR B CA 1
ATOM 5716 C C . THR B 1 218 ? -0.603 40.031 32.344 1 84.94 218 THR B C 1
ATOM 5718 O O . THR B 1 218 ? -1.134 41.125 32.438 1 84.94 218 THR B O 1
ATOM 5721 N N . LYS B 1 219 ? -1.178 38.938 32.688 1 86.25 219 LYS B N 1
ATOM 5722 C CA . LYS B 1 219 ? -2.484 38.969 33.344 1 86.25 219 LYS B CA 1
ATOM 5723 C C . LYS B 1 219 ? -2.439 39.781 34.625 1 86.25 219 LYS B C 1
ATOM 5725 O O . LYS B 1 219 ? -3.318 40.625 34.875 1 86.25 219 LYS B O 1
ATOM 5730 N N . PHE B 1 220 ? -1.398 39.594 35.344 1 85.25 220 PHE B N 1
ATOM 5731 C CA . PHE B 1 220 ? -1.218 40.312 36.594 1 85.25 220 PHE B CA 1
ATOM 5732 C C . PHE B 1 220 ? -1.02 41.781 36.344 1 85.25 220 PHE B C 1
ATOM 5734 O O . PHE B 1 220 ? -1.574 42.625 37.062 1 85.25 220 PHE B O 1
ATOM 5741 N N . ARG B 1 221 ? -0.348 42.156 35.312 1 83.81 221 ARG B N 1
ATOM 5742 C CA . ARG B 1 221 ? -0.065 43.531 35 1 83.81 221 ARG B CA 1
ATOM 5743 C C . ARG B 1 221 ? -1.313 44.25 34.5 1 83.81 221 ARG B C 1
ATOM 5745 O O . ARG B 1 221 ? -1.495 45.438 34.75 1 83.81 221 ARG B O 1
ATOM 5752 N N . VAL B 1 222 ? -2.145 43.562 33.781 1 85.19 222 VAL B N 1
ATOM 5753 C CA . VAL B 1 222 ? -3.389 44.125 33.281 1 85.19 222 VAL B CA 1
ATOM 5754 C C . VAL B 1 222 ? -4.344 44.406 34.438 1 85.19 222 VAL B C 1
ATOM 5756 O O . VAL B 1 222 ? -5.02 45.438 34.5 1 85.19 222 VAL B O 1
ATOM 5759 N N . GLN B 1 223 ? -4.379 43.469 35.375 1 85.25 223 GLN B N 1
ATOM 5760 C CA . GLN B 1 223 ? -5.246 43.625 36.562 1 85.25 223 GLN B CA 1
ATOM 5761 C C . GLN B 1 223 ? -4.836 44.812 37.375 1 85.25 223 GLN B C 1
ATOM 5763 O O . GLN B 1 223 ? -5.688 45.5 37.938 1 85.25 223 GLN B O 1
ATOM 5768 N N . LYS B 1 224 ? -3.559 45.125 37.281 1 84.94 224 LYS B N 1
ATOM 5769 C CA . LYS B 1 224 ? -3.041 46.281 38.031 1 84.94 224 LYS B CA 1
ATOM 5770 C C . LYS B 1 224 ? -3.18 47.562 37.25 1 84.94 224 LYS B C 1
ATOM 5772 O O . LYS B 1 224 ? -2.926 48.656 37.781 1 84.94 224 LYS B O 1
ATOM 5777 N N . GLY B 1 225 ? -3.631 47.438 35.906 1 79.25 225 GLY B N 1
ATOM 5778 C CA . GLY B 1 225 ? -3.867 48.625 35.062 1 79.25 225 GLY B CA 1
ATOM 5779 C C . GLY B 1 225 ? -2.617 49.094 34.344 1 79.25 225 GLY B C 1
ATOM 5780 O O . GLY B 1 225 ? -2.596 50.219 33.812 1 79.25 225 GLY B O 1
ATOM 5781 N N . ASP B 1 226 ? -1.56 48.375 34.344 1 77.81 226 ASP B N 1
ATOM 5782 C CA . ASP B 1 226 ? -0.28 48.781 33.781 1 77.81 226 ASP B CA 1
ATOM 5783 C C . ASP B 1 226 ? -0.275 48.625 32.25 1 77.81 226 ASP B C 1
ATOM 5785 O O . ASP B 1 226 ? 0.373 49.406 31.562 1 77.81 226 ASP B O 1
ATOM 5789 N N . ILE B 1 227 ? -0.988 47.562 31.781 1 77.12 227 ILE B N 1
ATOM 5790 C CA . ILE B 1 227 ? -0.955 47.312 30.359 1 77.12 227 ILE B CA 1
ATOM 5791 C C . ILE B 1 227 ? -2.379 47.188 29.812 1 77.12 227 ILE B C 1
ATOM 5793 O O . ILE B 1 227 ? -3.324 47 30.594 1 77.12 227 ILE B O 1
ATOM 5797 N N . SER B 1 228 ? -2.479 47.438 28.531 1 77.69 228 SER B N 1
ATOM 5798 C CA . SER B 1 228 ? -3.771 47.375 27.859 1 77.69 228 SER B CA 1
ATOM 5799 C C . SER B 1 228 ? -4.258 45.906 27.734 1 77.69 228 SER B C 1
ATOM 5801 O O . SER B 1 228 ? -3.457 45 27.547 1 77.69 228 SER B O 1
ATOM 5803 N N . PRO B 1 229 ? -5.508 45.781 28.016 1 78.12 229 PRO B N 1
ATOM 5804 C CA . PRO B 1 229 ? -6.082 44.469 27.828 1 78.12 229 PRO B CA 1
ATOM 5805 C C . PRO B 1 229 ? -5.84 43.906 26.422 1 78.12 229 PRO B C 1
ATOM 5807 O O . PRO B 1 229 ? -5.848 42.688 26.219 1 78.12 229 PRO B O 1
ATOM 5810 N N . LEU B 1 230 ? -5.516 44.75 25.531 1 71.81 230 LEU B N 1
ATOM 5811 C CA . LEU B 1 230 ? -5.246 44.344 24.156 1 71.81 230 LEU B CA 1
ATOM 5812 C C . LEU B 1 230 ? -3.941 43.562 24.062 1 71.81 230 LEU B C 1
ATOM 5814 O O . LEU B 1 230 ? -3.826 42.625 23.281 1 71.81 230 LEU B O 1
ATOM 5818 N N . GLU B 1 231 ? -3.092 43.938 24.969 1 78.12 231 GLU B N 1
ATOM 5819 C CA . GLU B 1 231 ? -1.799 43.281 25 1 78.12 231 GLU B CA 1
ATOM 5820 C C . GLU B 1 231 ? -1.94 41.812 25.469 1 78.12 231 GLU B C 1
ATOM 5822 O O . GLU B 1 231 ? -1.276 40.938 24.953 1 78.12 231 GLU B O 1
ATOM 5827 N N . TYR B 1 232 ? -2.822 41.688 26.375 1 81.75 232 TYR B N 1
ATOM 5828 C CA . TYR B 1 232 ? -3.088 40.344 26.875 1 81.75 232 TYR B CA 1
ATOM 5829 C C . TYR B 1 232 ? -3.725 39.469 25.797 1 81.75 232 TYR B C 1
ATOM 5831 O O . TYR B 1 232 ? -3.34 38.312 25.609 1 81.75 232 TYR B O 1
ATOM 5839 N N . GLU B 1 233 ? -4.586 40 25.125 1 73.62 233 GLU B N 1
ATOM 5840 C CA . GLU B 1 233 ? -5.289 39.281 24.078 1 73.62 233 GLU B CA 1
ATOM 5841 C C . GLU B 1 233 ? -4.344 38.875 22.953 1 73.62 233 GLU B C 1
ATOM 5843 O O . GLU B 1 233 ? -4.438 37.781 22.406 1 73.62 233 GLU B O 1
ATOM 5848 N N . ARG B 1 234 ? -3.467 39.688 22.562 1 76.19 234 ARG B N 1
ATOM 5849 C CA . ARG B 1 234 ? -2.494 39.406 21.516 1 76.19 234 ARG B CA 1
ATOM 5850 C C . ARG B 1 234 ? -1.57 38.25 21.938 1 76.19 234 ARG B C 1
ATOM 5852 O O . ARG B 1 234 ? -1.25 37.375 21.125 1 76.19 234 ARG B O 1
ATOM 5859 N N . LEU B 1 235 ? -1.145 38.312 23.125 1 83.06 235 LEU B N 1
ATOM 5860 C CA . LEU B 1 235 ? -0.266 37.25 23.625 1 83.06 235 LEU B CA 1
ATOM 5861 C C . LEU B 1 235 ? -0.998 35.906 23.703 1 83.06 235 LEU B C 1
ATOM 5863 O O . LEU B 1 235 ? -0.415 34.875 23.422 1 83.06 235 LEU B O 1
ATOM 5867 N N . GLU B 1 236 ? -2.258 36.062 24.078 1 80.5 236 GLU B N 1
ATOM 5868 C CA . GLU B 1 236 ? -3.059 34.844 24.156 1 80.5 236 GLU B CA 1
ATOM 5869 C C . GLU B 1 236 ? -3.24 34.219 22.781 1 80.5 236 GLU B C 1
ATOM 5871 O O . GLU B 1 236 ? -3.186 32.969 22.625 1 80.5 236 GLU B O 1
ATOM 5876 N N . LEU B 1 237 ? -3.406 35 21.828 1 75.5 237 LEU B N 1
ATOM 5877 C CA . LEU B 1 237 ? -3.545 34.5 20.453 1 75.5 237 LEU B CA 1
ATOM 5878 C C . LEU B 1 237 ? -2.262 33.844 19.984 1 75.5 237 LEU B C 1
ATOM 5880 O O . LEU B 1 237 ? -2.307 32.781 19.344 1 75.5 237 LEU B O 1
ATOM 5884 N N . GLU B 1 238 ? -1.168 34.438 20.281 1 83.5 238 GLU B N 1
ATOM 5885 C CA . GLU B 1 238 ? 0.111 33.875 19.891 1 83.5 238 GLU B CA 1
ATOM 5886 C C . GLU B 1 238 ? 0.347 32.531 20.609 1 83.5 238 GLU B C 1
ATOM 5888 O O . GLU B 1 238 ? 0.88 31.594 20.016 1 83.5 238 GLU B O 1
ATOM 5893 N N . ARG B 1 239 ? -0.011 32.5 21.828 1 85.88 239 ARG B N 1
ATOM 5894 C CA . ARG B 1 239 ? 0.123 31.266 22.594 1 85.88 239 ARG B CA 1
ATOM 5895 C C . ARG B 1 239 ? -0.708 30.156 21.969 1 85.88 239 ARG B C 1
ATOM 5897 O O . ARG B 1 239 ? -0.253 29.016 21.875 1 85.88 239 ARG B O 1
ATOM 5904 N N . ILE B 1 240 ? -1.875 30.484 21.547 1 78 240 ILE B N 1
ATOM 5905 C CA . ILE B 1 240 ? -2.756 29.5 20.938 1 78 240 ILE B CA 1
ATOM 5906 C C . ILE B 1 240 ? -2.15 29.016 19.625 1 78 240 ILE B C 1
ATOM 5908 O O . ILE B 1 240 ? -2.232 27.828 19.281 1 78 240 ILE B O 1
ATOM 5912 N N . GLN B 1 241 ? -1.588 29.906 18.875 1 82.12 241 GLN B N 1
ATOM 5913 C CA . GLN B 1 241 ? -0.965 29.531 17.609 1 82.12 241 GLN B CA 1
ATOM 5914 C C . GLN B 1 241 ? 0.213 28.594 17.828 1 82.12 241 GLN B C 1
ATOM 5916 O O . GLN B 1 241 ? 0.358 27.594 17.125 1 82.12 241 GLN B O 1
ATOM 5921 N N . VAL B 1 242 ? 0.996 28.906 18.797 1 88.25 242 VAL B N 1
ATOM 5922 C CA . VAL B 1 242 ? 2.148 28.062 19.078 1 88.25 242 VAL B CA 1
ATOM 5923 C C . VAL B 1 242 ? 1.677 26.719 19.609 1 88.25 242 VAL B C 1
ATOM 5925 O O . VAL B 1 242 ? 2.271 25.672 19.312 1 88.25 242 VAL B O 1
ATOM 5928 N N . GLU B 1 243 ? 0.614 26.766 20.391 1 86.12 243 GLU B N 1
ATOM 5929 C CA . GLU B 1 243 ? 0.057 25.516 20.906 1 86.12 243 GLU B CA 1
ATOM 5930 C C . GLU B 1 243 ? -0.46 24.641 19.766 1 86.12 243 GLU B C 1
ATOM 5932 O O . GLU B 1 243 ? -0.297 23.422 19.797 1 86.12 243 GLU B O 1
ATOM 5937 N N . ARG B 1 244 ? -1.042 25.219 18.859 1 83.69 244 ARG B N 1
ATOM 5938 C CA . ARG B 1 244 ? -1.514 24.484 17.703 1 83.69 244 ARG B CA 1
ATOM 5939 C C . ARG B 1 244 ? -0.355 23.797 16.984 1 83.69 244 ARG B C 1
ATOM 5941 O O . ARG B 1 244 ? -0.438 22.609 16.641 1 83.69 244 ARG B O 1
ATOM 5948 N N . PHE B 1 245 ? 0.646 24.562 16.719 1 87.56 245 PHE B N 1
ATOM 5949 C CA . PHE B 1 245 ? 1.81 24 16.031 1 87.56 245 PHE B CA 1
ATOM 5950 C C . PHE B 1 245 ? 2.43 22.875 16.859 1 87.56 245 PHE B C 1
ATOM 5952 O O . PHE B 1 245 ? 2.857 21.859 16.312 1 87.56 245 PHE B O 1
ATOM 5959 N N . TYR B 1 246 ? 2.463 23.141 18.156 1 90.25 246 TYR B N 1
ATOM 5960 C CA . TYR B 1 246 ? 3.002 22.156 19.078 1 90.25 246 TYR B CA 1
ATOM 5961 C C . TYR B 1 246 ? 2.209 20.859 19.016 1 90.25 246 TYR B C 1
ATOM 5963 O O . TYR B 1 246 ? 2.783 19.781 18.844 1 90.25 246 TYR B O 1
ATOM 5971 N N . ARG B 1 247 ? 0.972 20.891 19.031 1 85.19 247 ARG B N 1
ATOM 5972 C CA . ARG B 1 247 ? 0.12 19.703 19 1 85.19 247 ARG B CA 1
ATOM 5973 C C . ARG B 1 247 ? 0.172 19.031 17.641 1 85.19 247 ARG B C 1
ATOM 5975 O O . ARG B 1 247 ? 0.128 17.797 17.547 1 85.19 247 ARG B O 1
ATOM 5982 N N . ASP B 1 248 ? 0.229 19.797 16.609 1 86.88 248 ASP B N 1
ATOM 5983 C CA . ASP B 1 248 ? 0.376 19.234 15.273 1 86.88 248 ASP B CA 1
ATOM 5984 C C . ASP B 1 248 ? 1.688 18.469 15.141 1 86.88 248 ASP B C 1
ATOM 5986 O O . ASP B 1 248 ? 1.726 17.391 14.531 1 86.88 248 ASP B O 1
ATOM 5990 N N . ALA B 1 249 ? 2.68 19.078 15.664 1 91.38 249 ALA B N 1
ATOM 5991 C CA . ALA B 1 249 ? 3.979 18.406 15.609 1 91.38 249 ALA B CA 1
ATOM 5992 C C . ALA B 1 249 ? 3.945 17.094 16.375 1 91.38 249 ALA B C 1
ATOM 5994 O O . ALA B 1 249 ? 4.547 16.109 15.938 1 91.38 249 ALA B O 1
ATOM 5995 N N . ILE B 1 250 ? 3.23 17.078 17.422 1 89.25 250 ILE B N 1
ATOM 5996 C CA . ILE B 1 250 ? 3.107 15.852 18.219 1 89.25 250 ILE B CA 1
ATOM 5997 C C . ILE B 1 250 ? 2.389 14.781 17.406 1 89.25 250 ILE B C 1
ATOM 5999 O O . ILE B 1 250 ? 2.814 13.625 17.375 1 89.25 250 ILE B O 1
ATOM 6003 N N . VAL B 1 251 ? 1.36 15.164 16.766 1 87.75 251 VAL B N 1
ATOM 6004 C CA . VAL B 1 251 ? 0.583 14.227 15.961 1 87.75 251 VAL B CA 1
ATOM 6005 C C . VAL B 1 251 ? 1.438 13.695 14.812 1 87.75 251 VAL B C 1
ATOM 6007 O O . VAL B 1 251 ? 1.441 12.5 14.531 1 87.75 251 VAL B O 1
ATOM 6010 N N . ARG B 1 252 ? 2.121 14.547 14.195 1 91.44 252 ARG B N 1
ATOM 6011 C CA . ARG B 1 252 ? 2.984 14.133 13.094 1 91.44 252 ARG B CA 1
ATOM 6012 C C . ARG B 1 252 ? 4.094 13.211 13.586 1 91.44 252 ARG B C 1
ATOM 6014 O O . ARG B 1 252 ? 4.445 12.242 12.914 1 91.44 252 ARG B O 1
ATOM 6021 N N . ARG B 1 253 ? 4.66 13.57 14.727 1 92 253 ARG B N 1
ATOM 6022 C CA . ARG B 1 253 ? 5.703 12.719 15.297 1 92 253 ARG B CA 1
ATOM 6023 C C . ARG B 1 253 ? 5.168 11.328 15.609 1 92 253 ARG B C 1
ATOM 6025 O O . ARG B 1 253 ? 5.855 10.328 15.383 1 92 253 ARG B O 1
ATOM 6032 N N . GLN B 1 254 ? 3.996 11.281 16.062 1 88.88 254 GLN B N 1
ATOM 6033 C CA . GLN B 1 254 ? 3.395 9.992 16.375 1 88.88 254 GLN B CA 1
ATOM 6034 C C . GLN B 1 254 ? 3.18 9.164 15.109 1 88.88 254 GLN B C 1
ATOM 6036 O O . GLN B 1 254 ? 3.354 7.945 15.125 1 88.88 254 GLN B O 1
ATOM 6041 N N . ALA B 1 255 ? 2.807 9.82 14.094 1 89.06 255 ALA B N 1
ATOM 6042 C CA . ALA B 1 255 ? 2.617 9.125 12.82 1 89.06 255 ALA B CA 1
ATOM 6043 C C . ALA B 1 255 ? 3.93 8.531 12.32 1 89.06 255 ALA B C 1
ATOM 6045 O O . ALA B 1 255 ? 3.967 7.383 11.867 1 89.06 255 ALA B O 1
ATOM 6046 N N . ILE B 1 256 ? 4.922 9.297 12.438 1 93.06 256 ILE B N 1
ATOM 6047 C CA . ILE B 1 256 ? 6.219 8.836 11.961 1 93.06 256 ILE B CA 1
ATOM 6048 C C . ILE B 1 256 ? 6.766 7.766 12.906 1 93.06 256 ILE B C 1
ATOM 6050 O O . ILE B 1 256 ? 7.434 6.824 12.477 1 93.06 256 ILE B O 1
ATOM 6054 N N . GLU B 1 257 ? 6.543 7.957 14.164 1 91.56 257 GLU B N 1
ATOM 6055 C CA . GLU B 1 257 ? 6.965 6.945 15.125 1 91.56 257 GLU B CA 1
ATOM 6056 C C . GLU B 1 257 ? 6.332 5.59 14.812 1 91.56 257 GLU B C 1
ATOM 6058 O O . GLU B 1 257 ? 6.984 4.551 14.938 1 91.56 257 GLU B O 1
ATOM 6063 N N . LYS B 1 258 ? 5.121 5.594 14.453 1 90.75 258 LYS B N 1
ATOM 6064 C CA . LYS B 1 258 ? 4.441 4.375 14.031 1 90.75 258 LYS B CA 1
ATOM 6065 C C . LYS B 1 258 ? 5.164 3.715 12.859 1 90.75 258 LYS B C 1
ATOM 6067 O O . LYS B 1 258 ? 5.438 2.514 12.891 1 90.75 258 LYS B O 1
ATOM 6072 N N . ASP B 1 259 ? 5.488 4.496 11.883 1 91.81 259 ASP B N 1
ATOM 6073 C CA . ASP B 1 259 ? 6.168 3.969 10.703 1 91.81 259 ASP B CA 1
ATOM 6074 C C . ASP B 1 259 ? 7.551 3.428 11.062 1 91.81 259 ASP B C 1
ATOM 6076 O O . ASP B 1 259 ? 7.965 2.383 10.555 1 91.81 259 ASP B O 1
ATOM 6080 N N . LEU B 1 260 ? 8.211 4.164 11.891 1 92.44 260 LEU B N 1
ATOM 6081 C CA . LEU B 1 260 ? 9.547 3.746 12.297 1 92.44 260 LEU B CA 1
ATOM 6082 C C . LEU B 1 260 ? 9.492 2.43 13.07 1 92.44 260 LEU B C 1
ATOM 6084 O O . LEU B 1 260 ? 10.367 1.574 12.906 1 92.44 260 LEU B O 1
ATOM 6088 N N . ARG B 1 261 ? 8.523 2.258 13.797 1 90.75 261 ARG B N 1
ATOM 6089 C CA . ARG B 1 261 ? 8.367 1.014 14.539 1 90.75 261 ARG B CA 1
ATOM 6090 C C . ARG B 1 261 ? 8.062 -0.15 13.602 1 90.75 261 ARG B C 1
ATOM 6092 O O . ARG B 1 261 ? 8.586 -1.25 13.781 1 90.75 261 ARG B O 1
ATOM 6099 N N . ILE B 1 262 ? 7.23 0.118 12.617 1 90.94 262 ILE B N 1
ATOM 6100 C CA . ILE B 1 262 ? 6.91 -0.91 11.633 1 90.94 262 ILE B CA 1
ATOM 6101 C C . ILE B 1 262 ? 8.172 -1.301 10.867 1 90.94 262 ILE B C 1
ATOM 6103 O O . ILE B 1 262 ? 8.438 -2.486 10.656 1 90.94 262 ILE B O 1
ATOM 6107 N N . LEU B 1 263 ? 8.969 -0.345 10.594 1 93 263 LEU B N 1
ATOM 6108 C CA . LEU B 1 263 ? 10.148 -0.587 9.773 1 93 263 LEU B CA 1
ATOM 6109 C C . LEU B 1 263 ? 11.281 -1.183 10.609 1 93 263 LEU B C 1
ATOM 6111 O O . LEU B 1 263 ? 12.086 -1.967 10.109 1 93 263 LEU B O 1
ATOM 6115 N N . SER B 1 264 ? 11.391 -0.832 11.844 1 90.88 264 SER B N 1
ATOM 6116 C CA . SER B 1 264 ? 12.461 -1.336 12.695 1 90.88 264 SER B CA 1
ATOM 6117 C C . SER B 1 264 ? 12.102 -2.691 13.297 1 90.88 264 SER B C 1
ATOM 6119 O O . SER B 1 264 ? 12.984 -3.488 13.617 1 90.88 264 SER B O 1
ATOM 6121 N N . GLY B 1 265 ? 10.859 -2.93 13.477 1 86.5 265 GLY B N 1
ATOM 6122 C CA . GLY B 1 265 ? 10.422 -4.16 14.117 1 86.5 265 GLY B CA 1
ATOM 6123 C C . GLY B 1 265 ? 10.375 -4.062 15.633 1 86.5 265 GLY B C 1
ATOM 6124 O O . GLY B 1 265 ? 10.141 -5.062 16.312 1 86.5 265 GLY B O 1
ATOM 6125 N N . LEU B 1 266 ? 10.5 -2.807 16.078 1 84.44 266 LEU B N 1
ATOM 6126 C CA . LEU B 1 266 ? 10.5 -2.59 17.516 1 84.44 266 LEU B CA 1
ATOM 6127 C C . LEU B 1 266 ? 9.094 -2.262 18.016 1 84.44 266 LEU B C 1
ATOM 6129 O O . LEU B 1 266 ? 8.344 -1.538 17.359 1 84.44 266 LEU B O 1
ATOM 6133 N N . THR B 1 267 ? 8.758 -2.896 19.109 1 78.38 267 THR B N 1
ATOM 6134 C CA . THR B 1 267 ? 7.461 -2.625 19.703 1 78.38 267 THR B CA 1
ATOM 6135 C C . THR B 1 267 ? 7.586 -1.587 20.828 1 78.38 267 THR B C 1
ATOM 6137 O O . THR B 1 267 ? 8.695 -1.24 21.234 1 78.38 267 THR B O 1
ATOM 6140 N N . GLU B 1 268 ? 6.473 -1.043 21.188 1 75.5 268 GLU B N 1
ATOM 6141 C CA . GLU B 1 268 ? 6.461 -0.037 22.234 1 75.5 268 GLU B CA 1
ATOM 6142 C C . GLU B 1 268 ? 6.957 -0.619 23.562 1 75.5 268 GLU B C 1
ATOM 6144 O O . GLU B 1 268 ? 7.512 0.101 24.391 1 75.5 268 GLU B O 1
ATOM 6149 N N . ARG B 1 269 ? 6.77 -1.898 23.688 1 72.44 269 ARG B N 1
ATOM 6150 C CA . ARG B 1 269 ? 7.18 -2.57 24.922 1 72.44 269 ARG B CA 1
ATOM 6151 C C . ARG B 1 269 ? 8.703 -2.609 25.031 1 72.44 269 ARG B C 1
ATOM 6153 O O . ARG B 1 269 ? 9.242 -2.643 26.141 1 72.44 269 ARG B O 1
ATOM 6160 N N . GLU B 1 270 ? 9.352 -2.52 23.844 1 72.69 270 GLU B N 1
ATOM 6161 C CA . GLU B 1 270 ? 10.805 -2.652 23.828 1 72.69 270 GLU B CA 1
ATOM 6162 C C . GLU B 1 270 ? 11.484 -1.322 24.141 1 72.69 270 GLU B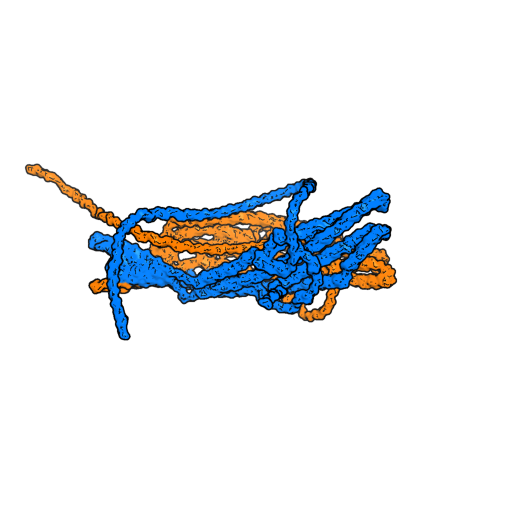 C 1
ATOM 6164 O O . GLU B 1 270 ? 12.648 -1.293 24.547 1 72.69 270 GLU B O 1
ATOM 6169 N N . GLY B 1 271 ? 10.758 -0.241 24.047 1 72.94 271 GLY B N 1
ATOM 6170 C CA . GLY B 1 271 ? 11.344 1.029 24.453 1 72.94 271 GLY B CA 1
ATOM 6171 C C . GLY B 1 271 ? 10.828 2.205 23.641 1 72.94 271 GLY B C 1
ATOM 6172 O O . GLY B 1 271 ? 9.992 2.033 22.75 1 72.94 271 GLY B O 1
ATOM 6173 N N . ILE B 1 272 ? 11.289 3.393 24.172 1 76.06 272 ILE B N 1
ATOM 6174 C CA . ILE B 1 272 ? 10.93 4.641 23.516 1 76.06 272 ILE B CA 1
ATOM 6175 C C . ILE B 1 272 ? 12.125 5.176 22.734 1 76.06 272 ILE B C 1
ATOM 6177 O O . ILE B 1 272 ? 13.266 5.109 23.203 1 76.06 272 ILE B O 1
ATOM 6181 N N . PHE B 1 273 ? 11.781 5.551 21.516 1 79.81 273 PHE B N 1
ATOM 6182 C CA . PHE B 1 273 ? 12.844 6.098 20.688 1 79.81 273 PHE B CA 1
ATOM 6183 C C . PHE B 1 273 ? 13.383 7.395 21.281 1 79.81 273 PHE B C 1
ATOM 6185 O O . PHE B 1 273 ? 12.617 8.305 21.609 1 79.81 273 PHE B O 1
ATOM 6192 N N . ALA B 1 274 ? 14.57 7.375 21.766 1 76.31 274 ALA B N 1
ATOM 6193 C CA . ALA B 1 274 ? 15.266 8.578 22.219 1 76.31 274 ALA B CA 1
ATOM 6194 C C . ALA B 1 274 ? 16.484 8.875 21.344 1 76.31 274 ALA B C 1
ATOM 6196 O O . ALA B 1 274 ? 17.281 7.977 21.062 1 76.31 274 ALA B O 1
ATOM 6197 N N . PHE B 1 275 ? 16.281 9.828 20.516 1 70.38 275 PHE B N 1
ATOM 6198 C CA . PHE B 1 275 ? 17.406 10.094 19.641 1 70.38 275 PHE B CA 1
ATOM 6199 C C . PHE B 1 275 ? 18.156 11.352 20.078 1 70.38 275 PHE B C 1
ATOM 6201 O O . PHE B 1 275 ? 17.562 12.25 20.688 1 70.38 275 PHE B O 1
ATOM 6208 N N . GLN B 1 276 ? 19.469 11.156 19.953 1 65.19 276 GLN B N 1
ATOM 6209 C CA . GLN B 1 276 ? 20.297 12.312 20.281 1 65.19 276 GLN B CA 1
ATOM 6210 C C . GLN B 1 276 ? 20.078 13.445 19.281 1 65.19 276 GLN B C 1
ATOM 6212 O O . GLN B 1 276 ? 20.438 13.328 18.109 1 65.19 276 GLN B O 1
ATOM 6217 N N . VAL B 1 277 ? 19.391 14.391 19.641 1 66.88 277 VAL B N 1
ATOM 6218 C CA . VAL B 1 277 ? 19.047 15.547 18.828 1 66.88 277 VAL B CA 1
ATOM 6219 C C . VAL B 1 277 ? 20.312 16.172 18.219 1 66.88 277 VAL B C 1
ATOM 6221 O O . VAL B 1 277 ? 20.281 16.688 17.109 1 66.88 277 VAL B O 1
ATOM 6224 N N . GLU B 1 278 ? 21.375 15.914 18.922 1 65.19 278 GLU B N 1
ATOM 6225 C CA . GLU B 1 278 ? 22.625 16.516 18.484 1 65.19 278 GLU B CA 1
ATOM 6226 C C . GLU B 1 278 ? 23.156 15.82 17.234 1 65.19 278 GLU B C 1
ATOM 6228 O O . GLU B 1 278 ? 24 16.375 16.516 1 65.19 278 GLU B O 1
ATOM 6233 N N . SER B 1 279 ? 22.469 14.82 16.938 1 70.94 279 SER B N 1
ATOM 6234 C CA . SER B 1 279 ? 22.922 14.062 15.773 1 70.94 279 SER B CA 1
ATOM 6235 C C . SER B 1 279 ? 22.516 14.742 14.469 1 70.94 279 SER B C 1
ATOM 6237 O O . SER B 1 279 ? 23.156 14.555 13.438 1 70.94 279 SER B O 1
ATOM 6239 N N . MET B 1 280 ? 21.547 15.586 14.516 1 80.38 280 MET B N 1
ATOM 6240 C CA . MET B 1 280 ? 21.094 16.25 13.297 1 80.38 280 MET B CA 1
ATOM 6241 C C . MET B 1 280 ? 21.797 17.578 13.102 1 80.38 280 MET B C 1
ATOM 6243 O O . MET B 1 280 ? 21.172 18.641 13.195 1 80.38 280 MET B O 1
ATOM 6247 N N . ARG B 1 281 ? 23.125 17.469 13.062 1 83.75 281 ARG B N 1
ATOM 6248 C CA . ARG B 1 281 ? 23.953 18.625 12.773 1 83.75 281 ARG B CA 1
ATOM 6249 C C . ARG B 1 281 ? 24.469 18.594 11.336 1 83.75 281 ARG B C 1
ATOM 6251 O O . ARG B 1 281 ? 24.703 17.516 10.789 1 83.75 281 ARG B O 1
ATOM 6258 N N . PHE B 1 282 ? 24.516 19.75 10.859 1 87.88 282 PHE B N 1
ATOM 6259 C CA . PHE B 1 282 ? 24.938 19.844 9.469 1 87.88 282 PHE B CA 1
ATOM 6260 C C . PHE B 1 282 ? 26.344 19.281 9.289 1 87.88 282 PHE B C 1
ATOM 6262 O O . PHE B 1 282 ? 27.266 19.641 10.039 1 87.88 282 PHE B O 1
ATOM 6269 N N . ARG B 1 283 ? 26.469 18.328 8.383 1 86.31 283 ARG B N 1
ATOM 6270 C CA . ARG B 1 283 ? 27.734 17.781 7.926 1 86.31 283 ARG B CA 1
ATOM 6271 C C . ARG B 1 283 ? 27.875 17.922 6.414 1 86.31 283 ARG B C 1
ATOM 6273 O O . ARG B 1 283 ? 26.953 17.609 5.664 1 86.31 283 ARG B O 1
ATOM 6280 N N . SER B 1 284 ? 29 18.406 6.098 1 86.75 284 SER B N 1
ATOM 6281 C CA . SER B 1 284 ? 29.234 18.578 4.664 1 86.75 284 SER B CA 1
ATOM 6282 C C . SER B 1 284 ? 29.344 17.234 3.957 1 86.75 284 SER B C 1
ATOM 6284 O O . SER B 1 284 ? 29.547 16.203 4.602 1 86.75 284 SER B O 1
ATOM 6286 N N . LEU B 1 285 ? 29.188 17.281 2.645 1 87.69 285 LEU B N 1
ATOM 6287 C CA . LEU B 1 285 ? 29.266 16.078 1.829 1 87.69 285 LEU B CA 1
ATOM 6288 C C . LEU B 1 285 ? 30.625 15.406 1.973 1 87.69 285 LEU B C 1
ATOM 6290 O O . LEU B 1 285 ? 30.719 14.18 2.002 1 87.69 285 LEU B O 1
ATOM 6294 N N . GLU B 1 286 ? 31.625 16.203 2.07 1 82.56 286 GLU B N 1
ATOM 6295 C CA . GLU B 1 286 ? 32.969 15.695 2.25 1 82.56 286 GLU B CA 1
ATOM 6296 C C . GLU B 1 286 ? 33.125 14.961 3.578 1 82.56 286 GLU B C 1
ATOM 6298 O O . GLU B 1 286 ? 33.75 13.898 3.643 1 82.56 286 GLU B O 1
ATOM 6303 N N . ASP B 1 287 ? 32.469 15.477 4.531 1 83.5 287 ASP B N 1
ATOM 6304 C CA . ASP B 1 287 ? 32.5 14.859 5.855 1 83.5 287 ASP B CA 1
ATOM 6305 C C . ASP B 1 287 ? 31.766 13.523 5.863 1 83.5 287 ASP B C 1
ATOM 6307 O O . ASP B 1 287 ? 32.125 12.625 6.633 1 83.5 287 ASP B O 1
ATOM 6311 N N . LEU B 1 288 ? 30.719 13.438 5.031 1 83.56 288 LEU B N 1
ATOM 6312 C CA . LEU B 1 288 ? 29.906 12.219 4.961 1 83.56 288 LEU B CA 1
ATOM 6313 C C . LEU B 1 288 ? 30.547 11.203 4.023 1 83.56 288 LEU B C 1
ATOM 6315 O O . LEU B 1 288 ? 30.047 10.078 3.883 1 83.56 288 LEU B O 1
ATOM 6319 N N . GLY B 1 289 ? 31.609 11.586 3.365 1 78.25 289 GLY B N 1
ATOM 6320 C CA . GLY B 1 289 ? 32.344 10.688 2.473 1 78.25 289 GLY B CA 1
ATOM 6321 C C . GLY B 1 289 ? 31.656 10.516 1.128 1 78.25 289 GLY B C 1
ATOM 6322 O O . GLY B 1 289 ? 31.812 9.484 0.472 1 78.25 289 GLY B O 1
ATOM 6323 N N . LEU B 1 290 ? 30.766 11.391 0.811 1 81.5 290 LEU B N 1
ATOM 6324 C CA . LEU B 1 290 ? 30.047 11.273 -0.454 1 81.5 290 LEU B CA 1
ATOM 6325 C C . LEU B 1 290 ? 30.734 12.109 -1.539 1 81.5 290 LEU B C 1
ATOM 6327 O O . LEU B 1 290 ? 30.953 13.305 -1.361 1 81.5 290 LEU B O 1
ATOM 6331 N N . ARG B 1 291 ? 31.422 11.328 -2.531 1 74.81 291 ARG B N 1
ATOM 6332 C CA . ARG B 1 291 ? 32.031 11.992 -3.684 1 74.81 291 ARG B CA 1
ATOM 6333 C C . ARG B 1 291 ? 31.094 11.938 -4.891 1 74.81 291 ARG B C 1
ATOM 6335 O O . ARG B 1 291 ? 30.859 10.867 -5.461 1 74.81 291 ARG B O 1
ATOM 6342 N N . LEU B 1 292 ? 30.344 13.07 -5.156 1 75.81 292 LEU B N 1
ATOM 6343 C CA . LEU B 1 292 ? 29.312 13.148 -6.176 1 75.81 292 LEU B CA 1
ATOM 6344 C C . LEU B 1 292 ? 29.875 12.867 -7.559 1 75.81 292 LEU B C 1
ATOM 6346 O O . LEU B 1 292 ? 29.172 12.398 -8.453 1 75.81 292 LEU B O 1
ATOM 6350 N N . LYS B 1 293 ? 31.219 13.242 -7.773 1 65.56 293 LYS B N 1
ATOM 6351 C CA . LYS B 1 293 ? 31.828 13.07 -9.094 1 65.56 293 LYS B CA 1
ATOM 6352 C C . LYS B 1 293 ? 32.125 11.594 -9.375 1 65.56 293 LYS B C 1
ATOM 6354 O O . LYS B 1 293 ? 32.188 11.18 -10.531 1 65.56 293 LYS B O 1
ATOM 6359 N N . GLU B 1 294 ? 32.312 10.797 -8.422 1 60.19 294 GLU B N 1
ATOM 6360 C CA . GLU B 1 294 ? 32.656 9.398 -8.664 1 60.19 294 GLU B CA 1
ATOM 6361 C C . GLU B 1 294 ? 31.391 8.609 -9.055 1 60.19 294 GLU B C 1
ATOM 6363 O O . GLU B 1 294 ? 30.5 8.398 -8.234 1 60.19 294 GLU B O 1
ATOM 6368 N N . ALA B 1 295 ? 30.891 8.977 -10.156 1 54.09 295 ALA B N 1
ATOM 6369 C CA . ALA B 1 295 ? 29.656 8.523 -10.781 1 54.09 295 ALA B CA 1
ATOM 6370 C C . ALA B 1 295 ? 29.594 6.996 -10.812 1 54.09 295 ALA B C 1
ATOM 6372 O O . ALA B 1 295 ? 30.422 6.344 -11.438 1 54.09 295 ALA B O 1
ATOM 6373 N N . THR B 1 296 ? 29.203 6.355 -9.844 1 60.34 296 THR B N 1
ATOM 6374 C CA . THR B 1 296 ? 28.953 4.918 -9.859 1 60.34 296 THR B CA 1
ATOM 6375 C C . THR B 1 296 ? 28.125 4.531 -11.086 1 60.34 296 THR B C 1
ATOM 6377 O O . THR B 1 296 ? 27.281 5.301 -11.539 1 60.34 296 THR B O 1
ATOM 6380 N N . SER B 1 297 ? 28.609 3.609 -11.789 1 63.88 297 SER B N 1
ATOM 6381 C CA . SER B 1 297 ? 27.969 3.039 -12.969 1 63.88 297 SER B CA 1
ATOM 6382 C C . SER B 1 297 ? 26.531 2.598 -12.656 1 63.88 297 SER B C 1
ATOM 6384 O O . SER B 1 297 ? 26.312 1.777 -11.758 1 63.88 297 SER B O 1
ATOM 6386 N N . PRO B 1 298 ? 25.562 3.287 -13.227 1 69.56 298 PRO B N 1
ATOM 6387 C CA . PRO B 1 298 ? 24.156 2.918 -13.086 1 69.56 298 PRO B CA 1
ATOM 6388 C C . PRO B 1 298 ? 23.906 1.427 -13.297 1 69.56 298 PRO B C 1
ATOM 6390 O O . PRO B 1 298 ? 22.938 0.875 -12.773 1 6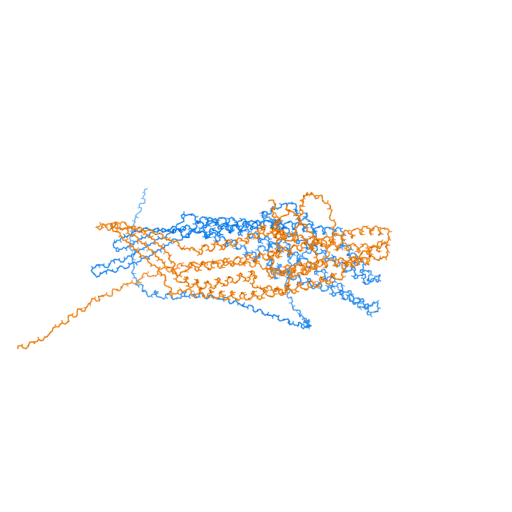9.56 298 PRO B O 1
ATOM 6393 N N . GLY B 1 299 ? 24.875 0.784 -13.844 1 73.81 299 GLY B N 1
ATOM 6394 C CA . GLY B 1 299 ? 24.656 -0.593 -14.25 1 73.81 299 GLY B CA 1
ATOM 6395 C C . GLY B 1 299 ? 24.734 -1.577 -13.102 1 73.81 299 GLY B C 1
ATOM 6396 O O . GLY B 1 299 ? 24.219 -2.695 -13.203 1 73.81 299 GLY B O 1
ATOM 6397 N N . ASP B 1 300 ? 25.188 -1.188 -11.938 1 81.62 300 ASP B N 1
ATOM 6398 C CA . ASP B 1 300 ? 25.375 -2.139 -10.844 1 81.62 300 ASP B CA 1
ATOM 6399 C C . ASP B 1 300 ? 24.219 -2.041 -9.836 1 81.62 300 ASP B C 1
ATOM 6401 O O . ASP B 1 300 ? 24.203 -2.748 -8.828 1 81.62 300 ASP B O 1
ATOM 6405 N N . ARG B 1 301 ? 23.297 -1.219 -10.18 1 90.88 301 ARG B N 1
ATOM 6406 C CA . ARG B 1 301 ? 22.156 -1.121 -9.273 1 90.88 301 ARG B CA 1
ATOM 6407 C C . ARG B 1 301 ? 21.312 -2.391 -9.32 1 90.88 301 ARG B C 1
ATOM 6409 O O . ARG B 1 301 ? 21.094 -2.963 -10.391 1 90.88 301 ARG B O 1
ATOM 6416 N N . PRO B 1 302 ? 20.875 -2.859 -8.156 1 93.38 302 PRO B N 1
ATOM 6417 C CA . PRO B 1 302 ? 20.203 -4.156 -8.078 1 93.38 302 PRO B CA 1
ATOM 6418 C C . PRO B 1 302 ? 18.953 -4.23 -8.953 1 93.38 302 PRO B C 1
ATOM 6420 O O . PRO B 1 302 ? 18.594 -5.305 -9.445 1 93.38 302 PRO B O 1
ATOM 6423 N N . ASP B 1 303 ? 18.203 -3.18 -9.219 1 93.56 303 ASP B N 1
ATOM 6424 C CA . ASP B 1 303 ? 17.016 -3.221 -10.062 1 93.56 303 ASP B CA 1
ATOM 6425 C C . ASP B 1 303 ? 17.375 -3.467 -11.523 1 93.56 303 ASP B C 1
ATOM 6427 O O . ASP B 1 303 ? 16.688 -4.215 -12.219 1 93.56 303 ASP B O 1
ATOM 6431 N N . ILE B 1 304 ? 18.531 -2.92 -11.992 1 94.69 304 ILE B N 1
ATOM 6432 C CA . ILE B 1 304 ? 19 -3.152 -13.352 1 94.69 304 ILE B CA 1
ATOM 6433 C C . ILE B 1 304 ? 19.516 -4.582 -13.484 1 94.69 304 ILE B C 1
ATOM 6435 O O . ILE B 1 304 ? 19.219 -5.266 -14.469 1 94.69 304 ILE B O 1
ATOM 6439 N N . VAL B 1 305 ? 20.219 -5.016 -12.461 1 94.25 305 VAL B N 1
ATOM 6440 C CA . VAL B 1 305 ? 20.766 -6.371 -12.469 1 94.25 305 VAL B CA 1
ATOM 6441 C C . VAL B 1 305 ? 19.609 -7.383 -12.531 1 94.25 305 VAL B C 1
ATOM 6443 O O . VAL B 1 305 ? 19.688 -8.367 -13.273 1 94.25 305 VAL B O 1
ATOM 6446 N N . ALA B 1 306 ? 18.531 -7.133 -11.773 1 95.94 306 ALA B N 1
ATOM 6447 C CA . ALA B 1 306 ? 17.375 -8.031 -11.781 1 95.94 306 ALA B CA 1
ATOM 6448 C C . ALA B 1 306 ? 16.75 -8.109 -13.172 1 95.94 306 ALA B C 1
ATOM 6450 O O . ALA B 1 306 ? 16.438 -9.195 -13.656 1 95.94 306 ALA B O 1
ATOM 6451 N N . LEU B 1 307 ? 16.672 -6.996 -13.82 1 96.5 307 LEU B N 1
ATOM 6452 C CA . LEU B 1 307 ? 16.047 -6.957 -15.141 1 96.5 307 LEU B CA 1
ATOM 6453 C C . LEU B 1 307 ? 16.969 -7.594 -16.188 1 96.5 307 LEU B C 1
ATOM 6455 O O . LEU B 1 307 ? 16.484 -8.211 -17.141 1 96.5 307 LEU B O 1
ATOM 6459 N N . GLU B 1 308 ? 18.266 -7.473 -16.031 1 96.62 308 GLU B N 1
ATOM 6460 C CA . GLU B 1 308 ? 19.203 -8.125 -16.938 1 96.62 308 GLU B CA 1
ATOM 6461 C C . GLU B 1 308 ? 19.109 -9.648 -16.828 1 96.62 308 GLU B C 1
ATOM 6463 O O . GLU B 1 308 ? 19.125 -10.352 -17.828 1 96.62 308 GLU B O 1
ATOM 6468 N N . GLN B 1 309 ? 18.984 -10.07 -15.578 1 96.69 309 GLN B N 1
ATOM 6469 C CA . GLN B 1 309 ? 18.844 -11.5 -15.375 1 96.69 309 GLN B CA 1
ATOM 6470 C C . GLN B 1 309 ? 17.531 -12.008 -15.969 1 96.69 309 GLN B C 1
ATOM 6472 O O . GLN B 1 309 ? 17.484 -13.086 -16.562 1 96.69 309 GLN B O 1
ATOM 6477 N N . ARG B 1 310 ? 16.453 -11.266 -15.867 1 97.12 310 ARG B N 1
ATOM 6478 C CA . ARG B 1 310 ? 15.172 -11.656 -16.438 1 97.12 310 ARG B CA 1
ATOM 6479 C C . ARG B 1 310 ? 15.227 -11.656 -17.969 1 97.12 310 ARG B C 1
ATOM 6481 O O . ARG B 1 310 ? 14.586 -12.484 -18.609 1 97.12 310 ARG B O 1
ATOM 6488 N N . LEU B 1 311 ? 16 -10.734 -18.516 1 97.31 311 LEU B N 1
ATOM 6489 C CA . LEU B 1 311 ? 16.188 -10.703 -19.953 1 97.31 311 LEU B CA 1
ATOM 6490 C C . LEU B 1 311 ? 16.844 -11.984 -20.453 1 97.31 311 LEU B C 1
ATOM 6492 O O . LEU B 1 311 ? 16.422 -12.578 -21.438 1 97.31 311 LEU B O 1
ATOM 6496 N N . GLN B 1 312 ? 17.812 -12.398 -19.734 1 97.56 312 GLN B N 1
ATOM 6497 C CA . GLN B 1 312 ? 18.484 -13.641 -20.094 1 97.56 312 GLN B CA 1
ATOM 6498 C C . GLN B 1 312 ? 17.562 -14.844 -19.922 1 97.56 312 GLN B C 1
ATOM 6500 O O . GLN B 1 312 ? 17.594 -15.773 -20.734 1 97.56 312 GLN B O 1
ATOM 6505 N N . GLU B 1 313 ? 16.734 -14.781 -18.844 1 97.62 313 GLU B N 1
ATOM 6506 C CA . GLU B 1 313 ? 15.727 -15.82 -18.625 1 97.62 313 GLU B CA 1
ATOM 6507 C C . GLU B 1 313 ? 14.773 -15.914 -19.812 1 97.62 313 GLU B C 1
ATOM 6509 O O . GLU B 1 313 ? 14.492 -17.016 -20.312 1 97.62 313 GLU B O 1
ATOM 6514 N N . LYS B 1 314 ? 14.305 -14.742 -20.266 1 97.56 314 LYS B N 1
ATOM 6515 C CA . LYS B 1 314 ? 13.352 -14.719 -21.375 1 97.56 314 LYS B CA 1
ATOM 6516 C C . LYS B 1 314 ? 14.008 -15.156 -22.672 1 97.56 314 LYS B C 1
ATOM 6518 O O . LYS B 1 314 ? 13.375 -15.805 -23.516 1 97.56 314 LYS B O 1
ATOM 6523 N N . LYS B 1 315 ? 15.281 -14.875 -22.891 1 97.31 315 LYS B N 1
ATOM 6524 C CA . LYS B 1 315 ? 16.016 -15.328 -24.062 1 97.31 315 LYS B CA 1
ATOM 6525 C C . LYS B 1 315 ? 16.125 -16.844 -24.094 1 97.31 315 LYS B C 1
ATOM 6527 O O . LYS B 1 315 ? 15.844 -17.469 -25.125 1 97.31 315 LYS B O 1
ATOM 6532 N N . MET B 1 316 ? 16.438 -17.375 -22.969 1 97.44 316 MET B N 1
ATOM 6533 C CA . MET B 1 316 ? 16.578 -18.828 -22.875 1 97.44 316 MET B CA 1
ATOM 6534 C C . MET B 1 316 ? 15.219 -19.5 -22.984 1 97.44 316 MET B C 1
ATOM 6536 O O . MET B 1 316 ? 15.125 -20.641 -23.453 1 97.44 316 MET B O 1
ATOM 6540 N N . ASN B 1 317 ? 14.172 -18.781 -22.562 1 97 317 ASN B N 1
ATOM 6541 C CA . ASN B 1 317 ? 12.82 -19.328 -22.609 1 97 317 ASN B CA 1
ATOM 6542 C C . ASN B 1 317 ? 12.359 -19.547 -24.047 1 97 317 ASN B C 1
ATOM 6544 O O . ASN B 1 317 ? 11.539 -20.422 -24.328 1 97 317 ASN B O 1
ATOM 6548 N N . ILE B 1 318 ? 12.922 -18.797 -25.016 1 97.56 318 ILE B N 1
ATOM 6549 C CA . ILE B 1 318 ? 12.594 -19 -26.422 1 97.56 318 ILE B CA 1
ATOM 6550 C C . ILE B 1 318 ? 13.062 -20.375 -26.859 1 97.56 318 ILE B C 1
ATOM 6552 O O . ILE B 1 318 ? 12.297 -21.141 -27.469 1 97.56 318 ILE B O 1
ATOM 6556 N N . GLU B 1 319 ? 14.258 -20.703 -26.516 1 96.62 319 GLU B N 1
ATOM 6557 C CA . GLU B 1 319 ? 14.805 -22 -26.875 1 96.62 319 GLU B CA 1
ATOM 6558 C C . GLU B 1 319 ? 14.078 -23.125 -26.141 1 96.62 319 GLU B C 1
ATOM 6560 O O . GLU B 1 319 ? 13.867 -24.203 -26.688 1 96.62 319 GLU B O 1
ATOM 6565 N N . LEU B 1 320 ? 13.688 -22.812 -24.891 1 97.31 320 LEU B N 1
ATOM 6566 C CA . LEU B 1 320 ? 12.961 -23.812 -24.125 1 97.31 320 LEU B CA 1
ATOM 6567 C C . LEU B 1 320 ? 11.625 -24.141 -24.797 1 97.31 320 LEU B C 1
ATOM 6569 O O . LEU B 1 320 ? 11.258 -25.312 -24.906 1 97.31 320 LEU B O 1
ATOM 6573 N N . GLN B 1 321 ? 10.93 -23.125 -25.281 1 96.12 321 GLN B N 1
ATOM 6574 C CA . GLN B 1 321 ? 9.648 -23.344 -25.953 1 96.12 321 GLN B CA 1
ATOM 6575 C C . GLN B 1 321 ? 9.836 -24.109 -27.25 1 96.12 321 GLN B C 1
ATOM 6577 O O . GLN B 1 321 ? 8.992 -24.938 -27.625 1 96.12 321 GLN B O 1
ATOM 6582 N N . ARG B 1 322 ? 10.938 -23.938 -27.938 1 95.19 322 ARG B N 1
ATOM 6583 C CA . ARG B 1 322 ? 11.234 -24.656 -29.172 1 95.19 322 ARG B CA 1
ATOM 6584 C C . ARG B 1 322 ? 11.453 -26.141 -28.891 1 95.19 322 ARG B C 1
ATOM 6586 O O . ARG B 1 322 ? 10.922 -27 -29.594 1 95.19 322 ARG B O 1
ATOM 6593 N N . LYS B 1 323 ? 12.148 -26.375 -27.828 1 94.38 323 LYS B N 1
ATOM 6594 C CA . LYS B 1 323 ? 12.461 -27.75 -27.5 1 94.38 323 LYS B CA 1
ATOM 6595 C C . LYS B 1 323 ? 11.25 -28.469 -26.906 1 94.38 323 LYS B C 1
ATOM 6597 O O . LYS B 1 323 ? 11.047 -29.656 -27.141 1 94.38 323 LYS B O 1
ATOM 6602 N N . GLU B 1 324 ? 10.445 -27.719 -26.141 1 93.38 324 GLU B N 1
ATOM 6603 C CA . GLU B 1 324 ? 9.258 -28.297 -25.531 1 93.38 324 GLU B CA 1
ATOM 6604 C C . GLU B 1 324 ? 8.227 -28.672 -26.594 1 93.38 324 GLU B C 1
ATOM 6606 O O . GLU B 1 324 ? 7.43 -29.594 -26.391 1 93.38 324 GLU B O 1
ATOM 6611 N N . ALA B 1 325 ? 8.234 -27.984 -27.719 1 91.69 325 ALA B N 1
ATOM 6612 C CA . ALA B 1 325 ? 7.277 -28.266 -28.797 1 91.69 325 ALA B CA 1
ATOM 6613 C C . ALA B 1 325 ? 7.543 -29.625 -29.438 1 91.69 325 ALA B C 1
ATOM 6615 O O . ALA B 1 325 ? 6.645 -30.219 -30.031 1 91.69 325 ALA B O 1
ATOM 6616 N N . LEU B 1 326 ? 8.734 -30.156 -29.219 1 91.12 326 LEU B N 1
ATOM 6617 C CA . LEU B 1 326 ? 9.094 -31.422 -29.828 1 91.12 326 LEU B CA 1
ATOM 6618 C C . LEU B 1 326 ? 8.531 -32.594 -29.031 1 91.12 326 LEU B C 1
ATOM 6620 O O . LEU B 1 326 ? 8.398 -33.719 -29.547 1 91.12 326 LEU B O 1
ATOM 6624 N N . GLY B 1 327 ? 8.141 -32.344 -27.734 1 87.44 327 GLY B N 1
ATOM 6625 C CA . GLY B 1 327 ? 7.516 -33.344 -26.922 1 87.44 327 GLY B CA 1
ATOM 6626 C C . GLY B 1 327 ? 8.516 -34.281 -26.25 1 87.44 327 GLY B C 1
ATOM 6627 O O . GLY B 1 327 ? 9.68 -33.938 -26.062 1 87.44 327 GLY B O 1
ATOM 6628 N N . TRP B 1 328 ? 7.988 -35.5 -25.75 1 90 328 TRP B N 1
ATOM 6629 C CA . TRP B 1 328 ? 8.781 -36.5 -25.031 1 90 328 TRP B CA 1
ATOM 6630 C C . TRP B 1 328 ? 8.695 -37.844 -25.703 1 90 328 TRP B C 1
ATOM 6632 O O . TRP B 1 328 ? 7.68 -38.188 -26.328 1 90 328 TRP B O 1
ATOM 6642 N N . LEU B 1 329 ? 9.836 -38.531 -25.672 1 91.06 329 LEU B N 1
ATOM 6643 C CA . LEU B 1 329 ? 9.844 -39.906 -26.125 1 91.06 329 LEU B CA 1
ATOM 6644 C C . LEU B 1 329 ? 9.445 -40.844 -25 1 91.06 329 LEU B C 1
ATOM 6646 O O . LEU B 1 329 ? 10.117 -40.906 -23.969 1 91.06 329 LEU B O 1
ATOM 6650 N N . GLN B 1 330 ? 8.336 -41.5 -25.141 1 91.81 330 GLN B N 1
ATOM 6651 C CA . GLN B 1 330 ? 7.906 -42.5 -24.156 1 91.81 330 GLN B CA 1
ATOM 6652 C C . GLN B 1 330 ? 8.312 -43.906 -24.578 1 91.81 330 GLN B C 1
ATOM 6654 O O . GLN B 1 330 ? 8.039 -44.344 -25.688 1 91.81 330 GLN B O 1
ATOM 6659 N N . VAL B 1 331 ? 9.07 -44.531 -23.688 1 91.56 331 VAL B N 1
ATOM 6660 C CA . VAL B 1 331 ? 9.469 -45.906 -23.938 1 91.56 331 VAL B CA 1
ATOM 6661 C C . VAL B 1 331 ? 8.898 -46.812 -22.828 1 91.56 331 VAL B C 1
ATOM 6663 O O . VAL B 1 331 ? 8.695 -46.344 -21.703 1 91.56 331 VAL B O 1
ATOM 6666 N N . GLY B 1 332 ? 8.516 -47.906 -23.25 1 89.94 332 GLY B N 1
ATOM 6667 C CA . GLY B 1 332 ? 7.992 -48.844 -22.266 1 89.94 332 GLY B CA 1
ATOM 6668 C C . GLY B 1 332 ? 8.078 -50.281 -22.703 1 89.94 332 GLY B C 1
ATOM 6669 O O . GLY B 1 332 ? 8.523 -50.594 -23.812 1 89.94 332 GLY B O 1
ATOM 6670 N N . GLY B 1 333 ? 7.988 -51.125 -21.688 1 85.44 333 GLY B N 1
ATOM 6671 C CA . GLY B 1 333 ? 7.961 -52.562 -21.906 1 85.44 333 GLY B CA 1
ATOM 6672 C C . GLY B 1 333 ? 6.781 -53.25 -21.234 1 85.44 333 GLY B C 1
ATOM 6673 O O . GLY B 1 333 ? 6.277 -52.781 -20.219 1 85.44 333 GLY B O 1
ATOM 6674 N N . GLU B 1 334 ? 6.27 -54.188 -22 1 84.5 334 GLU B N 1
ATOM 6675 C CA . GLU B 1 334 ? 5.176 -54.969 -21.453 1 84.5 334 GLU B CA 1
ATOM 6676 C C . GLU B 1 334 ? 5.492 -56.469 -21.516 1 84.5 334 GLU B C 1
ATOM 6678 O O . GLU B 1 334 ? 6.25 -56.906 -22.375 1 84.5 334 GLU B O 1
ATOM 6683 N N . TRP B 1 335 ? 5.18 -57.188 -20.375 1 81.94 335 TRP B N 1
ATOM 6684 C CA . TRP B 1 335 ? 5.289 -58.656 -20.328 1 81.94 335 TRP B CA 1
ATOM 6685 C C . TRP B 1 335 ? 3.914 -59.281 -20.188 1 81.94 335 TRP B C 1
ATOM 6687 O O . TRP B 1 335 ? 3.184 -59 -19.234 1 81.94 335 TRP B O 1
ATOM 6697 N N . ARG B 1 336 ? 3.57 -60.062 -21.25 1 79 336 ARG B N 1
ATOM 6698 C CA . ARG B 1 336 ? 2.258 -60.688 -21.219 1 79 336 ARG B CA 1
ATOM 6699 C C . ARG B 1 336 ? 2.381 -62.188 -20.953 1 79 336 ARG B C 1
ATOM 6701 O O . ARG B 1 336 ? 3.125 -62.875 -21.656 1 79 336 ARG B O 1
ATOM 6708 N N . MET B 1 337 ? 1.833 -62.656 -19.891 1 76.62 337 MET B N 1
ATOM 6709 C CA . MET B 1 337 ? 1.783 -64.062 -19.547 1 76.62 337 MET B CA 1
ATOM 6710 C C . MET B 1 337 ? 0.42 -64.688 -19.891 1 76.62 337 MET B C 1
ATOM 6712 O O . MET B 1 337 ? -0.594 -64.25 -19.312 1 76.62 337 MET B O 1
ATOM 6716 N N . LYS B 1 338 ? 0.44 -65.5 -20.906 1 71.81 338 LYS B N 1
ATOM 6717 C CA . LYS B 1 338 ? -0.777 -66.188 -21.312 1 71.81 338 LYS B CA 1
ATOM 6718 C C . LYS B 1 338 ? -0.636 -67.688 -21.125 1 71.81 338 LYS B C 1
ATOM 6720 O O . LYS B 1 338 ? -0.067 -68.375 -21.984 1 71.81 338 LYS B O 1
ATOM 6725 N N . GLY B 1 339 ? -1.212 -68.188 -20.047 1 67.06 339 GLY B N 1
ATOM 6726 C CA . GLY B 1 339 ? -1.072 -69.625 -19.812 1 67.06 339 GLY B CA 1
ATOM 6727 C C . GLY B 1 339 ? 0.374 -70.062 -19.766 1 67.06 339 GLY B C 1
ATOM 6728 O O . GLY B 1 339 ? 1.156 -69.562 -18.938 1 67.06 339 GLY B O 1
ATOM 6729 N N . SER B 1 340 ? 0.705 -70.938 -20.797 1 65.19 340 SER B N 1
ATOM 6730 C CA . SER B 1 340 ? 2.061 -71.438 -20.859 1 65.19 340 SER B CA 1
ATOM 6731 C C . SER B 1 340 ? 2.947 -70.625 -21.766 1 65.19 340 SER B C 1
ATOM 6733 O O . SER B 1 340 ? 4.164 -70.812 -21.812 1 65.19 340 SER B O 1
ATOM 6735 N N . GLU B 1 341 ? 2.33 -69.562 -22.469 1 67.56 341 GLU B N 1
ATOM 6736 C CA . GLU B 1 341 ? 3.137 -68.75 -23.359 1 67.56 341 GLU B CA 1
ATOM 6737 C C . GLU B 1 341 ? 3.369 -67.312 -22.781 1 67.56 341 GLU B C 1
ATOM 6739 O O . GLU B 1 341 ? 2.463 -66.75 -22.188 1 67.56 341 GLU B O 1
ATOM 6744 N N . ASN B 1 342 ? 4.668 -67 -22.656 1 74.5 342 ASN B N 1
ATOM 6745 C CA . ASN B 1 342 ? 5.055 -65.625 -22.234 1 74.5 342 ASN B CA 1
ATOM 6746 C C . ASN B 1 342 ? 5.516 -64.75 -23.422 1 74.5 342 ASN B C 1
ATOM 6748 O O . ASN B 1 342 ? 6.23 -65.25 -24.297 1 74.5 342 ASN B O 1
ATOM 6752 N N . TYR B 1 343 ? 4.742 -63.625 -23.672 1 74.56 343 TYR B N 1
ATOM 6753 C CA . TYR B 1 343 ? 5.246 -62.719 -24.688 1 74.56 343 TYR B CA 1
ATOM 6754 C C . TYR B 1 343 ? 5.625 -61.375 -24.062 1 74.56 343 TYR B C 1
ATOM 6756 O O . TYR B 1 343 ? 5.047 -60.969 -23.047 1 74.56 343 TYR B O 1
ATOM 6764 N N . GLY B 1 344 ? 6.828 -60.906 -24.531 1 76.62 344 GLY B N 1
ATOM 6765 C CA . GLY B 1 344 ? 7.301 -59.562 -24.141 1 76.62 344 GLY B CA 1
ATOM 6766 C C . GLY B 1 344 ? 7.25 -58.562 -25.281 1 76.62 344 GLY B C 1
ATOM 6767 O O . GLY B 1 344 ? 7.27 -58.938 -26.453 1 76.62 344 GLY B O 1
ATOM 6768 N N . GLY B 1 345 ? 6.789 -57.312 -24.938 1 79.62 345 GLY B N 1
ATOM 6769 C CA . GLY B 1 345 ? 6.785 -56.25 -25.953 1 79.62 345 GLY B CA 1
ATOM 6770 C C . GLY B 1 345 ? 7.395 -54.969 -25.469 1 79.62 345 GLY B C 1
ATOM 6771 O O . GLY B 1 345 ? 7.516 -54.719 -24.25 1 79.62 345 GLY B O 1
ATOM 6772 N N . VAL B 1 346 ? 8.023 -54.312 -26.422 1 84.81 346 VAL B N 1
ATOM 6773 C CA . VAL B 1 346 ? 8.547 -52.969 -26.188 1 84.81 346 VAL B CA 1
ATOM 6774 C C . VAL B 1 346 ? 7.812 -51.969 -27.078 1 84.81 346 VAL B C 1
ATOM 6776 O O . VAL B 1 346 ? 7.328 -52.312 -28.156 1 84.81 346 VAL B O 1
ATOM 6779 N N . PHE B 1 347 ? 7.496 -50.875 -26.453 1 81.06 347 PHE B N 1
ATOM 6780 C CA . PHE B 1 347 ? 6.867 -49.844 -27.266 1 81.06 347 PHE B CA 1
ATOM 6781 C C . PHE B 1 347 ? 7.562 -48.5 -27.078 1 81.06 347 PHE B C 1
ATOM 6783 O O . PHE B 1 347 ? 8.289 -48.281 -26.109 1 81.06 347 PHE B O 1
ATOM 6790 N N . ALA B 1 348 ? 7.43 -47.719 -28.141 1 87.19 348 ALA B N 1
ATOM 6791 C CA . ALA B 1 348 ? 7.914 -46.344 -28.141 1 87.19 348 ALA B CA 1
ATOM 6792 C C . ALA B 1 348 ? 6.895 -45.406 -28.781 1 87.19 348 ALA B C 1
ATOM 6794 O O . ALA B 1 348 ? 6.227 -45.781 -29.75 1 87.19 348 ALA B O 1
ATOM 6795 N N . MET B 1 349 ? 6.629 -44.312 -28.016 1 86.94 349 MET B N 1
ATOM 6796 C CA . MET B 1 349 ? 5.699 -43.312 -28.547 1 86.94 349 MET B CA 1
ATOM 6797 C C . MET B 1 349 ? 6.352 -41.938 -28.594 1 86.94 349 MET B C 1
ATOM 6799 O O . MET B 1 349 ? 7.043 -41.531 -27.656 1 86.94 349 MET B O 1
ATOM 6803 N N . ILE B 1 350 ? 6.281 -41.281 -29.781 1 87.5 350 ILE B N 1
ATOM 6804 C CA . ILE B 1 350 ? 6.785 -39.938 -29.938 1 87.5 350 ILE B CA 1
ATOM 6805 C C . ILE B 1 350 ? 5.762 -39.062 -30.688 1 87.5 350 ILE B C 1
ATOM 6807 O O . ILE B 1 350 ? 5.23 -39.5 -31.719 1 87.5 350 ILE B O 1
ATOM 6811 N N . PRO B 1 351 ? 5.445 -37.969 -30.094 1 87.38 351 PRO B N 1
ATOM 6812 C CA . PRO B 1 351 ? 4.547 -37.094 -30.844 1 87.38 351 PRO B CA 1
ATOM 6813 C C . PRO B 1 351 ? 5.227 -36.469 -32.062 1 87.38 351 PRO B C 1
ATOM 6815 O O . PRO B 1 351 ? 6.395 -36.062 -31.984 1 87.38 351 PRO B O 1
ATOM 6818 N N . ILE B 1 352 ? 4.629 -36.469 -33.125 1 88.62 352 ILE B N 1
ATOM 6819 C CA . ILE B 1 352 ? 5.145 -35.812 -34.344 1 88.62 352 ILE B CA 1
ATOM 6820 C C . ILE B 1 352 ? 4.516 -34.438 -34.469 1 88.62 352 ILE B C 1
ATOM 6822 O O . ILE B 1 352 ? 3.311 -34.312 -34.719 1 88.62 352 ILE B O 1
ATOM 6826 N N . PRO B 1 353 ? 5.312 -33.438 -34.25 1 88.25 353 PRO B N 1
ATOM 6827 C CA . PRO B 1 353 ? 4.777 -32.062 -34.312 1 88.25 353 PRO B CA 1
ATOM 6828 C C . PRO B 1 353 ? 4.484 -31.625 -35.75 1 88.25 353 PRO B C 1
ATOM 6830 O O . PRO B 1 353 ? 5.285 -30.906 -36.344 1 88.25 353 PRO B O 1
ATOM 6833 N N . LEU B 1 354 ? 3.316 -31.938 -36.25 1 89 354 LEU B N 1
ATOM 6834 C CA . LEU B 1 354 ? 2.926 -31.547 -37.594 1 89 354 LEU B CA 1
ATOM 6835 C C . LEU B 1 354 ? 2.098 -30.266 -37.594 1 89 354 LEU B C 1
ATOM 6837 O O . LEU B 1 354 ? 2.381 -29.344 -38.344 1 89 354 LEU B O 1
ATOM 6841 N N . ASN B 1 355 ? 1.049 -30.281 -36.625 1 88.06 355 ASN B N 1
ATOM 6842 C CA . ASN B 1 355 ? 0.148 -29.141 -36.531 1 88.06 355 ASN B CA 1
ATOM 6843 C C . ASN B 1 355 ? 0.615 -28.125 -35.469 1 88.06 355 ASN B C 1
ATOM 6845 O O . ASN B 1 355 ? 0.739 -26.938 -35.75 1 88.06 355 ASN B O 1
ATOM 6849 N N . ASP B 1 356 ? 0.888 -28.625 -34.281 1 88.56 356 ASP B N 1
ATOM 6850 C CA . ASP B 1 356 ? 1.364 -27.766 -33.188 1 88.56 356 ASP B CA 1
ATOM 6851 C C . ASP B 1 356 ? 2.873 -27.922 -33 1 88.56 356 ASP B C 1
ATOM 6853 O O . ASP B 1 356 ? 3.334 -28.891 -32.406 1 88.56 356 ASP B O 1
ATOM 6857 N N . ARG B 1 357 ? 3.543 -26.984 -33.531 1 90.81 357 ARG B N 1
ATOM 6858 C CA . ARG B 1 357 ? 4.992 -26.953 -33.375 1 90.81 357 ARG B CA 1
ATOM 6859 C C . ARG B 1 357 ? 5.414 -25.906 -32.375 1 90.81 357 ARG B C 1
ATOM 6861 O O . ARG B 1 357 ? 6.562 -25.453 -32.375 1 90.81 357 ARG B O 1
ATOM 6868 N N . GLY B 1 358 ? 4.418 -25.5 -31.578 1 93 358 GLY B N 1
ATOM 6869 C CA . GLY B 1 358 ? 4.688 -24.469 -30.578 1 93 358 GLY B CA 1
ATOM 6870 C C . GLY B 1 358 ? 4.898 -23.094 -31.188 1 93 358 GLY B C 1
ATOM 6871 O O . GLY B 1 358 ? 5.57 -22.25 -30.594 1 93 358 GLY B O 1
ATOM 6872 N N . GLN B 1 359 ? 4.371 -22.938 -32.375 1 93.88 359 GLN B N 1
ATOM 6873 C CA . GLN B 1 359 ? 4.605 -21.688 -33.125 1 93.88 359 GLN B CA 1
ATOM 6874 C C . GLN B 1 359 ? 4.051 -20.5 -32.344 1 93.88 359 GLN B C 1
ATOM 6876 O O . GLN B 1 359 ? 4.676 -19.438 -32.312 1 93.88 359 GLN B O 1
ATOM 6881 N N . GLY B 1 360 ? 2.865 -20.578 -31.75 1 94.38 360 GLY B N 1
ATOM 6882 C CA . GLY B 1 360 ? 2.299 -19.484 -30.969 1 94.38 360 GLY B CA 1
ATOM 6883 C C . GLY B 1 360 ? 3.1 -19.172 -29.719 1 94.38 360 GLY B C 1
ATOM 6884 O O . GLY B 1 360 ? 3.359 -18 -29.422 1 94.38 360 GLY B O 1
ATOM 6885 N N . LYS B 1 361 ? 3.484 -20.219 -29 1 95.38 361 LYS B N 1
ATOM 6886 C CA . LYS B 1 361 ? 4.246 -20.031 -27.766 1 95.38 361 LYS B CA 1
ATOM 6887 C C . LYS B 1 361 ? 5.613 -19.422 -28.047 1 95.38 361 LYS B C 1
ATOM 6889 O O . LYS B 1 361 ? 6.086 -18.562 -27.297 1 95.38 361 LYS B O 1
ATOM 6894 N N . ILE B 1 362 ? 6.266 -19.891 -29.141 1 96.44 362 ILE B N 1
ATOM 6895 C CA . ILE B 1 362 ? 7.57 -19.359 -29.516 1 96.44 362 ILE B CA 1
ATOM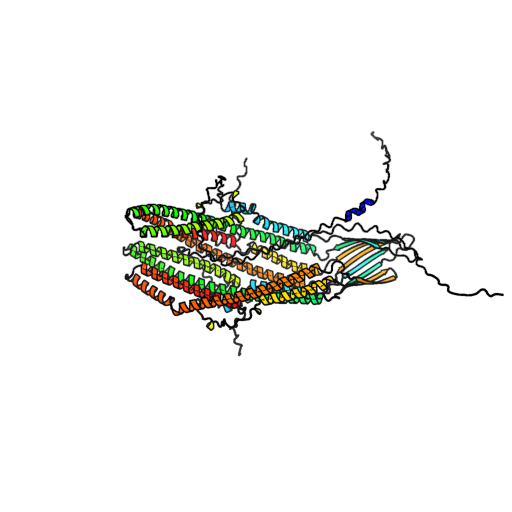 6896 C C . ILE B 1 362 ? 7.438 -17.875 -29.875 1 96.44 362 ILE B C 1
ATOM 6898 O O . ILE B 1 362 ? 8.258 -17.047 -29.469 1 96.44 362 ILE B O 1
ATOM 6902 N N . TYR B 1 363 ? 6.402 -17.594 -30.625 1 96.44 363 TYR B N 1
ATOM 6903 C CA . TYR B 1 363 ? 6.164 -16.203 -30.984 1 96.44 363 TYR B CA 1
ATOM 6904 C C . TYR B 1 363 ? 5.938 -15.336 -29.766 1 96.44 363 TYR B C 1
ATOM 6906 O O . TYR B 1 363 ? 6.492 -14.242 -29.656 1 96.44 363 TYR B O 1
ATOM 6914 N N . ALA B 1 364 ? 5.133 -15.797 -28.875 1 96.5 364 ALA B N 1
ATOM 6915 C CA . ALA B 1 364 ? 4.863 -15.07 -27.625 1 96.5 364 ALA B CA 1
ATOM 6916 C C . ALA B 1 364 ? 6.145 -14.867 -26.828 1 96.5 364 ALA B C 1
ATOM 6918 O O . ALA B 1 364 ? 6.367 -13.797 -26.266 1 96.5 364 ALA B O 1
ATOM 6919 N N . ALA B 1 365 ? 6.934 -15.906 -26.766 1 97.38 365 ALA B N 1
ATOM 6920 C CA . ALA B 1 365 ? 8.188 -15.82 -26.031 1 97.38 365 ALA B CA 1
ATOM 6921 C C . ALA B 1 365 ? 9.117 -14.781 -26.641 1 97.38 365 ALA B C 1
ATOM 6923 O O . ALA B 1 365 ? 9.805 -14.055 -25.922 1 97.38 365 ALA B O 1
ATOM 6924 N N . LYS B 1 366 ? 9.164 -14.719 -27.938 1 97.62 366 LYS B N 1
ATOM 6925 C CA . LYS B 1 366 ? 9.992 -13.727 -28.625 1 97.62 366 LYS B CA 1
ATOM 6926 C C . LYS B 1 366 ? 9.508 -12.312 -28.328 1 97.62 366 LYS B C 1
ATOM 6928 O O . LYS B 1 366 ? 10.312 -11.414 -28.094 1 97.62 366 LYS B O 1
ATOM 6933 N N . GLU B 1 367 ? 8.211 -12.172 -28.344 1 97.19 367 GLU B N 1
ATOM 6934 C CA . GLU B 1 367 ? 7.656 -10.859 -28.047 1 97.19 367 GLU B CA 1
ATOM 6935 C C . GLU B 1 367 ? 7.918 -10.469 -26.594 1 97.19 367 GLU B C 1
ATOM 6937 O O . GLU B 1 367 ? 8.148 -9.297 -26.297 1 97.19 367 GLU B O 1
ATOM 6942 N N . GLU B 1 368 ? 7.859 -11.445 -25.719 1 97.12 368 GLU B N 1
ATOM 6943 C CA . GLU B 1 368 ? 8.172 -11.172 -24.312 1 97.12 368 GLU B CA 1
ATOM 6944 C C . GLU B 1 368 ? 9.625 -10.734 -24.156 1 97.12 368 GLU B C 1
ATOM 6946 O O . GLU B 1 368 ? 9.922 -9.844 -23.359 1 97.12 368 GLU B O 1
ATOM 6951 N N . TYR B 1 369 ? 10.5 -11.414 -24.859 1 97.44 369 TYR B N 1
ATOM 6952 C CA . TYR B 1 369 ? 11.906 -11.031 -24.828 1 97.44 369 TYR B CA 1
ATOM 6953 C C . TYR B 1 369 ? 12.086 -9.578 -25.281 1 97.44 369 TYR B C 1
ATOM 6955 O O . TYR B 1 369 ? 12.789 -8.805 -24.625 1 97.44 369 TYR B O 1
ATOM 6963 N N . LYS B 1 370 ? 11.453 -9.172 -26.297 1 97.44 370 LYS B N 1
ATOM 6964 C CA . LYS B 1 370 ? 11.531 -7.801 -26.781 1 97.44 370 LYS B CA 1
ATOM 6965 C C . LYS B 1 370 ? 10.969 -6.816 -25.766 1 97.44 370 LYS B C 1
ATOM 6967 O O . LYS B 1 370 ? 11.508 -5.727 -25.578 1 97.44 370 LYS B O 1
ATOM 6972 N N . LYS B 1 371 ? 9.875 -7.211 -25.203 1 96.75 371 LYS B N 1
ATOM 6973 C CA . LYS B 1 371 ? 9.273 -6.379 -24.172 1 96.75 371 LYS B CA 1
ATOM 6974 C C . LYS B 1 371 ? 10.258 -6.094 -23.047 1 96.75 371 LYS B C 1
ATOM 6976 O O . LYS B 1 371 ? 10.414 -4.945 -22.609 1 96.75 371 LYS B O 1
ATOM 6981 N N . PHE B 1 372 ? 10.953 -7.156 -22.578 1 96.81 372 PHE B N 1
ATOM 6982 C CA . PHE B 1 372 ? 11.875 -7.004 -21.469 1 96.81 372 PHE B CA 1
ATOM 6983 C C . PHE B 1 372 ? 13.133 -6.25 -21.906 1 96.81 372 PHE B C 1
ATOM 6985 O O . PHE B 1 372 ? 13.742 -5.539 -21.094 1 96.81 372 PHE B O 1
ATOM 6992 N N . GLU B 1 373 ? 13.5 -6.383 -23.156 1 97.06 373 GLU B N 1
ATOM 6993 C CA . GLU B 1 373 ? 14.625 -5.613 -23.688 1 97.06 373 GLU B CA 1
ATOM 6994 C C . GLU B 1 373 ? 14.328 -4.117 -23.672 1 97.06 373 GLU B C 1
ATOM 6996 O O . GLU B 1 373 ? 15.156 -3.322 -23.219 1 97.06 373 GLU B O 1
ATOM 7001 N N . LEU B 1 374 ? 13.164 -3.766 -24.031 1 96.94 374 LEU B N 1
ATOM 7002 C CA . LEU B 1 374 ? 12.75 -2.367 -24 1 96.94 374 LEU B CA 1
ATOM 7003 C C . LEU B 1 374 ? 12.594 -1.869 -22.578 1 96.94 374 LEU B C 1
ATOM 7005 O O . LEU B 1 374 ? 12.938 -0.725 -22.266 1 96.94 374 LEU B O 1
ATOM 7009 N N . ALA B 1 375 ? 12.07 -2.75 -21.781 1 95.5 375 ALA B N 1
ATOM 7010 C CA . ALA B 1 375 ? 11.922 -2.381 -20.375 1 95.5 375 ALA B CA 1
ATOM 7011 C C . ALA B 1 375 ? 13.273 -2.105 -19.719 1 95.5 375 ALA B C 1
ATOM 7013 O O . ALA B 1 375 ? 13.406 -1.191 -18.906 1 95.5 375 ALA B O 1
ATOM 7014 N N . LEU B 1 376 ? 14.266 -2.92 -20.047 1 96 376 LEU B N 1
ATOM 7015 C CA . LEU B 1 376 ? 15.609 -2.721 -19.516 1 96 376 LEU B CA 1
ATOM 7016 C C . LEU B 1 376 ? 16.188 -1.39 -19.984 1 96 376 LEU B C 1
ATOM 7018 O O . LEU B 1 376 ? 16.766 -0.644 -19.188 1 96 376 LEU B O 1
ATOM 7022 N N . ASP B 1 377 ? 15.984 -1.043 -21.188 1 95.44 377 ASP B N 1
ATOM 7023 C CA . ASP B 1 377 ? 16.453 0.228 -21.734 1 95.44 377 ASP B CA 1
ATOM 7024 C C . ASP B 1 377 ? 15.766 1.405 -21.047 1 95.44 377 ASP B C 1
ATOM 7026 O O . ASP B 1 377 ? 16.422 2.393 -20.688 1 95.44 377 ASP B O 1
ATOM 7030 N N . ALA B 1 378 ? 14.477 1.274 -20.875 1 95.75 378 ALA B N 1
ATOM 7031 C CA . ALA B 1 378 ? 13.727 2.322 -20.188 1 95.75 378 ALA B CA 1
ATOM 7032 C C . ALA B 1 378 ? 14.203 2.488 -18.75 1 95.75 378 ALA B C 1
ATOM 7034 O O . ALA B 1 378 ? 14.352 3.611 -18.266 1 95.75 378 ALA B O 1
ATOM 7035 N N . LYS B 1 379 ? 14.469 1.352 -18.141 1 95.06 379 LYS B N 1
ATOM 7036 C CA . LYS B 1 379 ? 14.898 1.397 -16.75 1 95.06 379 LYS B CA 1
ATOM 7037 C C . LYS B 1 379 ? 16.281 2.043 -16.625 1 95.06 379 LYS B C 1
ATOM 7039 O O . LYS B 1 379 ? 16.531 2.787 -15.68 1 95.06 379 LYS B O 1
ATOM 7044 N N . LYS B 1 380 ? 17.141 1.755 -17.516 1 94.06 380 LYS B N 1
ATOM 7045 C CA . LYS B 1 380 ? 18.469 2.365 -17.516 1 94.06 380 LYS B CA 1
ATOM 7046 C C . LYS B 1 380 ? 18.375 3.885 -17.625 1 94.06 380 LYS B C 1
ATOM 7048 O O . LYS B 1 380 ? 19.062 4.613 -16.922 1 94.06 380 LYS B O 1
ATOM 7053 N N . ARG B 1 381 ? 17.484 4.367 -18.391 1 93.56 381 ARG B N 1
ATOM 7054 C CA . ARG B 1 381 ? 17.281 5.805 -18.562 1 93.56 381 ARG B CA 1
ATOM 7055 C C . ARG B 1 381 ? 16.672 6.418 -17.312 1 93.56 381 ARG B C 1
ATOM 7057 O O . ARG B 1 381 ? 17.047 7.516 -16.906 1 93.56 381 ARG B O 1
ATOM 7064 N N . GLU B 1 382 ? 15.734 5.703 -16.797 1 93.31 382 GLU B N 1
ATOM 7065 C CA . GLU B 1 382 ? 15.102 6.172 -15.57 1 93.31 382 GLU B CA 1
ATOM 7066 C C . GLU B 1 382 ? 16.125 6.297 -14.438 1 93.31 382 GLU B C 1
ATOM 7068 O O . GLU B 1 382 ? 16.141 7.297 -13.719 1 93.31 382 GLU B O 1
ATOM 7073 N N . VAL B 1 383 ? 16.969 5.293 -14.312 1 92.75 383 VAL B N 1
ATOM 7074 C CA . VAL B 1 383 ? 17.953 5.273 -13.242 1 92.75 383 VAL B CA 1
ATOM 7075 C C . VAL B 1 383 ? 18.969 6.406 -13.445 1 92.75 383 VAL B C 1
ATOM 7077 O O . VAL B 1 383 ? 19.344 7.09 -12.492 1 92.75 383 VAL B O 1
ATOM 7080 N N . ASP B 1 384 ? 19.344 6.715 -14.664 1 91.25 384 ASP B N 1
ATOM 7081 C CA . ASP B 1 384 ? 20.25 7.816 -14.969 1 91.25 384 ASP B CA 1
ATOM 7082 C C . ASP B 1 384 ? 19.641 9.156 -14.578 1 91.25 384 ASP B C 1
ATOM 7084 O O . ASP B 1 384 ? 20.297 10 -13.977 1 91.25 384 ASP B O 1
ATOM 7088 N N . ALA B 1 385 ? 18.391 9.266 -14.898 1 91.88 385 ALA B N 1
ATOM 7089 C CA . ALA B 1 385 ? 17.688 10.5 -14.555 1 91.88 385 ALA B CA 1
ATOM 7090 C C . ALA B 1 385 ? 17.547 10.641 -13.039 1 91.88 385 ALA B C 1
ATOM 7092 O O . ALA B 1 385 ? 17.672 11.742 -12.5 1 91.88 385 ALA B O 1
ATOM 7093 N N . GLU B 1 386 ? 17.297 9.547 -12.438 1 92.38 386 GLU B N 1
ATOM 7094 C CA . GLU B 1 386 ? 17.141 9.555 -10.984 1 92.38 386 GLU B CA 1
ATOM 7095 C C . GLU B 1 386 ? 18.438 9.953 -10.297 1 92.38 386 GLU B C 1
ATOM 7097 O O . GLU B 1 386 ? 18.422 10.75 -9.352 1 92.38 386 GLU B O 1
ATOM 7102 N N . ILE B 1 387 ? 19.5 9.445 -10.742 1 91.25 387 ILE B N 1
ATOM 7103 C CA . ILE B 1 387 ? 20.797 9.75 -10.148 1 91.25 387 ILE B CA 1
ATOM 7104 C C . ILE B 1 387 ? 21.141 11.219 -10.367 1 91.25 387 ILE B C 1
ATOM 7106 O O . ILE B 1 387 ? 21.562 11.906 -9.438 1 91.25 387 ILE B O 1
ATOM 7110 N N . GLU B 1 388 ? 20.891 11.766 -11.539 1 91.75 388 GLU B N 1
ATOM 7111 C CA . GLU B 1 388 ? 21.156 13.172 -11.82 1 91.75 388 GLU B CA 1
ATOM 7112 C C . GLU B 1 388 ? 20.266 14.086 -11 1 91.75 388 GLU B C 1
ATOM 7114 O O . GLU B 1 388 ? 20.734 15.102 -10.469 1 91.75 388 GLU B O 1
ATOM 7119 N N . ALA B 1 389 ? 19.016 13.703 -10.938 1 92.62 389 ALA B N 1
ATOM 7120 C CA . ALA B 1 389 ? 18.094 14.508 -10.141 1 92.62 389 ALA B CA 1
ATOM 7121 C C . ALA B 1 389 ? 18.5 14.508 -8.672 1 92.62 389 ALA B C 1
ATOM 7123 O O . ALA B 1 389 ? 18.453 15.547 -8.008 1 92.62 389 ALA B O 1
ATOM 7124 N N . ALA B 1 390 ? 18.859 13.375 -8.188 1 92.5 390 ALA B N 1
ATOM 7125 C CA . ALA B 1 390 ? 19.281 13.273 -6.789 1 92.5 390 ALA B CA 1
ATOM 7126 C C . ALA B 1 390 ? 20.547 14.07 -6.531 1 92.5 390 ALA B C 1
ATOM 7128 O O . ALA B 1 390 ? 20.688 14.703 -5.48 1 92.5 390 ALA B O 1
ATOM 7129 N N . LYS B 1 391 ? 21.469 14.055 -7.488 1 91.38 391 LYS B N 1
ATOM 7130 C CA . LYS B 1 391 ? 22.703 14.82 -7.383 1 91.38 391 LYS B CA 1
ATOM 7131 C C . LYS B 1 391 ? 22.422 16.328 -7.344 1 91.38 391 LYS B C 1
ATOM 7133 O O . LYS B 1 391 ? 22.953 17.031 -6.488 1 91.38 391 LYS B O 1
ATOM 7138 N N . LYS B 1 392 ? 21.609 16.75 -8.172 1 92.75 392 LYS B N 1
ATOM 7139 C CA . LYS B 1 392 ? 21.266 18.172 -8.242 1 92.75 392 LYS B CA 1
ATOM 7140 C C . LYS B 1 392 ? 20.562 18.625 -6.977 1 92.75 392 LYS B C 1
ATOM 7142 O O . LYS B 1 392 ? 20.844 19.703 -6.453 1 92.75 392 LYS B O 1
ATOM 7147 N N . GLU B 1 393 ? 19.641 17.812 -6.539 1 94.06 393 GLU B N 1
ATOM 7148 C CA . GLU B 1 393 ? 18.922 18.156 -5.312 1 94.06 393 GLU B CA 1
ATOM 7149 C C . GLU B 1 393 ? 19.875 18.219 -4.121 1 94.06 393 GLU B C 1
ATOM 7151 O O . GLU B 1 393 ? 19.828 19.156 -3.326 1 94.06 393 GLU B O 1
ATOM 7156 N N . LEU B 1 394 ? 20.734 17.281 -4.043 1 93.81 394 LEU B N 1
ATOM 7157 C CA . LEU B 1 394 ? 21.672 17.234 -2.93 1 93.81 394 LEU B CA 1
ATOM 7158 C C . LEU B 1 394 ? 22.609 18.438 -2.951 1 93.81 394 LEU B C 1
ATOM 7160 O O . LEU B 1 394 ? 22.844 19.062 -1.915 1 93.81 394 LEU B O 1
ATOM 7164 N N . LEU B 1 395 ? 23.062 18.812 -4.109 1 93.88 395 LEU B N 1
ATOM 7165 C CA . LEU B 1 395 ? 23.953 19.953 -4.246 1 93.88 395 LEU B CA 1
ATOM 7166 C C . LEU B 1 395 ? 23.219 21.25 -3.891 1 93.88 395 LEU B C 1
ATOM 7168 O O . LEU B 1 395 ? 23.781 22.125 -3.219 1 93.88 395 LEU B O 1
ATOM 7172 N N . ALA B 1 396 ? 22 21.359 -4.32 1 94.38 396 ALA B N 1
ATOM 7173 C CA . ALA B 1 396 ? 21.219 22.547 -4.023 1 94.38 396 ALA B CA 1
ATOM 7174 C C . ALA B 1 396 ? 20.969 22.688 -2.521 1 94.38 396 ALA B C 1
ATOM 7176 O O . ALA B 1 396 ? 21.062 23.781 -1.966 1 94.38 396 ALA B O 1
ATOM 7177 N N . ARG B 1 397 ? 20.672 21.641 -1.878 1 94.62 397 ARG B N 1
ATOM 7178 C CA . ARG B 1 397 ? 20.422 21.656 -0.442 1 94.62 397 ARG B CA 1
ATOM 7179 C C . ARG B 1 397 ? 21.688 21.953 0.342 1 94.62 397 ARG B C 1
ATOM 7181 O O . ARG B 1 397 ? 21.656 22.688 1.331 1 94.62 397 ARG B O 1
ATOM 7188 N N . GLU B 1 398 ? 22.781 21.375 -0.088 1 93.06 398 GLU B N 1
ATOM 7189 C CA . GLU B 1 398 ? 24.047 21.625 0.581 1 93.06 398 GLU B CA 1
ATOM 7190 C C . GLU B 1 398 ? 24.453 23.094 0.466 1 93.06 398 GLU B C 1
ATOM 7192 O O . GLU B 1 398 ? 24.891 23.703 1.444 1 93.06 398 GLU B O 1
ATOM 7197 N N . GLU B 1 399 ? 24.25 23.609 -0.708 1 92.31 399 GLU B N 1
ATOM 7198 C CA . GLU B 1 399 ? 24.594 25 -0.929 1 92.31 399 GLU B CA 1
ATOM 7199 C C . GLU B 1 399 ? 23.766 25.922 -0.041 1 92.31 399 GLU B C 1
ATOM 7201 O O . GLU B 1 399 ? 24.281 26.875 0.548 1 92.31 399 GLU B O 1
ATOM 7206 N N . LEU B 1 400 ? 22.5 25.609 0.052 1 91.44 400 LEU B N 1
ATOM 7207 C CA . LEU B 1 400 ? 21.609 26.438 0.861 1 91.44 400 LEU B CA 1
ATOM 7208 C C . LEU B 1 400 ? 21.969 26.344 2.338 1 91.44 400 LEU B C 1
ATOM 7210 O O . LEU B 1 400 ? 22.031 27.359 3.029 1 91.44 400 LEU B O 1
ATOM 7214 N N . LEU B 1 401 ? 22.297 25.219 2.811 1 92.5 401 LEU B N 1
ATOM 7215 C CA . LEU B 1 401 ? 22.625 25.031 4.219 1 92.5 401 LEU B CA 1
ATOM 7216 C C . LEU B 1 401 ? 23.984 25.672 4.539 1 92.5 401 LEU B C 1
ATOM 7218 O O . LEU B 1 401 ? 24.172 26.219 5.625 1 92.5 401 LEU B O 1
ATOM 7222 N N . THR B 1 402 ? 24.891 25.547 3.58 1 90.94 402 THR B N 1
ATOM 7223 C CA . THR B 1 402 ? 26.188 26.172 3.77 1 90.94 402 THR B CA 1
ATOM 7224 C C . THR B 1 402 ? 26.047 27.688 3.867 1 90.94 402 THR B C 1
ATOM 7226 O O . THR B 1 402 ? 26.719 28.328 4.691 1 90.94 402 THR B O 1
ATOM 7229 N N . LYS B 1 403 ? 25.141 28.234 3.098 1 88.56 403 LYS B N 1
ATOM 7230 C CA . LYS B 1 403 ? 24.891 29.672 3.162 1 88.56 403 LYS B CA 1
ATOM 7231 C C . LYS B 1 403 ? 24.25 30.062 4.492 1 88.56 403 LYS B C 1
ATOM 7233 O O . LYS B 1 403 ? 24.625 31.062 5.098 1 88.56 403 LYS B O 1
ATOM 7238 N N . TYR B 1 404 ? 23.328 29.25 4.902 1 87.81 404 TYR B N 1
ATOM 7239 C CA . TYR B 1 404 ? 22.641 29.5 6.172 1 87.81 404 TYR B CA 1
ATOM 7240 C C . TYR B 1 404 ? 23.641 29.469 7.328 1 87.81 404 TYR B C 1
ATOM 7242 O O . TYR B 1 404 ? 23.562 30.297 8.242 1 87.81 404 TYR B O 1
ATOM 7250 N N . GLU B 1 405 ? 24.562 28.562 7.285 1 86.19 405 GLU B N 1
ATOM 7251 C CA . GLU B 1 405 ? 25.562 28.406 8.344 1 86.19 405 GLU B CA 1
ATOM 7252 C C . GLU B 1 405 ? 26.578 29.547 8.312 1 86.19 405 GLU B C 1
ATOM 7254 O O . GLU B 1 405 ? 27.031 30.016 9.359 1 86.19 405 GLU B O 1
ATOM 7259 N N . ARG B 1 406 ? 26.875 29.938 7.156 1 86.38 406 ARG B N 1
ATOM 7260 C CA . ARG B 1 406 ? 27.859 31 7.004 1 86.38 406 ARG B CA 1
ATOM 7261 C C . ARG B 1 406 ? 27.328 32.312 7.574 1 86.38 406 ARG B C 1
ATOM 7263 O O . ARG B 1 406 ? 28.062 33.031 8.25 1 86.38 406 ARG B O 1
ATOM 7270 N N . ILE B 1 407 ? 26.016 32.594 7.363 1 86.81 407 ILE B N 1
ATOM 7271 C CA . ILE B 1 407 ? 25.422 33.844 7.824 1 86.81 407 ILE B CA 1
ATOM 7272 C C . ILE B 1 407 ? 25.094 33.719 9.312 1 86.81 407 ILE B C 1
ATOM 7274 O O . ILE B 1 407 ? 24.938 34.75 9.992 1 86.81 407 ILE B O 1
ATOM 7278 N N . ASN B 1 408 ? 25.125 32.594 9.883 1 84.94 408 ASN B N 1
ATOM 7279 C CA . ASN B 1 408 ? 24.812 32.344 11.281 1 84.94 408 ASN B CA 1
ATOM 7280 C C . ASN B 1 408 ? 23.5 33 11.695 1 84.94 408 ASN B C 1
ATOM 7282 O O . ASN B 1 408 ? 23.438 33.656 12.719 1 84.94 408 ASN B O 1
ATOM 7286 N N . LEU B 1 409 ? 22.547 32.844 10.828 1 85.25 409 LEU B N 1
ATOM 7287 C CA . LEU B 1 409 ? 21.25 33.469 11 1 85.25 409 LEU B CA 1
ATOM 7288 C C . LEU B 1 409 ? 20.594 33.031 12.289 1 85.25 409 LEU B C 1
ATOM 7290 O O . LEU B 1 409 ? 19.922 33.812 12.961 1 85.25 409 LEU B O 1
ATOM 7294 N N . LEU B 1 410 ? 20.828 31.859 12.672 1 87.69 410 LEU B N 1
ATOM 7295 C CA . LEU B 1 410 ? 20.203 31.312 13.867 1 87.69 410 LEU B CA 1
ATOM 7296 C C . LEU B 1 410 ? 20.734 32 15.125 1 87.69 410 LEU B C 1
ATOM 7298 O O . LEU B 1 410 ? 19.953 32.438 15.977 1 87.69 410 LEU B O 1
ATOM 7302 N N . GLN B 1 411 ? 22 32.188 15.172 1 88.44 411 GLN B N 1
ATOM 7303 C CA . GLN B 1 411 ? 22.609 32.781 16.344 1 88.44 411 GLN B CA 1
ATOM 7304 C C . GLN B 1 411 ? 22.266 34.281 16.422 1 88.44 411 GLN B C 1
ATOM 7306 O O . GLN B 1 411 ? 21.984 34.812 17.516 1 88.44 411 GLN B O 1
ATOM 7311 N N . LYS B 1 412 ? 22.203 34.906 15.352 1 90.06 412 LYS B N 1
ATOM 7312 C CA . LYS B 1 412 ? 21.891 36.312 15.312 1 90.06 412 LYS B CA 1
ATOM 7313 C C . LYS B 1 412 ? 20.453 36.562 15.773 1 90.06 412 LYS B C 1
ATOM 7315 O O . LYS B 1 412 ? 20.188 37.469 16.547 1 90.06 412 LYS B O 1
ATOM 7320 N N . ASN B 1 413 ? 19.562 35.719 15.289 1 89.38 413 ASN B N 1
ATOM 7321 C CA . ASN B 1 413 ? 18.156 35.906 15.656 1 89.38 413 ASN B CA 1
ATOM 7322 C C . ASN B 1 413 ? 17.891 35.469 17.094 1 89.38 413 ASN B C 1
ATOM 7324 O O . ASN B 1 413 ? 17.016 36.031 17.766 1 89.38 413 ASN B O 1
ATOM 7328 N N . LYS B 1 414 ? 18.641 34.562 17.547 1 90.94 414 LYS B N 1
ATOM 7329 C CA . LYS B 1 414 ? 18.516 34.188 18.953 1 90.94 414 LYS B CA 1
ATOM 7330 C C . LYS B 1 414 ? 18.938 35.344 19.859 1 90.94 414 LYS B C 1
ATOM 7332 O O . LYS B 1 414 ? 18.266 35.625 20.859 1 90.94 414 LYS B O 1
ATOM 7337 N N . GLN B 1 415 ? 20.031 36 19.484 1 91.38 415 GLN B N 1
ATOM 7338 C CA . GLN B 1 415 ? 20.5 37.156 20.266 1 91.38 415 GLN B CA 1
ATOM 7339 C C . GLN B 1 415 ? 19.484 38.281 20.234 1 91.38 415 GLN B C 1
ATOM 7341 O O . GLN B 1 415 ? 19.234 38.938 21.25 1 91.38 415 GLN B O 1
ATOM 7346 N N . LEU B 1 416 ? 18.922 38.406 19.094 1 89.62 416 LEU B N 1
ATOM 7347 C CA . LEU B 1 416 ? 17.922 39.438 18.969 1 89.62 416 LEU B CA 1
ATOM 7348 C C . LEU B 1 416 ? 16.703 39.156 19.812 1 89.62 416 LEU B C 1
ATOM 7350 O O . LEU B 1 416 ? 16.125 40.031 20.438 1 89.62 416 LEU B O 1
ATOM 7354 N N . GLU B 1 417 ? 16.281 37.969 19.766 1 90.31 417 GLU B N 1
ATOM 7355 C CA . GLU B 1 417 ? 15.141 37.531 20.578 1 90.31 417 GLU B CA 1
ATOM 7356 C C . GLU B 1 417 ? 15.422 37.719 22.062 1 90.31 417 GLU B C 1
ATOM 7358 O O . GLU B 1 417 ? 14.57 38.219 22.797 1 90.31 417 GLU B O 1
ATOM 7363 N N . GLU B 1 418 ? 16.672 37.406 22.531 1 89.75 418 GLU B N 1
ATOM 7364 C CA . GLU B 1 418 ? 17.047 37.562 23.938 1 89.75 418 GLU B CA 1
ATOM 7365 C C . GLU B 1 418 ? 17.109 39.031 24.359 1 89.75 418 GLU B C 1
ATOM 7367 O O . GLU B 1 418 ? 16.625 39.406 25.422 1 89.75 418 GLU B O 1
ATOM 7372 N N . LYS B 1 419 ? 17.625 39.812 23.484 1 89.56 419 LYS B N 1
ATOM 7373 C CA . LYS B 1 419 ? 17.719 41.25 23.766 1 89.56 419 LYS B CA 1
ATOM 7374 C C . LYS B 1 419 ? 16.328 41.875 23.828 1 89.56 419 LYS B C 1
ATOM 7376 O O . LYS B 1 419 ? 16.062 42.719 24.703 1 89.56 419 LYS B O 1
ATOM 7381 N N . SER B 1 420 ? 15.477 41.469 22.891 1 89.25 420 SER B N 1
ATOM 7382 C CA . SER B 1 420 ? 14.117 42 22.859 1 89.25 420 SER B CA 1
ATOM 7383 C C . SER B 1 420 ? 13.32 41.562 24.078 1 89.25 420 SER B C 1
ATOM 7385 O O . SER B 1 420 ? 12.5 42.312 24.609 1 89.25 420 SER B O 1
ATOM 7387 N N . ARG B 1 421 ? 13.508 40.406 24.516 1 87.31 421 ARG B N 1
ATOM 7388 C CA . ARG B 1 421 ? 12.82 39.875 25.703 1 87.31 421 ARG B CA 1
ATOM 7389 C C . ARG B 1 421 ? 13.219 40.656 26.938 1 87.31 421 ARG B C 1
ATOM 7391 O O . ARG B 1 421 ? 12.352 41.094 27.719 1 87.31 421 ARG B O 1
ATOM 7398 N N . ILE B 1 422 ? 14.5 40.969 27.078 1 86 422 ILE B N 1
ATOM 7399 C CA . ILE B 1 422 ? 14.992 41.688 28.234 1 86 422 ILE B CA 1
ATOM 7400 C C . ILE B 1 422 ? 14.477 43.125 28.188 1 86 422 ILE B C 1
ATOM 7402 O O . ILE B 1 422 ? 14.047 43.688 29.203 1 86 422 ILE B O 1
ATOM 7406 N N . ALA B 1 423 ? 14.383 43.688 26.969 1 88.56 423 ALA B N 1
ATOM 7407 C CA . ALA B 1 423 ? 13.898 45.062 26.812 1 88.56 423 ALA B CA 1
ATOM 7408 C C . ALA B 1 423 ? 12.414 45.156 27.156 1 88.56 423 ALA B C 1
ATOM 7410 O O . ALA B 1 423 ? 11.969 46.156 27.75 1 88.56 423 ALA B O 1
ATOM 7411 N N . TYR B 1 424 ? 11.68 44.188 26.812 1 85.69 424 TYR B N 1
ATOM 7412 C CA . TYR B 1 424 ? 10.242 44.188 27.078 1 85.69 424 TYR B CA 1
ATOM 7413 C C . TYR B 1 424 ? 9.969 44.031 28.562 1 85.69 424 TYR B C 1
ATOM 7415 O O . TYR B 1 424 ? 9.141 44.719 29.141 1 85.69 424 TYR B O 1
ATOM 7423 N N . VAL B 1 425 ? 10.68 43.125 29.234 1 80.44 425 VAL B N 1
ATOM 7424 C CA . VAL B 1 425 ? 10.461 42.875 30.656 1 80.44 425 VAL B CA 1
ATOM 7425 C C . VAL B 1 425 ? 10.852 44.094 31.484 1 80.44 425 VAL B C 1
ATOM 7427 O O . VAL B 1 425 ? 10.211 44.375 32.5 1 80.44 425 VAL B O 1
ATOM 7430 N N . ARG B 1 426 ? 11.82 44.844 30.922 1 81.12 426 ARG B N 1
ATOM 7431 C CA . ARG B 1 426 ? 12.289 46.031 31.641 1 81.12 426 ARG B CA 1
ATOM 7432 C C . ARG B 1 426 ? 11.422 47.25 31.297 1 81.12 426 ARG B C 1
ATOM 7434 O O . ARG B 1 426 ? 11.594 48.312 31.891 1 81.12 426 ARG B O 1
ATOM 7441 N N . GLY B 1 427 ? 10.461 47.062 30.312 1 77.69 427 GLY B N 1
ATOM 7442 C CA . GLY B 1 427 ? 9.555 48.156 29.953 1 77.69 427 GLY B CA 1
ATOM 7443 C C . GLY B 1 427 ? 10.133 49.125 28.922 1 77.69 427 GLY B C 1
ATOM 7444 O O . GLY B 1 427 ? 9.594 50.188 28.703 1 77.69 427 GLY B O 1
ATOM 7445 N N . ALA B 1 428 ? 11.141 48.719 28.281 1 78.12 428 ALA B N 1
ATOM 7446 C CA . ALA B 1 428 ? 11.836 49.625 27.359 1 78.12 428 ALA B CA 1
ATOM 7447 C C . ALA B 1 428 ? 11.336 49.438 25.938 1 78.12 428 ALA B C 1
ATOM 7449 O O . ALA B 1 428 ? 11.656 50.219 25.047 1 78.12 428 ALA B O 1
ATOM 7450 N N . SER B 1 429 ? 10.57 48.375 25.688 1 79.25 429 SER B N 1
ATOM 7451 C CA . SER B 1 429 ? 10.109 48.094 24.328 1 79.25 429 SER B CA 1
ATOM 7452 C C . SER B 1 429 ? 8.641 47.688 24.312 1 79.25 429 SER B C 1
ATOM 7454 O O . SER B 1 429 ? 8.094 47.281 25.344 1 79.25 429 SER B O 1
ATOM 7456 N N . ASP B 1 430 ? 8.117 47.844 23.156 1 82.5 430 ASP B N 1
ATOM 7457 C CA . ASP B 1 430 ? 6.715 47.5 22.953 1 82.5 430 ASP B CA 1
ATOM 7458 C C . ASP B 1 430 ? 6.535 46 22.766 1 82.5 430 ASP B C 1
ATOM 7460 O O . ASP B 1 430 ? 7.488 45.312 22.406 1 82.5 430 ASP B O 1
ATOM 7464 N N . GLN B 1 431 ? 5.461 45.562 23.203 1 82.38 431 GLN B N 1
ATOM 7465 C CA . GLN B 1 431 ? 5.113 44.125 23.109 1 82.38 431 GLN B CA 1
ATOM 7466 C C . GLN B 1 431 ? 5.156 43.656 21.656 1 82.38 431 GLN B C 1
ATOM 7468 O O . GLN B 1 431 ? 5.559 42.531 21.391 1 82.38 431 GLN B O 1
ATOM 7473 N N . VAL B 1 432 ? 4.828 44.531 20.797 1 80 432 VAL B N 1
ATOM 7474 C CA . VAL B 1 432 ? 4.773 44.156 19.375 1 80 432 VAL B CA 1
ATOM 7475 C C . VAL B 1 432 ? 6.176 43.844 18.875 1 80 432 VAL B C 1
ATOM 7477 O O . VAL B 1 432 ? 6.371 42.844 18.141 1 80 432 VAL B O 1
ATOM 7480 N N . THR B 1 433 ? 7.094 44.656 19.359 1 84.12 433 THR B N 1
ATOM 7481 C CA . THR B 1 433 ? 8.477 44.438 18.953 1 84.12 433 THR B CA 1
ATOM 7482 C C . THR B 1 433 ? 9.008 43.125 19.516 1 84.12 433 THR B C 1
ATOM 7484 O O . THR B 1 433 ? 9.711 42.375 18.828 1 84.12 433 THR B O 1
ATOM 7487 N N . PHE B 1 434 ? 8.672 42.75 20.719 1 87.19 434 PHE B N 1
ATOM 7488 C CA . PHE B 1 434 ? 9.086 41.5 21.344 1 87.19 434 PHE B CA 1
ATOM 7489 C C . PHE B 1 434 ? 8.469 40.281 20.641 1 87.19 434 PHE B C 1
ATOM 7491 O O . PHE B 1 434 ? 9.164 39.344 20.297 1 87.19 434 PHE B O 1
ATOM 7498 N N . LEU B 1 435 ? 7.176 40.406 20.391 1 86.19 435 LEU B N 1
ATOM 7499 C CA . LEU B 1 435 ? 6.473 39.312 19.766 1 86.19 435 LEU B CA 1
ATOM 7500 C C . LEU B 1 435 ? 6.984 39.062 18.344 1 86.19 435 LEU B C 1
ATOM 7502 O O . LEU B 1 435 ? 7.086 37.938 17.891 1 86.19 435 LEU B O 1
ATOM 7506 N N . GLN B 1 436 ? 7.324 40.094 17.688 1 87.06 436 GLN B N 1
ATOM 7507 C CA . GLN B 1 436 ? 7.848 39.969 16.344 1 87.06 436 GLN B CA 1
ATOM 7508 C C . GLN B 1 436 ? 9.227 39.312 16.344 1 87.06 436 GLN B C 1
ATOM 7510 O O . GLN B 1 436 ? 9.523 38.5 15.477 1 87.06 436 GLN B O 1
ATOM 7515 N N . ALA B 1 437 ? 10.023 39.719 17.281 1 88.75 437 ALA B N 1
ATOM 7516 C CA . ALA B 1 437 ? 11.352 39.125 17.391 1 88.75 437 ALA B CA 1
ATOM 7517 C C . ALA B 1 437 ? 11.25 37.656 17.734 1 88.75 437 ALA B C 1
ATOM 7519 O O . ALA B 1 437 ? 11.992 36.812 17.188 1 88.75 437 ALA B O 1
ATOM 7520 N N . GLU B 1 438 ? 10.336 37.344 18.547 1 89.06 438 GLU B N 1
ATOM 7521 C CA . GLU B 1 438 ? 10.141 35.969 18.938 1 89.06 438 GLU B CA 1
ATOM 7522 C C . GLU B 1 438 ? 9.594 35.125 17.781 1 89.06 438 GLU B C 1
ATOM 7524 O O . GLU B 1 438 ? 10.047 34 17.547 1 89.06 438 GLU B O 1
ATOM 7529 N N . LYS B 1 439 ? 8.711 35.625 17.125 1 88.5 439 LYS B N 1
ATOM 7530 C CA . LYS B 1 439 ? 8.133 34.938 15.977 1 88.5 439 LYS B CA 1
ATOM 7531 C C . LYS B 1 439 ? 9.188 34.719 14.891 1 88.5 439 LYS B C 1
ATOM 7533 O O . LYS B 1 439 ? 9.219 33.656 14.258 1 88.5 439 LYS B O 1
ATOM 7538 N N . ASN B 1 440 ? 9.93 35.719 14.742 1 87.5 440 ASN B N 1
ATOM 7539 C CA . ASN B 1 440 ? 10.977 35.594 13.734 1 87.5 440 ASN B CA 1
ATOM 7540 C C . ASN B 1 440 ? 11.992 34.531 14.109 1 87.5 440 ASN B C 1
ATOM 7542 O O . ASN B 1 440 ? 12.406 33.75 13.25 1 87.5 440 ASN B O 1
ATOM 7546 N N . TYR B 1 441 ? 12.383 34.531 15.328 1 90.81 441 TYR B N 1
ATOM 7547 C CA . TYR B 1 441 ? 13.32 33.5 15.781 1 90.81 441 TYR B CA 1
ATOM 7548 C C . TYR B 1 441 ? 12.727 32.125 15.625 1 90.81 441 TYR B C 1
ATOM 7550 O O . TYR B 1 441 ? 13.391 31.203 15.117 1 90.81 441 TYR B O 1
ATOM 7558 N N . LEU B 1 442 ? 11.523 31.984 16 1 90.94 442 LEU B N 1
ATOM 7559 C CA . LEU B 1 442 ? 10.859 30.688 15.891 1 90.94 442 LEU B CA 1
ATOM 7560 C C . LEU B 1 442 ? 10.734 30.266 14.438 1 90.94 442 LEU B C 1
ATOM 7562 O O . LEU B 1 442 ? 10.93 29.094 14.109 1 90.94 442 LEU B O 1
ATOM 7566 N N . PHE B 1 443 ? 10.43 31.172 13.578 1 89 443 PHE B N 1
ATOM 7567 C CA . PHE B 1 443 ? 10.305 30.891 12.148 1 89 443 PHE B CA 1
ATOM 7568 C C . PHE B 1 443 ? 11.633 30.422 11.57 1 89 443 PHE B C 1
ATOM 7570 O O . PHE B 1 443 ? 11.688 29.422 10.844 1 89 443 PHE B O 1
ATOM 7577 N N . ILE B 1 444 ? 12.68 31.125 11.891 1 90 444 ILE B N 1
ATOM 7578 C CA . ILE B 1 444 ? 14 30.797 11.359 1 90 444 ILE B CA 1
ATOM 7579 C C . ILE B 1 444 ? 14.453 29.438 11.914 1 90 444 ILE B C 1
ATOM 7581 O O . ILE B 1 444 ? 15.062 28.641 11.203 1 90 444 ILE B O 1
ATOM 7585 N N . LEU B 1 445 ? 14.172 29.266 13.148 1 90.75 445 LEU B N 1
ATOM 7586 C CA . LEU B 1 445 ? 14.531 28 13.766 1 90.75 445 LEU B CA 1
ATOM 7587 C C . LEU B 1 445 ? 13.812 26.844 13.094 1 90.75 445 LEU B C 1
ATOM 7589 O O . LEU B 1 445 ? 14.43 25.828 12.766 1 90.75 445 LEU B O 1
ATOM 7593 N N . ARG B 1 446 ? 12.555 26.969 12.867 1 91.56 446 ARG B N 1
ATOM 7594 C CA . ARG B 1 446 ? 11.773 25.953 12.18 1 91.56 446 ARG B CA 1
ATOM 7595 C C . ARG B 1 446 ? 12.289 25.719 10.766 1 91.56 446 ARG B C 1
ATOM 7597 O O . ARG B 1 446 ? 12.375 24.594 10.297 1 91.56 446 ARG B O 1
ATOM 7604 N N . GLU B 1 447 ? 12.609 26.75 10.141 1 89.62 447 GLU B N 1
ATOM 7605 C CA . GLU B 1 447 ? 13.133 26.672 8.781 1 89.62 447 GLU B CA 1
ATOM 7606 C C . GLU B 1 447 ? 14.469 25.953 8.75 1 89.62 447 GLU B C 1
ATOM 7608 O O . GLU B 1 447 ? 14.727 25.141 7.855 1 89.62 447 GLU B O 1
ATOM 7613 N N . TYR B 1 448 ? 15.273 26.328 9.672 1 91.12 448 TYR B N 1
ATOM 7614 C CA . TYR B 1 448 ? 16.578 25.688 9.75 1 91.12 448 TYR B CA 1
ATOM 7615 C C . TYR B 1 448 ? 16.438 24.172 9.945 1 91.12 448 TYR B C 1
ATOM 7617 O O . TYR B 1 448 ? 17.094 23.391 9.266 1 91.12 448 TYR B O 1
ATOM 7625 N N . TYR B 1 449 ? 15.609 23.766 10.859 1 91.62 449 TYR B N 1
ATOM 7626 C CA . TYR B 1 449 ? 15.383 22.344 11.086 1 91.62 449 TYR B CA 1
ATOM 7627 C C . TYR B 1 449 ? 14.82 21.688 9.836 1 91.62 449 TYR B C 1
ATOM 7629 O O . TYR B 1 449 ? 15.172 20.547 9.523 1 91.62 449 TYR B O 1
ATOM 7637 N N . ASP B 1 450 ? 13.953 22.344 9.141 1 93.19 450 ASP B N 1
ATOM 7638 C CA . ASP B 1 450 ? 13.391 21.828 7.898 1 93.19 450 ASP B CA 1
ATOM 7639 C C . ASP B 1 450 ? 14.477 21.625 6.848 1 93.19 450 ASP B C 1
ATOM 7641 O O . ASP B 1 450 ? 14.492 20.609 6.152 1 93.19 450 ASP B O 1
ATOM 7645 N N . LEU B 1 451 ? 15.336 22.578 6.781 1 92.62 451 LEU B N 1
ATOM 7646 C CA . LEU B 1 451 ? 16.438 22.5 5.824 1 92.62 451 LEU B CA 1
ATOM 7647 C C . LEU B 1 451 ? 17.359 21.328 6.156 1 92.62 451 LEU B C 1
ATOM 7649 O O . LEU B 1 451 ? 17.781 20.594 5.262 1 92.62 451 LEU B O 1
ATOM 7653 N N . LEU B 1 452 ? 17.609 21.188 7.414 1 93.19 452 LEU B N 1
ATOM 7654 C CA . LEU B 1 452 ? 18.438 20.078 7.844 1 93.19 452 LEU B CA 1
ATOM 7655 C C . LEU B 1 452 ? 17.781 18.75 7.512 1 93.19 452 LEU B C 1
ATOM 7657 O O . LEU B 1 452 ? 18.438 17.828 7 1 93.19 452 LEU B O 1
ATOM 7661 N N . TYR B 1 453 ? 16.562 18.641 7.805 1 94.19 453 TYR B N 1
ATOM 7662 C CA . TYR B 1 453 ? 15.812 17.438 7.512 1 94.19 453 TYR B CA 1
ATOM 7663 C C . TYR B 1 453 ? 15.852 17.109 6.023 1 94.19 453 TYR B C 1
ATOM 7665 O O . TYR B 1 453 ? 16.141 15.977 5.641 1 94.19 453 TYR B O 1
ATOM 7673 N N . LEU B 1 454 ? 15.578 18.094 5.199 1 94.69 454 LEU B N 1
ATOM 7674 C CA . LEU B 1 454 ? 15.555 17.906 3.754 1 94.69 454 LEU B CA 1
ATOM 7675 C C . LEU B 1 454 ? 16.938 17.516 3.238 1 94.69 454 LEU B C 1
ATOM 7677 O O . LEU B 1 454 ? 17.062 16.719 2.307 1 94.69 454 LEU B O 1
ATOM 7681 N N . TYR B 1 455 ? 17.953 18.094 3.826 1 95 455 TYR B N 1
ATOM 7682 C CA . TYR B 1 455 ? 19.312 17.781 3.443 1 95 455 TYR B CA 1
ATOM 7683 C C . TYR B 1 455 ? 19.641 16.312 3.738 1 95 455 TYR B C 1
ATOM 7685 O O . TYR B 1 455 ? 20.109 15.586 2.863 1 95 455 TYR B O 1
ATOM 7693 N N . PHE B 1 456 ? 19.344 15.828 4.91 1 93.62 456 PHE B N 1
ATOM 7694 C CA . PHE B 1 456 ? 19.641 14.445 5.27 1 93.62 456 PHE B CA 1
ATOM 7695 C C . PHE B 1 456 ? 18.781 13.484 4.449 1 93.62 456 PHE B C 1
ATOM 7697 O O . PHE B 1 456 ? 19.234 12.391 4.102 1 93.62 456 PHE B O 1
ATOM 7704 N N . ASN B 1 457 ? 17.562 13.859 4.195 1 94.44 457 ASN B N 1
ATOM 7705 C CA . ASN B 1 457 ? 16.734 13.047 3.314 1 94.44 457 ASN B CA 1
ATOM 7706 C C . ASN B 1 457 ? 17.312 12.961 1.91 1 94.44 457 ASN B C 1
ATOM 7708 O O . ASN B 1 457 ? 17.266 11.898 1.278 1 94.44 457 ASN B O 1
ATOM 7712 N N . ALA B 1 458 ? 17.844 14.047 1.446 1 94.75 458 ALA B N 1
ATOM 7713 C CA . ALA B 1 458 ? 18.469 14.062 0.127 1 94.75 458 ALA B CA 1
ATOM 7714 C C . ALA B 1 458 ? 19.719 13.195 0.103 1 94.75 458 ALA B C 1
ATOM 7716 O O . ALA B 1 458 ? 20.016 12.547 -0.904 1 94.75 458 ALA B O 1
ATOM 7717 N N . VAL B 1 459 ? 20.453 13.203 1.155 1 92.94 459 VAL B N 1
ATOM 7718 C CA . VAL B 1 459 ? 21.656 12.367 1.263 1 92.94 459 VAL B CA 1
ATOM 7719 C C . VAL B 1 459 ? 21.266 10.898 1.139 1 92.94 459 VAL B C 1
ATOM 7721 O O . VAL B 1 459 ? 21.875 10.156 0.37 1 92.94 459 VAL B O 1
ATOM 7724 N N . GLU B 1 460 ? 20.234 10.508 1.876 1 93.69 460 GLU B N 1
ATOM 7725 C CA . GLU B 1 460 ? 19.797 9.117 1.831 1 93.69 460 GLU B CA 1
ATOM 7726 C C . GLU B 1 460 ? 19.25 8.758 0.457 1 93.69 460 GLU B C 1
ATOM 7728 O O . GLU B 1 460 ? 19.453 7.645 -0.031 1 93.69 460 GLU B O 1
ATOM 7733 N N . ALA B 1 461 ? 18.578 9.68 -0.148 1 92.06 461 ALA B N 1
ATOM 7734 C CA . ALA B 1 461 ? 18.047 9.453 -1.488 1 92.06 461 ALA B CA 1
ATOM 7735 C C . ALA B 1 461 ? 19.156 9.273 -2.506 1 92.06 461 ALA B C 1
ATOM 7737 O O . ALA B 1 461 ? 19.062 8.445 -3.412 1 92.06 461 ALA B O 1
ATOM 7738 N N . PHE B 1 462 ? 20.219 10.031 -2.361 1 92.19 462 PHE B N 1
ATOM 7739 C CA . PHE B 1 462 ? 21.359 9.938 -3.266 1 92.19 462 PHE B CA 1
ATOM 7740 C C . PHE B 1 462 ? 22.078 8.602 -3.088 1 92.19 462 PHE B C 1
ATOM 7742 O O . PHE B 1 462 ? 22.422 7.945 -4.07 1 92.19 462 PHE B O 1
ATOM 7749 N N . ARG B 1 463 ? 22.219 8.188 -1.882 1 90.5 463 ARG B N 1
ATOM 7750 C CA . ARG B 1 463 ? 22.859 6.902 -1.616 1 90.5 463 ARG B CA 1
ATOM 7751 C C . ARG B 1 463 ? 22.047 5.758 -2.215 1 90.5 463 ARG B C 1
ATOM 7753 O O . ARG B 1 463 ? 22.609 4.828 -2.797 1 90.5 463 ARG B O 1
ATOM 7760 N N . ALA B 1 464 ? 20.75 5.852 -2.059 1 91.62 464 ALA B N 1
ATOM 7761 C CA . ALA B 1 464 ? 19.875 4.816 -2.604 1 91.62 464 ALA B CA 1
ATOM 7762 C C . ALA B 1 464 ? 19.891 4.836 -4.129 1 91.62 464 ALA B C 1
ATOM 7764 O O . ALA B 1 464 ? 19.859 3.781 -4.77 1 91.62 464 ALA B O 1
ATOM 7765 N N . ALA B 1 465 ? 19.906 6.031 -4.652 1 90.88 465 ALA B N 1
ATOM 7766 C CA . ALA B 1 465 ? 19.906 6.164 -6.105 1 90.88 465 ALA B CA 1
ATOM 7767 C C . ALA B 1 465 ? 21.156 5.57 -6.723 1 90.88 465 ALA B C 1
ATOM 7769 O O . ALA B 1 465 ? 21.125 5.023 -7.828 1 90.88 465 ALA B O 1
ATOM 7770 N N . THR B 1 466 ? 22.297 5.602 -6.023 1 87.69 466 THR B N 1
ATOM 7771 C CA . THR B 1 466 ? 23.562 5.082 -6.527 1 87.69 466 THR B CA 1
ATOM 7772 C C . THR B 1 466 ? 23.766 3.633 -6.094 1 87.69 466 THR B C 1
ATOM 7774 O O . THR B 1 466 ? 24.719 2.973 -6.531 1 87.69 466 THR B O 1
ATOM 7777 N N . GLY B 1 467 ? 22.891 3.084 -5.332 1 82.31 467 GLY B N 1
ATOM 7778 C CA . GLY B 1 467 ? 22.969 1.698 -4.898 1 82.31 467 GLY B CA 1
ATOM 7779 C C . GLY B 1 467 ? 24.016 1.473 -3.82 1 82.31 467 GLY B C 1
ATOM 7780 O O . GLY B 1 467 ? 24.484 0.348 -3.623 1 82.31 467 GLY B O 1
ATOM 7781 N N . LYS B 1 468 ? 24.516 2.42 -3.092 1 74 468 LYS B N 1
ATOM 7782 C CA . LYS B 1 468 ? 25.625 2.307 -2.148 1 74 468 LYS B CA 1
ATOM 7783 C C . LYS B 1 468 ? 25.125 2.348 -0.707 1 74 468 LYS B C 1
ATOM 7785 O O . LYS B 1 468 ? 25.922 2.5 0.226 1 74 468 LYS B O 1
ATOM 7790 N N . ASN B 1 469 ? 23.844 2.258 -0.494 1 70.25 469 ASN B N 1
ATOM 7791 C CA . ASN B 1 469 ? 23.391 2.408 0.883 1 70.25 469 ASN B CA 1
ATOM 7792 C C . ASN B 1 469 ? 23.5 1.1 1.659 1 70.25 469 ASN B C 1
ATOM 7794 O O . ASN B 1 469 ? 23.188 1.048 2.85 1 70.25 469 ASN B O 1
ATOM 7798 N N . SER B 1 470 ? 23.938 0.011 1.057 1 63.66 470 SER B N 1
ATOM 7799 C CA . SER B 1 470 ? 24.156 -1.24 1.772 1 63.66 470 SER B CA 1
ATOM 7800 C C . SER B 1 470 ? 25.609 -1.35 2.24 1 63.66 470 SER B C 1
ATOM 7802 O O . SER B 1 470 ? 25.938 -2.221 3.047 1 63.66 470 SER B O 1
ATOM 7804 N N . ASP B 1 471 ? 26.562 -0.531 1.776 1 59.38 471 ASP B N 1
ATOM 7805 C CA . ASP B 1 471 ? 27.984 -0.628 2.051 1 59.38 471 ASP B CA 1
ATOM 7806 C C . ASP B 1 471 ? 28.375 0.233 3.25 1 59.38 471 ASP B C 1
ATOM 7808 O O . ASP B 1 471 ? 29.516 0.688 3.35 1 59.38 471 ASP B O 1
ATOM 7812 N N . TYR B 1 472 ? 27.469 0.382 4.156 1 51.62 472 TYR B N 1
ATOM 7813 C CA . TYR B 1 472 ? 27.938 1.194 5.273 1 51.62 472 TYR B CA 1
ATOM 7814 C C . TYR B 1 472 ? 29.031 0.473 6.051 1 51.62 472 TYR B C 1
ATOM 7816 O O . TYR B 1 472 ? 28.938 -0.732 6.293 1 51.62 472 TYR B O 1
ATOM 7824 N N . PRO B 1 473 ? 30.266 0.956 6.148 1 47.41 473 PRO B N 1
ATOM 7825 C CA . PRO B 1 473 ? 31.328 0.331 6.953 1 47.41 473 PRO B CA 1
ATOM 7826 C C . PRO B 1 473 ? 30.875 -0.008 8.367 1 47.41 473 PRO B C 1
ATOM 7828 O O . PRO B 1 473 ? 30.156 0.785 9 1 47.41 473 PRO B O 1
ATOM 7831 N N . SER B 1 474 ? 30.547 -1.208 8.609 1 43.28 474 SER B N 1
ATOM 7832 C CA . SER B 1 474 ? 30.297 -1.635 9.984 1 43.28 474 SER B CA 1
ATOM 7833 C C . SER B 1 474 ? 31.375 -1.12 10.93 1 43.28 474 SER B C 1
ATOM 7835 O O . SER B 1 474 ? 32.562 -1.417 10.75 1 43.28 474 SER B O 1
ATOM 7837 N N . LYS B 1 475 ? 31.359 -0.035 11.484 1 38.88 475 LYS B N 1
ATOM 7838 C CA . LYS B 1 475 ? 32.312 0.34 12.523 1 38.88 475 LYS B CA 1
ATOM 7839 C C . LYS B 1 475 ? 32.469 -0.763 13.57 1 38.88 475 LYS B C 1
ATOM 7841 O O . LYS B 1 475 ? 33.219 -0.616 14.539 1 38.88 475 LYS B O 1
ATOM 7846 N N . THR B 1 476 ? 31.609 -1.7 13.773 1 36.81 476 THR B N 1
ATOM 7847 C CA . THR B 1 476 ? 31.875 -2.631 14.867 1 36.81 476 THR B CA 1
ATOM 7848 C C . THR B 1 476 ? 33.031 -3.576 14.516 1 36.81 476 THR B C 1
ATOM 7850 O O . THR B 1 476 ? 32.812 -4.547 13.781 1 36.81 476 THR B O 1
ATOM 7853 N N . GLN B 1 477 ? 34.219 -3.221 14.141 1 32.97 477 GLN B N 1
ATOM 7854 C CA . GLN B 1 477 ? 35.312 -4.145 14.453 1 32.97 477 GLN B CA 1
ATOM 7855 C C . GLN B 1 477 ? 35.188 -4.656 15.891 1 32.97 477 GLN B C 1
ATOM 7857 O O . GLN B 1 477 ? 35.156 -3.863 16.828 1 32.97 477 GLN B O 1
ATOM 7862 N N . SER B 1 478 ? 34.75 -5.871 16.062 1 30.7 478 SER B N 1
ATOM 7863 C CA . SER B 1 478 ? 34.906 -6.621 17.297 1 30.7 478 SER B CA 1
ATOM 7864 C C . SER B 1 478 ? 36.344 -6.504 17.812 1 30.7 478 SER B C 1
ATOM 7866 O O . SER B 1 478 ? 37.312 -6.648 17.047 1 30.7 478 SER B O 1
ATOM 7868 N N . LYS B 1 479 ? 36.75 -5.812 18.922 1 31.14 479 LYS B N 1
ATOM 7869 C CA . LYS B 1 479 ? 37.875 -6.098 19.797 1 31.14 479 LYS B CA 1
ATOM 7870 C C . LYS B 1 479 ? 38.062 -7.602 20 1 31.14 479 LYS B C 1
ATOM 7872 O O . LYS B 1 479 ? 37.188 -8.273 20.547 1 31.14 479 LYS B O 1
ATOM 7877 N N . GLY B 1 480 ? 38.656 -8.367 19.062 1 24.48 480 GLY B N 1
ATOM 7878 C CA . GLY B 1 480 ? 39.25 -9.672 19.328 1 24.48 480 GLY B CA 1
ATOM 7879 C C . GLY B 1 480 ? 39.906 -9.766 20.703 1 24.48 480 GLY B C 1
ATOM 7880 O O . GLY B 1 480 ? 40.344 -8.758 21.266 1 24.48 480 GLY B O 1
ATOM 7881 N N . ASP B 1 481 ? 39.5 -10.812 21.516 1 30.98 481 ASP B N 1
ATOM 7882 C CA . ASP B 1 481 ? 40.062 -11.352 22.75 1 30.98 481 ASP B CA 1
ATOM 7883 C C . ASP B 1 481 ? 41.594 -11.445 22.656 1 30.98 481 ASP B C 1
ATOM 7885 O O . ASP B 1 481 ? 42.125 -12.242 21.891 1 30.98 481 ASP B O 1
ATOM 7889 N N . GLU B 1 482 ? 42.312 -10.461 22.5 1 24.44 482 GLU B N 1
ATOM 7890 C CA . GLU B 1 482 ? 43.688 -10.68 22.938 1 24.44 482 GLU B CA 1
ATOM 7891 C C . GLU B 1 482 ? 43.75 -11.141 24.391 1 24.44 482 GLU B C 1
ATOM 7893 O O . GLU B 1 482 ? 44.812 -11.297 24.969 1 24.44 482 GLU B O 1
ATOM 7898 N N . ARG B 1 483 ? 42.625 -11.914 24.906 1 20 483 ARG B N 1
ATOM 7899 C CA . ARG B 1 483 ? 43.156 -12.844 25.891 1 20 483 ARG B CA 1
ATOM 7900 C C . ARG B 1 483 ? 43.562 -14.156 25.25 1 20 483 ARG B C 1
ATOM 7902 O O . ARG B 1 483 ? 42.875 -14.672 24.375 1 20 483 ARG B O 1
#

Nearest PDB structures (foldseek):
  4k7r-assembly1_A  TM=7.990E-01  e=7.469E-16  Escherichia coli K-12
  5azs-assembly1_B  TM=8.056E-01  e=8.258E-15  Pseudomonas aeruginosa PAO1
  5iuy-assembly1_A  TM=7.746E-01  e=8.258E-15  Pseudomonas aeruginosa PAO1
  4mt4-assembly1_C  TM=7.991E-01  e=1.630E-14  Campylobacter jejuni
  1yc9-assembly1_A-3  TM=7.819E-01  e=1.450E-12  Vibrio cholerae

InterPro domains:
  IPR010131 Multidrug resistance outer membrane protein MdtP/Nodulation protein T-like [PTHR30203] (77-469)

Sequence (966 aa):
MRVHRSLQQNETRFRCSGERGISFSILLVVCGFLFFSSSGRLLSSETIPFESSGSEKVENFSPRYVPISGAEHTEVQTRLIDWDIDRLTEYAVSNNPLYLSEKQNVGISRGAVITASLYRNPIFQFQQQFIGGNPNTQGGSPETAPALYQDLDVYGVVPLRTRVAKKSFEASIADFRNFDRMFRMRLRQNYWAFVFLTLLVDTNKEFYENYSDLLELTKFRVQKGDISPLEYERLELERIQVERFYRDAIVRRQAIEKDLRILSGLTEREGIFAFQVESMRFRSLEDLGLRLKEATSPGDRPDIVALEQRLQEKKMNIELQRKEALGWLQVGGEWRMKGSENYGGVFAMIPIPLNDRGQGKIYAAKEEYKKFELALDAKKREVDAEIEAAKKELLAREELLTKYERINLLQKNKQLEEKSRIAYVRGASDQVTFLQAEKNYLFILREYYDLLYLYFNAVEAFRAATGKNSDYPSKTQSKGDERMRVHRSLQQNETRFRCSGERGISFSILLVVCGFLFFSSSGRLLSSETIPFESSGSEKVENFSPRYVPISGAEHTEVQTRLIDWDIDRLTEYAVSNNPLYLSEKQNVGISRGAVITASLYRNPIFQFQQQFIGGNPNTQGGSPETAPALYQDLDVYGVVPLRTRVAKKSFEASIADFRNFDRMFRMRLRQNYWAFVFLTLLVDTNKEFYENYSDLLELTKFRVQKGDISPLEYERLELERIQVERFYRDAIVRRQAIEKDLRILSGLTEREGIFAFQVESMRFRSLEDLGLRLKEATSPGDRPDIVALEQRLQEKKMNIELQRKEALGWLQVGGEWRMKGSENYGGVFAMIPIPLNDRGQGKIYAAKEEYKKFELALDAKKREVDAEIEAAKKELLAREELLTKYERINLLQKNKQLEEKSRIAYVRGASDQVTFLQAEKNYLFILREYYDLLYLYFNAVEAFRAATGKNSDYPSKTQSKGDER

Secondary structure (DSSP, 8-state):
-----------------------SGGGGGGGSTT---------------------------------------------EEE--HHHHHHHHHHH-HHHHHHHHHHHHHHHHHHHHTPPPPPEEEEEEE-----TTS-----EEEEEEEEEE--S-HHHHHHHHHHHHHHHHHHHHHHHHHHHHHHHHHHHHHHHHHHHHHHHHHHHHHHHHHHHHHHHHHHHTTSS-HHHHHHHHHHHHHHHHHHHHHHHHHHHHHHHHHHHH---GGG-EEE--GGG-----TTTTT--TTS---GGGSHHHHHHHHHHHHHHHHHHHHHHHTT--EEEEEEEEEETTEEEEEEEEEEE--SS-SSHHHHHHHHHHHHHHHHHHHHHHHHHHHHHHHHHHHHHHHHHHHHHHHHHTHHHHHHHHHHHHHHHHHTTSS-HHHHHHHHHHHHHHHHHHHHHHHHHHHHHHHHHHHHT-TT-------------/------------------------GGGSGGGGGG---------------------------------------------EEE--HHHHHHHHHHH-HHHHHHHHHHHHHHHHHHHHTPPPPPEEEEEEEEE---SSS-----EEEEEEEEEE--S-HHHHHHHHHHHHHHHHHHHHHHHHHHHHHHHHHHHHHHHHHHHHHHHHHHHHHHHHHHHHHHHHHHHTTSS-HHHHHHHHHHHHHHHHHHHHHHHHHHHHHHHHHHHH---GGG-EEE--GGG-----HHHHT--TTS---GGGSHHHHHHHHHHHHHHHHHHHHHHHTT--EEEEEEEEEETTEEEEEEEEE----SS-SSHHHHHHHHHHHHHHHHHHHHHHHHHHHHHHHHHHHHHHHHHHHHHHHHHTHHHHHHHHHHHHHHHHHTTSS-HHHHHHHHHHHHHHHHHHHHHHHHHHHHHHHHHHHHT-TT-------------

Radius of gyration: 42.65 Å; Cα contacts (8 Å, |Δi|>4): 1112; chains: 2; bounding box: 113×146×128 Å

pLDDT: mean 75.3, std 25.92, range [15.84, 97.62]

Foldseek 3Di:
DDDPPDPPPPPPPPPPDDDPPPDPPPPPPPPPDPPPVPPPPPVPPPPPPPPPPPPPPPPPCPPPPPPPPPPPPPPLVQDAPQDDLVRLLVLLCVAAPVLVVLVCVLVVLVVQLVVLLDADDKDKDWDWDFAQDDPVGPRWFIKIKIKIKGWDQPLCLSVLSSVLSVLLSQLSVLVSLLVSLVLSLVLSLLVLVLLLLVVQLVLLVVVLVVLVVVLVVVVVCVVVVNDDVVLSVVSVVVSVVSVVSNVVSVVSSVVSVVVNCNSSVDDSSNHDHDYDSVVLDDDACVRVVHDLPPDQDLCPRSVLVSLVSVLVSLVSVLVSLQSPLQPIKMKMKMWMDTDPDIDIDIDIDGDDNDPGSSVVVSVVSVVVSVVSVVVSVVVSVVLVVQLVVLSVQLVVLNVVLVVCVVVVVLVVLVVVLVVLVVCVVVVNDDSVSNVVSVVVNSVVVSVNSVSSSSNSSSVSSNCSSSSNSVVDPPVPPDPPPPD/DPPPDDDDDPPVPDDPDDDPPPDPPDPPDDPDDPPPPPPPPPPPPPCVPPPPPPPPPPDLPLAFADDDDDDDPDCPVFDAPADDLVRLLVLLCVAAPVLVVLVCVLVVLVVVLVVLLDADDKDKDWDWDFAQDDPVDDRWFIKIKIKIKGWDQPLCLSVLSSVLSVLLSVLSVLVSLLVSLVLSLLLSLLVLVLLLLVVQLVLLVVVLVVLVVVLVVVVVCVVVVNDDPVLSVVSSSVSGSSSSSNVVSVVSSVVSVVVNCNSSVHDSSNHDHDYDSVVLDDDACVRVVHDLVVQQDLCPRSVLVSLVSVLVSLVSVLVSLQSPLQPTKMKMKMWMDIPPDIDIDIDIDGDDNDPGSSPVVSVVSVVVSVVSVVVSVVVSVVLVVQLVVLSVQLVVLSVVLVVCVVVVVLVVLVVVLVVLVVCVVVPNDDSVSNVVSVVVNSVVVSVNSVSSSSNSSSVSSNCSSSSNSVVDPPVPPDPPPPD

Organism: NCBI:txid2484979